Protein AF-0000000070117076 (afdb_homodimer)

Solvent-accessible surface area (backbone atoms only — not comparable to full-atom values): 43623 Å² total; per-residue (Å²): 134,60,76,40,79,41,34,32,26,39,34,61,44,88,74,64,56,49,60,49,50,44,49,51,52,45,62,68,59,45,61,33,55,34,97,83,72,42,33,31,28,66,44,76,39,79,48,69,46,60,62,46,47,73,81,63,79,77,82,47,52,32,34,44,53,55,36,49,89,82,40,62,63,62,30,54,48,50,45,38,38,39,57,57,63,64,34,26,53,49,32,37,66,46,39,60,63,41,44,34,44,48,46,42,50,30,46,44,42,46,57,65,47,54,50,58,58,40,28,42,39,63,47,73,33,74,66,99,45,92,62,43,60,59,27,41,72,72,29,44,50,89,76,55,65,65,58,54,48,56,71,59,30,76,48,21,30,37,30,46,37,49,80,66,92,66,58,72,53,41,77,23,78,45,69,64,44,41,51,51,53,47,64,68,41,36,66,45,45,34,27,43,29,32,54,81,72,85,50,76,38,38,36,34,31,44,29,33,55,75,44,69,47,74,34,39,41,37,85,89,43,60,65,73,59,16,57,46,93,53,90,74,78,55,46,71,65,24,46,49,50,54,48,37,51,44,44,29,52,21,45,66,52,42,35,37,40,34,28,25,33,29,41,24,43,74,64,45,60,29,50,78,46,60,65,34,61,67,56,89,61,40,51,70,42,38,36,54,50,28,64,54,54,46,50,39,47,49,51,44,54,50,50,33,64,64,71,61,60,74,66,66,85,53,48,63,58,66,64,53,48,55,52,47,66,36,80,86,54,49,70,69,55,38,49,52,51,44,33,50,53,21,38,58,71,53,36,40,68,62,46,52,51,43,38,60,70,50,42,60,56,48,64,57,52,50,50,52,42,64,73,28,67,69,37,51,47,50,50,52,49,48,40,57,71,74,43,59,73,92,46,34,66,56,49,47,50,49,46,47,49,35,41,48,52,40,55,54,58,66,81,103,132,61,76,36,79,42,34,33,26,38,34,61,42,86,73,65,56,46,61,50,51,44,49,51,49,43,60,69,58,44,60,32,57,32,93,82,70,41,34,32,28,65,42,74,42,77,48,66,44,60,64,42,47,72,81,61,78,76,80,46,51,32,34,44,52,51,35,49,88,81,39,60,63,61,29,52,48,51,46,37,38,40,56,56,64,62,35,25,54,47,31,39,66,46,38,60,63,41,45,34,45,50,48,44,50,31,46,44,41,48,59,64,48,56,50,56,56,42,31,42,40,63,47,72,36,74,67,98,43,90,62,42,61,61,27,41,73,71,30,46,48,90,79,57,66,65,58,52,52,54,72,61,31,75,48,21,29,38,29,46,37,52,80,65,91,69,58,73,53,41,81,24,78,46,67,65,47,42,51,53,52,46,64,68,41,36,64,43,45,35,27,42,31,33,55,84,72,86,50,73,40,38,36,34,30,42,30,32,56,77,44,67,49,72,34,39,42,37,83,91,42,61,63,72,58,15,58,46,93,51,89,72,79,56,43,70,66,23,45,52,48,52,49,36,52,45,44,29,50,23,45,65,53,41,36,35,40,33,27,24,33,29,39,24,40,74,63,45,61,29,52,79,45,60,64,33,62,68,56,88,62,39,50,71,40,38,35,53,51,28,62,54,53,46,47,38,46,49,50,43,53,50,50,33,65,62,68,61,58,74,66,67,86,54,49,62,61,65,64,54,48,56,54,46,68,35,82,86,54,50,68,72,55,40,48,52,52,45,36,51,53,22,37,56,70,53,35,40,66,60,47,50,53,43,39,59,72,50,42,61,57,48,63,59,49,50,50,52,43,62,72,28,66,68,37,52,47,48,50,49,50,48,40,54,73,71,42,61,76,93,42,33,65,56,50,47,51,49,45,46,51,35,41,49,49,41,54,54,61,65,84,101

pLDDT: mean 95.0, std 5.31, range [59.88, 98.81]

InterPro domains:
  IPR013815 ATP-grasp fold, subdomain 1 [G3DSA:3.30.1490.20] (101-201)

Nearest PDB structures (foldseek):
  3i12-assembly2_C  TM=5.665E-01  e=2.463E-10  Salmonella enterica subsp. enterica serovar Typhimurium
  1kj8-assembly1_A  TM=6.350E-01  e=1.209E-08  Escherichia coli
  5ig9-assembly2_C  TM=6.108E-01  e=4.449E-09  Microcystis aeruginosa MRC
  1kj8-assembly1_B  TM=6.548E-01  e=1.593E-07  Escherichia coli
  5ig9-assembly1_A  TM=5.819E-01  e=1.033E-08  Microcystis aeruginosa MRC

Radius of gyration: 28.37 Å; Cα contacts (8 Å, |Δi|>4): 1484; chains: 2; bounding box: 60×91×65 Å

Foldseek 3Di:
DFPEEAEEEEAEDPDDQLVVVLQVLLVLLAWWQFPVRTTYHYDYDYDDFDDDDLQDADPHQEYEHQDCLPDPRVLVVVVSCCVNPQRHYQFFSVLSVVCFQQNLLVLCVLLVAAAFDKDWDAAPAADPDPCCVVCCVVPPDDDDQVVVLVVSNPFKWKAFSGDDDCPLIDTRHDVVSSVVSRVVQHHTIIMIGRDDPDFQFKWKWWAAQLDIDIFGADPVDPQLPGTDPDDPSADPQQVVLLSLVQLLSCQQRVHRTWMWIWTHHHNGTHTHGTSGSNDDQDCSRCLLCNLVVSLSNNLLVCVCVSVVPTRDNDGDSVQSSVLSPPPVDDSVRSSVSSSVSSCVSSVVVVSVVCCVPTVVCSVVSSLDCLPDPNVLVSLLVSLPVPDPDVCSVVSSVVSVVSSVVSNVVVVD/DFPEEAEEEEEDDPDDQLVVVLQVLLVLLAWWQFPVRGTYGYDYDYDDQDDDDLQDADPHQEYEDQDCLPDPRVLVVVVSCCVNPLRHYQFFSVLLVVCFQQNLLVLVVLLVAAAFDKDWDAAPAADPDPCCVVCCVVPPDDDDQVVVLVVSNPFKWKAFSHDDDCPLIDTRRDDVSSVVSRVVCHHTIIMIGRDDPDFQFKWKWWFAQLDIDIFTADPVDDQLPGTDPDRPSADPQQVVLLSLVQLLSCQQRVHRTWMWIWTHHHNGTYTHGTSGSNDDLDCSRCLLCNLVVSLSNSLLVCVCVSVVPTRDNDGDSVQSSVLSPDPVDDSVRSSVVSSVSSCVSSVVVVSVVCCVVTVVCSVVSSLPCCPDVVVLVSLLVSLPVPDPPVCSVVSSVVSVVSSVVSNVVVVD

Structure (mmCIF, N/CA/C/O backbone):
data_AF-0000000070117076-model_v1
#
loop_
_entity.id
_entity.type
_entity.pdbx_description
1 polymer 'ATP-grasp domain-containing protein'
#
loop_
_atom_site.group_PDB
_atom_site.id
_atom_site.type_symbol
_atom_site.label_atom_id
_atom_site.label_alt_id
_atom_site.label_comp_id
_atom_site.label_asym_id
_atom_site.label_entity_id
_atom_site.label_seq_id
_atom_site.pdbx_PDB_ins_code
_atom_site.Cartn_x
_atom_site.Cartn_y
_atom_site.Cartn_z
_atom_site.occupancy
_atom_site.B_iso_or_equiv
_atom_site.auth_seq_id
_atom_site.auth_comp_id
_atom_site.auth_asym_id
_atom_site.auth_atom_id
_atom_site.pdbx_PDB_model_num
ATOM 1 N N . MET A 1 1 ? -31.547 29.859 -1.665 1 80.5 1 MET A N 1
ATOM 2 C CA . MET A 1 1 ? -31.5 28.406 -1.849 1 80.5 1 MET A CA 1
ATOM 3 C C . MET A 1 1 ? -30.516 28.031 -2.959 1 80.5 1 MET A C 1
ATOM 5 O O . MET A 1 1 ? -30.484 28.688 -4 1 80.5 1 MET A O 1
ATOM 9 N N . ALA A 1 2 ? -29.609 27.203 -2.65 1 89.62 2 ALA A N 1
ATOM 10 C CA . ALA A 1 2 ? -28.625 26.797 -3.652 1 89.62 2 ALA A CA 1
ATOM 11 C C . ALA A 1 2 ? -29.234 25.797 -4.637 1 89.62 2 ALA A C 1
ATOM 13 O O . ALA A 1 2 ? -30.125 25.031 -4.281 1 89.62 2 ALA A O 1
ATOM 14 N N . ASP A 1 3 ? -28.844 25.828 -5.906 1 93.38 3 ASP A N 1
ATOM 15 C CA . ASP A 1 3 ? -29.281 24.875 -6.922 1 93.38 3 ASP A CA 1
ATOM 16 C C . ASP A 1 3 ? -28.734 23.469 -6.629 1 93.38 3 ASP A C 1
ATOM 18 O O . ASP A 1 3 ? -29.406 22.469 -6.891 1 93.38 3 ASP A O 1
ATOM 22 N N . VAL A 1 4 ? -27.656 23.312 -6.156 1 96.38 4 VAL A N 1
ATOM 23 C CA . VAL A 1 4 ? -27 22.031 -5.871 1 96.38 4 VAL A CA 1
ATOM 24 C C . VAL A 1 4 ? -26.375 22.078 -4.48 1 96.38 4 VAL A C 1
ATOM 26 O O . VAL A 1 4 ? -25.703 23.047 -4.125 1 96.38 4 VAL A O 1
ATOM 29 N N . GLU A 1 5 ? -26.562 21 -3.684 1 96.75 5 GLU A N 1
ATOM 30 C CA . GLU A 1 5 ? -25.953 20.859 -2.363 1 96.75 5 GLU A CA 1
ATOM 31 C C . GLU A 1 5 ? -24.938 19.703 -2.34 1 96.75 5 GLU A C 1
ATOM 33 O O . GLU A 1 5 ? -25.219 18.609 -2.83 1 96.75 5 GLU A O 1
ATOM 38 N N . HIS A 1 6 ? -23.844 20 -1.851 1 98.19 6 HIS A N 1
ATOM 39 C CA . HIS A 1 6 ? -22.766 19.031 -1.745 1 98.19 6 HIS A CA 1
ATOM 40 C C . HIS A 1 6 ? -22.453 18.703 -0.287 1 98.19 6 HIS A C 1
ATOM 42 O O . HIS A 1 6 ? -22.109 19.594 0.492 1 98.19 6 HIS A O 1
ATOM 48 N N . THR A 1 7 ? -22.562 17.375 -0.027 1 98.44 7 THR A N 1
ATOM 49 C CA . THR A 1 7 ? -22.266 16.953 1.336 1 98.44 7 THR A CA 1
ATOM 50 C C . THR A 1 7 ? -20.797 16.578 1.466 1 98.44 7 THR A C 1
ATOM 52 O O . THR A 1 7 ? -20.312 15.695 0.75 1 98.44 7 THR A O 1
ATOM 55 N N . ILE A 1 8 ? -20.109 17.25 2.445 1 98.75 8 ILE A N 1
ATOM 56 C CA . ILE A 1 8 ? -18.688 17.047 2.719 1 98.75 8 ILE A CA 1
ATOM 57 C C . ILE A 1 8 ? -18.516 16.312 4.047 1 98.75 8 ILE A C 1
ATOM 59 O O . ILE A 1 8 ? -18.844 16.859 5.109 1 98.75 8 ILE A O 1
ATOM 63 N N . GLY A 1 9 ? -17.984 15.094 3.861 1 98.56 9 GLY A N 1
ATOM 64 C CA . GLY A 1 9 ? -17.734 14.344 5.082 1 98.56 9 GLY A CA 1
ATOM 65 C C . GLY A 1 9 ? -16.391 14.664 5.711 1 98.56 9 GLY A C 1
ATOM 66 O O . GLY A 1 9 ? -15.375 14.703 5.016 1 98.56 9 GLY A O 1
ATOM 67 N N . LEU A 1 10 ? -16.406 14.938 7.055 1 98.25 10 LEU A N 1
ATOM 68 C CA . LEU A 1 10 ? -15.203 15.117 7.848 1 98.25 10 LEU A CA 1
ATOM 69 C C . LEU A 1 10 ? -14.945 13.898 8.734 1 98.25 10 LEU A C 1
ATOM 71 O O . LEU A 1 10 ? -15.633 13.695 9.734 1 98.25 10 LEU A O 1
ATOM 75 N N . LEU A 1 11 ? -14.078 13.062 8.25 1 97.25 11 LEU A N 1
ATOM 76 C CA . LEU A 1 11 ? -13.656 11.898 9.016 1 97.25 11 LEU A CA 1
ATOM 77 C C . LEU A 1 11 ? -12.5 12.25 9.938 1 97.25 11 LEU A C 1
ATOM 79 O O . LEU A 1 11 ? -11.352 12.336 9.5 1 97.25 11 LEU A O 1
ATOM 83 N N . LEU A 1 12 ? -12.859 12.461 11.258 1 96.12 12 LEU A N 1
ATOM 84 C CA . LEU A 1 12 ? -11.969 13.195 12.148 1 96.12 12 LEU A CA 1
ATOM 85 C C . LEU A 1 12 ? -11.5 12.312 13.297 1 96.12 12 LEU A C 1
ATOM 87 O O . LEU A 1 12 ? -12.203 11.383 13.703 1 96.12 12 LEU A O 1
ATOM 91 N N . GLY A 1 13 ? -10.336 12.477 13.703 1 92.44 13 GLY A N 1
ATOM 92 C CA . GLY A 1 13 ? -9.805 11.922 14.938 1 92.44 13 GLY A CA 1
ATOM 93 C C . GLY A 1 13 ? -10.023 12.82 16.141 1 92.44 13 GLY A C 1
ATOM 94 O O . GLY A 1 13 ? -11.164 13.109 16.5 1 92.44 13 GLY A O 1
ATOM 95 N N . THR A 1 14 ? -8.945 13.398 16.703 1 90.06 14 THR A N 1
ATOM 96 C CA . THR A 1 14 ? -9.031 14.188 17.922 1 90.06 14 THR A CA 1
ATOM 97 C C . THR A 1 14 ? -9.039 15.68 17.609 1 90.06 14 THR A C 1
ATOM 99 O O . THR A 1 14 ? -9.125 16.516 18.5 1 90.06 14 THR A O 1
ATOM 102 N N . GLU A 1 15 ? -9.023 16.047 16.359 1 90.69 15 GLU A N 1
ATOM 103 C CA . GLU A 1 15 ? -8.961 17.438 15.969 1 90.69 15 GLU A CA 1
ATOM 104 C C . GLU A 1 15 ? -10.305 18.141 16.188 1 90.69 15 GLU A C 1
ATOM 106 O O . GLU A 1 15 ? -11.352 17.609 15.789 1 90.69 15 GLU A O 1
ATOM 111 N N . ASP A 1 16 ? -10.211 19.453 16.734 1 92.5 16 ASP A N 1
ATOM 112 C CA . ASP A 1 16 ? -11.445 20.172 17 1 92.5 16 ASP A CA 1
ATOM 113 C C . ASP A 1 16 ? -11.367 21.609 16.484 1 92.5 16 ASP A C 1
ATOM 115 O O . ASP A 1 16 ? -12.398 22.25 16.266 1 92.5 16 ASP A O 1
ATOM 119 N N . ASP A 1 17 ? -10.273 22.062 16.266 1 96.31 17 ASP A N 1
ATOM 120 C CA . ASP A 1 17 ? -10.133 23.484 15.922 1 96.31 17 ASP A CA 1
ATOM 121 C C . ASP A 1 17 ? -10.281 23.703 14.414 1 96.31 17 ASP A C 1
ATOM 123 O O . ASP A 1 17 ? -11.188 24.406 13.969 1 96.31 17 ASP A O 1
ATOM 127 N N . TRP A 1 18 ? -9.422 23.016 13.68 1 96.38 18 TRP A N 1
ATOM 128 C CA . TRP A 1 18 ? -9.461 23.328 12.258 1 96.38 18 TRP A CA 1
ATOM 129 C C . TRP A 1 18 ? -10.781 22.891 11.633 1 96.38 18 TRP A C 1
ATOM 131 O O . TRP A 1 18 ? -11.281 23.516 10.703 1 96.38 18 TRP A O 1
ATOM 141 N N . PRO A 1 19 ? -11.484 21.766 12.102 1 97.62 19 PRO A N 1
ATOM 142 C CA . PRO A 1 19 ? -12.773 21.453 11.492 1 97.62 19 PRO A CA 1
ATOM 143 C C . PRO A 1 19 ? -13.812 22.547 11.711 1 97.62 19 PRO A C 1
ATOM 145 O O . PRO A 1 19 ? -14.586 22.859 10.812 1 97.62 19 PRO A O 1
ATOM 148 N N . ARG A 1 20 ? -13.781 23.109 12.844 1 98.06 20 ARG A N 1
ATOM 149 C CA . ARG A 1 20 ? -14.695 24.219 13.133 1 98.06 20 ARG A CA 1
ATOM 150 C C . ARG A 1 20 ? -14.383 25.422 12.266 1 98.06 20 ARG A C 1
ATOM 152 O O . ARG A 1 20 ? -15.297 26.125 11.812 1 98.06 20 ARG A O 1
ATOM 159 N N . ALA A 1 21 ? -13.133 25.688 12.164 1 98.62 21 ALA A N 1
ATOM 160 C CA . ALA A 1 21 ? -12.719 26.781 11.289 1 98.62 21 ALA A CA 1
ATOM 161 C C . ALA A 1 21 ? -13.172 26.531 9.852 1 98.62 21 ALA A C 1
ATOM 163 O O . ALA A 1 21 ? -13.734 27.422 9.211 1 98.62 21 ALA A O 1
ATOM 164 N N . PHE A 1 22 ? -12.984 25.422 9.367 1 98.1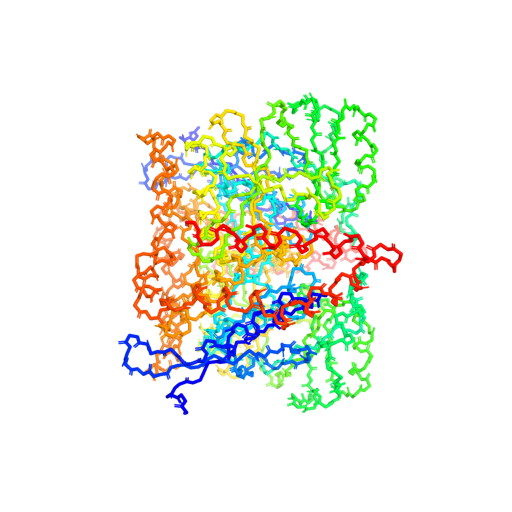9 22 PHE A N 1
ATOM 165 C CA . PHE A 1 22 ? -13.359 25.031 8.016 1 98.19 22 PHE A CA 1
ATOM 166 C C . PHE A 1 22 ? -14.867 25.125 7.816 1 98.19 22 PHE A C 1
ATOM 168 O O . PHE A 1 22 ? -15.328 25.703 6.824 1 98.19 22 PHE A O 1
ATOM 175 N N . GLU A 1 23 ? -15.633 24.656 8.758 1 98.5 23 GLU A N 1
ATOM 176 C CA . GLU A 1 23 ? -17.094 24.75 8.719 1 98.5 23 GLU A CA 1
ATOM 177 C C . GLU A 1 23 ? -17.547 26.203 8.703 1 98.5 23 GLU A C 1
ATOM 179 O O . GLU A 1 23 ? -18.469 26.562 7.969 1 98.5 23 GLU A O 1
ATOM 184 N N . ALA A 1 24 ? -16.891 26.969 9.57 1 98.5 24 ALA A N 1
ATOM 185 C CA . ALA A 1 24 ? -17.25 28.391 9.633 1 98.5 24 ALA A CA 1
ATOM 186 C C . ALA A 1 24 ? -17 29.078 8.289 1 98.5 24 ALA A C 1
ATOM 188 O O . ALA A 1 24 ? -17.812 29.875 7.836 1 98.5 24 ALA A O 1
ATOM 189 N N . LEU A 1 25 ? -15.828 28.844 7.734 1 98.31 25 LEU A N 1
ATOM 190 C CA . LEU A 1 25 ? -15.492 29.453 6.457 1 98.31 25 LEU A CA 1
ATOM 191 C C . LEU A 1 25 ? -16.422 28.969 5.352 1 98.31 25 LEU A C 1
ATOM 193 O O . LEU A 1 25 ? -16.828 29.766 4.484 1 98.31 25 LEU A O 1
ATOM 197 N N . LEU A 1 26 ? -16.828 27.688 5.285 1 98.12 26 LEU A N 1
ATOM 198 C CA . LEU A 1 26 ? -17.781 27.203 4.305 1 98.12 26 LEU A CA 1
ATOM 199 C C . LEU A 1 26 ? -19.125 27.906 4.461 1 98.12 26 LEU A C 1
ATOM 201 O O . LEU A 1 26 ? -19.766 28.25 3.467 1 98.12 26 LEU A O 1
ATOM 205 N N . ARG A 1 27 ? -19.547 28.031 5.801 1 98.06 27 ARG A N 1
ATOM 206 C CA . ARG A 1 27 ? -20.797 28.766 6.062 1 98.06 27 ARG A CA 1
ATOM 207 C C . ARG A 1 27 ? -20.719 30.188 5.512 1 98.06 27 ARG A C 1
ATOM 209 O O . ARG A 1 27 ? -21.672 30.672 4.902 1 98.06 27 ARG A O 1
ATOM 216 N N . ARG A 1 28 ? -19.672 30.812 5.645 1 97.69 28 ARG A N 1
ATOM 217 C CA . ARG A 1 28 ? -19.516 32.188 5.219 1 97.69 28 ARG A CA 1
ATOM 218 C C . ARG A 1 28 ? -19.406 32.281 3.699 1 97.69 28 ARG A C 1
ATOM 220 O O . ARG A 1 28 ? -19.812 33.281 3.105 1 97.69 28 ARG A O 1
ATOM 227 N N . LEU A 1 29 ? -18.797 31.375 3.174 1 97.75 29 LEU A N 1
ATOM 228 C CA . LEU A 1 29 ? -18.719 31.359 1.718 1 97.75 29 LEU A CA 1
ATOM 229 C C . LEU A 1 29 ? -20.109 31.328 1.094 1 97.75 29 LEU A C 1
ATOM 231 O O . LEU A 1 29 ? -20.344 32 0.081 1 97.75 29 LEU A O 1
ATOM 235 N N . GLY A 1 30 ? -20.953 30.578 1.699 1 96.38 30 GLY A N 1
ATOM 236 C CA . GLY A 1 30 ? -22.312 30.484 1.187 1 96.38 30 GLY A CA 1
ATOM 237 C C . GLY A 1 30 ? -22.406 29.719 -0.113 1 96.38 30 GLY A C 1
ATOM 238 O O . GLY A 1 30 ? -21.953 28.578 -0.195 1 96.38 30 GLY A O 1
ATOM 239 N N . THR A 1 31 ? -22.969 30.328 -1.136 1 97.31 31 THR A N 1
ATOM 240 C CA . THR A 1 31 ? -23.109 29.656 -2.416 1 97.31 31 THR A CA 1
ATOM 241 C C . THR A 1 31 ? -22.062 30.141 -3.414 1 97.31 31 THR A C 1
ATOM 243 O O . THR A 1 31 ? -21.609 31.297 -3.338 1 97.31 31 THR A O 1
ATOM 246 N N . VAL A 1 32 ? -21.688 29.281 -4.234 1 97.06 32 VAL A N 1
ATOM 247 C CA . VAL A 1 32 ? -20.75 29.547 -5.316 1 97.06 32 VAL A CA 1
ATOM 248 C C . VAL A 1 32 ? -21.391 29.203 -6.656 1 97.06 32 VAL A C 1
ATOM 250 O O . VAL A 1 32 ? -21.969 28.141 -6.816 1 97.06 32 VAL A O 1
ATOM 253 N N . THR A 1 33 ? -21.344 30.172 -7.477 1 96.75 33 THR A N 1
ATOM 254 C CA . THR A 1 33 ? -21.812 29.875 -8.828 1 96.75 33 THR A CA 1
ATOM 255 C C . THR A 1 33 ? -20.75 29.078 -9.586 1 96.75 33 THR A C 1
ATOM 257 O O . THR A 1 33 ? -19.625 29.547 -9.781 1 96.75 33 THR A O 1
ATOM 260 N N . GLY A 1 34 ? -21.156 27.969 -9.945 1 96.19 34 GLY A N 1
ATOM 261 C CA . GLY A 1 34 ? -20.234 27.094 -10.633 1 96.19 34 GLY A CA 1
ATOM 262 C C . GLY A 1 34 ? -20.125 27.391 -12.117 1 96.19 34 GLY A C 1
ATOM 263 O O . GLY A 1 34 ? -20.875 28.203 -12.648 1 96.19 34 GLY A O 1
ATOM 264 N N . PRO A 1 35 ? -19.109 26.672 -12.812 1 95.75 35 PRO A N 1
ATOM 265 C CA . PRO A 1 35 ? -18.969 26.844 -14.266 1 95.75 35 PRO A CA 1
ATOM 266 C C . PRO A 1 35 ? -20.219 26.422 -15.031 1 95.75 35 PRO A C 1
ATOM 268 O O . PRO A 1 35 ? -20.406 26.812 -16.188 1 95.75 35 PRO A O 1
ATOM 271 N N . ASP A 1 36 ? -21.016 25.766 -14.406 1 96.5 36 ASP A N 1
ATOM 272 C CA . ASP A 1 36 ? -22.25 25.328 -15.039 1 96.5 36 ASP A CA 1
ATOM 273 C C . ASP A 1 36 ? -23.344 26.375 -14.898 1 96.5 36 ASP A C 1
ATOM 275 O O . ASP A 1 36 ? -24.469 26.172 -15.391 1 96.5 36 ASP A O 1
ATOM 279 N N . GLY A 1 37 ? -23.094 27.406 -14.172 1 96.06 37 GLY A N 1
ATOM 280 C CA . GLY A 1 37 ? -24.047 28.484 -14 1 96.06 37 GLY A CA 1
ATOM 281 C C . GLY A 1 37 ? -24.984 28.266 -12.82 1 96.06 37 GLY A C 1
ATOM 282 O O . GLY A 1 37 ? -25.812 29.125 -12.523 1 96.06 37 GLY A O 1
ATOM 283 N N . LEU A 1 38 ? -24.75 27.188 -12.133 1 97.25 38 LEU A N 1
ATOM 284 C CA . LEU A 1 38 ? -25.609 26.875 -10.992 1 97.25 38 LEU A CA 1
ATOM 285 C C . LEU A 1 38 ? -24.969 27.359 -9.695 1 97.25 38 LEU A C 1
ATOM 287 O O . LEU A 1 38 ? -23.75 27.5 -9.617 1 97.25 38 LEU A O 1
ATOM 291 N N . SER A 1 39 ? -25.828 27.594 -8.797 1 98.19 39 SER A N 1
ATOM 292 C CA . SER A 1 39 ? -25.344 27.922 -7.457 1 98.19 39 SER A CA 1
ATOM 293 C C . SER A 1 39 ? -25.109 26.656 -6.637 1 98.19 39 SER A C 1
ATOM 295 O O . SER A 1 39 ? -26 25.797 -6.539 1 98.19 39 SER A O 1
ATOM 297 N N . HIS A 1 40 ? -24.016 26.562 -6.09 1 98.12 40 HIS A N 1
ATOM 298 C CA . HIS A 1 40 ? -23.594 25.406 -5.312 1 98.12 40 HIS A CA 1
ATOM 299 C C . HIS A 1 40 ? -23.344 25.781 -3.855 1 98.12 40 HIS A C 1
ATOM 301 O O . HIS A 1 40 ? -22.766 26.828 -3.57 1 98.12 40 HIS A O 1
ATOM 307 N N . ARG A 1 41 ? -23.797 24.906 -2.941 1 97.19 41 ARG A N 1
ATOM 308 C CA . ARG A 1 41 ? -23.516 25.062 -1.518 1 97.19 41 ARG A CA 1
ATOM 309 C C . ARG A 1 41 ? -22.906 23.781 -0.946 1 97.19 41 ARG A C 1
ATOM 311 O O . ARG A 1 41 ? -23.344 22.688 -1.283 1 97.19 41 ARG A O 1
ATOM 318 N N . THR A 1 42 ? -21.984 23.891 -0.185 1 97.31 42 THR A N 1
ATOM 319 C CA . THR A 1 42 ? -21.344 22.766 0.502 1 97.31 42 THR A CA 1
ATOM 320 C C . THR A 1 42 ? -21.844 22.656 1.939 1 97.31 42 THR A C 1
ATOM 322 O O . THR A 1 42 ? -22.016 23.672 2.617 1 97.31 42 THR A O 1
ATOM 325 N N . ARG A 1 43 ? -22.062 21.5 2.334 1 96.5 43 ARG A N 1
ATOM 326 C CA . ARG A 1 43 ? -22.531 21.219 3.686 1 96.5 43 ARG A CA 1
ATOM 327 C C . ARG A 1 43 ? -21.641 20.188 4.375 1 96.5 43 ARG A C 1
ATOM 329 O O . ARG A 1 43 ? -21.703 19 4.07 1 96.5 43 ARG A O 1
ATOM 336 N N . PRO A 1 44 ? -20.828 20.641 5.301 1 97.88 44 PRO A N 1
ATOM 337 C CA . PRO A 1 44 ? -19.969 19.703 6.039 1 97.88 44 PRO A CA 1
ATOM 338 C C . PRO A 1 44 ? -20.734 18.891 7.074 1 97.88 44 PRO A C 1
ATOM 340 O O . PRO A 1 44 ? -21.641 19.406 7.727 1 97.88 44 PRO A O 1
ATOM 343 N N . VAL A 1 45 ? -20.344 17.688 7.133 1 97.44 45 VAL A N 1
ATOM 344 C CA . VAL A 1 45 ? -20.906 16.812 8.156 1 97.44 45 VAL A CA 1
ATOM 345 C C . VAL A 1 45 ? -19.812 15.93 8.75 1 97.44 45 VAL A C 1
ATOM 347 O O . VAL A 1 45 ? -18.906 15.484 8.039 1 97.44 45 VAL A O 1
ATOM 350 N N . ARG A 1 46 ? -19.953 15.719 10.141 1 96.38 46 ARG A N 1
ATOM 351 C CA . ARG A 1 46 ? -19.047 14.797 10.805 1 96.38 46 ARG A CA 1
ATOM 352 C C . ARG A 1 46 ? -19.391 13.352 10.484 1 96.38 46 ARG A C 1
ATOM 354 O O . ARG A 1 46 ? -20.562 12.961 10.547 1 96.38 46 ARG A O 1
ATOM 361 N N . VAL A 1 47 ? -18.422 12.602 10.031 1 97.12 47 VAL A N 1
ATOM 362 C CA . VAL A 1 47 ? -18.641 11.188 9.719 1 97.12 47 VAL A CA 1
ATOM 363 C C . VAL A 1 47 ? -18.625 10.367 11.008 1 97.12 47 VAL A C 1
ATOM 365 O O . VAL A 1 47 ? -17.75 10.555 11.859 1 97.12 47 VAL A O 1
ATOM 368 N N . THR A 1 48 ? -19.641 9.531 11.094 1 96.31 48 THR A N 1
ATOM 369 C CA . THR A 1 48 ? -19.734 8.656 12.266 1 96.31 48 THR A CA 1
ATOM 370 C C . THR A 1 48 ? -19.266 7.246 11.922 1 96.31 48 THR A C 1
ATOM 372 O O . THR A 1 48 ? -19.188 6.879 10.75 1 96.31 48 THR A O 1
ATOM 375 N N . ILE A 1 49 ? -19 6.445 12.938 1 94.62 49 ILE A N 1
ATOM 376 C CA . ILE A 1 49 ? -18.453 5.105 12.789 1 94.62 49 ILE A CA 1
ATOM 377 C C . ILE A 1 49 ? -19.453 4.07 13.312 1 94.62 49 ILE A C 1
ATOM 379 O O . ILE A 1 49 ? -19.781 4.059 14.5 1 94.62 49 ILE A O 1
ATOM 383 N N . GLU A 1 50 ? -19.922 3.271 12.5 1 95.75 50 GLU A N 1
ATOM 384 C CA . GLU A 1 50 ? -20.922 2.244 12.773 1 95.75 50 GLU A CA 1
ATOM 385 C C . GLU A 1 50 ? -20.906 1.158 11.695 1 95.75 50 GLU A C 1
ATOM 387 O O . GLU A 1 50 ? -20.281 1.327 10.648 1 95.75 50 GLU A O 1
ATOM 392 N N . PRO A 1 51 ? -21.438 -0.005 11.953 1 96.31 51 PRO A N 1
ATOM 393 C CA . PRO A 1 51 ? -21.469 -1.032 10.906 1 96.31 51 PRO A CA 1
ATOM 394 C C . PRO A 1 51 ? -22.047 -0.52 9.594 1 96.31 51 PRO A C 1
ATOM 396 O O . PRO A 1 51 ? -22.938 0.333 9.594 1 96.31 51 PRO A O 1
ATOM 399 N N . PHE A 1 52 ? -21.594 -1.065 8.539 1 96.75 52 PHE A N 1
ATOM 400 C CA . PHE A 1 52 ? -22.156 -0.682 7.254 1 96.75 52 PHE A CA 1
ATOM 401 C C . PHE A 1 52 ? -22.188 -1.872 6.305 1 96.75 52 PHE A C 1
ATOM 403 O O . PHE A 1 52 ? -21.297 -2.719 6.324 1 96.75 52 PHE A O 1
ATOM 410 N N . ASN A 1 53 ? -23.203 -1.913 5.566 1 97.94 53 ASN A N 1
ATOM 411 C CA . ASN A 1 53 ? -23.312 -2.887 4.484 1 97.94 53 ASN A CA 1
ATOM 412 C C . ASN A 1 53 ? -22.516 -2.459 3.26 1 97.94 53 ASN A C 1
ATOM 414 O O . ASN A 1 53 ? -22.516 -1.286 2.883 1 97.94 53 ASN A O 1
ATOM 418 N N . LEU A 1 54 ? -21.891 -3.422 2.684 1 98 54 LEU A N 1
ATOM 419 C CA . LEU A 1 54 ? -21.016 -3.105 1.56 1 98 54 LEU A CA 1
ATOM 420 C C . LEU A 1 54 ? -21.812 -2.566 0.382 1 98 54 LEU A C 1
ATOM 422 O O . LEU A 1 54 ? -21.266 -1.935 -0.519 1 98 54 LEU A O 1
ATOM 426 N N . ARG A 1 55 ? -23.109 -2.668 0.392 1 97.75 55 ARG A N 1
ATOM 427 C CA . ARG A 1 55 ? -23.953 -2.18 -0.691 1 97.75 55 ARG A CA 1
ATOM 428 C C . ARG A 1 55 ? -24.672 -0.888 -0.294 1 97.75 55 ARG A C 1
ATOM 430 O O . ARG A 1 55 ? -25.453 -0.338 -1.071 1 97.75 55 ARG A O 1
ATOM 437 N N . ASP A 1 56 ? -24.406 -0.408 0.923 1 97.5 56 ASP A N 1
ATOM 438 C CA . ASP A 1 56 ? -24.984 0.865 1.334 1 97.5 56 ASP A CA 1
ATOM 439 C C . ASP A 1 56 ? -24.5 2.006 0.441 1 97.5 56 ASP A C 1
ATOM 441 O O . ASP A 1 56 ? -23.344 2.018 0.011 1 97.5 56 ASP A O 1
ATOM 445 N N . LYS A 1 57 ? -25.391 2.945 0.165 1 97.62 57 LYS A N 1
ATOM 446 C CA . LYS A 1 57 ? -25.047 4.145 -0.588 1 97.62 57 LYS A CA 1
ATOM 447 C C . LYS A 1 57 ? -24.703 5.305 0.347 1 97.62 57 LYS A C 1
ATOM 449 O O . LYS A 1 57 ? -25.5 5.664 1.212 1 97.62 57 LYS A O 1
ATOM 454 N N . PRO A 1 58 ? -23.562 5.84 0.236 1 96.94 58 PRO A N 1
ATOM 455 C CA . PRO A 1 58 ? -23.203 6.973 1.088 1 96.94 58 PRO A CA 1
ATOM 456 C C . PRO A 1 58 ? -23.922 8.266 0.69 1 96.94 58 PRO A C 1
ATOM 458 O O . PRO A 1 58 ? -24.359 8.398 -0.453 1 96.94 58 PRO A O 1
ATOM 461 N N . LYS A 1 59 ? -24.016 9.234 1.691 1 97.06 59 LYS A N 1
ATOM 462 C CA . LYS A 1 59 ? -24.594 10.547 1.42 1 97.06 59 LYS A CA 1
ATOM 463 C C . LYS A 1 59 ? -23.516 11.562 1.036 1 97.06 59 LYS A C 1
ATOM 465 O O . LYS A 1 59 ? -23.828 12.633 0.519 1 97.06 59 LYS A O 1
ATOM 470 N N . HIS A 1 60 ? -22.375 11.211 1.208 1 97.88 60 HIS A N 1
ATOM 471 C CA . HIS A 1 60 ? -21.25 12.125 1.015 1 97.88 60 HIS A CA 1
ATOM 472 C C . HIS A 1 60 ? -20.781 12.117 -0.435 1 97.88 60 HIS A C 1
ATOM 474 O O . HIS A 1 60 ? -20.734 11.062 -1.069 1 97.88 60 HIS A O 1
ATOM 480 N N . GLU A 1 61 ? -20.406 13.281 -0.832 1 97.88 61 GLU A N 1
ATOM 481 C CA . GLU A 1 61 ? -19.797 13.398 -2.156 1 97.88 61 GLU A CA 1
ATOM 482 C C . GLU A 1 61 ? -18.281 13.492 -2.066 1 97.88 61 GLU A C 1
ATOM 484 O O . GLU A 1 61 ? -17.578 13.133 -3.01 1 97.88 61 GLU A O 1
ATOM 489 N N . LEU A 1 62 ? -17.828 14.008 -0.998 1 98.62 62 LEU A N 1
ATOM 490 C CA . LEU A 1 62 ? -16.406 14.133 -0.69 1 98.62 62 LEU A CA 1
ATOM 491 C C . LEU A 1 62 ? -16.156 13.922 0.797 1 98.62 62 LEU A C 1
ATOM 493 O O . LEU A 1 62 ? -16.922 14.375 1.638 1 98.62 62 LEU A O 1
ATOM 497 N N . VAL A 1 63 ? -15.094 13.156 1.01 1 98.38 63 VAL A N 1
ATOM 498 C CA . VAL A 1 63 ? -14.727 12.938 2.406 1 98.38 63 VAL A CA 1
ATOM 499 C C . VAL A 1 63 ? -13.273 13.344 2.629 1 98.38 63 VAL A C 1
ATOM 501 O O . VAL A 1 63 ? -12.383 12.945 1.87 1 98.38 63 VAL A O 1
ATOM 504 N N . ILE A 1 64 ? -13.062 14.164 3.672 1 98 64 ILE A N 1
ATOM 505 C CA . ILE A 1 64 ? -11.734 14.539 4.152 1 98 64 ILE A CA 1
ATOM 506 C C . ILE A 1 64 ? -11.297 13.586 5.258 1 98 64 ILE A C 1
ATOM 508 O O . ILE A 1 64 ? -11.875 13.57 6.344 1 98 64 ILE A O 1
ATOM 512 N N . ASP A 1 65 ? -10.32 12.844 4.918 1 95.81 65 ASP A N 1
ATOM 513 C CA . ASP A 1 65 ? -9.875 11.789 5.824 1 95.81 65 ASP A CA 1
ATOM 514 C C . ASP A 1 65 ? -8.742 12.281 6.723 1 95.81 65 ASP A C 1
ATOM 516 O O . ASP A 1 65 ? -7.672 12.648 6.238 1 95.81 65 ASP A O 1
ATOM 520 N N . ARG A 1 66 ? -8.977 12.156 8.094 1 94.38 66 ARG A N 1
ATOM 521 C CA . ARG A 1 66 ? -7.996 12.492 9.125 1 94.38 66 ARG A CA 1
ATOM 522 C C . ARG A 1 66 ? -7.887 11.375 10.164 1 94.38 66 ARG A C 1
ATOM 524 O O . ARG A 1 66 ? -7.305 11.57 11.234 1 94.38 66 ARG A O 1
ATOM 531 N N . LEU A 1 67 ? -8.422 10.227 9.773 1 90.56 67 LEU A N 1
ATOM 532 C CA . LEU A 1 67 ? -8.57 9.211 10.805 1 90.56 67 LEU A CA 1
ATOM 533 C C . LEU A 1 67 ? -8.031 7.871 10.336 1 90.56 67 LEU A C 1
ATOM 535 O O . LEU A 1 67 ? -7.531 7.078 11.141 1 90.56 67 LEU A O 1
ATOM 539 N N . ALA A 1 68 ? -8.031 7.488 9.141 1 84 68 ALA A N 1
ATOM 540 C CA . ALA A 1 68 ? -7.898 6.16 8.547 1 84 68 ALA A CA 1
ATOM 541 C C . ALA A 1 68 ? -6.488 5.609 8.742 1 84 68 ALA A C 1
ATOM 543 O O . ALA A 1 68 ? -6.254 4.41 8.578 1 84 68 ALA A O 1
ATOM 544 N N . TYR A 1 69 ? -5.586 6.453 9.172 1 79.56 69 TYR A N 1
ATOM 545 C CA . TYR A 1 69 ? -4.199 6.012 9.281 1 79.56 69 TYR A CA 1
ATOM 546 C C . TYR A 1 69 ? -4.031 5.031 10.445 1 79.56 69 TYR A C 1
ATOM 548 O O . TYR A 1 69 ? -3.135 4.188 10.422 1 79.56 69 TYR A O 1
ATOM 556 N N . TRP A 1 70 ? -4.93 5.016 11.492 1 80.75 70 TRP A N 1
ATOM 557 C CA . TRP A 1 70 ? -4.711 4.09 12.602 1 80.75 70 TRP A CA 1
ATOM 558 C C . TRP A 1 70 ? -6.012 3.395 12.992 1 80.75 70 TRP A C 1
ATOM 560 O O . TRP A 1 70 ? -6.004 2.469 13.805 1 80.75 70 TRP A O 1
ATOM 570 N N . TYR A 1 71 ? -7.133 3.926 12.484 1 87.25 71 TYR A N 1
ATOM 571 C CA . TYR A 1 71 ? -8.43 3.33 12.781 1 87.25 71 TYR A CA 1
ATOM 572 C C . TYR A 1 71 ? -8.969 2.57 11.57 1 87.25 71 TYR A C 1
ATOM 574 O O . TYR A 1 71 ? -9.461 3.178 10.617 1 87.25 71 TYR A O 1
ATOM 582 N N . TYR A 1 72 ? -9.055 1.204 11.641 1 89.12 72 TYR A N 1
ATOM 583 C CA . TYR A 1 72 ? -9.188 0.373 10.445 1 89.12 72 TYR A CA 1
ATOM 584 C C . TYR A 1 72 ? -10.633 0.332 9.961 1 89.12 72 TYR A C 1
ATOM 586 O O . TYR A 1 72 ? -10.883 0.319 8.758 1 89.12 72 TYR A O 1
ATOM 594 N N . HIS A 1 73 ? -11.602 0.364 10.859 1 92.94 73 HIS A N 1
ATOM 595 C CA . HIS A 1 73 ? -12.984 0.282 10.406 1 92.94 73 HIS A CA 1
ATOM 596 C C . HIS A 1 73 ? -13.336 1.454 9.5 1 92.94 73 HIS A C 1
ATOM 598 O O . HIS A 1 73 ? -13.836 1.255 8.391 1 92.94 73 HIS A O 1
ATOM 604 N N . PRO A 1 74 ? -13.031 2.627 9.852 1 94.12 74 PRO A N 1
ATOM 605 C CA . PRO A 1 74 ? -13.336 3.729 8.93 1 94.12 74 PRO A CA 1
ATOM 606 C C . PRO A 1 74 ? -12.484 3.689 7.66 1 94.12 74 PRO A C 1
ATOM 608 O O . PRO A 1 74 ? -12.93 4.145 6.605 1 94.12 74 PRO A O 1
ATOM 611 N N . ARG A 1 75 ? -11.281 3.227 7.832 1 94.38 75 ARG A N 1
ATOM 612 C CA . ARG A 1 75 ? -10.484 3.074 6.617 1 94.38 75 ARG A CA 1
ATOM 613 C C . ARG A 1 75 ? -11.172 2.15 5.621 1 94.38 75 ARG A C 1
ATOM 615 O O . ARG A 1 75 ? -11.227 2.447 4.426 1 94.38 75 ARG A O 1
ATOM 622 N N . GLU A 1 76 ? -11.68 1.002 6.094 1 96.25 76 GLU A N 1
ATOM 623 C CA . GLU A 1 76 ? -12.367 0.054 5.215 1 96.25 76 GLU A CA 1
ATOM 624 C C . GLU A 1 76 ? -13.664 0.641 4.676 1 96.25 76 GLU A C 1
ATOM 626 O O . GLU A 1 76 ? -14.07 0.334 3.555 1 96.25 76 GLU A O 1
ATOM 631 N N . TRP A 1 77 ? -14.242 1.52 5.434 1 97.62 77 TRP A N 1
ATOM 632 C CA . TRP A 1 77 ? -15.406 2.223 4.906 1 97.62 77 TRP A CA 1
ATOM 633 C C . TRP A 1 77 ? -15.008 3.146 3.758 1 97.62 77 TRP A C 1
ATOM 635 O O . TRP A 1 77 ? -15.703 3.225 2.746 1 97.62 77 TRP A O 1
ATOM 645 N N . LEU A 1 78 ? -13.93 3.814 3.953 1 97.75 78 LEU A N 1
ATOM 646 C CA . LEU A 1 78 ? -13.43 4.668 2.879 1 97.75 78 LEU A CA 1
ATOM 647 C C . LEU A 1 78 ? -13.172 3.854 1.616 1 97.75 78 LEU A C 1
ATOM 649 O O . LEU A 1 78 ? -13.516 4.285 0.513 1 97.75 78 LEU A O 1
ATOM 653 N N . LYS A 1 79 ? -12.562 2.703 1.763 1 97 79 LYS A N 1
ATOM 654 C CA . LYS A 1 79 ? -12.297 1.858 0.601 1 97 79 LYS A CA 1
ATOM 655 C C . LYS A 1 79 ? -13.602 1.409 -0.057 1 97 79 LYS A C 1
ATOM 657 O O . LYS A 1 79 ? -13.711 1.406 -1.284 1 97 79 LYS A O 1
ATOM 662 N N . LYS A 1 80 ? -14.562 1.107 0.759 1 98.19 80 LYS A N 1
ATOM 663 C CA . LYS A 1 80 ? -15.859 0.695 0.238 1 98.19 80 LYS A CA 1
ATOM 664 C C . LYS A 1 80 ? -16.516 1.816 -0.568 1 98.19 80 LYS A C 1
ATOM 666 O O . LYS A 1 80 ? -16.953 1.602 -1.7 1 98.19 80 LYS A O 1
ATOM 671 N N . ILE A 1 81 ? -16.531 2.975 -0.08 1 98.25 81 ILE A N 1
ATOM 672 C CA . ILE A 1 81 ? -17.297 4.008 -0.767 1 98.25 81 ILE A CA 1
ATOM 673 C C . ILE A 1 81 ? -16.516 4.504 -1.983 1 98.25 81 ILE A C 1
ATOM 675 O O . ILE A 1 81 ? -17.109 5.023 -2.934 1 98.25 81 ILE A O 1
ATOM 679 N N . ALA A 1 82 ? -15.211 4.418 -1.892 1 97.38 82 ALA A N 1
ATOM 680 C CA . ALA A 1 82 ? -14.43 4.727 -3.086 1 97.38 82 ALA A CA 1
ATOM 681 C C . ALA A 1 82 ? -14.703 3.721 -4.199 1 97.38 82 ALA A C 1
ATOM 683 O O . ALA A 1 82 ? -14.953 4.105 -5.344 1 97.38 82 ALA A O 1
ATOM 684 N N . LEU A 1 83 ? -14.711 2.4 -3.922 1 97.44 83 LEU A N 1
ATOM 685 C CA . LEU A 1 83 ? -14.82 1.34 -4.918 1 97.44 83 LEU A CA 1
ATOM 686 C C . LEU A 1 83 ? -16.25 1.191 -5.398 1 97.44 83 LEU A C 1
ATOM 688 O O . LEU A 1 83 ? -16.5 1.048 -6.598 1 97.44 83 LEU A O 1
ATOM 692 N N . MET A 1 84 ? -17.188 1.289 -4.496 1 97.38 84 MET A N 1
ATOM 693 C CA . MET A 1 84 ? -18.578 0.96 -4.816 1 97.38 84 MET A CA 1
ATOM 694 C C . MET A 1 84 ? -19.328 2.195 -5.297 1 97.38 84 MET A C 1
ATOM 696 O O . MET A 1 84 ? -20.281 2.086 -6.074 1 97.38 84 MET A O 1
ATOM 700 N N . ASP A 1 85 ? -18.859 3.408 -4.793 1 97.31 85 ASP A N 1
ATOM 701 C CA . ASP A 1 85 ? -19.781 4.531 -4.922 1 97.31 85 ASP A CA 1
ATOM 702 C C . ASP A 1 85 ? -19.078 5.75 -5.52 1 97.31 85 ASP A C 1
ATOM 704 O O . ASP A 1 85 ? -19.703 6.797 -5.711 1 97.31 85 ASP A O 1
ATOM 708 N N . ASP A 1 86 ? -17.781 5.703 -5.801 1 96.88 86 ASP A N 1
ATOM 709 C CA . ASP A 1 86 ? -17 6.746 -6.465 1 96.88 86 ASP A CA 1
ATOM 710 C C . ASP A 1 86 ? -16.984 8.023 -5.633 1 96.88 86 ASP A C 1
ATOM 712 O O . ASP A 1 86 ? -16.938 9.125 -6.18 1 96.88 86 ASP A O 1
ATOM 716 N N . VAL A 1 87 ? -17.078 7.945 -4.359 1 98.12 87 VAL A N 1
ATOM 717 C CA . VAL A 1 87 ? -16.938 9.109 -3.482 1 98.12 87 VAL A CA 1
ATOM 718 C C . VAL A 1 87 ? -15.516 9.641 -3.557 1 98.12 87 VAL A C 1
ATOM 720 O O . VAL A 1 87 ? -14.555 8.859 -3.557 1 98.12 87 VAL A O 1
ATOM 723 N N . TYR A 1 88 ? -15.453 10.961 -3.633 1 98.12 88 TYR A N 1
ATOM 724 C CA . TYR A 1 88 ? -14.156 11.633 -3.686 1 98.12 88 TYR A CA 1
ATOM 725 C C . TYR A 1 88 ? -13.5 11.664 -2.311 1 98.12 88 TYR A C 1
ATOM 727 O O . TYR A 1 88 ? -14.078 12.188 -1.354 1 98.12 88 TYR A O 1
ATOM 735 N N . LEU A 1 89 ? -12.359 11.141 -2.225 1 97.25 89 LEU A N 1
ATOM 736 C CA . LEU A 1 89 ? -11.648 11.094 -0.949 1 97.25 89 LEU A CA 1
ATOM 737 C C . LEU A 1 89 ? -10.391 11.945 -0.996 1 97.25 89 LEU A C 1
ATOM 739 O O . LEU A 1 89 ? -9.641 11.898 -1.974 1 97.25 89 LEU A O 1
ATOM 743 N N . LEU A 1 90 ? -10.211 12.867 0.048 1 96.69 90 LEU A N 1
ATOM 744 C CA . LEU A 1 90 ? -8.922 13.531 0.2 1 96.69 90 LEU A CA 1
ATOM 745 C C . LEU A 1 90 ? -7.887 12.578 0.795 1 96.69 90 LEU A C 1
ATOM 747 O O . LEU A 1 90 ? -7.734 12.508 2.018 1 96.69 90 LEU A O 1
ATOM 751 N N . ASN A 1 91 ? -7.246 12.078 -0.159 1 94 91 ASN A N 1
ATOM 752 C CA . ASN A 1 91 ? -6.176 11.086 -0.063 1 94 91 ASN A CA 1
ATOM 753 C C . ASN A 1 91 ? -6.699 9.672 -0.297 1 94 91 ASN A C 1
ATOM 755 O O . ASN A 1 91 ? -7.711 9.273 0.282 1 94 91 ASN A O 1
ATOM 759 N N . SER A 1 92 ? -6.031 8.953 -1.064 1 94.88 92 SER A N 1
ATOM 760 C CA . SER A 1 92 ? -6.336 7.562 -1.383 1 94.88 92 SER A CA 1
ATOM 761 C C . SER A 1 92 ? -6.055 6.648 -0.194 1 94.88 92 SER A C 1
ATOM 763 O O . SER A 1 92 ? -4.922 6.574 0.284 1 94.88 92 SER A O 1
ATOM 765 N N . PRO A 1 93 ? -7.16 5.906 0.255 1 94.31 93 PRO A N 1
ATOM 766 C CA . PRO A 1 93 ? -6.902 4.996 1.374 1 94.31 93 PRO A CA 1
ATOM 767 C C . PRO A 1 93 ? -6.066 3.783 0.969 1 94.31 93 PRO A C 1
ATOM 769 O O . PRO A 1 93 ? -5.484 3.117 1.827 1 94.31 93 PRO A O 1
ATOM 772 N N . PHE A 1 94 ? -5.961 3.5 -0.295 1 94.88 94 PHE A N 1
ATOM 773 C CA . PHE A 1 94 ? -5.219 2.352 -0.803 1 94.88 94 PHE A CA 1
ATOM 774 C C . PHE A 1 94 ? -3.719 2.611 -0.748 1 94.88 94 PHE A C 1
ATOM 776 O O . PHE A 1 94 ? -2.963 1.803 -0.203 1 94.88 94 PHE A O 1
ATOM 783 N N . THR A 1 95 ? -3.305 3.756 -1.317 1 93.75 95 THR A N 1
ATOM 784 C CA . THR A 1 95 ? -1.882 4.07 -1.281 1 93.75 95 THR A CA 1
ATOM 785 C C . THR A 1 95 ? -1.459 4.504 0.119 1 93.75 95 THR A C 1
ATOM 787 O O . THR A 1 95 ? -0.313 4.293 0.521 1 93.75 95 THR A O 1
ATOM 790 N N . PHE A 1 96 ? -2.441 5.117 0.876 1 90.88 96 PHE A N 1
ATOM 791 C CA . PHE A 1 96 ? -2.17 5.414 2.277 1 90.88 96 PHE A CA 1
ATOM 792 C C . PHE A 1 96 ? -1.739 4.156 3.023 1 90.88 96 PHE A C 1
ATOM 794 O O . PHE A 1 96 ? -0.829 4.203 3.854 1 90.88 96 PHE A O 1
ATOM 801 N N . GLN A 1 97 ? -2.336 3.084 2.668 1 89.19 97 GLN A N 1
ATOM 802 C CA . GLN A 1 97 ? -2.064 1.826 3.355 1 89.19 97 GLN A CA 1
ATOM 803 C C . GLN A 1 97 ? -0.829 1.141 2.781 1 89.19 97 GLN A C 1
ATOM 805 O O . GLN A 1 97 ? -0.028 0.57 3.523 1 89.19 97 GLN A O 1
ATOM 810 N N . SER A 1 98 ? -0.636 1.216 1.513 1 90.31 98 SER A N 1
ATOM 811 C CA . SER A 1 98 ? 0.376 0.366 0.893 1 90.31 98 SER A CA 1
ATOM 812 C C . SER A 1 98 ? 1.648 1.151 0.593 1 90.31 98 SER A C 1
ATOM 814 O O . SER A 1 98 ? 2.699 0.563 0.327 1 90.31 98 SER A O 1
ATOM 816 N N . MET A 1 99 ? 1.575 2.441 0.514 1 86.44 99 MET A N 1
ATOM 817 C CA . MET A 1 99 ? 2.738 3.27 0.205 1 86.44 99 MET A CA 1
ATOM 818 C C . MET A 1 99 ? 3.15 4.102 1.416 1 86.44 99 MET A C 1
ATOM 820 O O . MET A 1 99 ? 3.215 5.328 1.339 1 86.44 99 MET A O 1
ATOM 824 N N . GLU A 1 100 ? 3.541 3.359 2.523 1 87.38 100 GLU A N 1
ATOM 825 C CA . GLU A 1 100 ? 4.004 4 3.75 1 87.38 100 GLU A CA 1
ATOM 826 C C . GLU A 1 100 ? 5.387 4.621 3.562 1 87.38 100 GLU A C 1
ATOM 828 O O . GLU A 1 100 ? 5.883 4.715 2.438 1 87.38 100 GLU A O 1
ATOM 833 N N . LYS A 1 101 ? 6.027 5.066 4.566 1 90.81 101 LYS A N 1
ATOM 834 C CA . LYS A 1 101 ? 7.289 5.801 4.523 1 90.81 101 LYS A CA 1
ATOM 835 C C . LYS A 1 101 ? 8.336 5.047 3.715 1 90.81 101 LYS A C 1
ATOM 837 O O . LYS A 1 101 ? 9.047 5.641 2.896 1 90.81 101 LYS A O 1
ATOM 842 N N . HIS A 1 102 ? 8.438 3.768 3.906 1 94.62 102 HIS A N 1
ATOM 843 C CA . HIS A 1 102 ? 9.422 2.955 3.207 1 94.62 102 HIS A CA 1
ATOM 844 C C . HIS A 1 102 ? 9.195 2.99 1.699 1 94.62 102 HIS A C 1
ATOM 846 O O . HIS A 1 102 ? 10.117 3.297 0.936 1 94.62 102 HIS A O 1
ATOM 852 N N . ALA A 1 103 ? 8.047 2.678 1.303 1 94.44 103 ALA A N 1
ATOM 853 C CA . ALA A 1 103 ? 7.742 2.662 -0.126 1 94.44 103 ALA A CA 1
ATOM 854 C C . ALA A 1 103 ? 7.871 4.059 -0.729 1 94.44 103 ALA A C 1
ATOM 856 O O . ALA A 1 103 ? 8.297 4.207 -1.877 1 94.44 103 ALA A O 1
ATOM 857 N N . ALA A 1 104 ? 7.477 5.043 0.015 1 94.31 104 ALA A N 1
ATOM 858 C CA . ALA A 1 104 ? 7.633 6.422 -0.434 1 94.31 104 ALA A CA 1
ATOM 859 C C . ALA A 1 104 ? 9.102 6.758 -0.671 1 94.31 104 ALA A C 1
ATOM 861 O O . ALA A 1 104 ? 9.445 7.422 -1.653 1 94.31 104 ALA A O 1
ATOM 862 N N . TYR A 1 105 ? 9.984 6.324 0.256 1 96.25 105 TYR A N 1
ATOM 863 C CA . TYR A 1 105 ? 11.414 6.5 0.047 1 96.25 105 TYR A CA 1
ATOM 864 C C . TYR A 1 105 ? 11.859 5.879 -1.273 1 96.25 105 TYR A C 1
ATOM 866 O O . TYR A 1 105 ? 12.555 6.516 -2.064 1 96.25 105 TYR A O 1
ATOM 874 N N . CYS A 1 106 ? 11.414 4.707 -1.475 1 97.19 106 CYS A N 1
ATOM 875 C CA . CYS A 1 106 ? 11.82 3.994 -2.682 1 97.19 106 CYS A CA 1
ATOM 876 C C . CYS A 1 106 ? 11.336 4.719 -3.932 1 97.19 106 CYS A C 1
ATOM 878 O O . CYS A 1 106 ? 12.102 4.922 -4.875 1 97.19 106 CYS A O 1
ATOM 880 N N . ALA A 1 107 ? 10.094 5.098 -3.879 1 96.31 107 ALA A N 1
ATOM 881 C CA . ALA A 1 107 ? 9.531 5.785 -5.039 1 96.31 107 ALA A CA 1
ATOM 882 C C . ALA A 1 107 ? 10.289 7.082 -5.324 1 96.31 107 ALA A C 1
ATOM 884 O O . ALA A 1 107 ? 10.641 7.363 -6.473 1 96.31 107 ALA A O 1
ATOM 885 N N . MET A 1 108 ? 10.516 7.91 -4.305 1 96.12 108 MET A N 1
ATOM 886 C CA . MET A 1 108 ? 11.188 9.195 -4.492 1 96.12 108 MET A CA 1
ATOM 887 C C . MET A 1 108 ? 12.641 9 -4.902 1 96.12 108 MET A C 1
ATOM 889 O O . MET A 1 108 ? 13.18 9.773 -5.695 1 96.12 108 MET A O 1
ATOM 893 N N . MET A 1 109 ? 13.258 7.875 -4.344 1 97.06 109 MET A N 1
ATOM 894 C CA . MET A 1 109 ? 14.609 7.543 -4.789 1 97.06 109 MET A CA 1
ATOM 895 C C . MET A 1 109 ? 14.609 7.152 -6.266 1 97.06 109 MET A C 1
ATOM 897 O O . MET A 1 109 ? 15.492 7.57 -7.023 1 97.06 109 MET A O 1
ATOM 901 N N . ARG A 1 110 ? 13.656 6.398 -6.629 1 97.56 110 ARG A N 1
ATOM 902 C CA . ARG A 1 110 ? 13.508 5.992 -8.023 1 97.56 110 ARG A CA 1
ATOM 903 C C . ARG A 1 110 ? 13.398 7.207 -8.938 1 97.56 110 ARG A C 1
ATOM 905 O O . ARG A 1 110 ? 13.906 7.195 -10.062 1 97.56 110 ARG A O 1
ATOM 912 N N . LEU A 1 111 ? 12.789 8.25 -8.422 1 97.88 111 LEU A N 1
ATOM 913 C CA . LEU A 1 111 ? 12.594 9.469 -9.203 1 97.88 111 LEU A CA 1
ATOM 914 C C . LEU A 1 111 ? 13.852 10.336 -9.18 1 97.88 111 LEU A C 1
ATOM 916 O O . LEU A 1 111 ? 13.898 11.375 -9.836 1 97.88 111 LEU A O 1
ATOM 920 N N . GLY A 1 112 ? 14.789 9.969 -8.531 1 97.62 112 GLY A N 1
ATOM 921 C CA . GLY A 1 112 ? 16.062 10.664 -8.547 1 97.62 112 GLY A CA 1
ATOM 922 C C . GLY A 1 112 ? 16.188 11.727 -7.473 1 97.62 112 GLY A C 1
ATOM 923 O O . GLY A 1 112 ? 17.141 12.508 -7.461 1 97.62 112 GLY A O 1
ATOM 924 N N . LEU A 1 113 ? 15.289 11.766 -6.605 1 97.5 113 LEU A N 1
ATOM 925 C CA . LEU A 1 113 ? 15.375 12.727 -5.512 1 97.5 113 LEU A CA 1
ATOM 926 C C . LEU A 1 113 ? 16.5 12.352 -4.555 1 97.5 113 LEU A C 1
ATOM 928 O O . LEU A 1 113 ? 16.938 11.203 -4.516 1 97.5 113 LEU A O 1
ATOM 932 N N . LYS A 1 114 ? 16.906 13.312 -3.865 1 97.38 114 LYS A N 1
ATOM 933 C CA . LYS A 1 114 ? 18.125 13.164 -3.059 1 97.38 114 LYS A CA 1
ATOM 934 C C . LYS A 1 114 ? 17.797 12.664 -1.657 1 97.38 114 LYS A C 1
ATOM 936 O O . LYS A 1 114 ? 18.125 13.305 -0.663 1 97.38 114 LYS A O 1
ATOM 941 N N . VAL A 1 115 ? 17.25 11.578 -1.59 1 96.88 115 VAL A N 1
ATOM 942 C CA . VAL A 1 115 ? 16.922 10.906 -0.335 1 96.88 115 VAL A CA 1
ATOM 943 C C 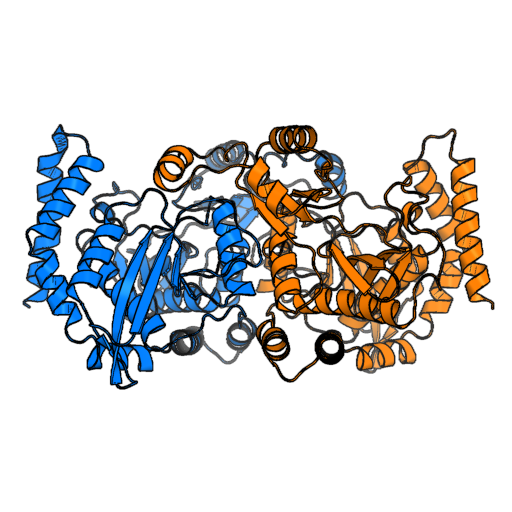. VAL A 1 115 ? 18.203 10.328 0.285 1 96.88 115 VAL A C 1
ATOM 945 O O . VAL A 1 115 ? 18.984 9.664 -0.396 1 96.88 115 VAL A O 1
ATOM 948 N N . PRO A 1 116 ? 18.375 10.547 1.53 1 96.81 116 PRO A N 1
ATOM 949 C CA . PRO A 1 116 ? 19.609 10.039 2.146 1 96.81 116 PRO A CA 1
ATOM 950 C C . PRO A 1 116 ? 19.688 8.516 2.105 1 96.81 116 PRO A C 1
ATOM 952 O O . PRO A 1 116 ? 18.672 7.836 2.008 1 96.81 116 PRO A O 1
ATOM 955 N N . ASP A 1 117 ? 20.891 8.117 2.15 1 97.44 117 ASP A N 1
ATOM 956 C CA . ASP A 1 117 ? 21.156 6.68 2.152 1 97.44 117 ASP A CA 1
ATOM 957 C C . ASP A 1 117 ? 20.391 5.984 3.283 1 97.44 117 ASP A C 1
ATOM 959 O O . ASP A 1 117 ? 20.406 6.449 4.426 1 97.44 117 ASP A O 1
ATOM 963 N N . THR A 1 118 ? 19.641 4.918 2.893 1 97.94 118 THR A N 1
ATOM 964 C CA . THR A 1 118 ? 18.688 4.316 3.826 1 97.94 118 THR A CA 1
ATOM 965 C C . THR A 1 118 ? 18.719 2.797 3.719 1 97.94 118 THR A C 1
ATOM 967 O O . THR A 1 118 ? 18.672 2.246 2.617 1 97.94 118 THR A O 1
ATOM 970 N N . VAL A 1 119 ? 18.859 2.158 4.902 1 98.12 119 VAL A N 1
ATOM 971 C CA . VAL A 1 119 ? 18.844 0.704 5.008 1 98.12 119 VAL A CA 1
ATOM 972 C C . VAL A 1 119 ? 17.672 0.26 5.891 1 98.12 119 VAL A C 1
ATOM 974 O O . VAL A 1 119 ? 17.422 0.853 6.941 1 98.12 119 VAL A O 1
ATOM 977 N N . LEU A 1 120 ? 16.953 -0.678 5.434 1 97.38 120 LEU A N 1
ATOM 978 C CA . LEU A 1 120 ? 15.93 -1.314 6.254 1 97.38 120 LEU A CA 1
ATOM 979 C C . LEU A 1 120 ? 16.484 -2.547 6.957 1 97.38 120 LEU A C 1
ATOM 981 O O . LEU A 1 120 ? 17.094 -3.408 6.32 1 97.38 120 LEU A O 1
ATOM 985 N N . VAL A 1 121 ? 16.234 -2.617 8.227 1 94.94 121 VAL A N 1
ATOM 986 C CA . VAL A 1 121 ? 16.766 -3.732 9.008 1 94.94 121 VAL A CA 1
ATOM 987 C C . VAL A 1 121 ? 15.609 -4.574 9.555 1 94.94 121 VAL A C 1
ATOM 989 O O . VAL A 1 121 ? 14.523 -4.051 9.828 1 94.94 121 VAL A O 1
ATOM 992 N N . PRO A 1 122 ? 15.836 -5.879 9.656 1 91.19 122 PRO A N 1
ATOM 993 C CA . PRO A 1 122 ? 14.797 -6.75 10.203 1 91.19 122 PRO A CA 1
ATOM 994 C C . PRO A 1 122 ? 14.406 -6.375 11.633 1 91.19 122 PRO A C 1
ATOM 996 O O . PRO A 1 122 ? 15.156 -5.668 12.312 1 91.19 122 PRO A O 1
ATOM 999 N N . PHE A 1 123 ? 13.281 -6.926 12.062 1 87.5 123 PHE A N 1
ATOM 1000 C CA . PHE A 1 123 ? 12.75 -6.691 13.398 1 87.5 123 PHE A CA 1
ATOM 1001 C C . PHE A 1 123 ? 13.742 -7.156 14.469 1 87.5 123 PHE A C 1
ATOM 1003 O O . PHE A 1 123 ? 14.43 -8.164 14.281 1 87.5 123 PHE A O 1
ATOM 1010 N N . LYS A 1 124 ? 13.766 -6.324 15.531 1 83.94 124 LYS A N 1
ATOM 1011 C CA . LYS A 1 124 ? 14.477 -6.844 16.703 1 83.94 124 LYS A CA 1
ATOM 1012 C C . LYS A 1 124 ? 13.789 -8.086 17.25 1 83.94 124 LYS A C 1
ATOM 1014 O O . LYS A 1 124 ? 14.438 -9.117 17.469 1 83.94 124 LYS A O 1
ATOM 1019 N N . ASN A 1 125 ? 12.43 -7.809 17.422 1 82.75 125 ASN A N 1
ATOM 1020 C CA . ASN A 1 125 ? 11.602 -8.922 17.859 1 82.75 125 ASN A CA 1
ATOM 1021 C C . ASN A 1 125 ? 10.57 -9.305 16.812 1 82.75 125 ASN A C 1
ATOM 1023 O O . ASN A 1 125 ? 9.867 -8.445 16.281 1 82.75 125 ASN A O 1
ATOM 1027 N N . PRO A 1 126 ? 10.609 -10.625 16.453 1 75.75 126 PRO A N 1
ATOM 1028 C CA . PRO A 1 126 ? 9.688 -11.047 15.398 1 75.75 126 PRO A CA 1
ATOM 1029 C C . PRO A 1 126 ? 8.219 -10.898 15.797 1 75.75 126 PRO A C 1
ATOM 1031 O O . PRO A 1 126 ? 7.895 -10.93 16.984 1 75.75 126 PRO A O 1
ATOM 1034 N N . LEU A 1 127 ? 7.449 -10.703 14.781 1 73.75 127 LEU A N 1
ATOM 1035 C CA . LEU A 1 127 ? 6.004 -10.672 14.977 1 73.75 127 LEU A CA 1
ATOM 1036 C C . LEU A 1 127 ? 5.512 -11.977 15.594 1 73.75 127 LEU A C 1
ATOM 1038 O O . LEU A 1 127 ? 6.07 -13.039 15.32 1 73.75 127 LEU A O 1
ATOM 1042 N N . ASP A 1 128 ? 4.594 -11.844 16.516 1 74.69 128 ASP A N 1
ATOM 1043 C CA . ASP A 1 128 ? 4.031 -13.039 17.125 1 74.69 128 ASP A CA 1
ATOM 1044 C C . ASP A 1 128 ? 3.334 -13.914 16.094 1 74.69 128 ASP A C 1
ATOM 1046 O O . ASP A 1 128 ? 2.146 -13.734 15.82 1 74.69 128 ASP A O 1
ATOM 1050 N N . ASN A 1 129 ? 4.164 -14.664 15.477 1 76.31 129 ASN A N 1
ATOM 1051 C CA . ASN A 1 129 ? 3.723 -15.648 14.492 1 76.31 129 ASN A CA 1
ATOM 1052 C C . ASN A 1 129 ? 4.453 -16.969 14.648 1 76.31 129 ASN A C 1
ATOM 1054 O O . ASN A 1 129 ? 5.684 -17.016 14.656 1 76.31 129 ASN A O 1
ATOM 1058 N N . SER A 1 130 ? 3.549 -18.016 14.828 1 77.94 130 SER A N 1
ATOM 1059 C CA . SER A 1 130 ? 4.098 -19.344 15.109 1 77.94 130 SER A CA 1
ATOM 1060 C C . SER A 1 130 ? 4.992 -19.828 13.977 1 77.94 130 SER A C 1
ATOM 1062 O O . SER A 1 130 ? 5.848 -20.688 14.18 1 77.94 130 SER A O 1
ATOM 1064 N N . ARG A 1 131 ? 4.871 -19.234 12.859 1 82.25 131 ARG A N 1
ATOM 1065 C CA . ARG A 1 131 ? 5.613 -19.672 11.68 1 82.25 131 ARG A CA 1
ATOM 1066 C C . ARG A 1 131 ? 6.965 -18.969 11.586 1 82.25 131 ARG A C 1
ATOM 1068 O O . ARG A 1 131 ? 7.824 -19.375 10.797 1 82.25 131 ARG A O 1
ATOM 1075 N N . TRP A 1 132 ? 7.141 -18.031 12.438 1 84.38 132 TRP A N 1
ATOM 1076 C CA . TRP A 1 132 ? 8.297 -17.156 12.312 1 84.38 132 TRP A CA 1
ATOM 1077 C C . TRP A 1 132 ? 9.594 -17.906 12.562 1 84.38 132 TRP A C 1
ATOM 1079 O O . TRP A 1 132 ? 10.562 -17.75 11.82 1 84.38 132 TRP A O 1
ATOM 1089 N N . ALA A 1 133 ? 9.461 -18.766 13.508 1 87.81 133 ALA A N 1
ATOM 1090 C CA . ALA A 1 133 ? 10.688 -19.469 13.883 1 87.81 133 ALA A CA 1
ATOM 1091 C C . ALA A 1 133 ? 11.211 -20.328 12.734 1 87.81 133 ALA A C 1
ATOM 1093 O O . ALA A 1 133 ? 12.406 -20.328 12.445 1 87.81 133 ALA A O 1
ATOM 1094 N N . TYR A 1 134 ? 10.414 -20.953 12.172 1 90.06 134 TYR A N 1
ATOM 1095 C CA . TYR A 1 134 ? 10.844 -21.797 11.062 1 90.06 134 TYR A CA 1
ATOM 1096 C C . TYR A 1 134 ? 11.406 -20.969 9.922 1 90.06 134 TYR A C 1
ATOM 1098 O O . TYR A 1 134 ? 12.508 -21.234 9.438 1 90.06 134 TYR A O 1
ATOM 1106 N N . THR A 1 135 ? 10.703 -20.078 9.5 1 90.44 135 THR A N 1
ATOM 1107 C CA . THR A 1 135 ? 11.125 -19.234 8.383 1 90.44 135 THR A CA 1
ATOM 1108 C C . THR A 1 135 ? 12.422 -18.5 8.719 1 90.44 135 THR A C 1
ATOM 1110 O O . THR A 1 135 ? 13.328 -18.422 7.883 1 90.44 135 THR A O 1
ATOM 1113 N N . ALA A 1 136 ? 12.438 -17.953 9.891 1 89.88 136 ALA A N 1
ATOM 1114 C CA . ALA A 1 136 ? 13.633 -17.234 10.289 1 89.88 136 ALA A CA 1
ATOM 1115 C C . ALA A 1 136 ? 14.859 -18.141 10.273 1 89.88 136 ALA A C 1
ATOM 1117 O O . ALA A 1 136 ? 15.922 -17.75 9.781 1 89.88 136 ALA A O 1
ATOM 1118 N N . ALA A 1 137 ? 14.719 -19.312 10.836 1 92.69 137 ALA A N 1
ATOM 1119 C CA . ALA A 1 137 ? 15.844 -20.25 10.883 1 92.69 137 ALA A CA 1
ATOM 1120 C C . ALA A 1 137 ? 16.328 -20.578 9.477 1 92.69 137 ALA A C 1
ATOM 1122 O O . ALA A 1 137 ? 17.531 -20.812 9.266 1 92.69 137 ALA A O 1
ATOM 1123 N N . ARG A 1 138 ? 15.484 -20.578 8.641 1 93.38 138 ARG A N 1
ATOM 1124 C CA . ARG A 1 138 ? 15.828 -21.078 7.316 1 93.38 138 ARG A CA 1
ATOM 1125 C C . ARG A 1 138 ? 16.297 -19.938 6.406 1 93.38 138 ARG A C 1
ATOM 1127 O O . ARG A 1 138 ? 17.156 -20.141 5.555 1 93.38 138 ARG A O 1
ATOM 1134 N N . TYR A 1 139 ? 15.664 -18.797 6.594 1 94.5 139 TYR A N 1
ATOM 1135 C CA . TYR A 1 139 ? 15.859 -17.812 5.531 1 94.5 139 TYR A CA 1
ATOM 1136 C C . TYR A 1 139 ? 16.438 -16.516 6.086 1 94.5 139 TYR A C 1
ATOM 1138 O O . TYR A 1 139 ? 16.953 -15.688 5.336 1 94.5 139 TYR A O 1
ATOM 1146 N N . ASN A 1 140 ? 16.375 -16.266 7.363 1 92.88 140 ASN A N 1
ATOM 1147 C CA . ASN A 1 140 ? 17.016 -15.086 7.926 1 92.88 140 ASN A CA 1
ATOM 1148 C C . ASN A 1 140 ? 18.531 -15.25 8.008 1 92.88 140 ASN A C 1
ATOM 1150 O O . ASN A 1 140 ? 19.016 -16.281 8.469 1 92.88 140 ASN A O 1
ATOM 1154 N N . ARG A 1 141 ? 19.141 -14.375 7.551 1 94.75 141 ARG A N 1
ATOM 1155 C CA . ARG A 1 141 ? 20.594 -14.352 7.684 1 94.75 141 ARG A CA 1
ATOM 1156 C C . ARG A 1 141 ? 21.031 -13.484 8.859 1 94.75 141 ARG A C 1
ATOM 1158 O O . ARG A 1 141 ? 20.453 -12.422 9.094 1 94.75 141 ARG A O 1
ATOM 1165 N N . PRO A 1 142 ? 21.938 -14.023 9.656 1 92.62 142 PRO A N 1
ATOM 1166 C CA . PRO A 1 142 ? 22.5 -13.133 10.672 1 92.62 142 PRO A CA 1
ATOM 1167 C C . PRO A 1 142 ? 23.125 -11.867 10.07 1 92.62 142 PRO A C 1
ATOM 1169 O O . PRO A 1 142 ? 23.625 -11.898 8.945 1 92.62 142 PRO A O 1
ATOM 1172 N N . PHE A 1 143 ? 23 -10.812 10.773 1 93.56 143 PHE A N 1
ATOM 1173 C CA . PHE A 1 143 ? 23.609 -9.57 10.297 1 93.56 143 PHE A CA 1
ATOM 1174 C C . PHE A 1 143 ? 24.188 -8.773 11.453 1 93.56 143 PHE A C 1
ATOM 1176 O O . PHE A 1 143 ? 23.844 -9.008 12.609 1 93.56 143 PHE A O 1
ATOM 1183 N N . ASP A 1 144 ? 25.078 -7.969 11.078 1 96.06 144 ASP A N 1
ATOM 1184 C CA . ASP A 1 144 ? 25.75 -7.074 12.016 1 96.06 144 ASP A CA 1
ATOM 1185 C C . ASP A 1 144 ? 25.156 -5.668 11.945 1 96.06 144 ASP A C 1
ATOM 1187 O O . ASP A 1 144 ? 25.438 -4.914 11.008 1 96.06 144 ASP A O 1
ATOM 1191 N N . LEU A 1 145 ? 24.406 -5.414 12.867 1 96.56 145 LEU A N 1
ATOM 1192 C CA . LEU A 1 145 ? 23.719 -4.129 12.938 1 96.56 145 LEU A CA 1
ATOM 1193 C C . LEU A 1 145 ? 24.719 -2.979 12.938 1 96.56 145 LEU A C 1
ATOM 1195 O O . LEU A 1 145 ? 24.484 -1.946 12.305 1 96.56 145 LEU A O 1
ATOM 1199 N N . GLU A 1 146 ? 25.75 -3.16 13.711 1 97.62 146 GLU A N 1
ATOM 1200 C CA . GLU A 1 146 ? 26.781 -2.117 13.773 1 97.62 146 GLU A CA 1
ATOM 1201 C C . GLU A 1 146 ? 27.422 -1.889 12.406 1 97.62 146 GLU A C 1
ATOM 1203 O O . GLU A 1 146 ? 27.641 -0.746 12 1 97.62 146 GLU A O 1
ATOM 1208 N N . ALA A 1 147 ? 27.688 -2.938 11.852 1 97.88 147 ALA A N 1
ATOM 1209 C CA . ALA A 1 147 ? 28.297 -2.82 10.531 1 97.88 147 ALA A CA 1
ATOM 1210 C C . ALA A 1 147 ? 27.344 -2.168 9.539 1 97.88 147 ALA A C 1
ATOM 1212 O O . ALA A 1 147 ? 27.75 -1.39 8.68 1 97.88 147 ALA A O 1
ATOM 1213 N N . THR A 1 148 ? 26.156 -2.551 9.688 1 97.25 148 THR A N 1
ATOM 1214 C CA . THR A 1 148 ? 25.125 -1.95 8.836 1 97.25 148 THR A CA 1
ATOM 1215 C C . THR A 1 148 ? 25.047 -0.444 9.07 1 97.25 148 THR A C 1
ATOM 1217 O O . THR A 1 148 ? 25.047 0.336 8.109 1 97.25 148 THR A O 1
ATOM 1220 N N . ALA A 1 149 ? 24.969 -0.046 10.203 1 98.06 149 ALA A N 1
ATOM 1221 C CA . ALA A 1 149 ? 24.938 1.373 10.547 1 98.06 149 ALA A CA 1
ATOM 1222 C C . ALA A 1 149 ? 26.203 2.084 10.078 1 98.06 149 ALA A C 1
ATOM 1224 O O . ALA A 1 149 ? 26.141 3.203 9.57 1 98.06 149 ALA A O 1
ATOM 1225 N N . ALA A 1 150 ? 27.234 1.461 10.375 1 97.62 150 ALA A N 1
ATOM 1226 C CA . ALA A 1 150 ? 28.516 2.043 9.984 1 97.62 150 ALA A CA 1
ATOM 1227 C C . ALA A 1 150 ? 28.578 2.283 8.477 1 97.62 150 ALA A C 1
ATOM 1229 O O . ALA A 1 150 ? 29.203 3.24 8.023 1 97.62 150 ALA A O 1
ATOM 1230 N N . SER A 1 151 ? 28 1.352 7.785 1 97 151 SER A N 1
ATOM 1231 C CA . SER A 1 151 ? 28.016 1.495 6.336 1 97 151 SER A CA 1
ATOM 1232 C C . SER A 1 151 ? 27.25 2.738 5.898 1 97 151 SER A C 1
ATOM 1234 O O . SER A 1 151 ? 27.531 3.307 4.84 1 97 151 SER A O 1
ATOM 1236 N N . ILE A 1 152 ? 26.328 3.195 6.59 1 97.25 152 ILE A N 1
ATOM 1237 C CA . ILE A 1 152 ? 25.578 4.426 6.348 1 97.25 152 ILE A CA 1
ATOM 1238 C C . ILE A 1 152 ? 26.391 5.625 6.824 1 97.25 152 ILE A C 1
ATOM 1240 O O . ILE A 1 152 ? 26.453 6.648 6.141 1 97.25 152 ILE A O 1
ATOM 1244 N N . GLY A 1 153 ? 26.953 5.391 7.938 1 96.94 153 GLY A N 1
ATOM 1245 C CA . GLY A 1 153 ? 27.734 6.457 8.539 1 96.94 153 GLY A CA 1
ATOM 1246 C C . GLY A 1 153 ? 26.984 7.23 9.602 1 96.94 153 GLY A C 1
ATOM 1247 O O . GLY A 1 153 ? 25.797 7.504 9.445 1 96.94 153 GLY A O 1
ATOM 1248 N N . TYR A 1 154 ? 27.781 7.543 10.633 1 96.75 154 TYR A N 1
ATOM 1249 C CA . TYR A 1 154 ? 27.234 8.328 11.734 1 96.75 154 TYR A CA 1
ATOM 1250 C C . TYR A 1 154 ? 27.422 9.82 11.484 1 96.75 154 TYR A C 1
ATOM 1252 O O . TYR A 1 154 ? 28.406 10.234 10.883 1 96.75 154 TYR A O 1
ATOM 1260 N N . PRO A 1 155 ? 26.641 10.711 11.898 1 97.94 155 PRO A N 1
ATOM 1261 C CA . PRO A 1 155 ? 25.375 10.328 12.555 1 97.94 155 PRO A CA 1
ATOM 1262 C C . PRO A 1 155 ? 24.328 9.844 11.562 1 97.94 155 PRO A C 1
ATOM 1264 O O . PRO A 1 155 ? 24.391 10.148 10.375 1 97.94 155 PRO A O 1
ATOM 1267 N N . LEU A 1 156 ? 23.406 9.023 12.117 1 98.25 156 LEU A N 1
ATOM 1268 C CA . LEU A 1 156 ? 22.281 8.531 11.336 1 98.25 156 LEU A CA 1
ATOM 1269 C C . LEU A 1 156 ? 21.016 8.508 12.18 1 98.25 156 LEU A C 1
ATOM 1271 O O . LEU A 1 156 ? 21.047 8.789 13.383 1 98.25 156 LEU A O 1
ATOM 1275 N N . TYR A 1 157 ? 19.969 8.305 11.43 1 96.81 157 TYR A N 1
ATOM 1276 C CA . TYR A 1 157 ? 18.688 8.203 12.133 1 96.81 157 TYR A CA 1
ATOM 1277 C C . TYR A 1 157 ? 18.125 6.793 12.039 1 96.81 157 TYR A C 1
ATOM 1279 O O . TYR A 1 157 ? 18.234 6.145 10.992 1 96.81 157 TYR A O 1
ATOM 1287 N N . MET A 1 158 ? 17.578 6.348 13.164 1 96.44 158 MET A N 1
ATOM 1288 C CA . MET A 1 158 ? 16.734 5.164 13.141 1 96.44 158 MET A CA 1
ATOM 1289 C C . MET A 1 158 ? 15.258 5.555 13.195 1 96.44 158 MET A C 1
ATOM 1291 O O . MET A 1 158 ? 14.836 6.297 14.086 1 96.44 158 MET A O 1
ATOM 1295 N N . LYS A 1 159 ? 14.555 5.156 12.164 1 93.88 159 LYS A N 1
ATOM 1296 C CA . LYS A 1 159 ? 13.164 5.555 11.992 1 93.88 159 LYS A CA 1
ATOM 1297 C C . LYS A 1 159 ? 12.289 4.359 11.625 1 93.88 159 LYS A C 1
ATOM 1299 O O . LYS A 1 159 ? 12.703 3.502 10.844 1 93.88 159 LYS A O 1
ATOM 1304 N N . PRO A 1 160 ? 11.094 4.309 12.273 1 92 160 PRO A N 1
ATOM 1305 C CA . PRO A 1 160 ? 10.188 3.254 11.82 1 92 160 PRO A CA 1
ATOM 1306 C C . PRO A 1 160 ? 9.859 3.357 10.328 1 92 160 PRO A C 1
ATOM 1308 O O . PRO A 1 160 ? 9.844 4.457 9.773 1 92 160 PRO A O 1
ATOM 1311 N N . TYR A 1 161 ? 9.648 2.184 9.68 1 88.94 161 TYR A N 1
ATOM 1312 C CA . TYR A 1 161 ? 9.422 2.146 8.242 1 88.94 161 TYR A CA 1
ATOM 1313 C C . TYR A 1 161 ? 8.039 2.68 7.895 1 88.94 161 TYR A C 1
ATOM 1315 O O . TYR A 1 161 ? 7.758 3 6.738 1 88.94 161 TYR A O 1
ATOM 1323 N N . ASP A 1 162 ? 7.207 2.678 9.008 1 81.12 162 ASP A N 1
ATOM 1324 C CA . ASP A 1 162 ? 5.855 3.211 8.859 1 81.12 162 ASP A CA 1
ATOM 1325 C C . ASP A 1 162 ? 5.547 4.238 9.938 1 81.12 162 ASP A C 1
ATOM 1327 O O . ASP A 1 162 ? 6.422 4.594 10.734 1 81.12 162 ASP A O 1
ATOM 1331 N N . GLY A 1 163 ? 4.426 4.824 9.992 1 72.81 163 GLY A N 1
ATOM 1332 C CA . GLY A 1 163 ? 3.977 5.699 11.062 1 72.81 163 GLY A CA 1
ATOM 1333 C C . GLY A 1 163 ? 4.301 7.16 10.812 1 72.81 163 GLY A C 1
ATOM 1334 O O . GLY A 1 163 ? 4.809 7.516 9.75 1 72.81 163 GLY A O 1
ATOM 1335 N N . GLY A 1 164 ? 3.939 7.934 11.812 1 67.19 164 GLY A N 1
ATOM 1336 C CA . GLY A 1 164 ? 4.012 9.383 11.711 1 67.19 164 GLY A CA 1
ATOM 1337 C C . GLY A 1 164 ? 4.262 10.07 13.039 1 67.19 164 GLY A C 1
ATOM 1338 O O . GLY A 1 164 ? 4.406 9.406 14.062 1 67.19 164 GLY A O 1
ATOM 1339 N N . ALA A 1 165 ? 4.504 11.297 12.867 1 65.25 165 ALA A N 1
ATOM 1340 C CA . ALA A 1 165 ? 4.625 12.219 14 1 65.25 165 ALA A CA 1
ATOM 1341 C C . ALA A 1 165 ? 5.941 12 14.742 1 65.25 165 ALA A C 1
ATOM 1343 O O . ALA A 1 165 ? 6.004 12.172 15.961 1 65.25 165 ALA A O 1
ATOM 1344 N N . TRP A 1 166 ? 6.941 11.422 14.094 1 71 166 TRP A N 1
ATOM 1345 C CA . TRP A 1 166 ? 8.312 11.273 14.57 1 71 166 TRP A CA 1
ATOM 1346 C C . TRP A 1 166 ? 8.383 10.258 15.711 1 71 166 TRP A C 1
ATOM 1348 O O . TRP A 1 166 ? 9.359 10.234 16.469 1 71 166 TRP A O 1
ATOM 1358 N N . VAL A 1 167 ? 7.348 9.508 15.828 1 74.75 167 VAL A N 1
ATOM 1359 C CA . VAL A 1 167 ? 7.363 8.453 16.844 1 74.75 167 VAL A CA 1
ATOM 1360 C C . VAL A 1 167 ? 8.391 7.387 16.453 1 74.75 167 VAL A C 1
ATOM 1362 O O . VAL A 1 167 ? 8.398 6.898 15.328 1 74.75 167 VAL A O 1
ATOM 1365 N N . GLY A 1 168 ? 9.195 7.168 17.375 1 81.88 168 GLY A N 1
ATOM 1366 C CA . GLY A 1 168 ? 10.164 6.102 17.203 1 81.88 168 GLY A CA 1
ATOM 1367 C C . GLY A 1 168 ? 11.391 6.531 16.406 1 81.88 168 GLY A C 1
ATOM 1368 O O . GLY A 1 168 ? 12.188 5.691 15.992 1 81.88 168 GLY A O 1
ATOM 1369 N N . VAL A 1 169 ? 11.539 7.809 16.188 1 90.06 169 VAL A N 1
ATOM 1370 C CA . VAL A 1 169 ? 12.688 8.328 15.461 1 90.06 169 VAL A CA 1
ATOM 1371 C C . VAL A 1 169 ? 13.805 8.703 16.438 1 90.06 169 VAL A C 1
ATOM 1373 O O . VAL A 1 169 ? 13.555 9.398 17.422 1 90.06 169 VAL A O 1
ATOM 1376 N N . SER A 1 170 ? 14.984 8.25 16.234 1 93.94 170 SER A N 1
ATOM 1377 C CA . SER A 1 170 ? 16.141 8.523 17.094 1 93.94 170 SER A CA 1
ATOM 1378 C C . SER A 1 170 ? 17.359 8.891 16.266 1 93.94 170 SER A C 1
ATOM 1380 O O . SER A 1 170 ? 17.641 8.258 15.234 1 93.94 170 SER A O 1
ATOM 1382 N N . LYS A 1 171 ? 17.953 9.852 16.703 1 95.25 171 LYS A N 1
ATOM 1383 C CA . LYS A 1 171 ? 19.266 10.133 16.109 1 95.25 171 LYS A CA 1
ATOM 1384 C C . LYS A 1 171 ? 20.344 9.25 16.734 1 95.25 171 LYS A C 1
ATOM 1386 O O . LYS A 1 171 ? 20.438 9.148 17.969 1 95.25 171 LYS A O 1
ATOM 1391 N N . ILE A 1 172 ? 21.094 8.633 16 1 97.75 172 ILE A N 1
ATOM 1392 C CA . ILE A 1 172 ? 22.109 7.672 16.391 1 97.75 172 ILE A CA 1
ATOM 1393 C C . ILE A 1 172 ? 23.5 8.266 16.156 1 97.75 172 ILE A C 1
ATOM 1395 O O . ILE A 1 172 ? 23.875 8.523 15.008 1 97.75 172 ILE A O 1
ATOM 1399 N N . ARG A 1 173 ? 24.234 8.5 17.188 1 97.44 173 ARG A N 1
ATOM 1400 C CA . ARG A 1 173 ? 25.547 9.117 17.094 1 97.44 173 ARG A CA 1
ATOM 1401 C C . ARG A 1 173 ? 26.641 8.117 17.438 1 97.44 173 ARG A C 1
ATOM 1403 O O . ARG A 1 173 ? 27.828 8.383 17.219 1 97.44 173 ARG A O 1
ATOM 1410 N N . SER A 1 174 ? 26.109 7.004 18 1 97.56 174 SER A N 1
ATOM 1411 C CA . SER A 1 174 ? 27.062 5.988 18.453 1 97.56 174 SER A CA 1
ATOM 1412 C C . SER A 1 174 ? 26.453 4.594 18.375 1 97.56 174 SER A C 1
ATOM 1414 O O . SER A 1 174 ? 25.25 4.449 18.141 1 97.56 174 SER A O 1
ATOM 1416 N N . GLN A 1 175 ? 27.25 3.639 18.625 1 97.44 175 GLN A N 1
ATOM 1417 C CA . GLN A 1 175 ? 26.797 2.254 18.656 1 97.44 175 GLN A CA 1
ATOM 1418 C C . GLN A 1 175 ? 25.844 2.014 19.828 1 97.44 175 GLN A C 1
ATOM 1420 O O . GLN A 1 175 ? 24.906 1.229 19.719 1 97.44 175 GLN A O 1
ATOM 1425 N N . GLU A 1 176 ? 26.141 2.557 20.812 1 97.75 176 GLU A N 1
ATOM 1426 C CA . GLU A 1 176 ? 25.281 2.438 21.984 1 97.75 176 GLU A CA 1
ATOM 1427 C C . GLU A 1 176 ? 23.875 2.955 21.688 1 97.75 176 GLU A C 1
ATOM 1429 O O . GLU A 1 176 ? 22.891 2.312 22.031 1 97.75 176 GLU A O 1
ATOM 1434 N N . ASP A 1 177 ? 23.969 4.152 21 1 98 177 ASP A N 1
ATOM 1435 C CA . ASP A 1 177 ? 22.688 4.695 20.594 1 98 177 ASP A CA 1
ATOM 1436 C C . ASP A 1 177 ? 21.938 3.729 19.672 1 98 177 ASP A C 1
ATOM 1438 O O . ASP A 1 177 ? 20.734 3.568 19.781 1 98 177 ASP A O 1
ATOM 1442 N N . LEU A 1 178 ? 22.672 3.232 18.938 1 97.5 178 LEU A N 1
ATOM 1443 C CA . LEU A 1 178 ? 22.141 2.322 17.922 1 97.5 178 LEU A CA 1
ATOM 1444 C C . LEU A 1 178 ? 21.438 1.14 18.578 1 97.5 178 LEU A C 1
ATOM 1446 O O . LEU A 1 178 ? 20.281 0.85 18.266 1 97.5 178 LEU A O 1
ATOM 1450 N N . HIS A 1 179 ? 22.094 0.485 19.438 1 97.12 179 HIS A N 1
ATOM 1451 C CA . HIS A 1 179 ? 21.547 -0.694 20.094 1 97.12 179 HIS A CA 1
ATOM 1452 C C . HIS A 1 179 ? 20.359 -0.327 20.984 1 97.12 179 HIS A C 1
ATOM 1454 O O . HIS A 1 179 ? 19.375 -1.067 21.062 1 97.12 179 HIS A O 1
ATOM 1460 N N . ALA A 1 180 ? 20.578 0.82 21.578 1 97.06 180 ALA A N 1
ATOM 1461 C CA . ALA A 1 180 ? 19.484 1.263 22.438 1 97.06 180 ALA A CA 1
ATOM 1462 C C . ALA A 1 180 ? 18.219 1.485 21.625 1 97.06 180 ALA A C 1
ATOM 1464 O O . ALA A 1 180 ? 17.141 1.043 22.031 1 97.06 180 ALA A O 1
ATOM 1465 N N . ALA A 1 181 ? 18.328 2.154 20.609 1 95.94 181 ALA A N 1
ATOM 1466 C CA . ALA A 1 181 ? 17.188 2.451 19.75 1 95.94 181 ALA A CA 1
ATOM 1467 C C . ALA A 1 181 ? 16.609 1.175 19.156 1 95.94 181 ALA A C 1
ATOM 1469 O O . ALA A 1 181 ? 15.383 1.004 19.094 1 95.94 181 ALA A O 1
ATOM 1470 N N . TYR A 1 182 ? 17.516 0.314 18.672 1 95.25 182 TYR A N 1
ATOM 1471 C CA . TYR A 1 182 ? 17.078 -0.938 18.078 1 95.25 182 TYR A CA 1
ATOM 1472 C C . TYR A 1 182 ? 16.375 -1.816 19.109 1 95.25 182 TYR A C 1
ATOM 1474 O O . TYR A 1 182 ? 15.328 -2.412 18.812 1 95.25 182 TYR A O 1
ATOM 1482 N N . ASP A 1 183 ? 16.812 -1.87 20.281 1 94.56 183 ASP A N 1
ATOM 1483 C CA . ASP A 1 183 ? 16.203 -2.646 21.344 1 94.56 183 ASP A CA 1
ATOM 1484 C C . ASP A 1 183 ? 14.82 -2.104 21.688 1 94.56 183 ASP A C 1
ATOM 1486 O O . ASP A 1 183 ? 13.891 -2.873 21.953 1 94.56 183 ASP A O 1
ATOM 1490 N N . ALA A 1 184 ? 14.82 -0.771 21.609 1 93.81 184 ALA A N 1
ATOM 1491 C CA . ALA A 1 184 ? 13.57 -0.114 21.984 1 93.81 184 ALA A CA 1
ATOM 1492 C C . ALA A 1 184 ? 12.516 -0.267 20.891 1 93.81 184 ALA A C 1
ATOM 1494 O O . ALA A 1 184 ? 11.328 -0.006 21.109 1 93.81 184 ALA A O 1
ATOM 1495 N N . SER A 1 185 ? 12.898 -0.742 19.734 1 91.5 185 SER A N 1
ATOM 1496 C CA . SER A 1 185 ? 12.008 -0.758 18.578 1 91.5 185 SER A CA 1
ATOM 1497 C C . SER A 1 185 ? 11.016 -1.909 18.656 1 91.5 185 SER A C 1
ATOM 1499 O O . SER A 1 185 ? 9.977 -1.888 18 1 91.5 185 SER A O 1
ATOM 1501 N N . GLY A 1 186 ? 11.312 -2.891 19.422 1 89.75 186 GLY A N 1
ATOM 1502 C CA . GLY A 1 186 ? 10.414 -4.016 19.625 1 89.75 186 GLY A CA 1
ATOM 1503 C C . GLY A 1 186 ? 10.078 -4.746 18.328 1 89.75 186 GLY A C 1
ATOM 1504 O O . GLY A 1 186 ? 10.977 -5.266 17.656 1 89.75 186 GLY A O 1
ATOM 1505 N N . GLU A 1 187 ? 8.836 -4.648 18.062 1 87.12 187 GLU A N 1
ATOM 1506 C CA . GLU A 1 187 ? 8.383 -5.402 16.891 1 87.12 187 GLU A CA 1
ATOM 1507 C C . GLU A 1 187 ? 8.273 -4.508 15.664 1 87.12 187 GLU A C 1
ATOM 1509 O O . GLU A 1 187 ? 7.812 -4.949 14.609 1 87.12 187 GLU A O 1
ATOM 1514 N N . ARG A 1 188 ? 8.82 -3.348 15.766 1 89.81 188 ARG A N 1
ATOM 1515 C CA . ARG A 1 188 ? 8.742 -2.416 14.648 1 89.81 188 ARG A CA 1
ATOM 1516 C C . ARG A 1 188 ? 9.867 -2.668 13.648 1 89.81 188 ARG A C 1
ATOM 1518 O O . ARG A 1 188 ? 10.992 -2.998 14.031 1 89.81 188 ARG A O 1
ATOM 1525 N N . LEU A 1 189 ? 9.5 -2.508 12.461 1 92 189 LEU A N 1
ATOM 1526 C CA . LEU A 1 189 ? 10.484 -2.529 11.391 1 92 189 LEU A CA 1
ATOM 1527 C C . LEU A 1 189 ? 11.109 -1.151 11.195 1 92 189 LEU A C 1
ATOM 1529 O O . LEU A 1 189 ? 10.391 -0.156 11.062 1 92 189 LEU A O 1
ATOM 1533 N N . MET A 1 190 ? 12.484 -1.095 11.211 1 94.25 190 MET A N 1
ATOM 1534 C CA . MET A 1 190 ? 13.172 0.188 11.328 1 94.25 190 MET A CA 1
ATOM 1535 C C . MET A 1 190 ? 14.062 0.442 10.117 1 94.25 190 MET A C 1
ATOM 1537 O O . MET A 1 190 ? 14.664 -0.489 9.578 1 94.25 190 MET A O 1
ATOM 1541 N N . HIS A 1 191 ? 14.18 1.691 9.789 1 96.38 191 HIS A N 1
ATOM 1542 C CA . HIS A 1 191 ? 15.203 2.176 8.867 1 96.38 191 HIS A CA 1
ATOM 1543 C C . HIS A 1 191 ? 16.391 2.752 9.625 1 96.38 191 HIS A C 1
ATOM 1545 O O . HIS A 1 191 ? 16.219 3.369 10.68 1 96.38 191 HIS A O 1
ATOM 1551 N N . LEU A 1 192 ? 17.5 2.527 9.102 1 97.44 192 LEU A N 1
ATOM 1552 C CA . LEU A 1 192 ? 18.656 3.377 9.352 1 97.44 192 LEU A CA 1
ATOM 1553 C C . LEU A 1 192 ? 18.891 4.328 8.188 1 97.44 192 LEU A C 1
ATOM 1555 O O . LEU A 1 192 ? 19.062 3.889 7.051 1 97.44 192 LEU A O 1
ATOM 1559 N N . GLN A 1 193 ? 18.891 5.617 8.461 1 97.25 193 GLN A N 1
ATOM 1560 C CA . GLN A 1 193 ? 19.047 6.621 7.414 1 97.25 193 GLN A CA 1
ATOM 1561 C C . GLN A 1 193 ? 20.141 7.625 7.766 1 97.25 193 GLN A C 1
ATOM 1563 O O . GLN A 1 193 ? 20.188 8.133 8.883 1 97.25 193 GLN A O 1
ATOM 1568 N N . ALA A 1 194 ? 20.938 7.875 6.727 1 97.94 194 ALA A N 1
ATOM 1569 C CA . ALA A 1 194 ? 22 8.844 6.914 1 97.94 194 ALA A CA 1
ATOM 1570 C C . ALA A 1 194 ? 21.453 10.211 7.309 1 97.94 194 ALA A C 1
ATOM 1572 O O . ALA A 1 194 ? 20.422 10.648 6.773 1 97.94 194 ALA A O 1
ATOM 1573 N N . SER A 1 195 ? 22.078 10.758 8.234 1 96.75 195 SER A N 1
ATOM 1574 C CA . SER A 1 195 ? 21.703 12.109 8.625 1 96.75 195 SER A CA 1
ATOM 1575 C C . SER A 1 195 ? 22.203 13.141 7.613 1 96.75 195 SER A C 1
ATOM 1577 O O . SER A 1 195 ? 23.297 13.008 7.074 1 96.75 195 SER A O 1
ATOM 1579 N N . VAL A 1 196 ? 21.453 14.148 7.363 1 96.5 196 VAL A N 1
ATOM 1580 C CA . VAL A 1 196 ? 21.891 15.32 6.625 1 96.5 196 VAL A CA 1
ATOM 1581 C C . VAL A 1 196 ? 22.328 16.422 7.602 1 96.5 196 VAL A C 1
ATOM 1583 O O . VAL A 1 196 ? 21.484 17.016 8.281 1 96.5 196 VAL A O 1
ATOM 1586 N N . GLU A 1 197 ? 23.625 16.531 7.664 1 93.88 197 GLU A N 1
ATOM 1587 C CA . GLU A 1 197 ? 24.188 17.469 8.625 1 93.88 197 GLU A CA 1
ATOM 1588 C C . GLU A 1 197 ? 24.406 18.844 7.988 1 93.88 197 GLU A C 1
ATOM 1590 O O . GLU A 1 197 ? 24.375 18.984 6.766 1 93.88 197 GLU A O 1
ATOM 1595 N N . ASP A 1 198 ? 24.5 19.797 8.836 1 95.75 198 ASP A N 1
ATOM 1596 C CA . ASP A 1 198 ? 24.891 21.156 8.477 1 95.75 198 ASP A CA 1
ATOM 1597 C C . ASP A 1 198 ? 23.891 21.766 7.484 1 95.75 198 ASP A C 1
ATOM 1599 O O . ASP A 1 198 ? 24.297 22.422 6.516 1 95.75 198 ASP A O 1
ATOM 1603 N N . TYR A 1 199 ? 22.781 21.391 7.656 1 96.88 199 TYR A N 1
ATOM 1604 C CA . TYR A 1 199 ? 21.766 22.047 6.844 1 96.88 199 TYR A CA 1
ATOM 1605 C C . TYR A 1 199 ? 21.453 23.438 7.363 1 96.88 199 TYR A C 1
ATOM 1607 O O . TYR A 1 199 ? 21.641 23.719 8.555 1 96.88 199 TYR A O 1
ATOM 1615 N N . ASP A 1 200 ? 21.031 24.328 6.281 1 97.12 200 ASP A N 1
ATOM 1616 C CA . ASP A 1 200 ? 20.703 25.734 6.586 1 97.12 200 ASP A CA 1
ATOM 1617 C C . ASP A 1 200 ? 19.266 25.859 7.082 1 97.12 200 ASP A C 1
ATOM 1619 O O . ASP A 1 200 ? 18.953 26.781 7.84 1 97.12 200 ASP A O 1
ATOM 1623 N N . ALA A 1 201 ? 18.547 24.906 6.613 1 97.62 201 ALA A N 1
ATOM 1624 C CA . ALA A 1 201 ? 17.125 25.062 6.949 1 97.62 201 ALA A CA 1
ATOM 1625 C C . ALA A 1 201 ? 16.406 23.719 6.91 1 97.62 201 ALA A C 1
ATOM 1627 O O . ALA A 1 201 ? 16.75 22.844 6.113 1 97.62 201 ALA A O 1
ATOM 1628 N N . PHE A 1 202 ? 15.461 23.625 7.809 1 97.44 202 PHE A N 1
ATOM 1629 C CA . PHE A 1 202 ? 14.453 22.562 7.812 1 97.44 202 PHE A CA 1
ATOM 1630 C C . PHE A 1 202 ? 13.125 23.078 7.27 1 97.44 202 PHE A C 1
ATOM 1632 O O . PHE A 1 202 ? 12.469 23.922 7.902 1 97.44 202 PHE A O 1
ATOM 1639 N N . ALA A 1 203 ? 12.789 22.547 6.18 1 98.12 203 ALA A N 1
ATOM 1640 C CA . ALA A 1 203 ? 11.586 23.031 5.504 1 98.12 203 ALA A CA 1
ATOM 1641 C C . ALA A 1 203 ? 10.469 21.984 5.555 1 98.12 203 ALA A C 1
ATOM 1643 O O . ALA A 1 203 ? 10.672 20.844 5.164 1 98.12 203 ALA A O 1
ATOM 1644 N N . ARG A 1 204 ? 9.383 22.391 5.977 1 97.12 204 ARG A N 1
ATOM 1645 C CA . ARG A 1 204 ? 8.148 21.609 5.871 1 97.12 204 ARG A CA 1
ATOM 1646 C C . ARG A 1 204 ? 7.172 22.25 4.898 1 97.12 204 ARG A C 1
ATOM 1648 O O . ARG A 1 204 ? 6.895 23.453 4.992 1 97.12 204 ARG A O 1
ATOM 1655 N N . SER A 1 205 ? 6.793 21.484 4.023 1 97.62 205 SER A N 1
ATOM 1656 C CA . SER A 1 205 ? 5.812 21.969 3.061 1 97.62 205 SER A CA 1
ATOM 1657 C C . SER A 1 205 ? 4.469 21.266 3.229 1 97.62 205 SER A C 1
ATOM 1659 O O . SER A 1 205 ? 4.414 20.047 3.357 1 97.62 205 SER A O 1
ATOM 1661 N N . LEU A 1 206 ? 3.439 22.016 3.338 1 98.19 206 LEU A N 1
ATOM 1662 C CA . LEU A 1 206 ? 2.055 21.562 3.383 1 98.19 206 LEU A CA 1
ATOM 1663 C C . LEU A 1 206 ? 1.363 21.781 2.043 1 98.19 206 LEU A C 1
ATOM 1665 O O . LEU A 1 206 ? 1.335 22.906 1.534 1 98.19 206 LEU A O 1
ATOM 1669 N N . THR A 1 207 ? 0.922 20.688 1.478 1 98.06 207 THR A N 1
ATOM 1670 C CA . THR A 1 207 ? 0.266 20.781 0.178 1 98.06 207 THR A CA 1
ATOM 1671 C C . THR A 1 207 ? -1.182 20.297 0.268 1 98.06 207 THR A C 1
ATOM 1673 O O . THR A 1 207 ? -1.449 19.203 0.744 1 98.06 207 THR A O 1
ATOM 1676 N N . ILE A 1 208 ? -2.088 21.109 -0.111 1 98.31 208 ILE A N 1
ATOM 1677 C CA . ILE A 1 208 ? -3.516 20.828 -0.234 1 98.31 208 ILE A CA 1
ATOM 1678 C C . ILE A 1 208 ? -3.971 21.094 -1.666 1 98.31 208 ILE A C 1
ATOM 1680 O O . ILE A 1 208 ? -3.963 22.25 -2.121 1 98.31 208 ILE A O 1
ATOM 1684 N N . GLY A 1 209 ? -4.422 20.031 -2.342 1 97.44 209 GLY A N 1
ATOM 1685 C CA . GLY A 1 209 ? -4.625 20.203 -3.773 1 97.44 209 GLY A CA 1
ATOM 1686 C C . GLY A 1 209 ? -3.404 20.734 -4.492 1 97.44 209 GLY A C 1
ATOM 1687 O O . GLY A 1 209 ? -2.303 20.203 -4.336 1 97.44 209 GLY A O 1
ATOM 1688 N N . PRO A 1 210 ? -3.578 21.781 -5.309 1 97.69 210 PRO A N 1
ATOM 1689 C CA . PRO A 1 210 ? -2.439 22.312 -6.059 1 97.69 210 PRO A CA 1
ATOM 1690 C C . PRO A 1 210 ? -1.661 23.359 -5.277 1 97.69 210 PRO A C 1
ATOM 1692 O O . PRO A 1 210 ? -0.677 23.906 -5.781 1 97.69 210 PRO A O 1
ATOM 1695 N N . GLU A 1 211 ? -2.014 23.656 -4.094 1 98.19 211 GLU A N 1
ATOM 1696 C CA . GLU A 1 211 ? -1.354 24.734 -3.355 1 98.19 211 GLU A CA 1
ATOM 1697 C C . GLU A 1 211 ? -0.376 24.172 -2.326 1 98.19 211 GLU A C 1
ATOM 1699 O O . GLU A 1 211 ? -0.665 23.172 -1.671 1 98.19 211 GLU A O 1
ATOM 1704 N N . THR A 1 212 ? 0.782 24.875 -2.219 1 98.25 212 THR A N 1
ATOM 1705 C CA . THR A 1 212 ? 1.835 24.438 -1.309 1 98.25 212 THR A CA 1
ATOM 1706 C C . THR A 1 212 ? 2.359 25.609 -0.485 1 98.25 212 THR A C 1
ATOM 1708 O O . THR A 1 212 ? 2.596 26.688 -1.021 1 98.25 212 THR A O 1
ATOM 1711 N N . MET A 1 213 ? 2.443 25.438 0.747 1 98.19 213 MET A N 1
ATOM 1712 C CA . MET A 1 213 ? 3.092 26.375 1.663 1 98.19 213 MET A CA 1
ATOM 1713 C C . MET A 1 213 ? 4.367 25.766 2.242 1 98.19 213 MET A C 1
ATOM 1715 O O . MET A 1 213 ? 4.324 24.719 2.877 1 98.19 213 MET A O 1
ATOM 1719 N N . VAL A 1 214 ? 5.434 26.438 1.939 1 98.38 214 VAL A N 1
ATOM 1720 C CA . VAL A 1 214 ? 6.727 26.016 2.471 1 98.38 214 VAL A CA 1
ATOM 1721 C C . VAL A 1 214 ? 7.043 26.797 3.742 1 98.38 214 VAL A C 1
ATOM 1723 O O . VAL A 1 214 ? 7.082 28.031 3.725 1 98.38 214 VAL A O 1
ATOM 1726 N N . MET A 1 215 ? 7.32 26.125 4.762 1 98.38 215 MET A N 1
ATOM 1727 C CA . MET A 1 215 ? 7.504 26.766 6.062 1 98.38 215 MET A CA 1
ATOM 1728 C C . MET A 1 215 ? 8.844 26.359 6.68 1 98.38 215 MET A C 1
ATOM 1730 O O . MET A 1 215 ? 9.273 25.219 6.547 1 98.38 215 MET A O 1
ATOM 1734 N N . ARG A 1 216 ? 9.492 27.312 7.281 1 98.25 216 ARG A N 1
ATOM 1735 C CA . ARG A 1 216 ? 10.672 27 8.086 1 98.25 216 ARG A CA 1
ATOM 1736 C C . ARG A 1 216 ? 10.281 26.266 9.359 1 98.25 216 ARG A C 1
ATOM 1738 O O . ARG A 1 216 ? 9.617 26.828 10.234 1 98.25 216 ARG A O 1
ATOM 1745 N N . PHE A 1 217 ? 10.656 25.094 9.422 1 96.56 217 PHE A N 1
ATOM 1746 C CA . PHE A 1 217 ? 10.234 24.172 10.477 1 96.56 217 PHE A CA 1
ATOM 1747 C C . PHE A 1 217 ? 11.391 23.875 11.43 1 96.56 217 PHE A C 1
ATOM 1749 O O . PHE A 1 217 ? 12.523 23.672 10.992 1 96.56 217 PHE A O 1
ATOM 1756 N N . GLN A 1 218 ? 11.078 23.906 12.742 1 95 218 GLN A N 1
ATOM 1757 C CA . GLN A 1 218 ? 12.047 23.641 13.797 1 95 218 GLN A CA 1
ATOM 1758 C C . GLN A 1 218 ? 11.555 22.531 14.719 1 95 218 GLN A C 1
ATOM 1760 O O . GLN A 1 218 ? 10.953 22.797 15.758 1 95 218 GLN A O 1
ATOM 1765 N N . PRO A 1 219 ? 11.922 21.391 14.375 1 90.31 219 PRO A N 1
ATOM 1766 C CA . PRO A 1 219 ? 11.344 20.25 15.078 1 90.31 219 PRO A CA 1
ATOM 1767 C C . PRO A 1 219 ? 11.828 20.141 16.531 1 90.31 219 PRO A C 1
ATOM 1769 O O . PRO A 1 219 ? 11.188 19.484 17.344 1 90.31 219 PRO A O 1
ATOM 1772 N N . ASP A 1 220 ? 12.875 20.75 16.859 1 89.38 220 ASP A N 1
ATOM 1773 C CA . ASP A 1 220 ? 13.43 20.641 18.203 1 89.38 220 ASP A CA 1
ATOM 1774 C C . ASP A 1 220 ? 12.758 21.641 19.141 1 89.38 220 ASP A C 1
ATOM 1776 O O . ASP A 1 220 ? 12.977 21.609 20.359 1 89.38 220 ASP A O 1
ATOM 1780 N N . GLN A 1 221 ? 11.977 22.484 18.531 1 93.75 221 GLN A N 1
ATOM 1781 C CA . GLN A 1 221 ? 11.258 23.438 19.359 1 93.75 221 GLN A CA 1
ATOM 1782 C C . GLN A 1 221 ? 9.93 22.875 19.828 1 93.75 221 GLN A C 1
ATOM 1784 O O . GLN A 1 221 ? 9.43 21.891 19.266 1 93.75 221 GLN A O 1
ATOM 1789 N N . PRO A 1 222 ? 9.438 23.484 21 1 91.69 222 PRO A N 1
ATOM 1790 C CA . PRO A 1 222 ? 8.062 23.125 21.375 1 91.69 222 PRO A CA 1
ATOM 1791 C C . PRO A 1 222 ? 7.059 23.375 20.25 1 91.69 222 PRO A C 1
ATOM 1793 O O . PRO A 1 222 ? 7.293 24.234 19.391 1 91.69 222 PRO A O 1
ATOM 1796 N N . MET A 1 223 ? 6.07 22.672 20.281 1 90 223 MET A N 1
ATOM 1797 C CA . MET A 1 223 ? 5.078 22.641 19.203 1 90 223 MET A CA 1
ATOM 1798 C C . MET A 1 223 ? 4.691 24.062 18.781 1 90 223 MET A C 1
ATOM 1800 O O . MET A 1 223 ? 4.598 24.344 17.594 1 90 223 MET A O 1
ATOM 1804 N N . HIS A 1 224 ? 4.387 25.016 19.766 1 92.31 224 HIS A N 1
ATOM 1805 C CA . HIS A 1 224 ? 3.881 26.344 19.469 1 92.31 224 HIS A CA 1
ATOM 1806 C C . HIS A 1 224 ? 4.938 27.188 18.766 1 92.31 224 HIS A C 1
ATOM 1808 O O . HIS A 1 224 ? 4.625 28.25 18.219 1 92.31 224 HIS A O 1
ATOM 1814 N N . ALA A 1 225 ? 6.172 26.719 18.641 1 94.25 225 ALA A N 1
ATOM 1815 C CA . ALA A 1 225 ? 7.266 27.531 18.125 1 94.25 225 ALA A CA 1
ATOM 1816 C C . ALA A 1 225 ? 7.934 26.844 16.922 1 94.25 225 ALA A C 1
ATOM 1818 O O . ALA A 1 225 ? 8.914 27.359 16.391 1 94.25 225 ALA A O 1
ATOM 1819 N N . ARG A 1 226 ? 7.34 25.797 16.469 1 95.94 226 ARG A N 1
ATOM 1820 C CA . ARG A 1 226 ? 8.008 24.984 15.461 1 95.94 226 ARG A CA 1
ATOM 1821 C C . ARG A 1 226 ? 7.879 25.625 14.07 1 95.94 226 ARG A C 1
ATOM 1823 O O . ARG A 1 226 ? 8.734 25.406 13.211 1 95.94 226 ARG A O 1
ATOM 1830 N N . TYR A 1 227 ? 6.863 26.25 13.891 1 97.31 227 TYR A N 1
ATOM 1831 C CA . TYR A 1 227 ? 6.664 26.906 12.609 1 97.31 227 TYR A CA 1
ATOM 1832 C C . TYR A 1 227 ? 7.062 28.375 12.688 1 97.31 227 TYR A C 1
ATOM 1834 O O . TYR A 1 227 ? 6.27 29.219 13.109 1 97.31 227 TYR A O 1
ATOM 1842 N N . GLN A 1 228 ? 8.242 28.703 12.234 1 97.25 228 GLN A N 1
ATOM 1843 C CA . GLN A 1 228 ? 8.742 30.078 12.242 1 97.25 228 GLN A CA 1
ATOM 1844 C C . GLN A 1 228 ? 8.172 30.875 11.07 1 97.25 228 GLN A C 1
ATOM 1846 O O . GLN A 1 228 ? 8.109 30.375 9.945 1 97.25 228 GLN A O 1
ATOM 1851 N N . VAL A 1 229 ? 7.797 32 11.375 1 97.12 229 VAL A N 1
ATOM 1852 C CA . VAL A 1 229 ? 7.32 32.906 10.32 1 97.12 229 VAL A CA 1
ATOM 1853 C C . VAL A 1 229 ? 8.516 33.562 9.617 1 97.12 229 VAL A C 1
ATOM 1855 O O . VAL A 1 229 ? 9.102 34.5 10.133 1 97.12 229 VAL A O 1
ATOM 1858 N N . ASP A 1 230 ? 8.844 33 8.539 1 94.88 230 ASP A N 1
ATOM 1859 C CA . ASP A 1 230 ? 9.953 33.406 7.691 1 94.88 230 ASP A CA 1
ATOM 1860 C C . ASP A 1 230 ? 9.734 32.969 6.242 1 94.88 230 ASP A C 1
ATOM 1862 O O . ASP A 1 230 ? 9.797 31.781 5.926 1 94.88 230 ASP A O 1
ATOM 1866 N N . HIS A 1 231 ? 9.586 33.875 5.395 1 91.12 231 HIS A N 1
ATOM 1867 C CA . HIS A 1 231 ? 9.125 33.594 4.039 1 91.12 231 HIS A CA 1
ATOM 1868 C C . HIS A 1 231 ? 10.281 33.562 3.053 1 91.12 231 HIS A C 1
ATOM 1870 O O . HIS A 1 231 ? 10.117 33.188 1.892 1 91.12 231 HIS A O 1
ATOM 1876 N N . ASN A 1 232 ? 11.367 33.938 3.457 1 94.44 232 ASN A N 1
ATOM 1877 C CA . ASN A 1 232 ? 12.5 34.062 2.545 1 94.44 232 ASN A CA 1
ATOM 1878 C C . ASN A 1 232 ? 13.711 33.281 3.066 1 94.44 232 ASN A C 1
ATOM 1880 O O . ASN A 1 232 ? 14.844 33.75 2.941 1 94.44 232 ASN A O 1
ATOM 1884 N N . PHE A 1 233 ? 13.359 32.219 3.572 1 97.19 233 PHE A N 1
ATOM 1885 C CA . PHE A 1 233 ? 14.445 31.484 4.23 1 97.19 233 PHE A CA 1
ATOM 1886 C C . PHE A 1 233 ? 15.094 30.5 3.273 1 97.19 233 PHE A C 1
ATOM 1888 O O . PHE A 1 233 ? 16.109 29.875 3.605 1 97.19 233 PHE A O 1
ATOM 1895 N N . LEU A 1 234 ? 14.609 30.375 2.141 1 97.81 234 LEU A N 1
ATOM 1896 C CA . LEU A 1 234 ? 15.195 29.516 1.114 1 97.81 234 LEU A CA 1
ATOM 1897 C C . LEU A 1 234 ? 15.555 30.328 -0.128 1 97.81 234 LEU A C 1
ATOM 1899 O O . LEU A 1 234 ? 14.93 31.344 -0.409 1 97.81 234 LEU A O 1
ATOM 1903 N N . SER A 1 235 ? 16.547 29.844 -0.807 1 97.44 235 SER A N 1
ATOM 1904 C CA . SER A 1 235 ? 16.75 30.375 -2.146 1 97.44 235 SER A CA 1
ATOM 1905 C C . SER A 1 235 ? 15.594 30.047 -3.07 1 97.44 235 SER A C 1
ATOM 1907 O O . SER A 1 235 ? 14.812 29.125 -2.789 1 97.44 235 SER A O 1
ATOM 1909 N N . ASP A 1 236 ? 15.477 30.766 -4.121 1 96.44 236 ASP A N 1
ATOM 1910 C CA . ASP A 1 236 ? 14.406 30.531 -5.09 1 96.44 236 ASP A CA 1
ATOM 1911 C C . ASP A 1 236 ? 14.453 29.109 -5.637 1 96.44 236 ASP A C 1
ATOM 1913 O O . ASP A 1 236 ? 13.422 28.453 -5.777 1 96.44 236 ASP A O 1
ATOM 1917 N N . CYS A 1 237 ? 15.641 28.719 -5.832 1 96.31 237 CYS A N 1
ATOM 1918 C CA . CYS A 1 237 ? 15.828 27.391 -6.426 1 96.31 237 CYS A CA 1
ATOM 1919 C C . CYS A 1 237 ? 15.422 26.297 -5.449 1 96.31 237 CYS A C 1
ATOM 1921 O O . CYS A 1 237 ? 14.672 25.391 -5.812 1 96.31 237 CYS A O 1
ATOM 1923 N N . ALA A 1 238 ? 15.883 26.391 -4.285 1 97.88 238 ALA A N 1
ATOM 1924 C CA . ALA A 1 238 ? 15.555 25.391 -3.262 1 97.88 238 ALA A CA 1
ATOM 1925 C C . ALA A 1 238 ? 14.055 25.406 -2.957 1 97.88 238 ALA A C 1
ATOM 1927 O O . ALA A 1 238 ? 13.453 24.344 -2.791 1 97.88 238 ALA A O 1
ATOM 1928 N N . GLY A 1 239 ? 13.523 26.656 -2.902 1 98 239 GLY A N 1
ATOM 1929 C CA . GLY A 1 239 ? 12.094 26.766 -2.645 1 98 239 GLY A CA 1
ATOM 1930 C C . GLY A 1 239 ? 11.242 26.094 -3.707 1 98 239 GLY A C 1
ATOM 1931 O O . GLY A 1 239 ? 10.281 25.406 -3.389 1 98 239 GLY A O 1
ATOM 1932 N N . GLU A 1 240 ? 11.625 26.281 -4.887 1 97.25 240 GLU A N 1
ATOM 1933 C CA . GLU A 1 240 ? 10.891 25.688 -6 1 97.25 240 GLU A CA 1
ATOM 1934 C C . GLU A 1 240 ? 10.984 24.172 -5.977 1 97.25 240 GLU A C 1
ATOM 1936 O O . GLU A 1 240 ? 10.008 23.484 -6.285 1 97.25 240 GLU A O 1
ATOM 1941 N N . GLU A 1 241 ? 12.148 23.734 -5.676 1 98.06 241 GLU A N 1
ATOM 1942 C CA . GLU A 1 241 ? 12.328 22.281 -5.621 1 98.06 241 GLU A CA 1
ATOM 1943 C C . GLU A 1 241 ? 11.5 21.672 -4.492 1 98.06 241 GLU A C 1
ATOM 1945 O O . GLU A 1 241 ? 10.898 20.609 -4.664 1 98.06 241 GLU A O 1
ATOM 1950 N N . VAL A 1 242 ? 11.406 22.359 -3.293 1 98.38 242 VAL A N 1
ATOM 1951 C CA . VAL A 1 242 ? 10.602 21.906 -2.162 1 98.38 242 VAL A CA 1
ATOM 1952 C C . VAL A 1 242 ? 9.133 21.812 -2.566 1 98.38 242 VAL A C 1
ATOM 1954 O O . VAL A 1 242 ? 8.461 20.828 -2.273 1 98.38 242 VAL A O 1
ATOM 1957 N N . VAL A 1 243 ? 8.695 22.812 -3.236 1 98.19 243 VAL A N 1
ATOM 1958 C CA . VAL A 1 243 ? 7.312 22.859 -3.689 1 98.19 243 VAL A CA 1
ATOM 1959 C C . VAL A 1 243 ? 7.062 21.719 -4.68 1 98.19 243 VAL A C 1
ATOM 1961 O O . VAL A 1 243 ? 6.059 21.016 -4.578 1 98.19 243 VAL A O 1
ATOM 1964 N N . THR A 1 244 ? 7.922 21.594 -5.617 1 98.12 244 THR A N 1
ATOM 1965 C CA . THR A 1 244 ? 7.801 20.562 -6.648 1 98.12 244 THR A CA 1
ATOM 1966 C C . THR A 1 244 ? 7.738 19.172 -6.023 1 98.12 244 THR A C 1
ATOM 1968 O O . THR A 1 244 ? 6.863 18.375 -6.367 1 98.12 244 THR A O 1
ATOM 1971 N N . ILE A 1 245 ? 8.648 18.953 -5.113 1 97.69 245 ILE A N 1
ATOM 1972 C CA . ILE A 1 245 ? 8.695 17.641 -4.461 1 97.69 245 ILE A CA 1
ATOM 1973 C C . ILE A 1 245 ? 7.371 17.375 -3.754 1 97.69 245 ILE A C 1
ATOM 1975 O O . ILE A 1 245 ? 6.801 16.281 -3.889 1 97.69 245 ILE A O 1
ATOM 1979 N N . SER A 1 246 ? 6.848 18.281 -3.146 1 97.44 246 SER A N 1
ATOM 1980 C CA . SER A 1 246 ? 5.609 18.125 -2.393 1 97.44 246 SER A CA 1
ATOM 1981 C C . SER A 1 246 ? 4.434 17.812 -3.316 1 97.44 246 SER A C 1
ATOM 1983 O O . SER A 1 246 ? 3.641 16.922 -3.043 1 97.44 246 SER A O 1
ATOM 1985 N N . ARG A 1 247 ? 4.402 18.531 -4.355 1 97.75 247 ARG A N 1
ATOM 1986 C CA . ARG A 1 247 ? 3.301 18.344 -5.293 1 97.75 247 ARG A CA 1
ATOM 1987 C C . ARG A 1 247 ? 3.424 17.016 -6.023 1 97.75 247 ARG A C 1
ATOM 1989 O O . ARG A 1 247 ? 2.422 16.344 -6.277 1 97.75 247 ARG A O 1
ATOM 1996 N N . VAL A 1 248 ? 4.59 16.656 -6.359 1 97.5 248 VAL A N 1
ATOM 1997 C CA . VAL A 1 248 ? 4.844 15.414 -7.074 1 97.5 248 VAL A CA 1
ATOM 1998 C C . VAL A 1 248 ? 4.504 14.227 -6.176 1 97.5 248 VAL A C 1
ATOM 2000 O O . VAL A 1 248 ? 3.844 13.281 -6.617 1 97.5 248 VAL A O 1
ATOM 2003 N N . VAL A 1 249 ? 4.938 14.32 -4.898 1 96.69 249 VAL A N 1
ATOM 2004 C CA . VAL A 1 249 ? 4.625 13.25 -3.951 1 96.69 249 VAL A CA 1
ATOM 2005 C C . VAL A 1 249 ? 3.113 13.086 -3.84 1 96.69 249 VAL A C 1
ATOM 2007 O O . VAL A 1 249 ? 2.602 11.961 -3.906 1 96.69 249 VAL A O 1
ATOM 2010 N N . ASN A 1 250 ? 2.412 14.109 -3.783 1 97 250 ASN A N 1
ATOM 2011 C CA . ASN A 1 250 ? 0.959 14.062 -3.652 1 97 250 ASN A CA 1
ATOM 2012 C C . ASN A 1 250 ? 0.304 13.461 -4.891 1 97 250 ASN A C 1
ATOM 2014 O O . ASN A 1 250 ? -0.546 12.57 -4.777 1 97 250 ASN A O 1
ATOM 2018 N N . ALA A 1 251 ? 0.736 13.953 -5.988 1 97.5 251 ALA A N 1
ATOM 2019 C CA . ALA A 1 251 ? 0.14 13.461 -7.227 1 97.5 251 ALA A CA 1
ATOM 2020 C C . ALA A 1 251 ? 0.483 11.992 -7.453 1 97.5 251 ALA A C 1
ATOM 2022 O O . ALA A 1 251 ? -0.375 11.203 -7.855 1 97.5 251 ALA A O 1
ATOM 2023 N N . PHE A 1 252 ? 1.704 11.656 -7.199 1 96.88 252 PHE A N 1
ATOM 2024 C CA . PHE A 1 252 ? 2.197 10.297 -7.391 1 96.88 252 PHE A CA 1
ATOM 2025 C C . PHE A 1 252 ? 1.4 9.305 -6.547 1 96.88 252 PHE A C 1
ATOM 2027 O O . PHE A 1 252 ? 1.058 8.219 -7.016 1 96.88 252 PHE A O 1
ATOM 2034 N N . PHE A 1 253 ? 1.018 9.703 -5.32 1 95.31 253 PHE A N 1
ATOM 2035 C CA . PHE A 1 253 ? 0.396 8.789 -4.371 1 95.31 253 PHE A CA 1
ATOM 2036 C C . PHE A 1 253 ? -1.112 9 -4.32 1 95.31 253 PHE A C 1
ATOM 2038 O O . PHE A 1 253 ? -1.826 8.266 -3.633 1 95.31 253 PHE A O 1
ATOM 2045 N N . ARG A 1 254 ? -1.647 9.953 -5.062 1 96.25 254 ARG A N 1
ATOM 2046 C CA . ARG A 1 254 ? -3.057 10.328 -5.047 1 96.25 254 ARG A CA 1
ATOM 2047 C C . ARG A 1 254 ? -3.475 10.836 -3.672 1 96.25 254 ARG A C 1
ATOM 2049 O O . ARG A 1 254 ? -4.5 10.414 -3.135 1 96.25 254 ARG A O 1
ATOM 2056 N N . TRP A 1 255 ? -2.496 11.719 -3.227 1 93.81 255 TRP A N 1
ATOM 2057 C CA . TRP A 1 255 ? -2.779 12.43 -1.985 1 93.81 255 TRP A CA 1
ATOM 2058 C C . TRP A 1 255 ? -3.002 13.922 -2.246 1 93.81 255 TRP A C 1
ATOM 2060 O O . TRP A 1 255 ? -2.283 14.531 -3.041 1 93.81 255 TRP A O 1
ATOM 2070 N N . GLU A 1 256 ? -4.125 14.484 -1.676 1 94.25 256 GLU A N 1
ATOM 2071 C CA . GLU A 1 256 ? -4.453 15.891 -1.888 1 94.25 256 GLU A CA 1
ATOM 2072 C C . GLU A 1 256 ? -4.254 16.703 -0.612 1 94.25 256 GLU A C 1
ATOM 2074 O O . GLU A 1 256 ? -4.453 17.922 -0.607 1 94.25 256 GLU A O 1
ATOM 2079 N N . PHE A 1 257 ? -3.875 16.062 0.37 1 96.56 257 PHE A N 1
ATOM 2080 C CA . PHE A 1 257 ? -3.646 16.672 1.677 1 96.56 257 PHE A CA 1
ATOM 2081 C C . PHE A 1 257 ? -2.492 15.984 2.396 1 96.56 257 PHE A C 1
ATOM 2083 O O . PHE A 1 257 ? -2.678 14.93 3.02 1 96.56 257 PHE A O 1
ATOM 2090 N N . ASN A 1 258 ? -1.271 16.641 2.316 1 96 258 ASN A N 1
ATOM 2091 C CA . ASN A 1 258 ? -0.056 15.984 2.777 1 96 258 ASN A CA 1
ATOM 2092 C C . ASN A 1 258 ? 1.046 16.984 3.096 1 96 258 ASN A C 1
ATOM 2094 O O . ASN A 1 258 ? 1.047 18.109 2.568 1 96 258 ASN A O 1
ATOM 2098 N N . SER A 1 259 ? 1.94 16.672 3.986 1 96.31 259 SER A N 1
ATOM 2099 C CA . SER A 1 259 ? 3.139 17.469 4.215 1 96.31 259 SER A CA 1
ATOM 2100 C C . SER A 1 259 ? 4.402 16.672 3.91 1 96.31 259 SER A C 1
ATOM 2102 O O . SER A 1 259 ? 4.402 15.445 3.98 1 96.31 259 SER A O 1
ATOM 2104 N N . CYS A 1 260 ? 5.363 17.406 3.58 1 96.06 260 CYS A N 1
ATOM 2105 C CA . CYS A 1 260 ? 6.695 16.891 3.295 1 96.06 260 CYS A CA 1
ATOM 2106 C C . CYS A 1 260 ? 7.758 17.656 4.078 1 96.06 260 CYS A C 1
ATOM 2108 O O . CYS A 1 260 ? 7.621 18.859 4.309 1 96.06 260 CYS A O 1
ATOM 2110 N N . GLU A 1 261 ? 8.773 16.969 4.438 1 95.81 261 GLU A N 1
ATOM 2111 C CA . GLU A 1 261 ? 9.898 17.562 5.156 1 95.81 261 GLU A CA 1
ATOM 2112 C C . GLU A 1 261 ? 11.203 17.359 4.398 1 95.81 261 GLU A C 1
ATOM 2114 O O . GLU A 1 261 ? 11.508 16.266 3.943 1 95.81 261 GLU A O 1
ATOM 2119 N N . SER A 1 262 ? 11.922 18.5 4.32 1 97.69 262 SER A N 1
ATOM 2120 C CA . SER A 1 262 ? 13.211 18.516 3.646 1 97.69 262 SER A CA 1
ATOM 2121 C C . SER A 1 262 ? 14.242 19.328 4.441 1 97.69 262 SER A C 1
ATOM 2123 O O . SER A 1 262 ? 13.898 20.328 5.055 1 97.69 262 SER A O 1
ATOM 2125 N N . LEU A 1 263 ? 15.406 18.812 4.348 1 97.69 263 LEU A N 1
ATOM 2126 C CA . LEU A 1 263 ? 16.547 19.594 4.793 1 97.69 263 LEU A CA 1
ATOM 2127 C C . LEU A 1 263 ? 17.234 20.281 3.609 1 97.69 263 LEU A C 1
ATOM 2129 O O . LEU A 1 263 ? 17.422 19.656 2.559 1 97.69 263 LEU A O 1
ATOM 2133 N N . VAL A 1 264 ? 17.516 21.609 3.881 1 98.38 264 VAL A N 1
ATOM 2134 C CA . VAL A 1 264 ? 18.047 22.406 2.783 1 98.38 264 VAL A CA 1
ATOM 2135 C C . VAL A 1 264 ? 19.438 22.938 3.15 1 98.38 264 VAL A C 1
ATOM 2137 O O . VAL A 1 264 ? 19.609 23.547 4.211 1 98.38 264 VAL A O 1
ATOM 2140 N N . ARG A 1 265 ? 20.359 22.641 2.305 1 96.81 265 ARG A N 1
ATOM 2141 C CA . ARG A 1 265 ? 21.734 23.156 2.375 1 96.81 265 ARG A CA 1
ATOM 2142 C C . ARG A 1 265 ? 22.062 24 1.148 1 96.81 265 ARG A C 1
ATOM 2144 O O . ARG A 1 265 ? 22.328 23.453 0.073 1 96.81 265 ARG A O 1
ATOM 2151 N N . GLY A 1 266 ? 22.016 25.297 1.386 1 94.81 266 GLY A N 1
ATOM 2152 C CA . GLY A 1 266 ? 22.094 26.141 0.211 1 94.81 266 GLY A CA 1
ATOM 2153 C C . GLY A 1 266 ? 20.953 25.922 -0.767 1 94.81 266 GLY A C 1
ATOM 2154 O O . GLY A 1 266 ? 19.781 26.094 -0.412 1 94.81 266 GLY A O 1
ATOM 2155 N N . ASP A 1 267 ? 21.391 25.344 -1.845 1 96.31 267 ASP A N 1
ATOM 2156 C CA . ASP A 1 267 ? 20.391 25.125 -2.883 1 96.31 267 ASP A CA 1
ATOM 2157 C C . ASP A 1 267 ? 20 23.641 -2.963 1 96.31 267 ASP A C 1
ATOM 2159 O O . ASP A 1 267 ? 19.109 23.266 -3.727 1 96.31 267 ASP A O 1
ATOM 2163 N N . GLU A 1 268 ? 20.625 22.922 -2.217 1 95.75 268 GLU A N 1
ATOM 2164 C CA . GLU A 1 268 ? 20.391 21.484 -2.266 1 95.75 268 GLU A CA 1
ATOM 2165 C C . GLU A 1 268 ? 19.266 21.062 -1.312 1 95.75 268 GLU A C 1
ATOM 2167 O O . GLU A 1 268 ? 19.312 21.391 -0.123 1 95.75 268 GLU A O 1
ATOM 2172 N N . VAL A 1 269 ? 18.312 20.391 -1.921 1 98.12 269 VAL A N 1
ATOM 2173 C CA . VAL A 1 269 ? 17.141 19.953 -1.161 1 98.12 269 VAL A CA 1
ATOM 2174 C C . VAL A 1 269 ? 17.219 18.438 -0.925 1 98.12 269 VAL A C 1
ATOM 2176 O O . VAL A 1 269 ? 17.375 17.672 -1.871 1 98.12 269 VAL A O 1
ATOM 2179 N N . TYR A 1 270 ? 17.141 18.047 0.347 1 97.88 270 TYR A N 1
ATOM 2180 C CA . TYR A 1 270 ? 17.188 16.656 0.75 1 97.88 270 TYR A CA 1
ATOM 2181 C C . TYR A 1 270 ? 15.883 16.25 1.438 1 97.88 270 TYR A C 1
ATOM 2183 O O . TYR A 1 270 ? 15.711 16.484 2.635 1 97.88 270 TYR A O 1
ATOM 2191 N N . PRO A 1 271 ? 14.977 15.625 0.65 1 96.38 271 PRO A N 1
ATOM 2192 C CA . PRO A 1 271 ? 13.742 15.172 1.296 1 96.38 271 PRO A CA 1
ATOM 2193 C C . PRO A 1 271 ? 13.984 14.023 2.281 1 96.38 271 PRO A C 1
ATOM 2195 O O . PRO A 1 271 ? 14.672 13.055 1.952 1 96.38 271 PRO A O 1
ATOM 2198 N N . ILE A 1 272 ? 13.359 14.172 3.551 1 94.5 272 ILE A N 1
ATOM 2199 C CA . ILE A 1 272 ? 13.664 13.195 4.59 1 94.5 272 ILE A CA 1
ATOM 2200 C C . ILE A 1 272 ? 12.375 12.539 5.07 1 94.5 272 ILE A C 1
ATOM 2202 O O . ILE A 1 272 ? 12.406 11.484 5.707 1 94.5 272 ILE A O 1
ATOM 2206 N N . ASP A 1 273 ? 11.273 13.109 4.781 1 92.06 273 ASP A N 1
ATOM 2207 C CA . ASP A 1 273 ? 9.961 12.57 5.125 1 92.06 273 ASP A CA 1
ATOM 2208 C C . ASP A 1 273 ? 8.867 13.203 4.266 1 92.06 273 ASP A C 1
ATOM 2210 O O . ASP A 1 273 ? 8.734 14.422 4.219 1 92.06 273 ASP A O 1
ATOM 2214 N N . TYR A 1 274 ? 8.133 12.469 3.725 1 90.25 274 TYR A N 1
ATOM 2215 C CA . TYR A 1 274 ? 7.227 13.117 2.777 1 90.25 274 TYR A CA 1
ATOM 2216 C C . TYR A 1 274 ? 5.902 12.359 2.688 1 90.25 274 TYR A C 1
ATOM 2218 O O . TYR A 1 274 ? 5.031 12.719 1.895 1 90.25 274 TYR A O 1
ATOM 2226 N N . ALA A 1 275 ? 5.727 11.289 3.445 1 86.62 275 ALA A N 1
ATOM 2227 C CA . ALA A 1 275 ? 4.465 10.555 3.494 1 86.62 275 ALA A CA 1
ATOM 2228 C C . ALA A 1 275 ? 3.74 10.805 4.816 1 86.62 275 ALA A C 1
ATOM 2230 O O . ALA A 1 275 ? 3.672 9.914 5.668 1 86.62 275 ALA A O 1
ATOM 2231 N N . ASN A 1 276 ? 3.264 11.984 4.91 1 88.94 276 ASN A N 1
ATOM 2232 C CA . ASN A 1 276 ? 2.496 12.43 6.066 1 88.94 276 ASN A CA 1
ATOM 2233 C C . ASN A 1 276 ? 1.086 12.859 5.672 1 88.94 276 ASN A C 1
ATOM 2235 O O . ASN A 1 276 ? 0.753 14.047 5.727 1 88.94 276 ASN A O 1
ATOM 2239 N N . ALA A 1 277 ? 0.246 11.883 5.375 1 87.19 277 ALA A N 1
ATOM 2240 C CA . ALA A 1 277 ? -1.054 12.133 4.758 1 87.19 277 ALA A CA 1
ATOM 2241 C C . ALA A 1 277 ? -2.08 12.57 5.801 1 87.19 277 ALA A C 1
ATOM 2243 O O . ALA A 1 277 ? -3.248 12.797 5.473 1 87.19 277 ALA A O 1
ATOM 2244 N N . CYS A 1 278 ? -1.713 12.766 7.047 1 88.19 278 CYS A N 1
ATOM 2245 C CA . CYS A 1 278 ? -2.496 13.422 8.086 1 88.19 278 CYS A CA 1
ATOM 2246 C C . CYS A 1 278 ? -1.662 14.469 8.812 1 88.19 278 CYS A C 1
ATOM 2248 O O . CYS A 1 278 ? -1.411 14.344 10.016 1 88.19 278 CYS A O 1
ATOM 2250 N N . PRO A 1 279 ? -1.324 15.461 8.047 1 91.81 279 PRO A N 1
ATOM 2251 C CA . PRO A 1 279 ? -0.429 16.469 8.633 1 91.81 279 PRO A CA 1
ATOM 2252 C C . PRO A 1 279 ? -1.097 17.281 9.734 1 91.81 279 PRO A C 1
ATOM 2254 O O . PRO A 1 279 ? -2.322 17.422 9.75 1 91.81 279 PRO A O 1
ATOM 2257 N N . ASP A 1 280 ? -0.317 17.828 10.562 1 89 280 ASP A N 1
ATOM 2258 C CA . ASP A 1 280 ? -0.785 18.734 11.602 1 89 280 ASP A CA 1
ATOM 2259 C C . ASP A 1 280 ? -1.189 20.078 11.008 1 89 280 ASP A C 1
ATOM 2261 O O . ASP A 1 280 ? -0.39 20.734 10.336 1 89 280 ASP A O 1
ATOM 2265 N N . VAL A 1 281 ? -2.41 20.469 11.25 1 95.12 281 VAL A N 1
ATOM 2266 C CA . VAL A 1 281 ? -2.875 21.766 10.789 1 95.12 281 VAL A CA 1
ATOM 2267 C C . VAL A 1 281 ? -3.643 22.469 11.914 1 95.12 281 VAL A C 1
ATOM 2269 O O . VAL A 1 281 ? -4.57 23.234 11.648 1 95.12 281 VAL A O 1
ATOM 2272 N N . ALA A 1 282 ? -3.244 22.203 13.102 1 96.06 282 ALA A N 1
ATOM 2273 C CA . ALA A 1 282 ? -3.871 22.844 14.258 1 96.06 282 ALA A CA 1
ATOM 2274 C C . ALA A 1 282 ? -3.555 24.328 14.297 1 96.06 282 ALA A C 1
ATOM 2276 O O . ALA A 1 282 ? -2.482 24.766 13.859 1 96.06 282 ALA A O 1
ATOM 2277 N N . LEU A 1 283 ? -4.457 25.016 14.875 1 96.94 283 LEU A N 1
ATOM 2278 C CA . LEU A 1 283 ? -4.301 26.453 15.062 1 96.94 283 LEU A CA 1
ATOM 2279 C C . LEU A 1 283 ? -3.105 26.766 15.961 1 96.94 283 LEU A C 1
ATOM 2281 O O . LEU A 1 283 ? -2.369 27.719 15.711 1 96.94 283 LEU A O 1
ATOM 2285 N N . THR A 1 284 ? -2.922 26.031 16.891 1 95.88 284 THR A N 1
ATOM 2286 C CA . THR A 1 284 ? -1.846 26.281 17.844 1 95.88 284 THR A CA 1
ATOM 2287 C C . THR A 1 284 ? -0.527 25.719 17.328 1 95.88 284 THR A C 1
ATOM 2289 O O . THR A 1 284 ? 0.49 25.766 18.031 1 95.88 284 THR A O 1
ATOM 2292 N N . SER A 1 285 ? -0.617 25.141 16.219 1 95.12 285 SER A N 1
ATOM 2293 C CA . SER A 1 285 ? 0.604 24.703 15.539 1 95.12 285 SER A CA 1
ATOM 2294 C C . SER A 1 285 ? 0.956 25.641 14.391 1 95.12 285 SER A C 1
ATOM 2296 O O . SER A 1 285 ? 2 26.297 14.406 1 95.12 285 SER A O 1
ATOM 2298 N N . LEU A 1 286 ? 0.03 25.828 13.523 1 97.19 286 LEU A N 1
ATOM 2299 C CA . LEU A 1 286 ? 0.294 26.594 12.305 1 97.19 286 LEU A CA 1
ATOM 2300 C C . LEU A 1 286 ? 0.184 28.094 12.57 1 97.19 286 LEU A C 1
ATOM 2302 O O . LEU A 1 286 ? 0.831 28.891 11.891 1 97.19 286 LEU A O 1
ATOM 2306 N N . HIS A 1 287 ? -0.688 28.531 13.516 1 97.5 287 HIS A N 1
ATOM 2307 C CA . HIS A 1 287 ? -0.959 29.906 13.914 1 97.5 287 HIS A CA 1
ATOM 2308 C C . HIS A 1 287 ? -0.96 30.844 12.711 1 97.5 287 HIS A C 1
ATOM 2310 O O . HIS A 1 287 ? -1.901 30.844 11.914 1 97.5 287 HIS A O 1
ATOM 2316 N N . TYR A 1 288 ? 0.281 31.453 12.445 1 98.06 288 TYR A N 1
ATOM 2317 C CA . TYR A 1 288 ? 0.385 32.406 11.336 1 98.06 288 TYR A CA 1
ATOM 2318 C C . TYR A 1 288 ? -0.06 31.75 10.023 1 98.06 288 TYR A C 1
ATOM 2320 O O . TYR A 1 288 ? -0.683 32.406 9.188 1 98.06 288 TYR A O 1
ATOM 2328 N N . TYR A 1 289 ? 0.165 30.531 9.891 1 98.19 289 TYR A N 1
ATOM 2329 C CA . TYR A 1 289 ? -0.043 29.875 8.609 1 98.19 289 TYR A CA 1
ATOM 2330 C C . TYR A 1 289 ? -1.401 29.172 8.562 1 98.19 289 TYR A C 1
ATOM 2332 O O . TYR A 1 289 ? -1.811 28.656 7.523 1 98.19 289 TYR A O 1
ATOM 2340 N N . PHE A 1 290 ? -2.129 29.203 9.633 1 98.5 290 PHE A N 1
ATOM 2341 C CA . PHE A 1 290 ? -3.404 28.516 9.805 1 98.5 290 PHE A CA 1
ATOM 2342 C C . PHE A 1 290 ? -4.434 29.031 8.805 1 98.5 290 PHE A C 1
ATOM 2344 O O . PHE A 1 290 ? -5.102 28.25 8.125 1 98.5 290 PHE A O 1
ATOM 2351 N N . PRO A 1 291 ? -4.551 30.344 8.602 1 98.5 291 PRO A N 1
ATOM 2352 C CA . PRO A 1 291 ? -5.559 30.828 7.652 1 98.5 291 PRO A CA 1
ATOM 2353 C C . PRO A 1 291 ? -5.297 30.344 6.223 1 98.5 291 PRO A C 1
ATOM 2355 O O . PRO A 1 291 ? -6.242 30.062 5.48 1 98.5 291 PRO A O 1
ATOM 2358 N N . TRP A 1 292 ? -4.062 30.281 5.973 1 98.19 292 TRP A N 1
ATOM 2359 C CA . TRP A 1 292 ? -3.748 29.797 4.629 1 98.19 292 TRP A CA 1
ATOM 2360 C C . TRP A 1 292 ? -4.211 28.359 4.438 1 98.19 292 TRP A C 1
ATOM 2362 O O . TRP A 1 292 ? -4.801 28.016 3.41 1 98.19 292 TRP A O 1
ATOM 2372 N N . ALA A 1 293 ? -3.91 27.516 5.383 1 98.56 293 ALA A N 1
ATOM 2373 C CA . ALA A 1 293 ? -4.277 26.109 5.289 1 98.56 293 ALA A CA 1
ATOM 2374 C C . ALA A 1 293 ? -5.785 25.938 5.145 1 98.56 293 ALA A C 1
ATOM 2376 O O . ALA A 1 293 ? -6.254 25.141 4.332 1 98.56 293 ALA A O 1
ATOM 2377 N N . MET A 1 294 ? -6.555 26.688 5.863 1 98.38 294 MET A N 1
ATOM 2378 C CA . MET A 1 294 ? -8.008 26.625 5.785 1 98.38 294 MET A CA 1
ATOM 2379 C C . MET A 1 294 ? -8.508 27.125 4.434 1 98.38 294 MET A C 1
ATOM 2381 O O . MET A 1 294 ? -9.461 26.578 3.873 1 98.38 294 MET A O 1
ATOM 2385 N N . THR A 1 295 ? -7.852 28.141 3.979 1 98.62 295 THR A N 1
ATOM 2386 C CA . THR A 1 295 ? -8.227 28.703 2.688 1 98.62 295 THR A CA 1
ATOM 2387 C C . THR A 1 295 ? -8.008 27.688 1.568 1 98.62 295 THR A C 1
ATOM 2389 O O . THR A 1 295 ? -8.891 27.469 0.737 1 98.62 295 THR A O 1
ATOM 2392 N N . ALA A 1 296 ? -6.848 27.109 1.644 1 98.56 296 ALA A N 1
ATOM 2393 C CA . ALA A 1 296 ? -6.5 26.125 0.617 1 98.56 296 ALA A CA 1
ATOM 2394 C C . ALA A 1 296 ? -7.438 24.922 0.668 1 98.56 296 ALA A C 1
ATOM 2396 O O . ALA A 1 296 ? -7.879 24.422 -0.371 1 98.56 296 ALA A O 1
ATOM 2397 N N . LEU A 1 297 ? -7.715 24.453 1.854 1 98.5 297 LEU A N 1
ATOM 2398 C CA . LEU A 1 297 ? -8.617 23.312 2.018 1 98.5 297 LEU A CA 1
ATOM 2399 C C . LEU A 1 297 ? -10.016 23.656 1.511 1 98.5 297 LEU A C 1
ATOM 2401 O O . LEU A 1 297 ? -10.641 22.844 0.829 1 98.5 297 LEU A O 1
ATOM 2405 N N . LEU A 1 298 ? -10.453 24.844 1.782 1 98.62 298 LEU A N 1
ATOM 2406 C CA . LEU A 1 298 ? -11.766 25.297 1.326 1 98.62 298 LEU A CA 1
ATOM 2407 C C . LEU A 1 298 ? -11.82 25.359 -0.197 1 98.62 298 LEU A C 1
ATOM 2409 O O . LEU A 1 298 ? -12.742 24.812 -0.809 1 98.62 298 LEU A O 1
ATOM 2413 N N . ARG A 1 299 ? -10.844 25.984 -0.728 1 98.81 299 ARG A N 1
ATOM 2414 C CA . ARG A 1 299 ? -10.828 26.156 -2.176 1 98.81 299 ARG A CA 1
ATOM 2415 C C . ARG A 1 299 ? -10.812 24.812 -2.893 1 98.81 299 ARG A C 1
ATOM 2417 O O . ARG A 1 299 ? -11.562 24.609 -3.844 1 98.81 299 ARG A O 1
ATOM 2424 N N . TRP A 1 300 ? -9.992 23.969 -2.439 1 98.62 300 TRP A N 1
ATOM 2425 C CA . TRP A 1 300 ? -9.836 22.688 -3.119 1 98.62 300 TRP A CA 1
ATOM 2426 C C . TRP A 1 300 ? -11.102 21.844 -2.984 1 98.62 300 TRP A C 1
ATOM 2428 O O . TRP A 1 300 ? -11.555 21.234 -3.957 1 98.62 300 TRP A O 1
ATOM 2438 N N . THR A 1 301 ? -11.672 21.828 -1.774 1 98.69 301 THR A N 1
ATOM 2439 C CA . THR A 1 301 ? -12.898 21.078 -1.535 1 98.69 301 THR A CA 1
ATOM 2440 C C . THR A 1 301 ? -14.023 21.578 -2.447 1 98.69 301 THR A C 1
ATOM 2442 O O . THR A 1 301 ? -14.68 20.766 -3.117 1 98.69 301 THR A O 1
ATOM 2445 N N . VAL A 1 302 ? -14.172 22.828 -2.496 1 98.69 302 VAL A N 1
ATOM 2446 C CA . VAL A 1 302 ? -15.25 23.406 -3.279 1 98.69 302 VAL A CA 1
ATOM 2447 C C . VAL A 1 302 ? -14.984 23.203 -4.77 1 98.69 302 VAL A C 1
ATOM 2449 O O . VAL A 1 302 ? -15.898 22.844 -5.523 1 98.69 302 VAL A O 1
ATOM 2452 N N . PHE A 1 303 ? -13.766 23.391 -5.133 1 98.69 303 PHE A N 1
ATOM 2453 C CA . PHE A 1 303 ? -13.398 23.125 -6.52 1 98.69 303 PHE A CA 1
ATOM 2454 C C . PHE A 1 303 ? -13.789 21.703 -6.926 1 98.69 303 PHE A C 1
ATOM 2456 O O . PHE A 1 303 ? -14.406 21.5 -7.973 1 98.69 303 PHE A O 1
ATOM 2463 N N . CYS A 1 304 ? -13.5 20.75 -6.148 1 98.38 304 CYS A N 1
ATOM 2464 C CA . CYS A 1 304 ? -13.711 19.344 -6.492 1 98.38 304 CYS A CA 1
ATOM 2465 C C . CYS A 1 304 ? -15.195 19.047 -6.633 1 98.38 304 CYS A C 1
ATOM 2467 O O . CYS A 1 304 ? -15.625 18.469 -7.633 1 98.38 304 CYS A O 1
ATOM 2469 N N . VAL A 1 305 ? -15.953 19.531 -5.723 1 98.31 305 VAL A N 1
ATOM 2470 C CA . VAL A 1 305 ? -17.344 19.094 -5.754 1 98.31 305 VAL A CA 1
ATOM 2471 C C . VAL A 1 305 ? -18.125 19.938 -6.758 1 98.31 305 VAL A C 1
ATOM 2473 O O . VAL A 1 305 ? -19.047 19.438 -7.414 1 98.31 305 VAL A O 1
ATOM 2476 N N . VAL A 1 306 ? -17.781 21.188 -6.891 1 98.38 306 VAL A N 1
ATOM 2477 C CA . VAL A 1 306 ? -18.562 22.047 -7.77 1 98.38 306 VAL A CA 1
ATOM 2478 C C . VAL A 1 306 ? -18.25 21.719 -9.227 1 98.38 306 VAL A C 1
ATOM 2480 O O . VAL A 1 306 ? -19.125 21.797 -10.094 1 98.38 306 VAL A O 1
ATOM 2483 N N . THR A 1 307 ? -17.062 21.344 -9.508 1 97.94 307 THR A N 1
ATOM 2484 C CA . THR A 1 307 ? -16.703 21.031 -10.891 1 97.94 307 THR A CA 1
ATOM 2485 C C . THR A 1 307 ? -16.969 19.562 -11.211 1 97.94 307 THR A C 1
ATOM 2487 O O . THR A 1 307 ? -16.906 19.156 -12.367 1 97.94 307 THR A O 1
ATOM 2490 N N . GLY A 1 308 ? -17.234 18.75 -10.188 1 96.5 308 GLY A N 1
ATOM 2491 C CA . GLY A 1 308 ? -17.469 17.328 -10.391 1 96.5 308 GLY A CA 1
ATOM 2492 C C . GLY A 1 308 ? -16.203 16.547 -10.695 1 96.5 308 GLY A C 1
ATOM 2493 O O . GLY A 1 308 ? -16.25 15.531 -11.398 1 96.5 308 GLY A O 1
ATOM 2494 N N . ARG A 1 309 ? -15.094 17.031 -10.156 1 97 309 ARG A N 1
ATOM 2495 C CA . ARG A 1 309 ? -13.836 16.297 -10.312 1 97 309 ARG A CA 1
ATOM 2496 C C . ARG A 1 309 ? -13.938 14.898 -9.727 1 97 309 ARG A C 1
ATOM 2498 O O . ARG A 1 309 ? -14.453 14.719 -8.617 1 97 309 ARG A O 1
ATOM 2505 N N . ARG A 1 310 ? -13.445 13.938 -10.508 1 93.56 310 ARG A N 1
ATOM 2506 C CA . ARG A 1 310 ? -13.531 12.547 -10.062 1 93.56 310 ARG A CA 1
ATOM 2507 C C . ARG A 1 310 ? -12.203 12.086 -9.469 1 93.56 310 ARG A C 1
ATOM 2509 O O . ARG A 1 310 ? -11.141 12.414 -9.992 1 93.56 310 ARG A O 1
ATOM 2516 N N . MET A 1 311 ? -12.398 11.352 -8.406 1 92.5 311 MET A N 1
ATOM 2517 C CA . MET A 1 311 ? -11.195 10.766 -7.812 1 92.5 311 MET A CA 1
ATOM 2518 C C . MET A 1 311 ? -10.633 9.664 -8.695 1 92.5 311 MET A C 1
ATOM 2520 O O . MET A 1 311 ? -11.391 8.859 -9.258 1 92.5 311 MET A O 1
ATOM 2524 N N . ARG A 1 312 ? -9.398 9.68 -8.805 1 93.12 312 ARG A N 1
ATOM 2525 C CA . ARG A 1 312 ? -8.734 8.641 -9.586 1 93.12 312 ARG A CA 1
ATOM 2526 C C . ARG A 1 312 ? -8.039 7.633 -8.68 1 93.12 312 ARG A C 1
ATOM 2528 O O . ARG A 1 312 ? -7.07 7.969 -7.992 1 93.12 312 ARG A O 1
ATOM 2535 N N . LEU A 1 313 ? -8.523 6.371 -8.742 1 92.31 313 LEU A N 1
ATOM 2536 C CA . LEU A 1 313 ? -7.945 5.316 -7.914 1 92.31 313 LEU A CA 1
ATOM 2537 C C . LEU A 1 313 ? -6.648 4.797 -8.523 1 92.31 313 LEU A C 1
ATOM 2539 O O . LEU A 1 313 ? -5.695 4.504 -7.797 1 92.31 313 LEU A O 1
ATOM 2543 N N . ASP A 1 314 ? -6.629 4.727 -9.805 1 96.38 314 ASP A N 1
ATOM 2544 C CA . ASP A 1 314 ? -5.469 4.207 -10.523 1 96.38 314 ASP A CA 1
ATOM 2545 C C . ASP A 1 314 ? -4.305 5.195 -10.469 1 96.38 314 ASP A C 1
ATOM 2547 O O . ASP A 1 314 ? -4.5 6.402 -10.594 1 96.38 314 ASP A O 1
ATOM 2551 N N . THR A 1 315 ? -3.129 4.637 -10.172 1 96.38 315 THR A N 1
ATOM 2552 C CA . THR A 1 315 ? -1.926 5.457 -10.227 1 96.38 315 THR A CA 1
ATOM 2553 C C . THR A 1 315 ? -1.306 5.414 -11.617 1 96.38 315 THR A C 1
ATOM 2555 O O . THR A 1 315 ? -1.752 4.652 -12.477 1 96.38 315 THR A O 1
ATOM 2558 N N . ASP A 1 316 ? -0.471 6.289 -11.906 1 96.81 316 ASP A N 1
ATOM 2559 C CA . ASP A 1 316 ? 0.229 6.352 -13.188 1 96.81 316 ASP A CA 1
ATOM 2560 C C . ASP A 1 316 ? 1.74 6.43 -12.984 1 96.81 316 ASP A C 1
ATOM 2562 O O . ASP A 1 316 ? 2.41 7.277 -13.578 1 96.81 316 ASP A O 1
ATOM 2566 N N . THR A 1 317 ? 2.219 5.527 -12.141 1 96.88 317 THR A N 1
ATOM 2567 C CA . THR A 1 317 ? 3.633 5.531 -11.773 1 96.88 317 THR A CA 1
ATOM 2568 C C . THR A 1 317 ? 4.508 5.359 -13.016 1 96.88 317 THR A C 1
ATOM 2570 O O . THR A 1 317 ? 5.629 5.875 -13.062 1 96.88 317 THR A O 1
ATOM 2573 N N . ALA A 1 318 ? 4.008 4.59 -13.992 1 96.75 318 ALA A N 1
ATOM 2574 C CA . ALA A 1 318 ? 4.777 4.328 -15.211 1 96.75 318 ALA A CA 1
ATOM 2575 C C . ALA A 1 318 ? 5.184 5.633 -15.891 1 96.75 318 ALA A C 1
ATOM 2577 O O . ALA A 1 318 ? 6.27 5.723 -16.469 1 96.75 318 ALA A O 1
ATOM 2578 N N . ASP A 1 319 ? 4.305 6.676 -15.852 1 98.19 319 ASP A N 1
ATOM 2579 C CA . ASP A 1 319 ? 4.617 7.969 -16.453 1 98.19 319 ASP A CA 1
ATOM 2580 C C . ASP A 1 319 ? 5.793 8.633 -15.742 1 98.19 319 ASP A C 1
ATOM 2582 O O . ASP A 1 319 ? 6.652 9.242 -16.391 1 98.19 319 ASP A O 1
ATOM 2586 N N . TYR A 1 320 ? 5.84 8.555 -14.492 1 98.38 320 TYR A N 1
ATOM 2587 C CA . TYR A 1 320 ? 6.938 9.133 -13.727 1 98.38 320 TYR A CA 1
ATOM 2588 C C . TYR A 1 320 ? 8.227 8.352 -13.953 1 98.38 320 TYR A C 1
ATOM 2590 O O . TYR A 1 320 ? 9.297 8.945 -14.109 1 98.38 320 TYR A O 1
ATOM 2598 N N . PHE A 1 321 ? 8.156 7.047 -13.992 1 97.94 321 PHE A N 1
ATOM 2599 C CA . PHE A 1 321 ? 9.344 6.219 -14.18 1 97.94 321 PHE A CA 1
ATOM 2600 C C . PHE A 1 321 ? 9.922 6.41 -15.578 1 97.94 321 PHE A C 1
ATOM 2602 O O . PHE A 1 321 ? 11.141 6.34 -15.766 1 97.94 321 PHE A O 1
ATOM 2609 N N . ALA A 1 322 ? 8.984 6.609 -16.531 1 98.12 322 ALA A N 1
ATOM 2610 C CA . ALA A 1 322 ? 9.477 6.898 -17.875 1 98.12 322 ALA A CA 1
ATOM 2611 C C . ALA A 1 322 ? 10.359 8.141 -17.875 1 98.12 322 ALA A C 1
ATOM 2613 O O . ALA A 1 322 ? 11.375 8.188 -18.578 1 98.12 322 ALA A O 1
ATOM 2614 N N . VAL A 1 323 ? 9.992 9.141 -17.125 1 98.62 323 VAL A N 1
ATOM 2615 C CA . VAL A 1 323 ? 10.797 10.352 -16.984 1 98.62 323 VAL A CA 1
ATOM 2616 C C . VAL A 1 323 ? 12.078 10.031 -16.219 1 98.62 323 VAL A C 1
ATOM 2618 O O . VAL A 1 323 ? 13.172 10.43 -16.625 1 98.62 323 VAL A O 1
ATOM 2621 N N . ALA A 1 324 ? 11.945 9.359 -15.141 1 98.38 324 ALA A N 1
ATOM 2622 C CA . ALA A 1 324 ? 13.07 9.031 -14.273 1 98.38 324 ALA A CA 1
ATOM 2623 C C . ALA A 1 324 ? 14.148 8.281 -15.039 1 98.38 324 ALA A C 1
ATOM 2625 O O . ALA A 1 324 ? 15.344 8.484 -14.812 1 98.38 324 ALA A O 1
ATOM 2626 N N . ASP A 1 325 ? 13.75 7.41 -15.945 1 97.25 325 ASP A N 1
ATOM 2627 C CA . ASP A 1 325 ? 14.672 6.5 -16.609 1 97.25 325 ASP A CA 1
ATOM 2628 C C . ASP A 1 325 ? 15.234 7.121 -17.891 1 97.25 325 ASP A C 1
ATOM 2630 O O . ASP A 1 325 ? 16.078 6.523 -18.562 1 97.25 325 ASP A O 1
ATOM 2634 N N . ASP A 1 326 ? 14.703 8.312 -18.234 1 97.62 326 ASP A N 1
ATOM 2635 C CA . ASP A 1 326 ? 15.227 8.969 -19.422 1 97.62 326 ASP A CA 1
ATOM 2636 C C . ASP A 1 326 ? 16.609 9.562 -19.156 1 97.62 326 ASP A C 1
ATOM 2638 O O . ASP A 1 326 ? 16.734 10.57 -18.469 1 97.62 326 ASP A O 1
ATOM 2642 N N . PRO A 1 327 ? 17.641 8.961 -19.625 1 96.44 327 PRO A N 1
ATOM 2643 C CA . PRO A 1 327 ? 19 9.414 -19.344 1 96.44 327 PRO A CA 1
ATOM 2644 C C . PRO A 1 327 ? 19.312 10.773 -19.953 1 96.44 327 PRO A C 1
ATOM 2646 O O . PRO A 1 327 ? 20.312 11.398 -19.594 1 96.44 327 PRO A O 1
ATOM 2649 N N . ALA A 1 328 ? 18.5 11.156 -20.844 1 98.25 328 ALA A N 1
ATOM 2650 C CA . ALA A 1 328 ? 18.75 12.422 -21.516 1 98.25 328 ALA A CA 1
ATOM 2651 C C . ALA A 1 328 ? 18.359 13.602 -20.641 1 98.25 328 ALA A C 1
ATOM 2653 O O . ALA A 1 328 ? 18.734 14.742 -20.922 1 98.25 328 ALA A O 1
ATOM 2654 N N . LEU A 1 329 ? 17.688 13.383 -19.609 1 98.38 329 LEU A N 1
ATOM 2655 C CA . LEU A 1 329 ? 17.172 14.461 -18.781 1 98.38 329 LEU A CA 1
ATOM 2656 C C . LEU A 1 329 ? 18.047 14.672 -17.547 1 98.38 329 LEU A C 1
ATOM 2658 O O . LEU A 1 329 ? 18.422 13.711 -16.891 1 98.38 329 LEU A O 1
ATOM 2662 N N . SER A 1 330 ? 18.281 15.977 -17.391 1 98 330 SER A N 1
ATOM 2663 C CA . SER A 1 330 ? 18.953 16.359 -16.156 1 98 330 SER A CA 1
ATOM 2664 C C . SER A 1 330 ? 17.984 16.375 -14.984 1 98 330 SER A C 1
ATOM 2666 O O . SER A 1 330 ? 16.766 16.281 -15.172 1 98 330 SER A O 1
ATOM 2668 N N . TYR A 1 331 ? 18.531 16.562 -13.859 1 97.31 331 TYR A N 1
ATOM 2669 C CA . TYR A 1 331 ? 17.719 16.547 -12.648 1 97.31 331 TYR A CA 1
ATOM 2670 C C . TYR A 1 331 ? 16.703 17.688 -12.664 1 97.31 331 TYR A C 1
ATOM 2672 O O . TYR A 1 331 ? 15.508 17.453 -12.461 1 97.31 331 TYR A O 1
ATOM 2680 N N . PRO A 1 332 ? 17.031 18.922 -12.953 1 97.06 332 PRO A N 1
ATOM 2681 C CA . PRO A 1 332 ? 16.031 19.984 -12.992 1 97.06 332 PRO A CA 1
ATOM 2682 C C . PRO A 1 332 ? 14.969 19.766 -14.078 1 97.06 332 PRO A C 1
ATOM 2684 O O . PRO A 1 332 ? 13.805 20.109 -13.891 1 97.06 332 PRO A O 1
ATOM 2687 N N . GLU A 1 333 ? 15.469 19.203 -15.109 1 98.25 333 GLU A N 1
ATOM 2688 C CA . GLU A 1 333 ? 14.523 18.922 -16.188 1 98.25 333 GLU A CA 1
ATOM 2689 C C . GLU A 1 333 ? 13.516 17.844 -15.766 1 98.25 333 GLU A C 1
ATOM 2691 O O . GLU A 1 333 ? 12.336 17.938 -16.109 1 98.25 333 GLU A O 1
ATOM 2696 N N . LYS A 1 334 ? 14.039 16.859 -15.117 1 98.62 334 LYS A N 1
ATOM 2697 C CA . LYS A 1 334 ? 13.148 15.828 -14.602 1 98.62 334 LYS A CA 1
ATOM 2698 C C . LYS A 1 334 ? 12.148 16.406 -13.602 1 98.62 334 LYS A C 1
ATOM 2700 O O . LYS A 1 334 ? 10.953 16.109 -13.672 1 98.62 334 LYS A O 1
ATOM 2705 N N . LEU A 1 335 ? 12.586 17.219 -12.758 1 98.31 335 LEU A N 1
ATOM 2706 C CA . LEU A 1 335 ? 11.695 17.859 -11.789 1 98.31 335 LEU A CA 1
ATOM 2707 C C . LEU A 1 335 ? 10.586 18.625 -12.492 1 98.31 335 LEU A C 1
ATOM 2709 O O . LEU A 1 335 ? 9.43 18.594 -12.062 1 98.31 335 LEU A O 1
ATOM 2713 N N . ALA A 1 336 ? 11.031 19.312 -13.492 1 98.44 336 ALA A N 1
ATOM 2714 C CA . ALA A 1 336 ? 10.055 20.109 -14.234 1 98.44 336 ALA A CA 1
ATOM 2715 C C . ALA A 1 336 ? 8.992 19.203 -14.875 1 98.44 336 ALA A C 1
ATOM 2717 O O . ALA A 1 336 ? 7.809 19.547 -14.891 1 98.44 336 ALA A O 1
ATOM 2718 N N . ARG A 1 337 ? 9.453 18.078 -15.367 1 98.69 337 ARG A N 1
ATOM 2719 C CA . ARG A 1 337 ? 8.523 17.141 -15.984 1 98.69 337 ARG A CA 1
ATOM 2720 C C . ARG A 1 337 ? 7.617 16.516 -14.938 1 98.69 337 ARG A C 1
ATOM 2722 O O . ARG A 1 337 ? 6.426 16.312 -15.188 1 98.69 337 ARG A O 1
ATOM 2729 N N . TYR A 1 338 ? 8.25 16.141 -13.805 1 98.69 338 TYR A N 1
ATOM 2730 C CA . TYR A 1 338 ? 7.43 15.625 -12.711 1 98.69 338 TYR A CA 1
ATOM 2731 C C . TYR A 1 338 ? 6.367 16.641 -12.297 1 98.69 338 TYR A C 1
ATOM 2733 O O . TYR A 1 338 ? 5.211 16.281 -12.07 1 98.69 338 TYR A O 1
ATOM 2741 N N . ARG A 1 339 ? 6.762 17.875 -12.242 1 98.44 339 ARG A N 1
ATOM 2742 C CA . ARG A 1 339 ? 5.848 18.938 -11.852 1 98.44 339 ARG A CA 1
ATOM 2743 C C . ARG A 1 339 ? 4.703 19.062 -12.852 1 98.44 339 ARG A C 1
ATOM 2745 O O . ARG A 1 339 ? 3.549 19.25 -12.461 1 98.44 339 ARG A O 1
ATOM 2752 N N . ALA A 1 340 ? 5.059 18.953 -14.062 1 98.56 340 ALA A N 1
ATOM 2753 C CA . ALA A 1 340 ? 4.027 19.031 -15.094 1 98.56 340 ALA A CA 1
ATOM 2754 C C . ALA A 1 340 ? 3.012 17.906 -14.945 1 98.56 340 ALA A C 1
ATOM 2756 O O . ALA A 1 340 ? 1.809 18.125 -15.117 1 98.56 340 ALA A O 1
ATOM 2757 N N . LEU A 1 341 ? 3.535 16.719 -14.664 1 98.62 341 LEU A N 1
ATOM 2758 C CA . LEU A 1 341 ? 2.643 15.594 -14.43 1 98.62 341 LEU A CA 1
ATOM 2759 C C . LEU A 1 341 ? 1.742 15.859 -13.227 1 98.62 341 LEU A C 1
ATOM 2761 O O . LEU A 1 341 ? 0.538 15.602 -13.281 1 98.62 341 LEU A O 1
ATOM 2765 N N . ALA A 1 342 ? 2.348 16.359 -12.156 1 98 342 ALA A N 1
ATOM 2766 C CA . ALA A 1 342 ? 1.59 16.656 -10.945 1 98 342 ALA A CA 1
ATOM 2767 C C . ALA A 1 342 ? 0.553 17.75 -11.211 1 98 342 ALA A C 1
ATOM 2769 O O . ALA A 1 342 ? -0.593 17.641 -10.766 1 98 342 ALA A O 1
ATOM 2770 N N . ASP A 1 343 ? 0.898 18.781 -11.914 1 98.38 343 ASP A N 1
ATOM 2771 C CA . ASP A 1 343 ? -0.004 19.906 -12.203 1 98.38 343 ASP A CA 1
ATOM 2772 C C . ASP A 1 343 ? -1.184 19.438 -13.055 1 98.38 343 ASP A C 1
ATOM 2774 O O . ASP A 1 343 ? -2.303 19.938 -12.891 1 98.38 343 ASP A O 1
ATOM 2778 N N . ARG A 1 344 ? -0.836 18.484 -14 1 97.62 344 ARG A N 1
ATOM 2779 C CA . ARG A 1 344 ? -1.919 17.922 -14.805 1 97.62 344 ARG A CA 1
ATOM 2780 C C . ARG A 1 344 ? -2.891 17.141 -13.938 1 97.62 344 ARG A C 1
ATOM 2782 O O . ARG A 1 344 ? -4.109 17.25 -14.094 1 97.62 344 ARG A O 1
ATOM 2789 N N . TYR A 1 345 ? -2.32 16.422 -13.055 1 97.62 345 TYR A N 1
ATOM 2790 C CA . TYR A 1 345 ? -3.174 15.641 -12.164 1 97.62 345 TYR A CA 1
ATOM 2791 C C . TYR A 1 345 ? -4.074 16.547 -11.336 1 97.62 345 TYR A C 1
ATOM 2793 O O . TYR A 1 345 ? -5.27 16.281 -11.195 1 97.62 345 TYR A O 1
ATOM 2801 N N . PHE A 1 346 ? -3.545 17.672 -10.82 1 98 346 PHE A N 1
ATOM 2802 C CA . PHE A 1 346 ? -4.309 18.547 -9.945 1 98 346 PHE A CA 1
ATOM 2803 C C . PHE A 1 346 ? -5.074 19.594 -10.75 1 98 346 PHE A C 1
ATOM 2805 O O . PHE A 1 346 ? -5.75 20.453 -10.18 1 98 346 PHE A O 1
ATOM 2812 N N . GLU A 1 347 ? -4.891 19.5 -12.125 1 98.06 347 GLU A N 1
ATOM 2813 C CA . GLU A 1 347 ? -5.586 20.438 -12.992 1 98.06 347 GLU A CA 1
ATOM 2814 C C . GLU A 1 347 ? -5.371 21.875 -12.531 1 98.06 347 GLU A C 1
ATOM 2816 O O . GLU A 1 347 ? -6.332 22.641 -12.375 1 98.06 347 GLU A O 1
ATOM 2821 N N . VAL A 1 348 ? -4.062 22.297 -12.32 1 98.31 348 VAL A N 1
ATOM 2822 C CA . VAL A 1 348 ? -3.664 23.531 -11.641 1 98.31 348 VAL A CA 1
ATOM 2823 C C . VAL A 1 348 ? -4.238 24.734 -12.383 1 98.31 348 VAL A C 1
ATOM 2825 O O . VAL A 1 348 ? -4.746 25.672 -11.758 1 98.31 348 VAL A O 1
ATOM 2828 N N . GLU A 1 349 ? -4.152 24.703 -13.75 1 97.62 349 GLU A N 1
ATOM 2829 C CA . GLU A 1 349 ? -4.664 25.828 -14.523 1 97.62 349 GLU A CA 1
ATOM 2830 C C . GLU A 1 349 ? -6.172 25.984 -14.344 1 97.62 349 GLU A C 1
ATOM 2832 O O . GLU A 1 349 ? -6.664 27.094 -14.117 1 97.62 349 GLU A O 1
ATOM 2837 N N . ARG A 1 350 ? -6.855 24.891 -14.453 1 98.19 350 ARG A N 1
ATOM 2838 C CA . ARG A 1 350 ? -8.305 24.922 -14.273 1 98.19 350 ARG A CA 1
ATOM 2839 C C . ARG A 1 350 ? -8.672 25.344 -12.852 1 98.19 350 ARG A C 1
ATOM 2841 O O . ARG A 1 350 ? -9.633 26.078 -12.656 1 98.19 350 ARG A O 1
ATOM 2848 N N . TYR A 1 351 ? -7.887 24.938 -11.922 1 98.31 351 TYR A N 1
ATOM 2849 C CA . TYR A 1 351 ? -8.094 25.297 -10.516 1 98.31 351 TYR A CA 1
ATOM 2850 C C . TYR A 1 351 ? -7.906 26.781 -10.297 1 98.31 351 TYR A C 1
ATOM 2852 O O . TYR A 1 351 ? -8.742 27.438 -9.664 1 98.31 351 TYR A O 1
ATOM 2860 N N . GLN A 1 352 ? -6.902 27.328 -10.812 1 98.38 352 GLN A N 1
ATOM 2861 C CA . GLN A 1 352 ? -6.629 28.75 -10.648 1 98.38 352 GLN A CA 1
ATOM 2862 C C . GLN A 1 352 ? -7.723 29.594 -11.297 1 98.38 352 GLN A C 1
ATOM 2864 O O . GLN A 1 352 ? -8.172 30.594 -10.711 1 98.38 352 GLN A O 1
ATOM 2869 N N . GLU A 1 353 ? -8.086 29.141 -12.492 1 98.19 353 GLU A N 1
ATOM 2870 C CA . GLU A 1 353 ? -9.164 29.859 -13.164 1 98.19 353 GLU A CA 1
ATOM 2871 C C . GLU A 1 353 ? -10.453 29.797 -12.344 1 98.19 353 GLU A C 1
ATOM 2873 O O . GLU A 1 353 ? -11.156 30.812 -12.227 1 98.19 353 GLU A O 1
ATOM 2878 N N . PHE A 1 354 ? -10.656 28.734 -11.773 1 98.44 354 PHE A N 1
ATOM 2879 C CA . PHE A 1 354 ? -11.844 28.562 -10.953 1 98.44 354 PHE A CA 1
ATOM 2880 C C . PHE A 1 354 ? -11.789 29.469 -9.727 1 98.44 354 PHE A C 1
ATOM 2882 O O . PHE A 1 354 ? -12.766 30.156 -9.406 1 98.44 354 PHE A O 1
ATOM 2889 N N . CYS A 1 355 ? -10.68 29.5 -9.062 1 98.44 355 CYS A N 1
ATOM 2890 C CA . CYS A 1 355 ? -10.531 30.328 -7.867 1 98.44 355 CYS A CA 1
ATOM 2891 C C . CYS A 1 355 ? -10.695 31.812 -8.203 1 98.44 355 CYS A C 1
ATOM 2893 O O . CYS A 1 355 ? -11.352 32.562 -7.477 1 98.44 355 CYS A O 1
ATOM 2895 N N . ASP A 1 356 ? -10.156 32.188 -9.367 1 97.94 356 ASP A N 1
ATOM 2896 C CA . ASP A 1 356 ? -10.234 33.594 -9.773 1 97.94 356 ASP A CA 1
ATOM 2897 C C . ASP A 1 356 ? -11.672 34 -10.117 1 97.94 356 ASP A C 1
ATOM 2899 O O . ASP A 1 356 ? -12.125 35.094 -9.75 1 97.94 356 ASP A O 1
ATOM 2903 N N . LYS A 1 357 ? -12.312 33.062 -10.672 1 97.44 357 LYS A N 1
ATOM 2904 C CA . LYS A 1 357 ? -13.617 33.438 -11.211 1 97.44 357 LYS A CA 1
ATOM 2905 C C . LYS A 1 357 ? -14.719 33.188 -10.18 1 97.44 357 LYS A C 1
ATOM 2907 O O . LYS A 1 357 ? -15.68 33.938 -10.102 1 97.44 357 LYS A O 1
ATOM 2912 N N . HIS A 1 358 ? -14.562 32.125 -9.523 1 97.69 358 HIS A N 1
ATOM 2913 C CA . HIS A 1 358 ? -15.711 31.672 -8.734 1 97.69 358 HIS A CA 1
ATOM 2914 C C . HIS A 1 358 ? -15.438 31.797 -7.242 1 97.69 358 HIS A C 1
ATOM 2916 O O . HIS A 1 358 ? -16.359 31.734 -6.43 1 97.69 358 HIS A O 1
ATOM 2922 N N . LEU A 1 359 ? -14.102 31.953 -6.879 1 98.44 359 LEU A N 1
ATOM 2923 C CA . LEU A 1 359 ? -13.758 32 -5.461 1 98.44 359 LEU A CA 1
ATOM 2924 C C . LEU A 1 359 ? -12.93 33.25 -5.148 1 98.44 359 LEU A C 1
ATOM 2926 O O . LEU A 1 359 ? -12.094 33.219 -4.246 1 98.44 359 LEU A O 1
ATOM 2930 N N . SER A 1 360 ? -13.188 34.281 -5.855 1 97.06 360 SER A N 1
ATOM 2931 C CA . SER A 1 360 ? -12.391 35.5 -5.738 1 97.06 360 SER A CA 1
ATOM 2932 C C . SER A 1 360 ? -12.602 36.156 -4.387 1 97.06 360 SER A C 1
ATOM 2934 O O . SER A 1 360 ? -11.766 36.969 -3.951 1 97.06 360 SER A O 1
ATOM 2936 N N . THR A 1 361 ? -13.656 35.812 -3.781 1 96.62 361 THR A N 1
ATOM 2937 C CA . THR A 1 361 ? -13.984 36.5 -2.525 1 96.62 361 THR A CA 1
ATOM 2938 C C . THR A 1 361 ? -13.391 35.719 -1.342 1 96.62 361 THR A C 1
ATOM 2940 O O . THR A 1 361 ? -13.453 36.188 -0.204 1 96.62 361 THR A O 1
ATOM 2943 N N . VAL A 1 362 ? -12.828 34.656 -1.555 1 98.12 362 VAL A N 1
ATOM 2944 C CA . VAL A 1 362 ? -12.43 33.75 -0.483 1 98.12 362 VAL A CA 1
ATOM 2945 C C . VAL A 1 362 ? -11.398 34.438 0.412 1 98.12 362 VAL A C 1
ATOM 2947 O O . VAL A 1 362 ? -11.469 34.344 1.639 1 98.12 362 VAL A O 1
ATOM 2950 N N . ASP A 1 363 ? -10.477 35.094 -0.106 1 97.19 363 ASP A N 1
ATOM 2951 C CA . ASP A 1 363 ? -9.461 35.781 0.71 1 97.19 363 ASP A CA 1
ATOM 2952 C C . ASP A 1 363 ? -10.109 36.75 1.677 1 97.19 363 ASP A C 1
ATOM 2954 O O . ASP A 1 363 ? -9.703 36.875 2.838 1 97.19 363 ASP A O 1
ATOM 2958 N N . GLY A 1 364 ? -11 37.531 1.11 1 97.38 364 GLY A N 1
ATOM 2959 C CA . GLY A 1 364 ? -11.727 38.438 1.966 1 97.38 364 GLY A CA 1
ATOM 2960 C C . GLY A 1 364 ? -12.516 37.75 3.061 1 97.38 364 GLY A C 1
ATOM 2961 O O . GLY A 1 364 ? -12.539 38.219 4.203 1 97.38 364 GLY A O 1
ATOM 2962 N N . ILE A 1 365 ? -13.133 36.75 2.701 1 98.06 365 ILE A N 1
ATOM 2963 C CA . ILE A 1 365 ? -13.93 35.969 3.652 1 98.06 365 ILE A CA 1
ATOM 2964 C C . ILE A 1 365 ? -13.039 35.469 4.777 1 98.06 365 ILE A C 1
ATOM 2966 O O . ILE A 1 365 ? -13.406 35.531 5.953 1 98.06 365 ILE A O 1
ATOM 2970 N N . VAL A 1 366 ? -11.922 34.938 4.402 1 98.5 366 VAL A N 1
ATOM 2971 C CA . VAL A 1 366 ? -10.992 34.406 5.391 1 98.5 366 VAL A CA 1
ATOM 2972 C C . VAL A 1 366 ? -10.477 35.531 6.277 1 98.5 366 VAL A C 1
ATOM 2974 O O . VAL A 1 366 ? -10.414 35.406 7.5 1 98.5 366 VAL A O 1
ATOM 2977 N N . TYR A 1 367 ? -10.062 36.625 5.672 1 97.88 367 TYR A N 1
ATOM 2978 C CA . TYR A 1 367 ? -9.602 37.75 6.438 1 97.88 367 TYR A CA 1
ATOM 2979 C C . TYR A 1 367 ? -10.648 38.188 7.457 1 97.88 367 TYR A C 1
ATOM 2981 O O . TYR A 1 367 ? -10.336 38.406 8.633 1 97.88 367 TYR A O 1
ATOM 2989 N N . ASP A 1 368 ? -11.859 38.344 6.941 1 97.44 368 ASP A N 1
ATOM 2990 C CA . ASP A 1 368 ? -12.953 38.781 7.809 1 97.44 368 ASP A CA 1
ATOM 2991 C C . ASP A 1 368 ? -13.164 37.781 8.961 1 97.44 368 ASP A C 1
ATOM 2993 O O . ASP A 1 368 ? -13.438 38.188 10.094 1 97.44 368 ASP A O 1
ATOM 2997 N N . TRP A 1 369 ? -13.078 36.625 8.617 1 98.44 369 TRP A N 1
ATOM 2998 C CA . TRP A 1 369 ? -13.297 35.625 9.656 1 98.44 369 TRP A CA 1
ATOM 2999 C C . TRP A 1 369 ? -12.172 35.656 10.68 1 98.44 369 TRP A C 1
ATOM 3001 O O . TRP A 1 369 ? -12.422 35.594 11.891 1 98.44 369 TRP A O 1
ATOM 3011 N N . VAL A 1 370 ? -10.969 35.688 10.234 1 98.31 370 VAL A N 1
ATOM 3012 C CA . VAL A 1 370 ? -9.805 35.688 11.117 1 98.31 370 VAL A CA 1
ATOM 3013 C C . VAL A 1 370 ? -9.852 36.906 12.039 1 98.31 370 VAL A C 1
ATOM 3015 O O . VAL A 1 370 ? -9.383 36.844 13.18 1 98.31 370 VAL A O 1
ATOM 3018 N N . THR A 1 371 ? -10.344 38 11.547 1 97.62 371 THR A N 1
ATOM 3019 C CA . THR A 1 371 ? -10.406 39.219 12.344 1 97.62 371 THR A CA 1
ATOM 3020 C C . THR A 1 371 ? -11.711 39.281 13.141 1 97.62 371 THR A C 1
ATOM 3022 O O . THR A 1 371 ? -12.008 40.281 13.781 1 97.62 371 THR A O 1
ATOM 3025 N N . SER A 1 372 ? -12.43 38.312 13.148 1 98.12 372 SER A N 1
ATOM 3026 C CA . SER A 1 372 ? -13.734 38.312 13.805 1 98.12 372 SER A CA 1
ATOM 3027 C C . SER A 1 372 ? -13.625 37.781 15.242 1 98.12 372 SER A C 1
ATOM 3029 O O . SER A 1 372 ? -12.594 37.219 15.625 1 98.12 372 SER A O 1
ATOM 3031 N N . GLU A 1 373 ? -14.766 37.969 15.852 1 97.56 373 GLU A N 1
ATOM 3032 C CA . GLU A 1 373 ? -14.898 37.438 17.203 1 97.56 373 GLU A CA 1
ATOM 3033 C C . GLU A 1 373 ? -15 35.906 17.188 1 97.56 373 GLU A C 1
ATOM 3035 O O . GLU A 1 373 ? -14.562 35.25 18.141 1 97.56 373 GLU A O 1
ATOM 3040 N N . GLU A 1 374 ? -15.508 35.375 16.141 1 97.81 374 GLU A N 1
ATOM 3041 C CA . GLU A 1 374 ? -15.617 33.938 16.047 1 97.81 374 GLU A CA 1
ATOM 3042 C C . GLU A 1 374 ? -14.234 33.281 16.031 1 97.81 374 GLU A C 1
ATOM 3044 O O . GLU A 1 374 ? -14.023 32.25 16.688 1 97.81 374 GLU A O 1
ATOM 3049 N N . PHE A 1 375 ? -13.414 33.812 15.359 1 98.44 375 PHE A N 1
ATOM 3050 C CA . PHE A 1 375 ? -12.047 33.312 15.328 1 98.44 375 PHE A CA 1
ATOM 3051 C C . PHE A 1 375 ? -11.375 33.5 16.688 1 98.44 375 PHE A C 1
ATOM 3053 O O . PHE A 1 375 ? -10.711 32.594 17.172 1 98.44 375 PHE A O 1
ATOM 3060 N N . ALA A 1 376 ? -11.562 34.688 17.234 1 97.81 376 ALA A N 1
ATOM 3061 C CA . ALA A 1 376 ? -10.969 34.969 18.531 1 97.81 376 ALA A CA 1
ATOM 3062 C C . ALA A 1 376 ? -11.422 33.969 19.578 1 97.81 376 ALA A C 1
ATOM 3064 O O . ALA A 1 376 ? -10.633 33.5 20.406 1 97.81 376 ALA A O 1
ATOM 3065 N N . SER A 1 377 ? -12.586 33.75 19.438 1 98.06 377 SER A N 1
ATOM 3066 C CA . SER A 1 377 ? -13.156 32.781 20.359 1 98.06 377 SER A CA 1
ATOM 3067 C C . SER A 1 377 ? -12.578 31.406 20.125 1 98.06 377 SER A C 1
ATOM 3069 O O . SER A 1 377 ? -12.258 30.688 21.078 1 98.06 377 SER A O 1
ATOM 3071 N N . LEU A 1 378 ? -12.5 31 18.938 1 98.31 378 LEU A N 1
ATOM 3072 C CA . LEU A 1 378 ? -11.891 29.719 18.594 1 98.31 378 LEU A CA 1
ATOM 3073 C C . LEU A 1 378 ? -10.469 29.625 19.125 1 98.31 378 LEU A C 1
ATOM 3075 O O . LEU A 1 378 ? -10.078 28.594 19.672 1 98.31 378 LEU A O 1
ATOM 3079 N N . LEU A 1 379 ? -9.75 30.562 18.938 1 98.06 379 LEU A N 1
ATOM 3080 C CA . LEU A 1 379 ? -8.375 30.625 19.422 1 98.06 379 LEU A CA 1
ATOM 3081 C C . LEU A 1 379 ? -8.328 30.422 20.938 1 98.06 379 LEU A C 1
ATOM 3083 O O . LEU A 1 379 ? -7.531 29.625 21.438 1 98.06 379 LEU A O 1
ATOM 3087 N N . ARG A 1 380 ? -9.188 31.297 21.594 1 97.44 380 ARG A N 1
ATOM 3088 C CA . ARG A 1 380 ? -9.234 31.188 23.047 1 97.44 380 ARG A CA 1
ATOM 3089 C C . ARG A 1 380 ? -9.57 29.766 23.484 1 97.44 380 ARG A C 1
ATOM 3091 O O . ARG A 1 380 ? -8.93 29.234 24.391 1 97.44 380 ARG A O 1
ATOM 3098 N N . GLU A 1 381 ? -10.453 29.266 22.828 1 97.31 381 GLU A N 1
ATOM 3099 C CA . GLU A 1 381 ? -10.898 27.922 23.203 1 97.31 381 GLU A CA 1
ATOM 3100 C C . GLU A 1 381 ? -9.812 26.875 22.922 1 97.31 381 GLU A C 1
ATOM 3102 O O . GLU A 1 381 ? -9.617 25.953 23.703 1 97.31 381 GLU A O 1
ATOM 3107 N N . THR A 1 382 ? -9.227 26.969 21.844 1 96.88 382 THR A N 1
ATOM 3108 C CA . THR A 1 382 ? -8.156 26.062 21.484 1 96.88 382 THR A CA 1
ATOM 3109 C C . THR A 1 382 ? -7 26.156 22.484 1 96.88 382 THR A C 1
ATOM 3111 O O . THR A 1 382 ? -6.461 25.125 22.906 1 96.88 382 THR A O 1
ATOM 3114 N N . VAL A 1 383 ? -6.605 27.328 22.797 1 97.62 383 VAL A N 1
ATOM 3115 C CA . VAL A 1 383 ? -5.531 27.531 23.75 1 97.62 383 VAL A CA 1
ATOM 3116 C C . VAL A 1 383 ? -5.91 26.891 25.094 1 97.62 383 VAL A C 1
ATOM 3118 O O . VAL A 1 383 ? -5.094 26.203 25.703 1 97.62 383 VAL A O 1
ATOM 3121 N N . ARG A 1 384 ? -7.141 27.219 25.484 1 95.75 384 ARG A N 1
ATOM 3122 C CA . ARG A 1 384 ? -7.609 26.688 26.766 1 95.75 384 ARG A CA 1
ATOM 3123 C C . ARG A 1 384 ? -7.617 25.156 26.75 1 95.75 384 ARG A C 1
ATOM 3125 O O . ARG A 1 384 ? -7.383 24.531 27.797 1 95.75 384 ARG A O 1
ATOM 3132 N N . ALA A 1 385 ? -7.891 24.609 25.625 1 93.31 385 ALA A N 1
ATOM 3133 C CA . ALA A 1 385 ? -7.973 23.156 25.516 1 93.31 385 ALA A CA 1
ATOM 3134 C C . ALA A 1 385 ? -6.586 22.531 25.406 1 93.31 385 ALA A C 1
ATOM 3136 O O . ALA A 1 385 ? -6.402 21.344 25.703 1 93.31 385 ALA A O 1
ATOM 3137 N N . THR A 1 386 ? -5.656 23.188 24.953 1 94.12 386 THR A N 1
ATOM 3138 C CA . THR A 1 386 ? -4.352 22.641 24.594 1 94.12 386 THR A CA 1
ATOM 3139 C C . THR A 1 386 ? -3.346 22.859 25.719 1 94.12 386 THR A C 1
ATOM 3141 O O . THR A 1 386 ? -2.455 22.031 25.922 1 94.12 386 THR A O 1
ATOM 3144 N N . TYR A 1 387 ? -3.484 23.984 26.422 1 95.81 387 TYR A N 1
ATOM 3145 C CA . TYR A 1 387 ? -2.455 24.375 27.391 1 95.81 387 TYR A CA 1
ATOM 3146 C C . TYR A 1 387 ? -3.027 24.438 28.797 1 95.81 387 TYR A C 1
ATOM 3148 O O . TYR A 1 387 ? -4.227 24.672 28.984 1 95.81 387 TYR A O 1
ATOM 3156 N N . PRO A 1 388 ? -2.191 24.344 29.719 1 96.62 388 PRO A N 1
ATOM 3157 C CA . PRO A 1 388 ? -2.666 24.516 31.094 1 96.62 388 PRO A CA 1
ATOM 3158 C C . PRO A 1 388 ? -3.074 25.953 31.406 1 96.62 388 PRO A C 1
ATOM 3160 O O . PRO A 1 388 ? -2.615 26.875 30.734 1 96.62 388 PRO A O 1
ATOM 3163 N N . VAL A 1 389 ? -3.82 26.094 32.375 1 95.62 389 VAL A N 1
ATOM 3164 C CA . VAL A 1 389 ? -4.488 27.344 32.719 1 95.62 389 VAL A CA 1
ATOM 3165 C C . VAL A 1 389 ? -3.449 28.453 32.906 1 95.62 389 VAL A C 1
ATOM 3167 O O . VAL A 1 389 ? -3.629 29.578 32.438 1 95.62 389 VAL A O 1
ATOM 3170 N N . HIS A 1 390 ? -2.578 28.156 33.594 1 97.69 390 HIS A N 1
ATOM 3171 C CA . HIS A 1 390 ? -1.617 29.188 34 1 97.69 390 HIS A CA 1
ATOM 3172 C C . HIS A 1 390 ? -0.845 29.703 32.781 1 97.69 390 HIS A C 1
ATOM 3174 O O . HIS A 1 390 ? -0.148 30.719 32.844 1 97.69 390 HIS A O 1
ATOM 3180 N N . GLU A 1 391 ? -0.978 29.062 31.656 1 96.62 391 GLU A N 1
ATOM 3181 C CA . GLU A 1 391 ? -0.26 29.484 30.453 1 96.62 391 GLU A CA 1
ATOM 3182 C C . GLU A 1 391 ? -1.21 30.078 29.438 1 96.62 391 GLU A C 1
ATOM 3184 O O . GLU A 1 391 ? -0.78 30.516 28.359 1 96.62 391 GLU A O 1
ATOM 3189 N N . HIS A 1 392 ? -2.344 30.219 29.734 1 97.25 392 HIS A N 1
ATOM 3190 C CA . HIS A 1 392 ? -3.352 30.656 28.781 1 97.25 392 HIS A CA 1
ATOM 3191 C C . HIS A 1 392 ? -3.051 32.062 28.266 1 97.25 392 HIS A C 1
ATOM 3193 O O . HIS A 1 392 ? -3.088 32.312 27.062 1 97.25 392 HIS A O 1
ATOM 3199 N N . GLU A 1 393 ? -2.854 32.906 29.172 1 97.75 393 GLU A N 1
ATOM 3200 C CA . GLU A 1 393 ? -2.607 34.281 28.797 1 97.75 393 GLU A CA 1
ATOM 3201 C C . GLU A 1 393 ? -1.393 34.406 27.875 1 97.75 393 GLU A C 1
ATOM 3203 O O . GLU A 1 393 ? -1.426 35.125 26.875 1 97.75 393 GLU A O 1
ATOM 3208 N N . LYS A 1 394 ? -0.541 33.719 28.25 1 97 394 LYS A N 1
ATOM 3209 C CA . LYS A 1 394 ? 0.704 33.75 27.484 1 97 394 LYS A CA 1
ATOM 3210 C C . LYS A 1 394 ? 0.483 33.25 26.062 1 97 394 LYS A C 1
ATOM 3212 O O . LYS A 1 394 ? 0.871 33.906 25.094 1 97 394 LYS A O 1
ATOM 3217 N N . PHE A 1 395 ? -0.085 32.156 26.047 1 97.5 395 PHE A N 1
ATOM 3218 C CA . PHE A 1 395 ? -0.224 31.547 24.719 1 97.5 395 PHE A CA 1
ATOM 3219 C C . PHE A 1 395 ? -1.306 32.25 23.906 1 97.5 395 PHE A C 1
ATOM 3221 O O . PHE A 1 395 ? -1.225 32.312 22.688 1 97.5 395 PHE A O 1
ATOM 3228 N N . LEU A 1 396 ? -2.246 32.75 24.547 1 97.75 396 LEU A N 1
ATOM 3229 C CA . LEU A 1 396 ? -3.199 33.594 23.828 1 97.75 396 LEU A CA 1
ATOM 3230 C C . LEU A 1 396 ? -2.5 34.781 23.203 1 97.75 396 LEU A C 1
ATOM 3232 O O . LEU A 1 396 ? -2.76 35.125 22.047 1 97.75 396 LEU A O 1
ATOM 3236 N N . ALA A 1 397 ? -1.754 35.406 23.984 1 98 397 ALA A N 1
ATOM 3237 C CA . ALA A 1 397 ? -1.001 36.531 23.469 1 98 397 ALA A CA 1
ATOM 3238 C C . ALA A 1 397 ? -0.082 36.125 22.328 1 98 397 ALA A C 1
ATOM 3240 O O . ALA A 1 397 ? 0.021 36.844 21.328 1 98 397 ALA A O 1
ATOM 3241 N N . HIS A 1 398 ? 0.487 35.062 22.562 1 97.06 398 HIS A N 1
ATOM 3242 C CA . HIS A 1 398 ? 1.43 34.562 21.562 1 97.06 398 HIS A CA 1
ATOM 3243 C C . HIS A 1 398 ? 0.741 34.312 20.219 1 97.06 398 HIS A C 1
ATOM 3245 O O . HIS A 1 398 ? 1.169 34.844 19.203 1 97.06 398 HIS A O 1
ATOM 3251 N N . PHE A 1 399 ? -0.201 33.562 20.297 1 98 399 PHE A N 1
ATOM 3252 C CA . PHE A 1 399 ? -0.878 33.188 19.062 1 98 399 PHE A CA 1
ATOM 3253 C C . PHE A 1 399 ? -1.624 34.406 18.469 1 98 399 PHE A C 1
ATOM 3255 O O . PHE A 1 399 ? -1.716 34.531 17.25 1 98 399 PHE A O 1
ATOM 3262 N N . THR A 1 400 ? -2.199 35.188 19.281 1 97.88 400 THR A N 1
ATOM 3263 C CA . THR A 1 400 ? -2.816 36.438 18.781 1 97.88 400 THR A CA 1
ATOM 3264 C C . THR A 1 400 ? -1.797 37.281 18.047 1 97.88 400 THR A C 1
ATOM 3266 O O . THR A 1 400 ? -2.105 37.844 16.984 1 97.88 400 THR A O 1
ATOM 3269 N N . GLY A 1 401 ? -0.723 37.406 18.688 1 97.88 401 GLY A N 1
ATOM 3270 C CA . GLY A 1 401 ? 0.334 38.156 18.031 1 97.88 401 GLY A CA 1
ATOM 3271 C C . GLY A 1 401 ? 0.67 37.625 16.641 1 97.88 401 GLY A C 1
ATOM 3272 O O . GLY A 1 401 ? 0.87 38.406 15.719 1 97.88 401 GLY A O 1
ATOM 3273 N N . LEU A 1 402 ? 0.731 36.406 16.594 1 97.81 402 LEU A N 1
ATOM 3274 C CA . LEU A 1 402 ? 1.073 35.781 15.305 1 97.81 402 LEU A CA 1
ATOM 3275 C C . LEU A 1 402 ? -0.068 35.938 14.305 1 97.81 402 LEU A C 1
ATOM 3277 O O . LEU A 1 402 ? 0.169 36.156 13.117 1 97.81 402 LEU A O 1
ATOM 3281 N N . ILE A 1 403 ? -1.211 35.812 14.766 1 98.12 403 ILE A N 1
ATOM 3282 C CA . ILE A 1 403 ? -2.371 36.062 13.914 1 98.12 403 ILE A CA 1
ATOM 3283 C C . ILE A 1 403 ? -2.41 37.531 13.484 1 98.12 403 ILE A C 1
ATOM 3285 O O . ILE A 1 403 ? -2.713 37.812 12.336 1 98.12 403 ILE A O 1
ATOM 3289 N N . ASP A 1 404 ? -2.148 38.375 14.406 1 97.56 404 ASP A N 1
ATOM 3290 C CA . ASP A 1 404 ? -2.088 39.812 14.07 1 97.56 404 ASP A CA 1
ATOM 3291 C C . ASP A 1 404 ? -1.038 40.062 12.992 1 97.56 404 ASP A C 1
ATOM 3293 O O . ASP A 1 404 ? -1.234 40.906 12.125 1 97.56 404 ASP A O 1
ATOM 3297 N N . ALA A 1 405 ? 0.07 39.406 13.172 1 96.75 405 ALA A N 1
ATOM 3298 C CA . ALA A 1 405 ? 1.106 39.531 12.148 1 96.75 405 ALA A CA 1
ATOM 3299 C C . ALA A 1 405 ? 0.588 39.125 10.773 1 96.75 405 ALA A C 1
ATOM 3301 O O . ALA A 1 405 ? 0.858 39.781 9.773 1 96.75 405 ALA A O 1
ATOM 3302 N N . TRP A 1 406 ? -0.174 38.062 10.773 1 98.06 406 TRP A N 1
ATOM 3303 C CA . TRP A 1 406 ? -0.801 37.625 9.523 1 98.06 406 TRP A CA 1
ATOM 3304 C C . TRP A 1 406 ? -1.747 38.719 9.008 1 98.06 406 TRP A C 1
ATOM 3306 O O . TRP A 1 406 ? -1.738 39.031 7.812 1 98.06 406 TRP A O 1
ATOM 3316 N N . ILE A 1 407 ? -2.586 39.25 9.852 1 97.5 407 ILE A N 1
ATOM 3317 C CA . ILE A 1 407 ? -3.539 40.281 9.469 1 97.5 407 ILE A CA 1
ATOM 3318 C C . ILE A 1 407 ? -2.795 41.469 8.852 1 97.5 407 ILE A C 1
ATOM 3320 O O . ILE A 1 407 ? -3.203 41.969 7.805 1 97.5 407 ILE A O 1
ATOM 3324 N N . ARG A 1 408 ? -1.763 41.812 9.453 1 96.44 408 ARG A N 1
ATOM 3325 C CA . ARG A 1 408 ? -0.987 42.938 8.953 1 96.44 408 ARG A CA 1
ATOM 3326 C C . ARG A 1 408 ? -0.409 42.656 7.574 1 96.44 408 ARG A C 1
ATOM 3328 O O . ARG A 1 408 ? -0.344 43.531 6.719 1 96.44 408 ARG A O 1
ATOM 3335 N N . ASP A 1 409 ? -0.097 41.469 7.477 1 94.94 409 ASP A N 1
ATOM 3336 C CA . ASP A 1 409 ? 0.554 41.094 6.223 1 94.94 409 ASP A CA 1
ATOM 3337 C C . ASP A 1 409 ? -0.457 41.031 5.082 1 94.94 409 ASP A C 1
ATOM 3339 O O . ASP A 1 409 ? -0.079 41 3.91 1 94.94 409 ASP A O 1
ATOM 3343 N N . GLN A 1 410 ? -1.691 40.906 5.398 1 91.81 410 GLN A N 1
ATOM 3344 C CA . GLN A 1 410 ? -2.719 40.938 4.363 1 91.81 410 GLN A CA 1
ATOM 3345 C C . GLN A 1 410 ? -2.879 42.312 3.766 1 91.81 410 GLN A C 1
ATOM 3347 O O . GLN A 1 410 ? -3.307 42.469 2.617 1 91.81 410 GLN A O 1
ATOM 3352 N N . ASN A 1 411 ? -2.893 43.531 4.535 1 78.94 411 ASN A N 1
ATOM 3353 C CA . ASN A 1 411 ? -3.09 44.906 4.137 1 78.94 411 ASN A CA 1
ATOM 3354 C C . ASN A 1 411 ? -1.869 45.469 3.406 1 78.94 411 ASN A C 1
ATOM 3356 O O . ASN A 1 411 ? -1.815 46.656 3.088 1 78.94 411 ASN A O 1
ATOM 3360 N N . ARG A 1 412 ? -0.767 44.844 3.281 1 61.09 412 ARG A N 1
ATOM 3361 C CA . ARG A 1 412 ? 0.408 45.312 2.559 1 61.09 412 ARG A CA 1
ATOM 3362 C C . ARG A 1 412 ? 0.412 44.812 1.122 1 61.09 412 ARG A C 1
ATOM 3364 O O . ARG A 1 412 ? -0.079 43.719 0.846 1 61.09 412 ARG A O 1
ATOM 3371 N N . MET B 1 1 ? 26.047 -23.828 -22.516 1 79.69 1 MET B N 1
ATOM 3372 C CA . MET B 1 1 ? 25.984 -22.516 -21.875 1 79.69 1 MET B CA 1
ATOM 3373 C C . MET B 1 1 ? 24.844 -21.688 -22.438 1 79.69 1 MET B C 1
ATOM 3375 O O . MET B 1 1 ? 24.562 -21.734 -23.625 1 79.69 1 MET B O 1
ATOM 3379 N N . ALA B 1 2 ? 23.984 -21.375 -21.625 1 91.06 2 ALA B N 1
ATOM 3380 C CA . ALA B 1 2 ? 22.875 -20.562 -22.094 1 91.06 2 ALA B CA 1
ATOM 3381 C C . ALA B 1 2 ? 23.344 -19.156 -22.469 1 91.06 2 ALA B C 1
ATOM 3383 O O . ALA B 1 2 ? 24.312 -18.641 -21.891 1 91.06 2 ALA B O 1
ATOM 3384 N N . ASP B 1 3 ? 22.641 -18.5 -23.516 1 94.94 3 ASP B N 1
ATOM 3385 C CA . ASP B 1 3 ? 22.938 -17.125 -23.906 1 94.94 3 ASP B CA 1
ATOM 3386 C C . ASP B 1 3 ? 22.516 -16.141 -22.828 1 94.94 3 ASP B C 1
ATOM 3388 O O . ASP B 1 3 ? 23.172 -15.117 -22.594 1 94.94 3 ASP B O 1
ATOM 3392 N N . VAL B 1 4 ? 21.578 -16.484 -22.141 1 97.56 4 VAL B N 1
ATOM 3393 C CA . VAL B 1 4 ? 21.031 -15.609 -21.109 1 97.56 4 VAL B CA 1
ATOM 3394 C C . VAL B 1 4 ? 20.625 -16.438 -19.891 1 97.56 4 VAL B C 1
ATOM 3396 O O . VAL B 1 4 ? 19.969 -17.469 -20.031 1 97.56 4 VAL B O 1
ATOM 3399 N N . GLU B 1 5 ? 20.953 -15.922 -18.688 1 97.69 5 GLU B N 1
ATOM 3400 C CA . GLU B 1 5 ? 20.562 -16.562 -17.453 1 97.69 5 GLU B CA 1
ATOM 3401 C C . GLU B 1 5 ? 19.609 -15.672 -16.641 1 97.69 5 GLU B C 1
ATOM 3403 O O . GLU B 1 5 ? 19.875 -14.477 -16.469 1 97.69 5 GLU B O 1
ATOM 3408 N N . HIS B 1 6 ? 18.562 -16.219 -16.266 1 98.31 6 HIS B N 1
ATOM 3409 C CA . HIS B 1 6 ? 17.547 -15.508 -15.484 1 98.31 6 HIS B CA 1
ATOM 3410 C C . HIS B 1 6 ? 17.5 -16.047 -14.055 1 98.31 6 HIS B C 1
ATOM 3412 O O . HIS B 1 6 ? 17.234 -17.234 -13.844 1 98.31 6 HIS B O 1
ATOM 3418 N N . THR B 1 7 ? 17.688 -15.156 -13.094 1 98.69 7 THR B N 1
ATOM 3419 C CA . THR B 1 7 ? 17.625 -15.562 -11.695 1 98.69 7 THR B CA 1
ATOM 3420 C C . THR B 1 7 ? 16.203 -15.383 -11.141 1 98.69 7 THR B C 1
ATOM 3422 O O . THR B 1 7 ? 15.664 -14.281 -11.164 1 98.69 7 THR B O 1
ATOM 3425 N N . ILE B 1 8 ? 15.633 -16.453 -10.695 1 98.75 8 ILE B N 1
ATOM 3426 C CA . ILE B 1 8 ? 14.289 -16.516 -10.133 1 98.75 8 ILE B CA 1
ATOM 3427 C C . ILE B 1 8 ? 14.367 -16.641 -8.617 1 98.75 8 ILE B C 1
ATOM 3429 O O . ILE B 1 8 ? 14.828 -17.656 -8.094 1 98.75 8 ILE B O 1
ATOM 3433 N N . GLY B 1 9 ? 13.867 -15.633 -7.938 1 98.56 9 GLY B N 1
ATOM 3434 C CA . GLY B 1 9 ? 13.852 -15.68 -6.484 1 98.56 9 GLY B CA 1
ATOM 3435 C C . GLY B 1 9 ? 12.609 -16.359 -5.922 1 98.56 9 GLY B C 1
ATOM 3436 O O . GLY B 1 9 ? 11.492 -16.062 -6.348 1 98.56 9 GLY B O 1
ATOM 3437 N N . LEU B 1 10 ? 12.812 -17.172 -5.055 1 98.12 10 LEU B N 1
ATOM 3438 C CA . LEU B 1 10 ? 11.734 -17.812 -4.309 1 98.12 10 LEU B CA 1
ATOM 3439 C C . LEU B 1 10 ? 11.695 -17.312 -2.871 1 98.12 10 LEU B C 1
ATOM 3441 O O . LEU B 1 10 ? 12.547 -17.672 -2.055 1 98.12 10 LEU B O 1
ATOM 3445 N N . LEU B 1 11 ? 10.766 -16.516 -2.602 1 97.19 11 LEU B N 1
ATOM 3446 C CA . LEU B 1 11 ? 10.547 -15.984 -1.264 1 97.19 11 LEU B CA 1
ATOM 3447 C C . LEU B 1 11 ? 9.531 -16.828 -0.5 1 97.19 11 LEU B C 1
ATOM 3449 O O . LEU B 1 11 ? 8.32 -16.703 -0.719 1 97.19 11 LEU B O 1
ATOM 3453 N N . LEU B 1 12 ? 10.172 -17.625 0.353 1 96.19 12 LEU B N 1
ATOM 3454 C CA . LEU B 1 12 ? 9.398 -18.766 0.834 1 96.19 12 LEU B CA 1
ATOM 3455 C C . LEU B 1 12 ? 9.172 -18.672 2.34 1 96.19 12 LEU B C 1
ATOM 3457 O O . LEU B 1 12 ? 9.984 -18.078 3.059 1 96.19 12 LEU B O 1
ATOM 3461 N N . GLY B 1 13 ? 8 -19.141 2.775 1 91.81 13 GLY B N 1
ATOM 3462 C CA . GLY B 1 13 ? 7.695 -19.359 4.18 1 91.81 13 GLY B CA 1
ATOM 3463 C C . GLY B 1 13 ? 8.078 -20.75 4.656 1 91.81 13 GLY B C 1
ATOM 3464 O O . GLY B 1 13 ? 9.25 -21.125 4.637 1 91.81 13 GLY B O 1
ATOM 3465 N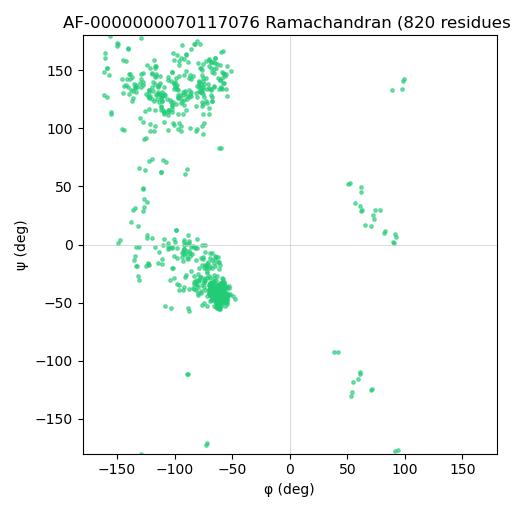 N . THR B 1 14 ? 7.141 -21.531 4.941 1 89.69 14 THR B N 1
ATOM 3466 C CA . THR B 1 14 ? 7.402 -22.844 5.516 1 89.69 14 THR B CA 1
ATOM 3467 C C . THR B 1 14 ? 7.316 -23.922 4.441 1 89.69 14 THR B C 1
ATOM 3469 O O . THR B 1 14 ? 7.5 -25.109 4.73 1 89.69 14 THR B O 1
ATOM 3472 N N . GLU B 1 15 ? 7.129 -23.578 3.219 1 89.94 15 GLU B N 1
ATOM 3473 C CA . GLU B 1 15 ? 6.953 -24.547 2.141 1 89.94 15 GLU B CA 1
ATOM 3474 C C . GLU B 1 15 ? 8.289 -25.172 1.735 1 89.94 15 GLU B C 1
ATOM 3476 O O . GLU B 1 15 ? 9.266 -24.453 1.518 1 89.94 15 GLU B O 1
ATOM 3481 N N . ASP B 1 16 ? 8.25 -26.547 1.508 1 92.19 16 ASP B N 1
ATOM 3482 C CA . ASP B 1 16 ? 9.492 -27.219 1.157 1 92.19 16 ASP B CA 1
ATOM 3483 C C . ASP B 1 16 ? 9.297 -28.141 -0.043 1 92.19 16 ASP B C 1
ATOM 3485 O O . ASP B 1 16 ? 10.258 -28.516 -0.719 1 92.19 16 ASP B O 1
ATOM 3489 N N . ASP B 1 17 ? 8.164 -28.453 -0.293 1 95 17 ASP B N 1
ATOM 3490 C CA . ASP B 1 17 ? 7.922 -29.469 -1.319 1 95 17 ASP B CA 1
ATOM 3491 C C . ASP B 1 17 ? 7.816 -28.828 -2.703 1 95 17 ASP B C 1
ATOM 3493 O O . ASP B 1 17 ? 8.617 -29.125 -3.59 1 95 17 ASP B O 1
ATOM 3497 N N . TRP B 1 18 ? 6.941 -27.906 -2.764 1 93.44 18 TRP B N 1
ATOM 3498 C CA . TRP B 1 18 ? 6.723 -27.406 -4.121 1 93.44 18 TRP B CA 1
ATOM 3499 C C . TRP B 1 18 ? 7.93 -26.609 -4.605 1 93.44 18 TRP B C 1
ATOM 3501 O O . TRP B 1 18 ? 8.25 -26.625 -5.797 1 93.44 18 TRP B O 1
ATOM 3511 N N . PRO B 1 19 ? 8.617 -25.875 -3.725 1 97.5 19 PRO B N 1
ATOM 3512 C CA . PRO B 1 19 ? 9.797 -25.203 -4.27 1 97.5 19 PRO B CA 1
ATOM 3513 C C . PRO B 1 19 ? 10.82 -26.172 -4.848 1 97.5 19 PRO B C 1
ATOM 3515 O O . PRO B 1 19 ? 11.43 -25.891 -5.883 1 97.5 19 PRO B O 1
ATOM 3518 N N . ARG B 1 20 ? 11.016 -27.266 -4.203 1 97.62 20 ARG B N 1
ATOM 3519 C CA . ARG B 1 20 ? 11.938 -28.281 -4.711 1 97.62 20 ARG B CA 1
ATOM 3520 C C . ARG B 1 20 ? 11.445 -28.844 -6.035 1 97.62 20 ARG B C 1
ATOM 3522 O O . ARG B 1 20 ? 12.25 -29.125 -6.934 1 97.62 20 ARG B O 1
ATOM 3529 N N . ALA B 1 21 ? 10.195 -29.078 -6.035 1 98.06 21 ALA B N 1
ATOM 3530 C CA . ALA B 1 21 ? 9.625 -29.562 -7.289 1 98.06 21 ALA B CA 1
ATOM 3531 C C . ALA B 1 21 ? 9.836 -28.547 -8.414 1 98.06 21 ALA B C 1
ATOM 3533 O O . ALA B 1 21 ? 10.273 -28.922 -9.508 1 98.06 21 ALA B O 1
ATOM 3534 N N . PHE B 1 22 ? 9.562 -27.406 -8.18 1 98.19 22 PHE B N 1
ATOM 3535 C CA . PHE B 1 22 ? 9.719 -26.328 -9.141 1 98.19 22 PHE B CA 1
ATOM 3536 C C . PHE B 1 22 ? 11.164 -26.203 -9.602 1 98.19 22 PHE B C 1
ATOM 3538 O O . PHE B 1 22 ? 11.438 -26.109 -10.797 1 98.19 22 PHE B O 1
ATOM 3545 N N . GLU B 1 23 ? 12.086 -26.234 -8.695 1 98.44 23 GLU B N 1
ATOM 3546 C CA . GLU B 1 23 ? 13.516 -26.188 -9 1 98.44 23 GLU B CA 1
ATOM 3547 C C . GLU B 1 23 ? 13.93 -27.359 -9.875 1 98.44 23 GLU B C 1
ATOM 3549 O O . GLU B 1 23 ? 14.703 -27.203 -10.82 1 98.44 23 GLU B O 1
ATOM 3554 N N . ALA B 1 24 ? 13.398 -28.531 -9.492 1 98.06 24 ALA B N 1
ATOM 3555 C CA . ALA B 1 24 ? 13.711 -29.734 -10.273 1 98.06 24 ALA B CA 1
ATOM 3556 C C . ALA B 1 24 ? 13.234 -29.578 -11.719 1 98.06 24 ALA B C 1
ATOM 3558 O O . ALA B 1 24 ? 13.938 -29.953 -12.656 1 98.06 24 ALA B O 1
ATOM 3559 N N . LEU B 1 25 ? 12.102 -29.094 -11.805 1 98 25 LEU B N 1
ATOM 3560 C CA . LEU B 1 25 ? 11.531 -28.953 -13.141 1 98 25 LEU B CA 1
ATOM 3561 C C . LEU B 1 25 ? 12.273 -27.891 -13.945 1 98 25 LEU B C 1
ATOM 3563 O O . LEU B 1 25 ? 12.508 -28.062 -15.141 1 98 25 LEU B O 1
ATOM 3567 N N . LEU B 1 26 ? 12.602 -26.828 -13.375 1 98.31 26 LEU B N 1
ATOM 3568 C CA . LEU B 1 26 ? 13.398 -25.844 -14.078 1 98.31 26 LEU B CA 1
ATOM 3569 C C . LEU B 1 26 ? 14.727 -26.438 -14.539 1 98.31 26 LEU B C 1
ATOM 3571 O O . LEU B 1 26 ? 15.188 -26.156 -15.648 1 98.31 26 LEU B O 1
ATOM 3575 N N . ARG B 1 27 ? 15.352 -27.188 -13.594 1 97.75 27 ARG B N 1
ATOM 3576 C CA . ARG B 1 27 ? 16.594 -27.859 -13.969 1 97.75 27 ARG B CA 1
ATOM 3577 C C . ARG B 1 27 ? 16.391 -28.75 -15.188 1 97.75 27 ARG B C 1
ATOM 3579 O O . ARG B 1 27 ? 17.219 -28.75 -16.109 1 97.75 27 ARG B O 1
ATOM 3586 N N . ARG B 1 28 ? 15.383 -29.453 -15.172 1 97.44 28 ARG B N 1
ATOM 3587 C CA . ARG B 1 28 ? 15.125 -30.391 -16.266 1 97.44 28 ARG B CA 1
ATOM 3588 C C . ARG B 1 28 ? 14.766 -29.656 -17.547 1 97.44 28 ARG B C 1
ATOM 3590 O O . ARG B 1 28 ? 15.039 -30.156 -18.641 1 97.44 28 ARG B O 1
ATOM 3597 N N . LEU B 1 29 ? 14.109 -28.609 -17.422 1 97.69 29 LEU B N 1
ATOM 3598 C CA . LEU B 1 29 ? 13.781 -27.812 -18.609 1 97.69 29 LEU B CA 1
ATOM 3599 C C . LEU B 1 29 ? 15.047 -27.359 -19.328 1 97.69 29 LEU B C 1
ATOM 3601 O O . LEU B 1 29 ? 15.102 -27.359 -20.562 1 97.69 29 LEU B O 1
ATOM 3605 N N . GLY B 1 30 ? 15.938 -27.047 -18.594 1 96.75 30 GLY B N 1
ATOM 3606 C CA . GLY B 1 30 ? 17.188 -26.609 -19.172 1 96.75 30 GLY B CA 1
ATOM 3607 C C . GLY B 1 30 ? 17.094 -25.25 -19.828 1 96.75 30 GLY B C 1
ATOM 3608 O O . GLY B 1 30 ? 16.688 -24.281 -19.188 1 96.75 30 GLY B O 1
ATOM 3609 N N . THR B 1 31 ? 17.484 -25.172 -21.094 1 97.19 31 THR B N 1
ATOM 3610 C CA . THR B 1 31 ? 17.438 -23.891 -21.781 1 97.19 31 THR B CA 1
ATOM 3611 C C . THR B 1 31 ? 16.219 -23.828 -22.703 1 97.19 31 THR B C 1
ATOM 3613 O O . THR B 1 31 ? 15.734 -24.859 -23.188 1 97.19 31 THR B O 1
ATOM 3616 N N . VAL B 1 32 ? 15.797 -22.812 -22.828 1 97.5 32 VAL B N 1
ATOM 3617 C CA . VAL B 1 32 ? 14.688 -22.516 -23.719 1 97.5 32 VAL B CA 1
ATOM 3618 C C . VAL B 1 32 ? 15.109 -21.453 -24.75 1 97.5 32 VAL B C 1
ATOM 3620 O O . VAL B 1 32 ? 15.68 -20.422 -24.391 1 97.5 32 VAL B O 1
ATOM 3623 N N . THR B 1 33 ? 14.773 -21.828 -26.016 1 97.62 33 THR B N 1
ATOM 3624 C CA . THR B 1 33 ? 15.023 -20.812 -27.031 1 97.62 33 THR B CA 1
ATOM 3625 C C . THR B 1 33 ? 13.891 -19.781 -27.062 1 97.62 33 THR B C 1
ATOM 3627 O O . THR B 1 33 ? 12.734 -20.125 -27.297 1 97.62 33 THR B O 1
ATOM 3630 N N . GLY B 1 34 ? 14.32 -18.641 -26.797 1 96.25 34 GLY B N 1
ATOM 3631 C CA . GLY B 1 34 ? 13.32 -17.578 -26.734 1 96.25 34 GLY B CA 1
ATOM 3632 C C . GLY B 1 34 ? 12.961 -17.031 -28.109 1 96.25 34 GLY B C 1
ATOM 3633 O O . GLY B 1 34 ? 13.594 -17.375 -29.109 1 96.25 34 GLY B O 1
ATOM 3634 N N . PRO B 1 35 ? 11.906 -16.141 -28.062 1 97.19 35 PRO B N 1
ATOM 3635 C CA . PRO B 1 35 ? 11.539 -15.516 -29.344 1 97.19 35 PRO B CA 1
ATOM 3636 C C . PRO B 1 35 ? 12.656 -14.664 -29.938 1 97.19 35 PRO B C 1
ATOM 3638 O O . PRO B 1 35 ? 12.633 -14.352 -31.125 1 97.19 35 PRO B O 1
ATOM 3641 N N . ASP B 1 36 ? 13.484 -14.398 -29.266 1 97.12 36 ASP B N 1
ATOM 3642 C CA . ASP B 1 36 ? 14.609 -13.602 -29.734 1 97.12 36 ASP B CA 1
ATOM 3643 C C . ASP B 1 36 ? 15.688 -14.492 -30.359 1 97.12 36 ASP B C 1
ATOM 3645 O O . ASP B 1 36 ? 16.719 -13.992 -30.828 1 97.12 36 ASP B O 1
ATOM 3649 N N . GLY B 1 37 ? 15.523 -15.703 -30.25 1 96.75 37 GLY B N 1
ATOM 3650 C CA . GLY B 1 37 ? 16.453 -16.656 -30.844 1 96.75 37 GLY B CA 1
ATOM 3651 C C . GLY B 1 37 ? 17.578 -17.047 -29.906 1 96.75 37 GLY B C 1
ATOM 3652 O O . GLY B 1 37 ? 18.422 -17.875 -30.266 1 96.75 37 GLY B O 1
ATOM 3653 N N . LEU B 1 38 ? 17.484 -16.5 -28.812 1 97.62 38 LEU B N 1
ATOM 3654 C CA . LEU B 1 38 ? 18.531 -16.812 -27.859 1 97.62 38 LEU B CA 1
ATOM 3655 C C . LEU B 1 38 ? 18.094 -17.938 -26.922 1 97.62 38 LEU B C 1
ATOM 3657 O O . LEU B 1 38 ? 16.891 -18.172 -26.734 1 97.62 38 LEU B O 1
ATOM 3661 N N . SER B 1 39 ? 19.109 -18.578 -26.359 1 98.19 39 SER B N 1
ATOM 3662 C CA . SER B 1 39 ? 18.844 -19.609 -25.359 1 98.19 39 SER B CA 1
ATOM 3663 C C . SER B 1 39 ? 18.812 -19.016 -23.953 1 98.19 39 SER B C 1
ATOM 3665 O O . SER B 1 39 ? 19.766 -18.344 -23.547 1 98.19 39 SER B O 1
ATOM 3667 N N . HIS B 1 40 ? 17.781 -19.375 -23.328 1 98.5 40 HIS B N 1
ATOM 3668 C CA . HIS B 1 40 ? 17.547 -18.844 -21.984 1 98.5 40 HIS B CA 1
ATOM 3669 C C . HIS B 1 40 ? 17.516 -19.969 -20.953 1 98.5 40 HIS B C 1
ATOM 3671 O O . HIS B 1 40 ? 16.938 -21.031 -21.203 1 98.5 40 HIS B O 1
ATOM 3677 N N . ARG B 1 41 ? 18.125 -19.641 -19.828 1 98.06 41 ARG B N 1
ATOM 3678 C CA . ARG B 1 41 ? 18.062 -20.562 -18.703 1 98.06 41 ARG B CA 1
ATOM 3679 C C . ARG B 1 41 ? 17.609 -19.844 -17.438 1 98.06 41 ARG B C 1
ATOM 3681 O O . ARG B 1 41 ? 18.047 -18.719 -17.172 1 98.06 41 ARG B O 1
ATOM 3688 N N . THR B 1 42 ? 16.859 -20.5 -16.688 1 97.44 42 THR B N 1
ATOM 3689 C CA . THR B 1 42 ? 16.391 -19.984 -15.414 1 97.44 42 THR B CA 1
ATOM 3690 C C . THR B 1 42 ? 17.109 -20.656 -14.25 1 97.44 42 THR B C 1
ATOM 3692 O O . THR B 1 42 ? 17.344 -21.859 -14.273 1 97.44 42 THR B O 1
ATOM 3695 N N . ARG B 1 43 ? 17.344 -19.891 -13.383 1 97.38 43 ARG B N 1
ATOM 3696 C CA . ARG B 1 43 ? 18.031 -20.359 -12.188 1 97.38 43 ARG B CA 1
ATOM 3697 C C . ARG B 1 43 ? 17.312 -19.922 -10.922 1 97.38 43 ARG B C 1
ATOM 3699 O O . ARG B 1 43 ? 17.391 -18.75 -10.531 1 97.38 43 ARG B O 1
ATOM 3706 N N . PRO B 1 44 ? 16.703 -20.828 -10.242 1 97.88 44 PRO B N 1
ATOM 3707 C CA . PRO B 1 44 ? 16 -20.5 -9 1 97.88 44 PRO B CA 1
ATOM 3708 C C . PRO B 1 44 ? 16.953 -20.344 -7.816 1 97.88 44 PRO B C 1
ATOM 3710 O O . PRO B 1 44 ? 17.938 -21.078 -7.703 1 97.88 44 PRO B O 1
ATOM 3713 N N . VAL B 1 45 ? 16.625 -19.406 -7.078 1 97.69 45 VAL B N 1
ATOM 3714 C CA . VAL B 1 45 ? 17.391 -19.203 -5.852 1 97.69 45 VAL B CA 1
ATOM 3715 C C . VAL B 1 45 ? 16.438 -18.844 -4.707 1 97.69 45 VAL B C 1
ATOM 3717 O O . VAL B 1 45 ? 15.469 -18.109 -4.906 1 97.69 45 VAL B O 1
ATOM 3720 N N . ARG B 1 46 ? 16.828 -19.312 -3.422 1 95.38 46 ARG B N 1
ATOM 3721 C CA . ARG B 1 46 ? 16.062 -18.953 -2.23 1 95.38 46 ARG B CA 1
ATOM 3722 C C . ARG B 1 46 ? 16.422 -17.562 -1.754 1 95.38 46 ARG B C 1
ATOM 3724 O O . ARG B 1 46 ? 17.594 -17.203 -1.667 1 95.38 46 ARG B O 1
ATOM 3731 N N . VAL B 1 47 ? 15.336 -16.875 -1.645 1 97.31 47 VAL B N 1
ATOM 3732 C CA . VAL B 1 47 ? 15.57 -15.508 -1.169 1 97.31 47 VAL B CA 1
ATOM 3733 C C . VAL B 1 47 ? 15.797 -15.523 0.34 1 97.31 47 VAL B C 1
ATOM 3735 O O . VAL B 1 47 ? 15.07 -16.188 1.082 1 97.31 47 VAL B O 1
ATOM 3738 N N . THR B 1 48 ? 16.922 -14.805 0.806 1 95.75 48 THR B N 1
ATOM 3739 C CA . THR B 1 48 ? 17.234 -14.695 2.227 1 95.75 48 THR B CA 1
ATOM 3740 C C . THR B 1 48 ? 16.781 -13.344 2.773 1 95.75 48 THR B C 1
ATOM 3742 O O . THR B 1 48 ? 16.547 -12.406 2.01 1 95.75 48 THR B O 1
ATOM 3745 N N . ILE B 1 49 ? 16.609 -13.289 3.979 1 94.81 49 ILE B N 1
ATOM 3746 C CA . ILE B 1 49 ? 16.078 -12.117 4.672 1 94.81 49 ILE B CA 1
ATOM 3747 C C . ILE B 1 49 ? 17.188 -11.477 5.504 1 94.81 49 ILE B C 1
ATOM 3749 O O . ILE B 1 49 ? 17.719 -12.094 6.438 1 94.81 49 ILE B O 1
ATOM 3753 N N . GLU B 1 50 ? 17.562 -10.375 5.242 1 95.62 50 GLU B N 1
ATOM 3754 C CA . 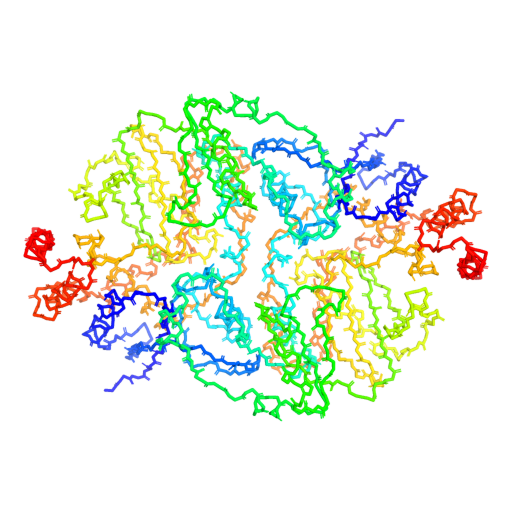GLU B 1 50 ? 18.625 -9.594 5.867 1 95.62 50 GLU B CA 1
ATOM 3755 C C . GLU B 1 50 ? 18.469 -8.102 5.562 1 95.62 50 GLU B C 1
ATOM 3757 O O . GLU B 1 50 ? 17.688 -7.723 4.695 1 95.62 50 GLU B O 1
ATOM 3762 N N . PRO B 1 51 ? 19.172 -7.25 6.305 1 96.19 51 PRO B N 1
ATOM 3763 C CA . PRO B 1 51 ? 19.078 -5.824 5.988 1 96.19 51 PRO B CA 1
ATOM 3764 C C . PRO B 1 51 ? 19.422 -5.52 4.531 1 96.19 51 PRO B C 1
ATOM 3766 O O . PRO B 1 51 ? 20.25 -6.203 3.934 1 96.19 51 PRO B O 1
ATOM 3769 N N . PHE B 1 52 ? 18.719 -4.527 4.102 1 97.56 52 PHE B N 1
ATOM 3770 C CA . PHE B 1 52 ? 19.047 -4.129 2.742 1 97.56 52 PHE B CA 1
ATOM 3771 C C . PHE B 1 52 ? 19 -2.615 2.59 1 97.56 52 PHE B C 1
ATOM 3773 O O . PHE B 1 52 ? 18.156 -1.958 3.201 1 97.56 52 PHE B O 1
ATOM 3780 N N . ASN B 1 53 ? 19.969 -2.16 1.789 1 98.19 53 ASN B N 1
ATOM 3781 C CA . ASN B 1 53 ? 19.938 -0.755 1.396 1 98.19 53 ASN B CA 1
ATOM 3782 C C . ASN B 1 53 ? 18.938 -0.5 0.281 1 98.19 53 ASN B C 1
ATOM 3784 O O . ASN B 1 53 ? 18.828 -1.288 -0.66 1 98.19 53 ASN B O 1
ATOM 3788 N N . LEU B 1 54 ? 18.203 0.578 0.394 1 98.12 54 LEU B N 1
ATOM 3789 C CA . LEU B 1 54 ? 17.141 0.871 -0.564 1 98.12 54 LEU B CA 1
ATOM 3790 C C . LEU B 1 54 ? 17.719 1.099 -1.958 1 98.12 54 LEU B C 1
ATOM 3792 O O . LEU B 1 54 ? 17 1.028 -2.953 1 98.12 54 LEU B O 1
ATOM 3796 N N . ARG B 1 55 ? 19 1.224 -2.111 1 97.94 55 ARG B N 1
ATOM 3797 C CA . ARG B 1 55 ? 19.641 1.447 -3.408 1 97.94 55 ARG B CA 1
ATOM 3798 C C . ARG B 1 55 ? 20.344 0.185 -3.9 1 97.94 55 ARG B C 1
ATOM 3800 O O . ARG B 1 55 ? 20.953 0.186 -4.969 1 97.94 55 ARG B O 1
ATOM 3807 N N . ASP B 1 56 ? 20.281 -0.941 -3.016 1 97.62 56 ASP B N 1
ATOM 3808 C CA . ASP B 1 56 ? 20.859 -2.209 -3.447 1 97.62 56 ASP B CA 1
ATOM 3809 C C . ASP B 1 56 ? 20.203 -2.707 -4.73 1 97.62 56 ASP B C 1
ATOM 3811 O O . ASP B 1 56 ? 19 -2.541 -4.922 1 97.62 56 ASP B O 1
ATOM 3815 N N . LYS B 1 57 ? 21 -3.273 -5.523 1 97.44 57 LYS B N 1
ATOM 3816 C CA . LYS B 1 57 ? 20.469 -3.879 -6.742 1 97.44 57 LYS B CA 1
ATOM 3817 C C . LYS B 1 57 ? 20.25 -5.375 -6.559 1 97.44 57 LYS B C 1
ATOM 3819 O O . LYS B 1 57 ? 21.172 -6.109 -6.199 1 97.44 57 LYS B O 1
ATOM 3824 N N . PRO B 1 58 ? 19.094 -5.793 -6.844 1 97.38 58 PRO B N 1
ATOM 3825 C CA . PRO B 1 58 ? 18.812 -7.223 -6.688 1 97.38 58 PRO B CA 1
ATOM 3826 C C . PRO B 1 58 ? 19.391 -8.07 -7.816 1 97.38 58 PRO B C 1
ATOM 3828 O O . PRO B 1 58 ? 19.641 -7.555 -8.914 1 97.38 58 PRO B O 1
ATOM 3831 N N . LYS B 1 59 ? 19.656 -9.234 -7.473 1 96.69 59 LYS B N 1
ATOM 3832 C CA . LYS B 1 59 ? 20.141 -10.156 -8.5 1 96.69 59 LYS B CA 1
ATOM 3833 C C . LYS B 1 59 ? 18.984 -10.859 -9.203 1 96.69 59 LYS B C 1
ATOM 3835 O O . LYS B 1 59 ? 19.188 -11.477 -10.25 1 96.69 59 LYS B O 1
ATOM 3840 N N . HIS B 1 60 ? 17.891 -10.781 -8.727 1 98.31 60 HIS B N 1
ATOM 3841 C CA . HIS B 1 60 ? 16.719 -11.508 -9.211 1 98.31 60 HIS B CA 1
ATOM 3842 C C . HIS B 1 60 ? 16.016 -10.742 -10.336 1 98.31 60 HIS B C 1
ATOM 3844 O O . HIS B 1 60 ? 15.906 -9.516 -10.273 1 98.31 60 HIS B O 1
ATOM 3850 N N . GLU B 1 61 ? 15.516 -11.508 -11.203 1 97.94 61 GLU B N 1
ATOM 3851 C CA . GLU B 1 61 ? 14.711 -10.914 -12.266 1 97.94 61 GLU B CA 1
ATOM 3852 C C . GLU B 1 61 ? 13.219 -11.141 -12.016 1 97.94 61 GLU B C 1
ATOM 3854 O O . GLU B 1 61 ? 12.383 -10.359 -12.484 1 97.94 61 GLU B O 1
ATOM 3859 N N . LEU B 1 62 ? 12.891 -12.109 -11.438 1 98.69 62 LEU B N 1
ATOM 3860 C CA . LEU B 1 62 ? 11.539 -12.445 -11.023 1 98.69 62 LEU B CA 1
ATOM 3861 C C . LEU B 1 62 ? 11.539 -13.086 -9.633 1 98.69 62 LEU B C 1
ATOM 3863 O O . LEU B 1 62 ? 12.422 -13.883 -9.32 1 98.69 62 LEU B O 1
ATOM 3867 N N . VAL B 1 63 ? 10.609 -12.633 -8.797 1 98.5 63 VAL B N 1
ATOM 3868 C CA . VAL B 1 63 ? 10.492 -13.234 -7.469 1 98.5 63 VAL B CA 1
ATOM 3869 C C . VAL B 1 63 ? 9.078 -13.773 -7.266 1 98.5 63 VAL B C 1
ATOM 3871 O O . VAL B 1 63 ? 8.094 -13.078 -7.523 1 98.5 63 VAL B O 1
ATOM 3874 N N . ILE B 1 64 ? 8.992 -14.938 -6.91 1 98.06 64 ILE B N 1
ATOM 3875 C CA . ILE B 1 64 ? 7.746 -15.586 -6.512 1 98.06 64 ILE B CA 1
ATOM 3876 C C . ILE B 1 64 ? 7.543 -15.422 -5.008 1 98.06 64 ILE B C 1
ATOM 3878 O O . ILE B 1 64 ? 8.289 -15.992 -4.207 1 98.06 64 ILE B O 1
ATOM 3882 N N . ASP B 1 65 ? 6.555 -14.758 -4.648 1 96.31 65 ASP B N 1
ATOM 3883 C CA . ASP B 1 65 ? 6.309 -14.383 -3.264 1 96.31 65 ASP B CA 1
ATOM 3884 C C . ASP B 1 65 ? 5.336 -15.352 -2.592 1 96.31 65 ASP B C 1
ATOM 3886 O O . ASP B 1 65 ? 4.191 -15.484 -3.021 1 96.31 65 ASP B O 1
ATOM 3890 N N . ARG B 1 66 ? 5.781 -15.859 -1.504 1 94 66 ARG B N 1
ATOM 3891 C CA . ARG B 1 66 ? 4.941 -16.734 -0.69 1 94 66 ARG B CA 1
ATOM 3892 C C . ARG B 1 66 ? 5.09 -16.406 0.792 1 94 66 ARG B C 1
ATOM 3894 O O . ARG B 1 66 ? 4.664 -17.188 1.648 1 94 66 ARG B O 1
ATOM 3901 N N . LEU B 1 67 ? 5.562 -15.242 1.057 1 90.75 67 LEU B N 1
ATOM 3902 C CA . LEU B 1 67 ? 5.918 -14.938 2.439 1 90.75 67 LEU B CA 1
ATOM 3903 C C . LEU B 1 67 ? 5.348 -13.594 2.863 1 90.75 67 LEU B C 1
ATOM 3905 O O . LEU B 1 67 ? 5.02 -13.391 4.035 1 90.75 67 LEU B O 1
ATOM 3909 N N . ALA B 1 68 ? 5.133 -12.688 2.012 1 84.56 68 ALA B N 1
ATOM 3910 C CA . ALA B 1 68 ? 4.926 -11.258 2.254 1 84.56 68 ALA B CA 1
ATOM 3911 C C . ALA B 1 68 ? 3.605 -11.016 2.979 1 84.56 68 ALA B C 1
ATOM 3913 O O . ALA B 1 68 ? 3.385 -9.938 3.533 1 84.56 68 ALA B O 1
ATOM 3914 N N . TYR B 1 69 ? 2.814 -11.945 3.033 1 79.81 69 TYR B N 1
ATOM 3915 C CA . TYR B 1 69 ? 1.486 -11.727 3.592 1 79.81 69 TYR B CA 1
ATOM 3916 C C . TYR B 1 69 ? 1.553 -11.547 5.105 1 79.81 69 TYR B C 1
ATOM 3918 O O . TYR B 1 69 ? 0.698 -10.891 5.695 1 79.81 69 TYR B O 1
ATOM 3926 N N . TRP B 1 70 ? 2.623 -12.086 5.785 1 81.38 70 TRP B N 1
ATOM 3927 C CA . TRP B 1 70 ? 2.631 -11.922 7.234 1 81.38 70 TRP B CA 1
ATOM 3928 C C . TRP B 1 70 ? 4.008 -11.484 7.727 1 81.38 70 TRP B C 1
ATOM 3930 O O . TRP B 1 70 ? 4.18 -11.164 8.906 1 81.38 70 TRP B O 1
ATOM 3940 N N . TYR B 1 71 ? 4.961 -11.516 6.875 1 87.81 71 TYR B N 1
ATOM 3941 C CA . TYR B 1 71 ? 6.309 -11.094 7.23 1 87.81 71 TYR B CA 1
ATOM 3942 C C . TYR B 1 71 ? 6.672 -9.781 6.547 1 87.81 71 TYR B C 1
ATOM 3944 O O . TYR B 1 71 ? 6.977 -9.758 5.352 1 87.81 71 TYR B O 1
ATOM 3952 N N . TYR B 1 72 ? 6.82 -8.742 7.293 1 89.5 72 TYR B N 1
ATOM 3953 C CA . TYR B 1 72 ? 6.781 -7.391 6.75 1 89.5 72 TYR B CA 1
ATOM 3954 C C . TYR B 1 72 ? 8.125 -7.016 6.133 1 89.5 72 TYR B C 1
ATOM 3956 O O . TYR B 1 72 ? 8.172 -6.328 5.109 1 89.5 72 TYR B O 1
ATOM 3964 N N . HIS B 1 73 ? 9.258 -7.426 6.793 1 93 73 HIS B N 1
ATOM 3965 C CA . HIS B 1 73 ? 10.555 -7.043 6.242 1 93 73 HIS B CA 1
ATOM 3966 C C . HIS B 1 73 ? 10.711 -7.523 4.805 1 93 73 HIS B C 1
ATOM 3968 O O . HIS B 1 73 ? 11.023 -6.73 3.912 1 93 73 HIS B O 1
ATOM 3974 N N . PRO B 1 74 ? 10.398 -8.75 4.48 1 94.38 74 PRO B N 1
ATOM 3975 C CA . PRO B 1 74 ? 10.492 -9.164 3.078 1 94.38 74 PRO B CA 1
ATOM 3976 C C . PRO B 1 74 ? 9.453 -8.492 2.188 1 94.38 74 PRO B C 1
ATOM 3978 O O . PRO B 1 74 ? 9.695 -8.273 0.999 1 94.38 74 PRO B O 1
ATOM 3981 N N . ARG B 1 75 ? 8.312 -8.266 2.77 1 94.5 75 ARG B N 1
ATOM 3982 C CA . ARG B 1 75 ? 7.332 -7.527 1.972 1 94.5 75 ARG B CA 1
ATOM 3983 C C . ARG B 1 75 ? 7.887 -6.176 1.538 1 94.5 75 ARG B C 1
ATOM 3985 O O . ARG B 1 75 ? 7.73 -5.777 0.381 1 94.5 75 ARG B O 1
ATOM 3992 N N . GLU B 1 76 ? 8.492 -5.461 2.422 1 96.5 76 GLU B N 1
ATOM 3993 C CA . GLU B 1 76 ? 9.07 -4.156 2.104 1 96.5 76 GLU B CA 1
ATOM 3994 C C . GLU B 1 76 ? 10.234 -4.289 1.125 1 96.5 76 GLU B C 1
ATOM 3996 O O . GLU B 1 76 ? 10.461 -3.398 0.303 1 96.5 76 GLU B O 1
ATOM 4001 N N . TRP B 1 77 ? 10.891 -5.387 1.233 1 97.69 77 TRP B N 1
ATOM 4002 C CA . TRP B 1 77 ? 11.922 -5.625 0.234 1 97.69 77 TRP B CA 1
ATOM 4003 C C . TRP B 1 77 ? 11.312 -5.809 -1.151 1 97.69 77 TRP B C 1
ATOM 4005 O O . TRP B 1 77 ? 11.836 -5.285 -2.141 1 97.69 77 TRP B O 1
ATOM 4015 N N . LEU B 1 78 ? 10.234 -6.543 -1.19 1 97.88 78 LEU B N 1
ATOM 4016 C CA . LEU B 1 78 ? 9.547 -6.707 -2.465 1 97.88 78 LEU B CA 1
ATOM 4017 C C . LEU B 1 78 ? 9.117 -5.359 -3.031 1 97.88 78 LEU B C 1
ATOM 4019 O O . LEU B 1 78 ? 9.266 -5.109 -4.23 1 97.88 78 LEU B O 1
ATOM 4023 N N . LYS B 1 79 ? 8.586 -4.523 -2.193 1 97.31 79 LYS B N 1
ATOM 4024 C CA . LYS B 1 79 ? 8.172 -3.199 -2.648 1 97.31 79 LYS B CA 1
ATOM 4025 C C . LYS B 1 79 ? 9.367 -2.404 -3.166 1 97.31 79 LYS B C 1
ATOM 4027 O O . LYS B 1 79 ? 9.273 -1.731 -4.195 1 97.31 79 LYS B O 1
ATOM 4032 N N . LYS B 1 80 ? 10.469 -2.506 -2.463 1 98.25 80 LYS B N 1
ATOM 4033 C CA . LYS B 1 80 ? 11.688 -1.811 -2.879 1 98.25 80 LYS B CA 1
ATOM 40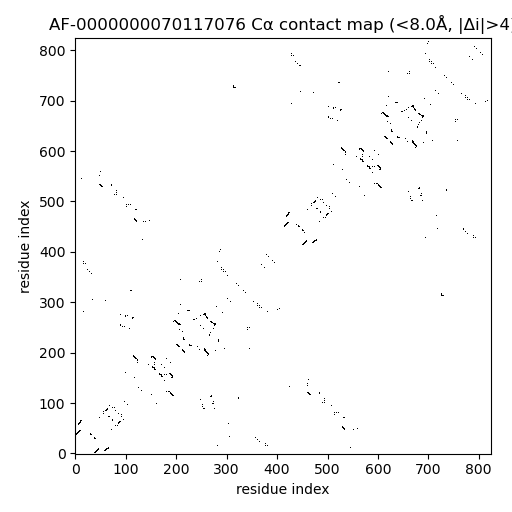34 C C . LYS B 1 80 ? 12.148 -2.281 -4.254 1 98.25 80 LYS B C 1
ATOM 4036 O O . LYS B 1 80 ? 12.398 -1.465 -5.145 1 98.25 80 LYS B O 1
ATOM 4041 N N . ILE B 1 81 ? 12.203 -3.523 -4.5 1 98.31 81 ILE B N 1
ATOM 4042 C CA . ILE B 1 81 ? 12.797 -3.984 -5.75 1 98.31 81 ILE B CA 1
ATOM 4043 C C . ILE B 1 81 ? 11.82 -3.77 -6.902 1 98.31 81 ILE B C 1
ATOM 4045 O O . ILE B 1 81 ? 12.227 -3.664 -8.062 1 98.31 81 ILE B O 1
ATOM 4049 N N . ALA B 1 82 ? 10.555 -3.801 -6.535 1 97.44 82 ALA B N 1
ATOM 4050 C CA . ALA B 1 82 ? 9.578 -3.465 -7.57 1 97.44 82 ALA B CA 1
ATOM 4051 C C . ALA B 1 82 ? 9.703 -2.002 -7.988 1 97.44 82 ALA B C 1
ATOM 4053 O O . ALA B 1 82 ? 9.766 -1.693 -9.18 1 97.44 82 ALA B O 1
ATOM 4054 N N . LEU B 1 83 ? 9.812 -1.121 -7.055 1 97.69 83 LEU B N 1
ATOM 4055 C CA . LEU B 1 83 ? 9.805 0.314 -7.312 1 97.69 83 LEU B CA 1
ATOM 4056 C C . LEU B 1 83 ? 11.156 0.773 -7.863 1 97.69 83 LEU B C 1
ATOM 4058 O O . LEU B 1 83 ? 11.203 1.557 -8.812 1 97.69 83 LEU B O 1
ATOM 4062 N N . MET B 1 84 ? 12.242 0.269 -7.309 1 97.44 84 MET B N 1
ATOM 4063 C CA . MET B 1 84 ? 13.57 0.791 -7.613 1 97.44 84 MET B CA 1
ATOM 4064 C C . MET B 1 84 ? 14.18 0.062 -8.805 1 97.44 84 MET B C 1
ATOM 4066 O O . MET B 1 84 ? 14.992 0.632 -9.539 1 97.44 84 MET B O 1
ATOM 4070 N N . ASP B 1 85 ? 13.711 -1.265 -9.016 1 97.44 85 ASP B N 1
ATOM 4071 C CA . ASP B 1 85 ? 14.555 -2.09 -9.875 1 97.44 85 ASP B CA 1
ATOM 4072 C C . ASP B 1 85 ? 13.719 -2.824 -10.922 1 97.44 85 ASP B C 1
ATOM 4074 O O . ASP B 1 85 ? 14.25 -3.57 -11.742 1 97.44 85 ASP B O 1
ATOM 4078 N N . ASP B 1 86 ? 12.406 -2.662 -10.883 1 96.88 86 ASP B N 1
ATOM 4079 C CA . ASP B 1 86 ? 11.484 -3.223 -11.867 1 96.88 86 ASP B CA 1
ATOM 4080 C C . ASP B 1 86 ? 11.539 -4.75 -11.867 1 96.88 86 ASP B C 1
ATOM 4082 O O . ASP B 1 86 ? 11.375 -5.383 -12.906 1 96.88 86 ASP B O 1
ATOM 4086 N N . VAL B 1 87 ? 11.852 -5.352 -10.781 1 98.12 87 VAL B N 1
ATOM 4087 C CA . VAL B 1 87 ? 11.812 -6.805 -10.672 1 98.12 87 VAL B CA 1
ATOM 4088 C C . VAL B 1 87 ? 10.375 -7.297 -10.797 1 98.12 87 VAL B C 1
ATOM 4090 O O . VAL B 1 87 ? 9.461 -6.699 -10.219 1 98.12 87 VAL B O 1
ATOM 4093 N N . TYR B 1 88 ? 10.219 -8.32 -11.562 1 98.19 88 TYR B N 1
ATOM 4094 C CA . TYR B 1 88 ? 8.914 -8.922 -11.773 1 98.19 88 TYR B CA 1
ATOM 4095 C C . TYR B 1 88 ? 8.492 -9.742 -10.555 1 98.19 88 TYR B C 1
ATOM 4097 O O . TYR B 1 88 ? 9.188 -10.672 -10.156 1 98.19 88 TYR B O 1
ATOM 4105 N N . LEU B 1 89 ? 7.383 -9.367 -10 1 97.44 89 LEU B N 1
ATOM 4106 C CA . LEU B 1 89 ? 6.895 -10.062 -8.812 1 97.44 89 LEU B CA 1
ATOM 4107 C C . LEU B 1 89 ? 5.609 -10.82 -9.117 1 97.44 89 LEU B C 1
ATOM 4109 O O . LEU B 1 89 ? 4.715 -10.297 -9.781 1 97.44 89 LEU B O 1
ATOM 4113 N N . LEU B 1 90 ? 5.652 -12.109 -8.711 1 96.56 90 LEU B N 1
ATOM 4114 C CA . LEU B 1 90 ? 4.379 -12.812 -8.742 1 96.56 90 LEU B CA 1
ATOM 4115 C C . LEU B 1 90 ? 3.498 -12.398 -7.57 1 96.56 90 LEU B C 1
ATOM 41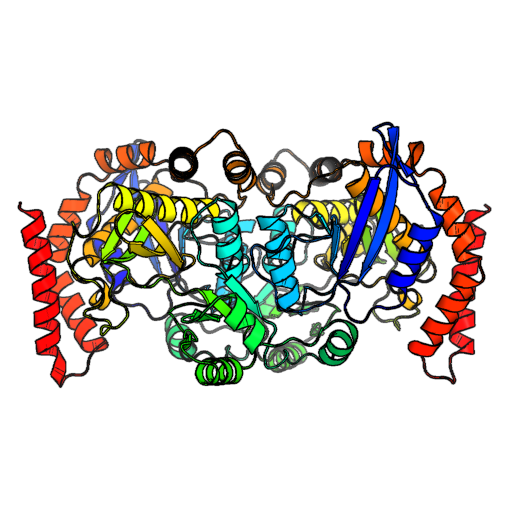17 O O . LEU B 1 90 ? 3.527 -13.039 -6.512 1 96.56 90 LEU B O 1
ATOM 4121 N N . ASN B 1 91 ? 2.637 -11.586 -8.023 1 92.5 91 ASN B N 1
ATOM 4122 C CA . ASN B 1 91 ? 1.643 -10.844 -7.25 1 92.5 91 ASN B CA 1
ATOM 4123 C C . ASN B 1 91 ? 2.191 -9.508 -6.758 1 92.5 91 ASN B C 1
ATOM 4125 O O . ASN B 1 91 ? 3.311 -9.445 -6.246 1 92.5 91 ASN B O 1
ATOM 4129 N N . SER B 1 92 ? 1.541 -8.539 -6.902 1 94.88 92 SER B N 1
ATOM 4130 C CA . SER B 1 92 ? 1.834 -7.18 -6.453 1 94.88 92 SER B CA 1
ATOM 4131 C C . SER B 1 92 ? 1.79 -7.078 -4.934 1 94.88 92 SER B C 1
ATOM 4133 O O . SER B 1 92 ? 0.755 -7.34 -4.316 1 94.88 92 SER B O 1
ATOM 4135 N N . PRO B 1 93 ? 2.846 -6.629 -4.332 1 94.88 93 PRO B N 1
ATOM 4136 C CA . PRO B 1 93 ? 2.816 -6.473 -2.875 1 94.88 93 PRO B CA 1
ATOM 4137 C C . PRO B 1 93 ? 1.958 -5.289 -2.428 1 94.88 93 PRO B C 1
ATOM 4139 O O . PRO B 1 93 ? 1.552 -5.223 -1.266 1 94.88 93 PRO B O 1
ATOM 4142 N N . PHE B 1 94 ? 1.719 -4.387 -3.316 1 94.75 94 PHE B N 1
ATOM 4143 C CA . PHE B 1 94 ? 0.96 -3.184 -2.99 1 94.75 94 PHE B CA 1
ATOM 4144 C C . PHE B 1 94 ? -0.524 -3.5 -2.857 1 94.75 94 PHE B C 1
ATOM 4146 O O . PHE B 1 94 ? -1.148 -3.162 -1.849 1 94.75 94 PHE B O 1
ATOM 4153 N N . THR B 1 95 ? -1.068 -4.168 -3.832 1 93.81 95 THR B N 1
ATOM 4154 C CA . THR B 1 95 ? -2.48 -4.523 -3.736 1 93.81 95 THR B CA 1
ATOM 4155 C C . THR B 1 95 ? -2.684 -5.668 -2.748 1 93.81 95 THR B C 1
ATOM 4157 O O . THR B 1 95 ? -3.736 -5.77 -2.113 1 93.81 95 THR B O 1
ATOM 4160 N N . PHE B 1 96 ? -1.628 -6.527 -2.703 1 91 96 PHE B N 1
ATOM 4161 C CA . PHE B 1 96 ? -1.683 -7.551 -1.667 1 91 96 PHE B CA 1
ATOM 4162 C C . PHE B 1 96 ? -1.924 -6.926 -0.299 1 91 96 PHE B C 1
ATOM 4164 O O . PHE B 1 96 ? -2.688 -7.461 0.508 1 91 96 PHE B O 1
ATOM 4171 N N . GLN B 1 97 ? -1.362 -5.809 -0.034 1 89.69 97 GLN B N 1
ATOM 4172 C CA . GLN B 1 97 ? -1.471 -5.137 1.256 1 89.69 97 GLN B CA 1
ATOM 4173 C C . GLN B 1 97 ? -2.756 -4.316 1.342 1 89.69 97 GLN B C 1
ATOM 4175 O O . GLN B 1 97 ? -3.408 -4.285 2.387 1 89.69 97 GLN B O 1
ATOM 4180 N N . SER B 1 98 ? -3.162 -3.67 0.251 1 90.38 98 SER B N 1
ATOM 4181 C CA . SER B 1 98 ? -4.227 -2.676 0.36 1 90.38 98 SER B CA 1
ATOM 4182 C C . SER B 1 98 ? -5.562 -3.24 -0.11 1 90.38 98 SER B C 1
ATOM 4184 O O . SER B 1 98 ? -6.617 -2.66 0.162 1 90.38 98 SER B O 1
ATOM 4186 N N . MET B 1 99 ? -5.543 -4.316 -0.896 1 87 99 MET B N 1
ATOM 4187 C CA . MET B 1 99 ? -6.777 -4.91 -1.405 1 87 99 MET B CA 1
ATOM 4188 C C . MET B 1 99 ? -7.02 -6.277 -0.778 1 87 99 MET B C 1
ATOM 4190 O O . MET B 1 99 ? -7.16 -7.273 -1.489 1 87 99 MET B O 1
ATOM 4194 N N . GLU B 1 100 ? -7.188 -6.258 0.567 1 87.44 100 GLU B N 1
ATOM 4195 C CA . GLU B 1 100 ? -7.48 -7.473 1.318 1 87.44 100 GLU B CA 1
ATOM 4196 C C . GLU B 1 100 ? -8.906 -7.945 1.07 1 87.44 100 GLU B C 1
ATOM 4198 O O . GLU B 1 100 ? -9.602 -7.414 0.201 1 87.44 100 GLU B O 1
ATOM 4203 N N . LYS B 1 101 ? -9.359 -8.906 1.762 1 90.88 101 LYS B N 1
ATOM 4204 C CA . LYS B 1 101 ? -10.641 -9.57 1.53 1 90.88 101 LYS B CA 1
ATOM 4205 C C . LYS B 1 101 ? -11.781 -8.555 1.441 1 90.88 101 LYS B C 1
ATOM 4207 O O . LYS B 1 101 ? -12.633 -8.641 0.557 1 90.88 101 LYS B O 1
ATOM 4212 N N . HIS B 1 102 ? -11.828 -7.582 2.256 1 94.19 102 HIS B N 1
ATOM 4213 C CA . HIS B 1 102 ? -12.875 -6.566 2.279 1 94.19 102 HIS B CA 1
ATOM 4214 C C . HIS B 1 102 ? -12.898 -5.77 0.979 1 94.19 102 HIS B C 1
ATOM 4216 O O . HIS B 1 102 ? -13.945 -5.656 0.335 1 94.19 102 HIS B O 1
ATOM 4222 N N . ALA B 1 103 ? -11.797 -5.238 0.661 1 94.06 103 ALA B N 1
ATOM 4223 C CA . ALA B 1 103 ? -11.727 -4.445 -0.564 1 94.06 103 ALA B CA 1
ATOM 4224 C C . ALA B 1 103 ? -12.016 -5.305 -1.791 1 94.06 103 ALA B C 1
ATOM 4226 O O . ALA B 1 103 ? -12.625 -4.836 -2.754 1 94.06 103 ALA B O 1
ATOM 4227 N N . ALA B 1 104 ? -11.562 -6.523 -1.747 1 93.94 104 ALA B N 1
ATOM 4228 C CA . ALA B 1 104 ? -11.852 -7.441 -2.848 1 93.94 104 ALA B CA 1
ATOM 4229 C C . ALA B 1 104 ? -13.352 -7.688 -2.977 1 93.94 104 ALA B C 1
ATOM 4231 O O . ALA B 1 104 ? -13.883 -7.727 -4.086 1 93.94 104 ALA B O 1
ATOM 4232 N N . TYR B 1 105 ? -14.047 -7.836 -1.85 1 96.31 105 TYR B N 1
ATOM 4233 C CA . TYR B 1 105 ? -15.5 -7.949 -1.902 1 96.31 105 TYR B CA 1
ATOM 4234 C C . TYR B 1 105 ? -16.125 -6.734 -2.58 1 96.31 105 TYR B C 1
ATOM 4236 O O . TYR B 1 105 ? -16.969 -6.875 -3.471 1 96.31 105 TYR B O 1
ATOM 4244 N N . CYS B 1 106 ? -15.68 -5.641 -2.18 1 97.12 106 CYS B N 1
ATOM 4245 C CA . CYS B 1 106 ? -16.25 -4.414 -2.729 1 97.12 106 CYS B CA 1
ATOM 4246 C C . CYS B 1 106 ? -15.992 -4.32 -4.23 1 97.12 106 CYS B C 1
ATOM 4248 O O . CYS B 1 106 ? -16.906 -4.02 -4.996 1 97.12 106 CYS B O 1
ATOM 4250 N N . ALA B 1 107 ? -14.805 -4.609 -4.605 1 96.06 107 ALA B N 1
ATOM 4251 C CA . ALA B 1 107 ? -14.469 -4.531 -6.023 1 96.06 107 ALA B CA 1
ATOM 4252 C C . ALA B 1 107 ? -15.305 -5.508 -6.844 1 96.06 107 ALA B C 1
ATOM 4254 O O . ALA B 1 107 ? -15.852 -5.145 -7.887 1 96.06 107 ALA B O 1
ATOM 4255 N N . MET B 1 108 ? -15.391 -6.758 -6.398 1 96.06 108 MET B N 1
ATOM 4256 C CA . MET B 1 108 ? -16.141 -7.766 -7.145 1 96.06 108 MET B CA 1
ATOM 4257 C C . MET B 1 108 ? -17.625 -7.453 -7.133 1 96.06 108 MET B C 1
ATOM 4259 O O . MET B 1 108 ? -18.328 -7.703 -8.117 1 96.06 108 MET B O 1
ATOM 4263 N N . MET B 1 109 ? -18.094 -6.852 -6.051 1 97.19 109 MET B N 1
ATOM 4264 C CA . MET B 1 109 ? -19.484 -6.391 -6.02 1 97.19 109 MET B CA 1
ATOM 4265 C C . MET B 1 109 ? -19.703 -5.266 -7.023 1 97.19 109 MET B C 1
ATOM 4267 O O . MET B 1 109 ? -20.703 -5.25 -7.734 1 97.19 109 MET B O 1
ATOM 4271 N N . ARG B 1 110 ? -18.828 -4.426 -7.016 1 97.62 110 ARG B N 1
ATOM 4272 C CA . ARG B 1 110 ? -18.891 -3.33 -7.973 1 97.62 110 ARG B CA 1
ATOM 4273 C C . ARG B 1 110 ? -18.984 -3.857 -9.406 1 97.62 110 ARG B C 1
ATOM 4275 O O . ARG B 1 110 ? -19.672 -3.273 -10.242 1 97.62 110 ARG B O 1
ATOM 4282 N N . LEU B 1 111 ? -18.297 -4.965 -9.648 1 97.88 111 LEU B N 1
ATOM 4283 C CA . LEU B 1 111 ? -18.281 -5.547 -10.984 1 97.88 111 LEU B CA 1
ATOM 4284 C C . LEU B 1 111 ? -19.547 -6.359 -11.242 1 97.88 111 LEU B C 1
ATOM 4286 O O . LEU B 1 111 ? -19.75 -6.883 -12.344 1 97.88 111 LEU B O 1
ATOM 4290 N N . GLY B 1 112 ? -20.406 -6.488 -10.281 1 97.5 112 GLY B N 1
ATOM 4291 C CA . GLY B 1 112 ? -21.688 -7.129 -10.461 1 97.5 112 GLY B CA 1
ATOM 4292 C C . GLY B 1 112 ? -21.672 -8.617 -10.148 1 97.5 112 GLY B C 1
ATOM 4293 O O . GLY B 1 112 ? -22.641 -9.32 -10.406 1 97.5 112 GLY B O 1
ATOM 4294 N N . LEU B 1 113 ? -20.594 -9.078 -9.648 1 97.56 113 LEU B N 1
ATOM 4295 C CA . LEU B 1 113 ? -20.547 -10.477 -9.25 1 97.56 113 LEU B CA 1
ATOM 4296 C C . LEU B 1 113 ? -21.484 -10.742 -8.078 1 97.56 113 LEU B C 1
ATOM 4298 O O . LEU B 1 113 ? -21.844 -9.812 -7.352 1 97.56 113 LEU B O 1
ATOM 4302 N N . LYS B 1 114 ? -21.797 -11.891 -8.008 1 97.19 114 LYS B N 1
ATOM 4303 C CA . LYS B 1 114 ? -22.844 -12.273 -7.059 1 97.19 114 LYS B CA 1
ATOM 4304 C C . LYS B 1 114 ? -22.25 -12.609 -5.691 1 97.19 114 LYS B C 1
ATOM 4306 O O . LYS B 1 114 ? -22.438 -13.711 -5.176 1 97.19 114 LYS B O 1
ATOM 4311 N N . VAL B 1 115 ? -21.719 -11.664 -5.129 1 97.06 115 VAL B N 1
ATOM 4312 C CA . VAL B 1 115 ? -21.156 -11.758 -3.781 1 97.06 115 VAL B CA 1
ATOM 4313 C C . VAL B 1 115 ? -22.297 -11.672 -2.754 1 97.06 115 VAL B C 1
ATOM 4315 O O . VAL B 1 115 ? -23.156 -10.797 -2.838 1 97.06 115 VAL B O 1
ATOM 4318 N N . PRO B 1 116 ? -22.25 -12.5 -1.813 1 97.06 116 PRO B N 1
ATOM 4319 C CA . PRO B 1 116 ? -23.328 -12.461 -0.826 1 97.06 116 PRO B CA 1
ATOM 4320 C C . PRO B 1 116 ? -23.359 -11.156 -0.025 1 97.06 116 PRO B C 1
ATOM 4322 O O . PRO B 1 116 ? -22.328 -10.484 0.095 1 97.06 116 PRO B O 1
ATOM 4325 N N . ASP B 1 117 ? -24.484 -10.961 0.406 1 97.75 117 ASP B N 1
ATOM 4326 C CA . ASP B 1 117 ? -24.688 -9.773 1.231 1 97.75 117 ASP B CA 1
ATOM 4327 C C . ASP B 1 117 ? -23.719 -9.766 2.414 1 97.75 117 ASP B C 1
ATOM 4329 O O . ASP B 1 117 ? -23.562 -10.773 3.104 1 97.75 117 ASP B O 1
ATOM 4333 N N . THR B 1 118 ? -23.078 -8.555 2.623 1 97.81 118 THR B N 1
ATOM 4334 C CA . THR B 1 118 ? -21.953 -8.508 3.559 1 97.81 118 THR B CA 1
ATOM 4335 C C . THR B 1 118 ? -21.938 -7.176 4.305 1 97.81 118 THR B C 1
ATOM 4337 O O . THR B 1 118 ? -22.062 -6.113 3.695 1 97.81 118 THR B O 1
ATOM 4340 N N . VAL B 1 119 ? -21.828 -7.273 5.602 1 98.06 119 VAL B N 1
ATOM 4341 C CA . VAL B 1 119 ? -21.734 -6.113 6.48 1 98.06 119 VAL B CA 1
ATOM 4342 C C . VAL B 1 119 ? -20.422 -6.148 7.258 1 98.06 119 VAL B C 1
ATOM 4344 O O . VAL B 1 119 ? -20.016 -7.199 7.754 1 98.06 119 VAL B O 1
ATOM 4347 N N . LEU B 1 120 ? -19.75 -5.016 7.336 1 97.25 120 LEU B N 1
ATOM 4348 C CA . LEU B 1 120 ? -18.594 -4.883 8.195 1 97.25 120 LEU B CA 1
ATOM 4349 C C . LEU B 1 120 ? -18.969 -4.246 9.531 1 97.25 120 LEU B C 1
ATOM 4351 O O . LEU B 1 120 ? -19.625 -3.203 9.562 1 97.25 120 LEU B O 1
ATOM 4355 N N . VAL B 1 121 ? -18.562 -4.902 10.586 1 95.12 121 VAL B N 1
ATOM 4356 C CA . VAL B 1 121 ? -18.906 -4.414 11.914 1 95.12 121 VAL B CA 1
ATOM 4357 C C . VAL B 1 121 ? -17.641 -3.938 12.625 1 95.12 121 VAL B C 1
ATOM 4359 O O . VAL B 1 121 ? -16.547 -4.461 12.391 1 95.12 121 VAL B O 1
ATOM 4362 N N . PRO B 1 122 ? -17.75 -2.859 13.461 1 91.19 122 PRO B N 1
ATOM 4363 C CA . PRO B 1 122 ? -16.594 -2.367 14.227 1 91.19 122 PRO B CA 1
ATOM 4364 C C . PRO B 1 122 ? -15.992 -3.438 15.133 1 91.19 122 PRO B C 1
ATOM 4366 O O . PRO B 1 122 ? -16.641 -4.445 15.422 1 91.19 122 PRO B O 1
ATOM 4369 N N . PHE B 1 123 ? -14.828 -3.225 15.648 1 86.88 123 PHE B N 1
ATOM 4370 C CA . PHE B 1 123 ? -14.086 -4.113 16.531 1 86.88 123 PHE B CA 1
ATOM 4371 C C . PHE B 1 123 ? -14.867 -4.367 17.812 1 86.88 123 PHE B C 1
ATOM 4373 O O . PHE B 1 123 ? -15.547 -3.471 18.328 1 86.88 123 PHE B O 1
ATOM 4380 N N . LYS B 1 124 ? -14.789 -5.582 18.266 1 84.19 124 LYS B N 1
ATOM 4381 C CA . LYS B 1 124 ? -15.281 -5.801 19.625 1 84.19 124 LYS B CA 1
ATOM 4382 C C . LYS B 1 124 ? -14.445 -5.035 20.641 1 84.19 124 LYS B C 1
ATOM 4384 O O . LYS B 1 124 ? -14.984 -4.316 21.484 1 84.19 124 LYS B O 1
ATOM 4389 N N . ASN B 1 125 ? -13.078 -5.328 20.438 1 83.75 125 ASN B N 1
ATOM 4390 C CA . ASN B 1 125 ? -12.156 -4.57 21.281 1 83.75 125 ASN B CA 1
ATOM 4391 C C . ASN B 1 125 ? -11.273 -3.643 20.438 1 83.75 125 ASN B C 1
ATOM 4393 O O . ASN B 1 125 ? -10.711 -4.059 19.438 1 83.75 125 ASN B O 1
ATOM 4397 N N . PRO B 1 126 ? -11.258 -2.34 20.906 1 76.5 126 PRO B N 1
ATOM 4398 C CA . PRO B 1 126 ? -10.492 -1.374 20.109 1 76.5 126 PRO B CA 1
ATOM 4399 C C . PRO B 1 126 ? -8.992 -1.663 20.109 1 76.5 126 PRO B C 1
ATOM 4401 O O . PRO B 1 126 ? -8.484 -2.287 21.047 1 76.5 126 PRO B O 1
ATOM 4404 N N . LEU B 1 127 ? -8.461 -1.263 19.031 1 73.5 127 LEU B N 1
ATOM 4405 C CA . LEU B 1 127 ? -7.004 -1.332 18.953 1 73.5 127 LEU B CA 1
ATOM 4406 C C . LEU B 1 127 ? -6.352 -0.537 20.078 1 73.5 127 LEU B C 1
ATOM 4408 O O . LEU B 1 127 ? -6.891 0.48 20.516 1 73.5 127 LEU B O 1
ATOM 4412 N N . ASP B 1 128 ? -5.289 -1.14 20.641 1 75.06 128 ASP B N 1
ATOM 4413 C CA . ASP B 1 128 ? -4.562 -0.437 21.688 1 75.06 128 ASP B CA 1
ATOM 4414 C C . ASP B 1 128 ? -4.004 0.891 21.188 1 75.06 128 ASP B C 1
ATOM 4416 O O . ASP B 1 128 ? -2.926 0.93 20.594 1 75.06 128 ASP B O 1
ATOM 4420 N N . ASN B 1 129 ? -4.84 1.893 21.203 1 75.25 129 ASN B N 1
ATOM 4421 C CA . ASN B 1 129 ? -4.508 3.266 20.844 1 75.25 129 ASN B CA 1
ATOM 4422 C C . ASN B 1 129 ? -5.105 4.266 21.828 1 75.25 129 ASN B C 1
ATOM 4424 O O . ASN B 1 129 ? -6.309 4.246 22.094 1 75.25 129 ASN B O 1
ATOM 4428 N N . SER B 1 130 ? -4.129 5.09 22.328 1 77.38 130 SER B N 1
ATOM 4429 C CA . SER B 1 130 ? -4.531 6.047 23.359 1 77.38 130 SER B CA 1
ATOM 4430 C C . SER B 1 130 ? -5.578 7.02 22.828 1 77.38 130 SER B C 1
ATOM 4432 O O . SER B 1 130 ? -6.332 7.609 23.609 1 77.38 130 SER B O 1
ATOM 4434 N N . ARG B 1 131 ? -5.676 7.191 21.578 1 80.81 131 ARG B N 1
ATOM 4435 C CA . ARG B 1 131 ? -6.574 8.164 20.969 1 80.81 131 ARG B CA 1
ATOM 4436 C C . ARG B 1 131 ? -7.965 7.574 20.766 1 80.81 131 ARG B C 1
ATOM 4438 O O . ARG B 1 131 ? -8.914 8.297 20.469 1 80.81 131 ARG B O 1
ATOM 4445 N N . TRP B 1 132 ? -8.055 6.262 20.984 1 85.12 132 TRP B N 1
ATOM 4446 C CA . TRP B 1 132 ? -9.266 5.535 20.625 1 85.12 132 TRP B CA 1
ATOM 4447 C C . TRP B 1 132 ? -10.453 6.008 21.453 1 85.12 132 TRP B C 1
ATOM 4449 O O . TRP B 1 132 ? -11.539 6.246 20.906 1 85.12 132 TRP B O 1
ATOM 4459 N N . ALA B 1 133 ? -10.172 6.219 22.672 1 87.81 133 ALA B N 1
ATOM 4460 C CA . ALA B 1 133 ? -11.266 6.582 23.562 1 87.81 133 ALA B CA 1
ATOM 4461 C C . ALA B 1 133 ? -11.914 7.898 23.141 1 87.81 133 ALA B C 1
ATOM 4463 O O . ALA B 1 133 ? -13.141 8.016 23.109 1 87.81 133 ALA B O 1
ATOM 4464 N N . TYR B 1 134 ? -11.109 8.82 22.859 1 89.62 134 TYR B N 1
ATOM 4465 C CA . TYR B 1 134 ? -11.656 10.109 22.453 1 89.62 134 TYR B CA 1
ATOM 4466 C C . TYR B 1 134 ? -12.438 9.992 21.156 1 89.62 134 TYR B C 1
ATOM 4468 O O . TYR B 1 134 ? -13.586 10.438 21.078 1 89.62 134 TYR B O 1
ATOM 4476 N N . THR B 1 135 ? -11.859 9.5 20.203 1 91.25 135 THR B N 1
ATOM 4477 C CA . THR B 1 135 ? -12.5 9.375 18.906 1 91.25 135 THR B CA 1
ATOM 4478 C C . THR B 1 135 ? -13.773 8.539 19.016 1 91.25 135 THR B C 1
ATOM 4480 O O . THR B 1 135 ? -14.797 8.891 18.422 1 91.25 135 THR B O 1
ATOM 4483 N N . ALA B 1 136 ? -13.664 7.398 19.703 1 90.38 136 ALA B N 1
ATOM 4484 C CA . ALA B 1 136 ? -14.828 6.523 19.844 1 90.38 136 ALA B CA 1
ATOM 4485 C C . ALA B 1 136 ? -15.984 7.262 20.516 1 90.38 136 ALA B C 1
ATOM 4487 O O . ALA B 1 136 ? -17.125 7.152 20.062 1 90.38 136 ALA B O 1
ATOM 4488 N N . ALA B 1 137 ? -15.695 8.008 21.641 1 92.62 137 ALA B N 1
ATOM 4489 C CA . ALA B 1 137 ? -16.734 8.75 22.344 1 92.62 137 ALA B CA 1
ATOM 4490 C C . ALA B 1 137 ? -17.422 9.758 21.438 1 92.62 137 ALA B C 1
ATOM 4492 O O . ALA B 1 137 ? -18.625 10.023 21.578 1 92.62 137 ALA B O 1
ATOM 4493 N N . ARG B 1 138 ? -16.703 10.188 20.562 1 93.38 138 ARG B N 1
ATOM 4494 C CA . ARG B 1 138 ? -17.234 11.305 19.797 1 93.38 138 ARG B CA 1
ATOM 4495 C C . ARG B 1 138 ? -17.875 10.82 18.5 1 93.38 138 ARG B C 1
ATOM 4497 O O . ARG B 1 138 ? -18.859 11.398 18.031 1 93.38 138 ARG B O 1
ATOM 4504 N N . TYR B 1 139 ? -17.328 9.797 17.922 1 94.69 139 TYR B N 1
ATOM 4505 C CA . TYR B 1 139 ? -17.734 9.523 16.547 1 94.69 139 TYR B CA 1
ATOM 4506 C C . TYR B 1 139 ? -18.281 8.109 16.406 1 94.69 139 TYR B C 1
ATOM 4508 O O . TYR B 1 139 ? -18.953 7.793 15.422 1 94.69 139 TYR B O 1
ATOM 4516 N N . ASN B 1 140 ? -18.047 7.234 17.312 1 93.75 140 ASN B N 1
ATOM 4517 C CA . ASN B 1 140 ? -18.656 5.91 17.25 1 93.75 140 ASN B CA 1
ATOM 4518 C C . ASN B 1 140 ? -20.125 5.945 17.656 1 93.75 140 ASN B C 1
ATOM 4520 O O . ASN B 1 140 ? -20.469 6.543 18.672 1 93.75 140 ASN B O 1
ATOM 4524 N N . ARG B 1 141 ? -20.906 5.355 16.859 1 94.31 141 ARG B N 1
ATOM 4525 C CA . ARG B 1 141 ? -22.312 5.199 17.203 1 94.31 141 ARG B CA 1
ATOM 4526 C C . ARG B 1 141 ? -22.594 3.812 17.766 1 94.31 141 ARG B C 1
ATOM 4528 O O . ARG B 1 141 ? -22.031 2.818 17.297 1 94.31 141 ARG B O 1
ATOM 4535 N N . PRO B 1 142 ? -23.328 3.83 18.797 1 93.69 142 PRO B N 1
ATOM 4536 C CA . PRO B 1 142 ? -23.766 2.51 19.25 1 93.69 142 PRO B CA 1
ATOM 4537 C C . PRO B 1 142 ? -24.516 1.73 18.172 1 93.69 142 PRO B C 1
ATOM 4539 O O . PRO B 1 142 ? -25.188 2.328 17.328 1 93.69 142 PRO B O 1
ATOM 4542 N N . PHE B 1 143 ? -24.312 0.384 18.234 1 93.31 143 PHE B N 1
ATOM 4543 C CA . PHE B 1 143 ? -25.047 -0.426 17.281 1 93.31 143 PHE B CA 1
ATOM 4544 C C . PHE B 1 143 ? -25.453 -1.758 17.891 1 93.31 143 PHE B C 1
ATOM 4546 O O . PHE B 1 143 ? -24.922 -2.17 18.922 1 93.31 143 PHE B O 1
ATOM 4553 N N . ASP B 1 144 ? -26.516 -2.285 17.172 1 96.25 144 ASP B N 1
ATOM 4554 C CA . ASP B 1 144 ? -27.062 -3.572 17.578 1 96.25 144 ASP B CA 1
ATOM 4555 C C . ASP B 1 144 ? -26.562 -4.695 16.672 1 96.25 144 ASP B C 1
ATOM 4557 O O . ASP B 1 144 ? -27 -4.836 15.531 1 96.25 144 ASP B O 1
ATOM 4561 N N . LEU B 1 145 ? -25.656 -5.426 17.25 1 96.12 145 LEU B N 1
ATOM 4562 C CA . LEU B 1 145 ? -25.031 -6.508 16.5 1 96.12 145 LEU B CA 1
ATOM 4563 C C . LEU B 1 145 ? -26.062 -7.527 16.047 1 96.12 145 LEU B C 1
ATOM 4565 O O . LEU B 1 145 ? -25.984 -8.039 14.922 1 96.12 145 LEU B O 1
ATOM 4569 N N . GLU B 1 146 ? -26.984 -7.852 16.859 1 97.56 146 GLU B N 1
ATOM 4570 C CA . GLU B 1 146 ? -28.031 -8.805 16.516 1 97.56 146 GLU B CA 1
ATOM 4571 C C . GLU B 1 146 ? -28.891 -8.289 15.352 1 97.56 146 GLU B C 1
ATOM 4573 O O . GLU B 1 146 ? -29.234 -9.039 14.445 1 97.56 146 GLU B O 1
ATOM 4578 N N . ALA B 1 147 ? -29.156 -7.082 15.555 1 97.25 147 ALA B N 1
ATOM 4579 C CA . ALA B 1 147 ? -29.969 -6.508 14.484 1 97.25 147 ALA B CA 1
ATOM 4580 C C . ALA B 1 147 ? -29.203 -6.477 13.164 1 97.25 147 ALA B C 1
ATOM 4582 O O . ALA B 1 147 ? -29.797 -6.688 12.102 1 97.25 147 ALA B O 1
ATOM 4583 N N . THR B 1 148 ? -28.078 -6.223 13.297 1 96.94 148 THR B N 1
ATOM 4584 C CA . THR B 1 148 ? -27.234 -6.223 12.109 1 96.94 148 THR B CA 1
ATOM 4585 C C . THR B 1 148 ? -27.172 -7.613 11.484 1 96.94 148 THR B C 1
ATOM 4587 O O . THR B 1 148 ? -27.359 -7.762 10.273 1 96.94 148 THR B O 1
ATOM 4590 N N . ALA B 1 149 ? -26.906 -8.594 12.141 1 97.81 149 ALA B N 1
ATOM 4591 C CA . ALA B 1 149 ? -26.875 -9.969 11.648 1 97.81 149 ALA B CA 1
ATOM 4592 C C . ALA B 1 149 ? -28.234 -10.383 11.078 1 97.81 149 ALA B C 1
ATOM 4594 O O . ALA B 1 149 ? -28.297 -11.047 10.039 1 97.81 149 ALA B O 1
ATOM 4595 N N . ALA B 1 150 ? -29.219 -9.93 11.758 1 97.31 150 ALA B N 1
ATOM 4596 C CA . ALA B 1 150 ? -30.562 -10.258 11.32 1 97.31 150 ALA B CA 1
ATOM 4597 C C . ALA B 1 150 ? -30.859 -9.656 9.953 1 97.31 150 ALA B C 1
ATOM 4599 O O . ALA B 1 150 ? -31.594 -10.234 9.148 1 97.31 150 ALA B O 1
ATOM 4600 N N . SER B 1 151 ? -30.359 -8.594 9.859 1 96.38 151 SER B N 1
ATOM 4601 C CA . SER B 1 151 ? -30.609 -7.941 8.586 1 96.38 151 SER B CA 1
ATOM 4602 C C . SER B 1 151 ? -29.953 -8.711 7.434 1 96.38 151 SER B C 1
ATOM 4604 O O . SER B 1 151 ? -30.422 -8.641 6.297 1 96.38 151 SER B O 1
ATOM 4606 N N . ILE B 1 152 ? -28.984 -9.391 7.625 1 96.88 152 ILE B N 1
ATOM 4607 C CA . ILE B 1 152 ? -28.328 -10.25 6.641 1 96.88 152 ILE B CA 1
ATOM 4608 C C . ILE B 1 152 ? -29.109 -11.555 6.508 1 96.88 152 ILE B C 1
ATOM 4610 O O . ILE B 1 152 ? -29.328 -12.047 5.398 1 96.88 152 ILE B O 1
ATOM 4614 N N . GLY B 1 153 ? -29.453 -12.008 7.609 1 96.44 153 GLY B N 1
ATOM 4615 C CA . GLY B 1 153 ? -30.188 -13.266 7.668 1 96.44 153 GLY B CA 1
ATOM 4616 C C . GLY B 1 153 ? -29.297 -14.453 8 1 96.44 153 GLY B C 1
ATOM 4617 O O . GLY B 1 153 ? -28.172 -14.547 7.516 1 96.44 153 GLY B O 1
ATOM 4618 N N . TYR B 1 154 ? -29.875 -15.367 8.797 1 97 154 TYR B N 1
ATOM 4619 C CA . TYR B 1 154 ? -29.188 -16.578 9.211 1 97 154 TYR B CA 1
ATOM 4620 C C . TYR B 1 154 ? -29.469 -17.734 8.242 1 97 154 TYR B C 1
ATOM 4622 O O . TYR B 1 154 ? -30.578 -17.812 7.688 1 97 154 TYR B O 1
ATOM 4630 N N . PRO B 1 155 ? -28.688 -18.578 7.965 1 97.38 155 PRO B N 1
ATOM 4631 C CA . PRO B 1 155 ? -27.344 -18.562 8.539 1 97.38 155 PRO B CA 1
ATOM 4632 C C . PRO B 1 155 ? -26.422 -17.578 7.82 1 97.38 155 PRO B C 1
ATOM 4634 O O . PRO B 1 155 ? -26.672 -17.219 6.668 1 97.38 155 PRO B O 1
ATOM 4637 N N . LEU B 1 156 ? -25.438 -17.172 8.555 1 98.12 156 LEU B N 1
ATOM 4638 C CA . LEU B 1 156 ? -24.422 -16.281 7.996 1 98.12 156 LEU B CA 1
ATOM 4639 C C . LEU B 1 156 ? -23.031 -16.656 8.508 1 98.12 156 LEU B C 1
ATOM 4641 O O . LEU B 1 156 ? -22.891 -17.531 9.352 1 98.12 156 LEU B O 1
ATOM 4645 N N . TYR B 1 157 ? -22.094 -16.062 7.898 1 96.5 157 TYR B N 1
ATOM 4646 C CA . TYR B 1 157 ? -20.719 -16.297 8.336 1 96.5 157 TYR B CA 1
ATOM 4647 C C . TYR B 1 157 ? -20.109 -15.031 8.93 1 96.5 157 TYR B C 1
ATOM 4649 O O . TYR B 1 157 ? -20.359 -13.922 8.438 1 96.5 157 TYR B O 1
ATOM 4657 N N . MET B 1 158 ? -19.438 -15.156 9.977 1 95.94 158 MET B N 1
ATOM 4658 C CA . MET B 1 158 ? -18.547 -14.109 10.469 1 95.94 158 MET B CA 1
ATOM 4659 C C . MET B 1 158 ? -17.094 -14.398 10.086 1 95.94 158 MET B C 1
ATOM 4661 O O . MET B 1 158 ? -16.578 -15.477 10.383 1 95.94 158 MET B O 1
ATOM 4665 N N . LYS B 1 159 ? -16.531 -13.531 9.398 1 93.69 159 LYS B N 1
ATOM 4666 C CA . LYS B 1 159 ? -15.203 -13.711 8.828 1 93.69 159 LYS B CA 1
ATOM 4667 C C . LYS B 1 159 ? -14.344 -12.461 9.023 1 93.69 159 LYS B C 1
ATOM 4669 O O . LYS B 1 159 ? -14.836 -11.336 8.906 1 93.69 159 LYS B O 1
ATOM 4674 N N . PRO B 1 160 ? -13.086 -12.656 9.375 1 91.38 160 PRO B N 1
ATOM 4675 C CA . PRO B 1 160 ? -12.227 -11.469 9.422 1 91.38 160 PRO B CA 1
ATOM 4676 C C . PRO B 1 160 ? -12.141 -10.75 8.078 1 91.38 160 PRO B C 1
ATOM 4678 O O . PRO B 1 160 ? -12.234 -11.383 7.023 1 91.38 160 PRO B O 1
ATOM 4681 N N . TYR B 1 161 ? -11.977 -9.453 8.172 1 88.75 161 TYR B N 1
ATOM 4682 C CA . TYR B 1 161 ? -11.984 -8.633 6.969 1 88.75 161 TYR B CA 1
ATOM 4683 C C . TYR B 1 161 ? -10.703 -8.828 6.172 1 88.75 161 TYR B C 1
ATOM 4685 O O . TYR B 1 161 ? -10.625 -8.438 5.004 1 88.75 161 TYR B O 1
ATOM 4693 N N . ASP B 1 162 ? -9.68 -9.391 6.965 1 79.75 162 ASP B N 1
ATOM 4694 C CA . ASP B 1 162 ? -8.398 -9.695 6.34 1 79.75 162 ASP B CA 1
ATOM 4695 C C . ASP B 1 162 ? -7.961 -11.125 6.648 1 79.75 162 ASP B C 1
ATOM 4697 O O . ASP B 1 162 ? -8.703 -11.883 7.285 1 79.75 162 ASP B O 1
ATOM 4701 N N . GLY B 1 163 ? -6.914 -11.602 6.18 1 71.69 163 GLY B N 1
ATOM 4702 C CA . GLY B 1 163 ? -6.312 -12.875 6.527 1 71.69 163 GLY B CA 1
ATOM 4703 C C . GLY B 1 163 ? -6.719 -14 5.594 1 71.69 163 GLY B C 1
ATOM 4704 O O . GLY B 1 163 ? -7.418 -13.773 4.605 1 71.69 163 GLY B O 1
ATOM 4705 N N . GLY B 1 164 ? -6.219 -15.141 5.953 1 67.06 164 GLY B N 1
ATOM 4706 C CA . GLY B 1 164 ? -6.375 -16.312 5.098 1 67.06 164 GLY B CA 1
ATOM 4707 C C . GLY B 1 164 ? -6.43 -17.609 5.867 1 67.06 164 GLY B C 1
ATOM 4708 O O . GLY B 1 164 ? -6.344 -17.609 7.098 1 67.06 164 GLY B O 1
ATOM 4709 N N . ALA B 1 165 ? -6.723 -18.594 5.105 1 64.06 165 ALA B N 1
ATOM 4710 C CA . ALA B 1 165 ? -6.691 -19.984 5.562 1 64.06 165 ALA B CA 1
ATOM 4711 C C . ALA B 1 165 ? -7.859 -20.281 6.5 1 64.06 165 ALA B C 1
ATOM 4713 O O . ALA B 1 165 ? -7.73 -21.094 7.422 1 64.06 165 ALA B O 1
ATOM 4714 N N . TRP B 1 166 ? -8.977 -19.484 6.352 1 70.44 166 TRP B N 1
ATOM 4715 C CA . TRP B 1 166 ? -10.242 -19.688 7.043 1 70.44 166 TRP B CA 1
ATOM 4716 C C . TRP B 1 166 ? -10.086 -19.484 8.547 1 70.44 166 TRP B C 1
ATOM 4718 O O . TRP B 1 166 ? -10.922 -19.922 9.328 1 70.44 166 TRP B O 1
ATOM 4728 N N . VAL B 1 167 ? -9.023 -18.859 8.945 1 76.19 167 VAL B N 1
ATOM 4729 C CA . VAL B 1 167 ? -8.836 -18.531 10.352 1 76.19 167 VAL B CA 1
ATOM 4730 C C . VAL B 1 167 ? -9.852 -17.469 10.781 1 76.19 167 VAL B C 1
ATOM 4732 O O . VAL B 1 167 ? -10 -16.438 10.117 1 76.19 167 VAL B O 1
ATOM 4735 N N . GLY B 1 168 ? -10.469 -17.797 11.789 1 81.75 168 GLY B N 1
ATOM 4736 C CA . GLY B 1 168 ? -11.406 -16.844 12.383 1 81.75 168 GLY B CA 1
ATOM 4737 C C . GLY B 1 168 ? -12.758 -16.844 11.688 1 81.75 168 GLY B C 1
ATOM 4738 O O . GLY B 1 168 ? -13.578 -15.953 11.914 1 81.75 168 GLY B O 1
ATOM 4739 N N . VAL B 1 169 ? -12.984 -17.797 10.805 1 88.94 169 VAL B N 1
ATOM 4740 C CA . VAL B 1 169 ? -14.258 -17.891 10.109 1 88.94 169 VAL B CA 1
ATOM 4741 C C . VAL B 1 169 ? -15.211 -18.797 10.898 1 88.94 169 VAL B C 1
ATOM 4743 O O . VAL B 1 169 ? -14.844 -19.906 11.289 1 88.94 169 VAL B O 1
ATOM 4746 N N . SER B 1 170 ? -16.406 -18.312 11.078 1 94.12 170 SER B N 1
ATOM 4747 C CA . SER B 1 170 ? -17.406 -19.078 11.805 1 94.12 170 SER B CA 1
ATOM 4748 C C . SER B 1 170 ? -18.766 -18.984 11.125 1 94.12 170 SER B C 1
ATOM 4750 O O . SER B 1 170 ? -19.188 -17.906 10.688 1 94.12 170 SER B O 1
ATOM 4752 N N . LYS B 1 171 ? -19.328 -20.109 11 1 95.31 171 LYS B N 1
ATOM 4753 C CA . LYS B 1 171 ? -20.734 -20.109 10.594 1 95.31 171 LYS B CA 1
ATOM 4754 C C . LYS B 1 171 ? -21.641 -19.75 11.766 1 95.31 171 LYS B C 1
ATOM 4756 O O . LYS B 1 171 ? -21.516 -20.312 12.852 1 95.31 171 LYS B O 1
ATOM 4761 N N . ILE B 1 172 ? -22.531 -18.875 11.625 1 97.5 172 ILE B N 1
ATOM 4762 C CA . ILE B 1 172 ? -23.438 -18.328 12.633 1 97.5 172 ILE B CA 1
ATOM 4763 C C . ILE B 1 172 ? -24.875 -18.766 12.328 1 97.5 172 ILE B C 1
ATOM 4765 O O . ILE B 1 172 ? -25.422 -18.406 11.297 1 97.5 172 ILE B O 1
ATOM 4769 N N . ARG B 1 173 ? -25.453 -19.484 13.125 1 97.62 173 ARG B N 1
ATOM 4770 C CA . ARG B 1 173 ? -26.797 -20 12.906 1 97.62 173 ARG B CA 1
ATOM 4771 C C . ARG B 1 173 ? -27.781 -19.406 13.914 1 97.62 173 ARG B C 1
ATOM 4773 O O . ARG B 1 173 ? -29 -19.562 13.781 1 97.62 173 ARG B O 1
ATOM 4780 N N . SER B 1 174 ? -27.141 -18.625 14.891 1 97.06 174 SER B N 1
ATOM 4781 C CA . SER B 1 174 ? -27.938 -18.047 15.969 1 97.06 174 SER B CA 1
ATOM 4782 C C . SER B 1 174 ? -27.281 -16.812 16.578 1 97.06 174 SER B C 1
ATOM 4784 O O . SER B 1 174 ? -26.125 -16.516 16.266 1 97.06 174 SER B O 1
ATOM 4786 N N . GLN B 1 175 ? -27.953 -16.266 17.516 1 96.75 175 GLN B N 1
ATOM 4787 C CA . GLN B 1 175 ? -27.453 -15.086 18.219 1 96.75 175 GLN B CA 1
ATOM 4788 C C . GLN B 1 175 ? -26.312 -15.469 19.172 1 96.75 175 GLN B C 1
ATOM 4790 O O . GLN B 1 175 ? -25.375 -14.695 19.359 1 96.75 175 GLN B O 1
ATOM 4795 N N . GLU B 1 176 ? -26.484 -16.484 19.719 1 97.19 176 GLU B N 1
ATOM 4796 C CA . GLU B 1 176 ? -25.469 -16.969 20.625 1 97.19 176 GLU B CA 1
ATOM 4797 C C . GLU B 1 176 ? -24.141 -17.188 19.906 1 97.19 176 GLU B C 1
ATOM 4799 O O . GLU B 1 176 ? -23.078 -16.797 20.406 1 97.19 176 GLU B O 1
ATOM 4804 N N . ASP B 1 177 ? -24.391 -17.875 18.75 1 96.62 177 ASP B N 1
ATOM 4805 C CA . ASP B 1 177 ? -23.219 -18.047 17.906 1 96.62 177 ASP B CA 1
ATOM 4806 C C . ASP B 1 177 ? -22.578 -16.703 17.547 1 96.62 177 ASP B C 1
ATOM 4808 O O . ASP B 1 177 ? -21.359 -16.578 17.531 1 96.62 177 ASP B O 1
ATOM 4812 N N . LEU B 1 178 ? -23.406 -15.836 17.281 1 96.88 178 LEU B N 1
ATOM 4813 C CA . LEU B 1 178 ? -23 -14.5 16.859 1 96.88 178 LEU B CA 1
ATOM 4814 C C . LEU B 1 178 ? -22.141 -13.836 17.938 1 96.88 178 LEU B C 1
ATOM 4816 O O . LEU B 1 178 ? -21.031 -13.367 17.656 1 96.88 178 LEU B O 1
ATOM 4820 N N . HIS B 1 179 ? -22.609 -13.789 19.109 1 96.12 179 HIS B N 1
ATOM 4821 C CA . HIS B 1 179 ? -21.906 -13.117 20.203 1 96.12 179 HIS B CA 1
ATOM 4822 C C . HIS B 1 179 ? -20.625 -13.844 20.578 1 96.12 179 HIS B C 1
ATOM 4824 O O . HIS B 1 179 ? -19.609 -13.203 20.875 1 96.12 179 HIS B O 1
ATOM 4830 N N . ALA B 1 180 ? -20.719 -15.156 20.5 1 96.19 180 ALA B N 1
ATOM 4831 C CA . ALA B 1 180 ? -19.516 -15.945 20.812 1 96.19 180 ALA B CA 1
ATOM 4832 C C . ALA B 1 180 ? -18.391 -15.641 19.828 1 96.19 180 ALA B C 1
ATOM 4834 O O . ALA B 1 180 ? -17.25 -15.445 20.219 1 96.19 180 ALA B O 1
ATOM 4835 N N . ALA B 1 181 ? -18.812 -15.656 18.641 1 93.44 181 ALA B N 1
ATOM 4836 C CA . ALA B 1 181 ? -17.828 -15.391 17.578 1 93.44 181 ALA B CA 1
ATOM 4837 C C . ALA B 1 181 ? -17.297 -13.969 17.672 1 93.44 181 ALA B C 1
ATOM 4839 O O . ALA B 1 181 ? -16.094 -13.742 17.531 1 93.44 181 ALA B O 1
ATOM 4840 N N . TYR B 1 182 ? -18.219 -13.039 17.875 1 94.38 182 TYR B N 1
ATOM 4841 C CA . TYR B 1 182 ? -17.812 -11.641 17.984 1 94.38 182 TYR B CA 1
ATOM 4842 C C . TYR B 1 182 ? -16.906 -11.43 19.203 1 94.38 182 TYR B C 1
ATOM 4844 O O . TYR B 1 182 ? -15.914 -10.711 19.109 1 94.38 182 TYR B O 1
ATOM 4852 N N . ASP B 1 183 ? -17.141 -11.977 20.281 1 93.88 183 ASP B N 1
ATOM 4853 C CA . ASP B 1 183 ? -16.344 -11.867 21.5 1 93.88 183 ASP B CA 1
ATOM 4854 C C . ASP B 1 183 ? -14.945 -12.453 21.281 1 93.88 183 ASP B C 1
ATOM 4856 O O . ASP B 1 183 ? -13.953 -11.906 21.766 1 93.88 183 ASP B O 1
ATOM 4860 N N . ALA B 1 184 ? -14.961 -13.508 20.5 1 92.5 184 ALA B N 1
ATOM 4861 C CA . ALA B 1 184 ? -13.703 -14.219 20.25 1 92.5 184 ALA B CA 1
ATOM 4862 C C . ALA B 1 184 ? -12.828 -13.461 19.266 1 92.5 184 ALA B C 1
ATOM 4864 O O . ALA B 1 184 ? -11.641 -13.758 19.125 1 92.5 184 ALA B O 1
ATOM 4865 N N . SER B 1 185 ? -13.445 -12.547 18.547 1 89.94 185 SER B N 1
ATOM 4866 C CA . SER B 1 185 ? -12.75 -11.859 17.453 1 89.94 185 SER B CA 1
ATOM 4867 C C . SER B 1 185 ? -11.703 -10.891 18 1 89.94 185 SER B C 1
ATOM 4869 O O . SER B 1 185 ? -10.781 -10.492 17.281 1 89.94 185 SER B O 1
ATOM 4871 N N . GLY B 1 186 ? -11.828 -10.617 19.281 1 89.31 186 GLY B N 1
ATOM 4872 C CA . GLY B 1 186 ? -10.844 -9.742 19.891 1 89.31 186 GLY B CA 1
ATOM 4873 C C . GLY B 1 186 ? -10.703 -8.414 19.188 1 89.31 186 GLY B C 1
ATOM 4874 O O . GLY B 1 186 ? -11.672 -7.652 19.078 1 89.31 186 GLY B O 1
ATOM 4875 N N . GLU B 1 187 ? -9.523 -8.164 18.672 1 85.81 187 GLU B N 1
ATOM 4876 C CA . GLU B 1 187 ? -9.25 -6.871 18.047 1 85.81 187 GLU B CA 1
ATOM 4877 C C . GLU B 1 187 ? -9.383 -6.949 16.531 1 85.81 187 GLU B C 1
ATOM 4879 O O . GLU B 1 187 ? -9.102 -5.977 15.828 1 85.81 187 GLU B O 1
ATOM 4884 N N . ARG B 1 188 ? -9.945 -8.023 16.047 1 89.81 188 ARG B N 1
ATOM 4885 C CA . ARG B 1 188 ? -10.086 -8.18 14.609 1 89.81 188 ARG B CA 1
ATOM 4886 C C . ARG B 1 188 ? -11.344 -7.48 14.102 1 89.81 188 ARG B C 1
ATOM 4888 O O . ARG B 1 188 ? -12.375 -7.469 14.781 1 89.81 188 ARG B O 1
ATOM 4895 N N . LEU B 1 189 ? -11.219 -6.984 12.977 1 90.94 189 LEU B N 1
ATOM 4896 C CA . LEU B 1 189 ? -12.367 -6.426 12.266 1 90.94 189 LEU B CA 1
ATOM 4897 C C . LEU B 1 189 ? -13.078 -7.5 11.453 1 90.94 189 LEU B C 1
ATOM 4899 O O . LEU B 1 189 ? -12.438 -8.219 10.68 1 90.94 189 LEU B O 1
ATOM 4903 N N . MET B 1 190 ? -14.367 -7.625 11.648 1 94.75 190 MET B N 1
ATOM 4904 C CA . MET B 1 190 ? -15.086 -8.797 11.164 1 94.75 190 MET B CA 1
ATOM 4905 C C . MET B 1 190 ? -16.172 -8.398 10.172 1 94.75 190 MET B C 1
ATOM 4907 O O . MET B 1 190 ? -16.812 -7.359 10.336 1 94.75 190 MET B O 1
ATOM 4911 N N . HIS B 1 191 ? -16.391 -9.328 9.164 1 96.5 191 HIS B N 1
ATOM 4912 C CA . HIS B 1 191 ? -17.562 -9.297 8.312 1 96.5 191 HIS B CA 1
ATOM 4913 C C . HIS B 1 191 ? -18.641 -10.242 8.82 1 96.5 191 HIS B C 1
ATOM 4915 O O . HIS B 1 191 ? -18.344 -11.312 9.352 1 96.5 191 HIS B O 1
ATOM 4921 N N . LEU B 1 192 ? -19.781 -9.812 8.625 1 97.56 192 LEU B N 1
ATOM 4922 C CA . LEU B 1 192 ? -20.922 -10.719 8.555 1 97.56 192 LEU B CA 1
ATOM 4923 C C . LEU B 1 192 ? -21.375 -10.906 7.109 1 97.56 192 LEU B C 1
ATOM 4925 O O . LEU B 1 192 ? -21.688 -9.93 6.422 1 97.56 192 LEU B O 1
ATOM 4929 N N . GLN B 1 193 ? -21.406 -12.188 6.73 1 97.44 193 GLN B N 1
ATOM 4930 C CA . GLN B 1 193 ? -21.75 -12.461 5.344 1 97.44 193 GLN B CA 1
ATOM 4931 C C . GLN B 1 193 ? -22.812 -13.562 5.25 1 97.44 193 GLN B C 1
ATOM 4933 O O . GLN B 1 193 ? -22.703 -14.594 5.914 1 97.44 193 GLN B O 1
ATOM 4938 N N . ALA B 1 194 ? -23.812 -13.203 4.305 1 97.69 194 ALA B N 1
ATOM 4939 C CA . ALA B 1 194 ? -24.875 -14.18 4.117 1 97.69 194 ALA B CA 1
ATOM 4940 C C . ALA B 1 194 ? -24.328 -15.5 3.596 1 97.69 194 ALA B C 1
ATOM 4942 O O . ALA B 1 194 ? -23.438 -15.516 2.742 1 97.69 194 ALA B O 1
ATOM 4943 N N . SER B 1 195 ? -24.75 -16.531 4.176 1 97.06 195 SER B N 1
ATOM 4944 C CA . SER B 1 195 ? -24.359 -17.859 3.723 1 97.06 195 SER B CA 1
ATOM 4945 C C . SER B 1 195 ? -25.047 -18.219 2.41 1 97.06 195 SER B C 1
ATOM 4947 O O . SER B 1 195 ? -26.219 -17.891 2.209 1 97.06 195 SER B O 1
ATOM 4949 N N . VAL B 1 196 ? -24.359 -18.891 1.56 1 96.19 196 VAL B N 1
ATOM 4950 C CA . VAL B 1 196 ? -24.969 -19.5 0.381 1 96.19 196 VAL B CA 1
ATOM 4951 C C . VAL B 1 196 ? -25.266 -20.969 0.658 1 96.19 196 VAL B C 1
ATOM 4953 O O . VAL B 1 196 ? -24.359 -21.797 0.747 1 96.19 196 VAL B O 1
ATOM 4956 N N . GLU B 1 197 ? -26.5 -21.219 0.711 1 95.25 197 GLU B N 1
ATOM 4957 C CA . GLU B 1 197 ? -26.938 -22.562 1.08 1 95.25 197 GLU B CA 1
ATOM 4958 C C . GLU B 1 197 ? -27.281 -23.391 -0.155 1 95.25 197 GLU B C 1
ATOM 4960 O O . GLU B 1 197 ? -27.469 -22.828 -1.243 1 95.25 197 GLU B O 1
ATOM 4965 N N . ASP B 1 198 ? -27.328 -24.594 0.128 1 94.69 198 ASP B N 1
ATOM 4966 C CA . ASP B 1 198 ? -27.812 -25.578 -0.831 1 94.69 198 ASP B CA 1
ATOM 4967 C C . ASP B 1 198 ? -27 -25.516 -2.131 1 94.69 198 ASP B C 1
ATOM 4969 O O . ASP B 1 198 ? -27.578 -25.578 -3.221 1 94.69 198 ASP B O 1
ATOM 4973 N N . TYR B 1 199 ? -25.859 -25.281 -2.029 1 96.62 199 TYR B N 1
ATOM 4974 C CA . TYR B 1 199 ? -25.016 -25.312 -3.213 1 96.62 199 TYR B CA 1
ATOM 4975 C C . TYR B 1 199 ? -24.672 -26.75 -3.598 1 96.62 199 TYR B C 1
ATOM 4977 O O . TYR B 1 199 ? -24.641 -27.641 -2.744 1 96.62 199 TYR B O 1
ATOM 4985 N N . ASP B 1 200 ? -24.438 -26.844 -4.977 1 96.44 200 ASP B N 1
ATOM 4986 C CA . ASP B 1 200 ? -24.141 -28.156 -5.523 1 96.44 200 ASP B CA 1
ATOM 4987 C C . ASP B 1 200 ? -22.641 -28.469 -5.418 1 96.44 200 ASP B C 1
ATOM 4989 O O . ASP B 1 200 ? -22.25 -29.641 -5.336 1 96.44 200 ASP B O 1
ATOM 4993 N N . ALA B 1 201 ? -21.891 -27.469 -5.324 1 97.44 201 ALA B N 1
ATOM 4994 C CA . ALA B 1 201 ? -20.453 -27.688 -5.344 1 97.44 201 ALA B CA 1
ATOM 4995 C C . ALA B 1 201 ? -19.703 -26.5 -4.773 1 97.44 201 ALA B C 1
ATOM 4997 O O . ALA B 1 201 ? -20.141 -25.344 -4.926 1 97.44 201 ALA B O 1
ATOM 4998 N N . PHE B 1 202 ? -18.656 -26.797 -4.215 1 96.5 202 PHE B N 1
ATOM 4999 C CA . PHE B 1 202 ? -17.625 -25.859 -3.787 1 96.5 202 PHE B CA 1
ATOM 5000 C C . PHE B 1 202 ? -16.422 -25.922 -4.711 1 96.5 202 PHE B C 1
ATOM 5002 O O . PHE B 1 202 ? -15.695 -26.906 -4.727 1 96.5 202 PHE B O 1
ATOM 5009 N N . ALA B 1 203 ? -16.25 -24.891 -5.34 1 97.75 203 ALA B N 1
ATOM 5010 C CA . ALA B 1 203 ? -15.195 -24.875 -6.352 1 97.75 203 ALA B CA 1
ATOM 5011 C C . ALA B 1 203 ? -14.055 -23.953 -5.934 1 97.75 203 ALA B C 1
ATOM 5013 O O . ALA B 1 203 ? -14.273 -22.781 -5.598 1 97.75 203 ALA B O 1
ATOM 5014 N N . ARG B 1 204 ? -12.922 -24.422 -5.938 1 96.94 204 ARG B N 1
ATOM 5015 C CA . ARG B 1 204 ? -11.711 -23.625 -5.789 1 96.94 204 ARG B CA 1
ATOM 5016 C C . ARG B 1 204 ? -10.914 -23.594 -7.09 1 96.94 204 ARG B C 1
ATOM 5018 O O . ARG B 1 204 ? -10.648 -24.625 -7.691 1 96.94 204 ARG B O 1
ATOM 5025 N N . SER B 1 205 ? -10.711 -22.469 -7.496 1 97.62 205 SER B N 1
ATOM 5026 C CA . SER B 1 205 ? -9.922 -22.297 -8.711 1 97.62 205 SER B CA 1
ATOM 5027 C C . SER B 1 205 ? -8.547 -21.719 -8.406 1 97.62 205 SER B C 1
ATOM 5029 O O . SER B 1 205 ? -8.43 -20.766 -7.641 1 97.62 205 SER B O 1
ATOM 5031 N N . LEU B 1 206 ? -7.598 -22.281 -8.844 1 98.06 206 LEU B N 1
ATOM 5032 C CA . LEU B 1 206 ? -6.211 -21.844 -8.773 1 98.06 206 LEU B CA 1
ATOM 5033 C C . LEU B 1 206 ? -5.75 -21.266 -10.109 1 98.06 206 LEU B C 1
ATOM 5035 O O . LEU B 1 206 ? -5.84 -21.938 -11.141 1 98.06 206 LEU B O 1
ATOM 5039 N N . THR B 1 207 ? -5.332 -20.094 -9.977 1 97.94 207 THR B N 1
ATOM 5040 C CA . THR B 1 207 ? -4.91 -19.438 -11.211 1 97.94 207 THR B CA 1
ATOM 5041 C C . THR B 1 207 ? -3.457 -18.984 -11.117 1 97.94 207 THR B C 1
ATOM 5043 O O . THR B 1 207 ? -3.082 -18.281 -10.172 1 97.94 207 THR B O 1
ATOM 5046 N N . ILE B 1 208 ? -2.674 -19.375 -12.062 1 98.25 208 ILE B N 1
ATOM 5047 C CA . ILE B 1 208 ? -1.278 -18.984 -12.234 1 98.25 208 ILE B CA 1
ATOM 5048 C C . ILE B 1 208 ? -1.072 -18.406 -13.641 1 98.25 208 ILE B C 1
ATOM 5050 O O . ILE B 1 208 ? -1.184 -19.125 -14.633 1 98.25 208 ILE B O 1
ATOM 5054 N N . GLY B 1 209 ? -0.745 -17.172 -13.672 1 97.5 209 GLY B N 1
ATOM 5055 C CA . GLY B 1 209 ? -0.785 -16.516 -14.969 1 97.5 209 GLY B CA 1
ATOM 5056 C C . GLY B 1 209 ? -2.125 -16.656 -15.664 1 97.5 209 GLY B C 1
ATOM 5057 O O . GLY B 1 209 ? -3.17 -16.359 -15.078 1 97.5 209 GLY B O 1
ATOM 5058 N N . PRO B 1 210 ? -2.076 -17.141 -16.891 1 97.69 210 PRO B N 1
ATOM 5059 C CA . PRO B 1 210 ? -3.344 -17.234 -17.625 1 97.69 210 PRO B CA 1
ATOM 5060 C C . PRO B 1 210 ? -4.027 -18.594 -17.438 1 97.69 210 PRO B C 1
ATOM 5062 O O . PRO B 1 210 ? -5.102 -18.828 -18 1 97.69 210 PRO B O 1
ATOM 5065 N N . GLU B 1 211 ? -3.525 -19.391 -16.688 1 98.31 211 GLU B N 1
ATOM 5066 C CA . GLU B 1 211 ? -4.098 -20.734 -16.562 1 98.31 211 GLU B CA 1
ATOM 5067 C C . GLU B 1 211 ? -4.859 -20.875 -15.242 1 98.31 211 GLU B C 1
A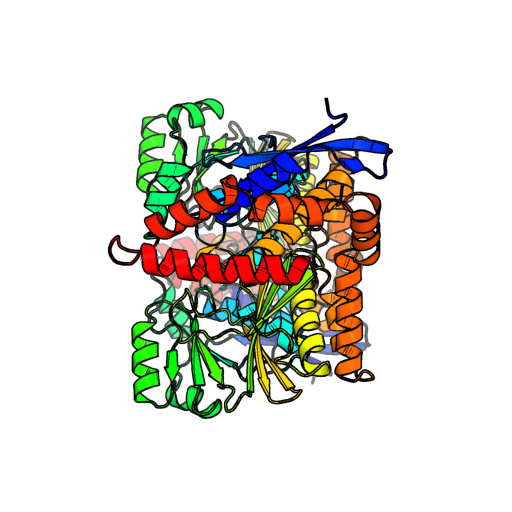TOM 5069 O O . GLU B 1 211 ? -4.418 -20.375 -14.203 1 98.31 211 GLU B O 1
ATOM 5074 N N . THR B 1 212 ? -5.898 -21.609 -15.375 1 98 212 THR B N 1
ATOM 5075 C CA . THR B 1 212 ? -6.754 -21.797 -14.211 1 98 212 THR B CA 1
ATOM 5076 C C . THR B 1 212 ? -7.172 -23.266 -14.086 1 98 212 THR B C 1
ATOM 5078 O O . THR B 1 212 ? -7.547 -23.891 -15.078 1 98 212 THR B O 1
ATOM 5081 N N . MET B 1 213 ? -7.059 -23.797 -12.977 1 98.19 213 MET B N 1
ATOM 5082 C CA . MET B 1 213 ? -7.582 -25.125 -12.625 1 98.19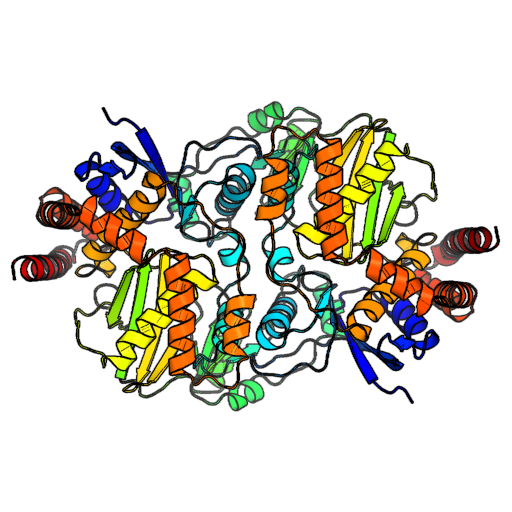 213 MET B CA 1
ATOM 5083 C C . MET B 1 213 ? -8.719 -25 -11.617 1 98.19 213 MET B C 1
ATOM 5085 O O . MET B 1 213 ? -8.531 -24.469 -10.531 1 98.19 213 MET B O 1
ATOM 5089 N N . VAL B 1 214 ? -9.773 -25.453 -12.07 1 98.38 214 VAL B N 1
ATOM 5090 C CA . VAL B 1 214 ? -10.938 -25.469 -11.188 1 98.38 214 VAL B CA 1
ATOM 5091 C C . VAL B 1 214 ? -11.062 -26.828 -10.523 1 98.38 214 VAL B C 1
ATOM 5093 O O . VAL B 1 214 ? -11.156 -27.859 -11.203 1 98.38 214 VAL B O 1
ATOM 5096 N N . MET B 1 215 ? -11.188 -26.828 -9.266 1 98 215 MET B N 1
ATOM 5097 C CA . MET B 1 215 ? -11.172 -28.078 -8.523 1 98 215 MET B CA 1
ATOM 5098 C C . MET B 1 215 ? -12.359 -28.156 -7.566 1 98 215 MET B C 1
ATOM 5100 O O . MET B 1 215 ? -12.742 -27.156 -6.973 1 98 215 MET B O 1
ATOM 5104 N N . ARG B 1 216 ? -12.875 -29.234 -7.523 1 97.94 216 ARG B N 1
ATOM 5105 C CA . ARG B 1 216 ? -13.891 -29.484 -6.504 1 97.94 216 ARG B CA 1
ATOM 5106 C C . ARG B 1 216 ? -13.266 -29.547 -5.113 1 97.94 216 ARG B C 1
ATOM 5108 O O . ARG B 1 216 ? -12.5 -30.469 -4.816 1 97.94 216 ARG B O 1
ATOM 5115 N N . PHE B 1 217 ? -13.688 -28.656 -4.352 1 95 217 PHE B N 1
ATOM 5116 C CA . PHE B 1 217 ? -13.055 -28.438 -3.055 1 95 217 PHE B CA 1
ATOM 5117 C C . PHE B 1 217 ? -14.023 -28.766 -1.922 1 95 217 PHE B C 1
ATOM 5119 O O . PHE B 1 217 ? -15.203 -28.422 -1.989 1 95 217 PHE B O 1
ATOM 5126 N N . GLN B 1 218 ? -13.484 -29.453 -0.938 1 94.19 218 GLN B N 1
ATOM 5127 C CA . GLN B 1 218 ? -14.258 -29.844 0.232 1 94.19 218 GLN B CA 1
ATOM 5128 C C . GLN B 1 218 ? -13.578 -29.406 1.522 1 94.19 218 GLN B C 1
ATOM 5130 O O . GLN B 1 218 ? -12.844 -30.172 2.141 1 94.19 218 GLN B O 1
ATOM 5135 N N . PRO B 1 219 ? -13.883 -28.312 1.958 1 89.88 219 PRO B N 1
ATOM 5136 C CA . PRO B 1 219 ? -13.141 -27.703 3.064 1 89.88 219 PRO B CA 1
ATOM 5137 C C . PRO B 1 219 ? -13.375 -28.406 4.395 1 89.88 219 PRO B C 1
ATOM 5139 O O . PRO B 1 219 ? -12.57 -28.266 5.324 1 89.88 219 PRO B O 1
ATOM 5142 N N . ASP B 1 220 ? -14.375 -29.109 4.531 1 88.88 220 ASP B N 1
ATOM 5143 C CA . ASP B 1 220 ? -14.695 -29.781 5.785 1 88.88 220 ASP B CA 1
ATOM 5144 C C . ASP B 1 220 ? -13.93 -31.094 5.922 1 88.88 220 ASP B C 1
ATOM 5146 O O . ASP B 1 220 ? -13.945 -31.734 6.98 1 88.88 220 ASP B O 1
ATOM 5150 N N . GLN B 1 221 ? -13.211 -31.359 4.887 1 93 221 GLN B N 1
ATOM 5151 C CA . GLN B 1 221 ? -12.406 -32.562 4.938 1 93 221 GLN B CA 1
ATOM 5152 C C . GLN B 1 221 ? -10.992 -32.281 5.414 1 93 221 GLN B C 1
ATOM 5154 O O . GLN B 1 221 ? -10.555 -31.125 5.395 1 93 221 GLN B O 1
ATOM 5159 N N . PRO B 1 222 ? -10.406 -33.438 5.867 1 91.25 222 PRO B N 1
ATOM 5160 C CA . PRO B 1 222 ? -8.984 -33.25 6.18 1 91.25 222 PRO B CA 1
ATOM 5161 C C . PRO B 1 222 ? -8.172 -32.812 4.969 1 91.25 222 PRO B C 1
ATOM 5163 O O . PRO B 1 222 ? -8.555 -33.094 3.828 1 91.25 222 PRO B O 1
ATOM 5166 N N . MET B 1 223 ? -7.188 -32.219 5.145 1 89.5 223 MET B N 1
ATOM 5167 C CA . MET B 1 223 ? -6.395 -31.531 4.129 1 89.5 223 MET B CA 1
ATOM 5168 C C . MET B 1 223 ? -6.129 -32.438 2.939 1 89.5 223 MET B C 1
ATOM 5170 O O . MET B 1 223 ? -6.254 -32.031 1.787 1 89.5 223 MET B O 1
ATOM 5174 N N . HIS B 1 224 ? -5.738 -33.781 3.191 1 91.69 224 HIS B N 1
ATOM 5175 C CA . HIS B 1 224 ? -5.336 -34.719 2.135 1 91.69 224 HIS B CA 1
ATOM 5176 C C . HIS B 1 224 ? -6.523 -35.094 1.264 1 91.69 224 HIS B C 1
ATOM 5178 O O . HIS B 1 224 ? -6.348 -35.688 0.183 1 91.69 224 HIS B O 1
ATOM 5184 N N . ALA B 1 225 ? -7.664 -34.656 1.67 1 92.56 225 ALA B N 1
ATOM 5185 C CA . ALA B 1 225 ? -8.859 -35.125 0.97 1 92.56 225 ALA B CA 1
ATOM 5186 C C . ALA B 1 225 ? -9.68 -33.938 0.453 1 92.56 225 ALA B C 1
ATOM 5188 O O . ALA B 1 225 ? -10.766 -34.125 -0.112 1 92.56 225 ALA B O 1
ATOM 5189 N N . ARG B 1 226 ? -9.227 -32.875 0.582 1 94.88 226 ARG B N 1
ATOM 5190 C CA . ARG B 1 226 ? -10.023 -31.672 0.293 1 94.88 226 ARG B CA 1
ATOM 5191 C C . ARG B 1 226 ? -10.148 -31.453 -1.21 1 94.88 226 ARG B C 1
ATOM 5193 O O . ARG B 1 226 ? -11.125 -30.859 -1.678 1 94.88 226 ARG B O 1
ATOM 5200 N N . TYR B 1 227 ? -9.109 -31.781 -1.934 1 96.94 227 TYR B N 1
ATOM 5201 C CA . TYR B 1 227 ? -9.164 -31.625 -3.383 1 96.94 227 TYR B CA 1
ATOM 5202 C C . TYR B 1 227 ? -9.586 -32.938 -4.062 1 96.94 227 TYR B C 1
ATOM 5204 O O . TYR B 1 227 ? -8.75 -33.781 -4.316 1 96.94 227 TYR B O 1
ATOM 5212 N N . GLN B 1 228 ? -10.883 -33.031 -4.383 1 95.56 228 GLN B N 1
ATOM 5213 C CA . GLN B 1 228 ? -11.414 -34.219 -5.039 1 95.56 228 GLN B CA 1
ATOM 5214 C C . GLN B 1 228 ? -11.078 -34.25 -6.527 1 95.56 228 GLN B C 1
ATOM 5216 O O . GLN B 1 228 ? -11.195 -33.219 -7.199 1 95.56 228 GLN B O 1
ATOM 5221 N N . VAL B 1 229 ? -10.664 -35.312 -6.961 1 96.12 229 VAL B N 1
ATOM 5222 C CA . VAL B 1 229 ? -10.398 -35.438 -8.391 1 96.12 229 VAL B CA 1
ATOM 5223 C C . VAL B 1 229 ? -11.711 -35.688 -9.133 1 96.12 229 VAL B C 1
ATOM 5225 O O . VAL B 1 229 ? -12.227 -36.812 -9.141 1 96.12 229 VAL B O 1
ATOM 5228 N N . ASP B 1 230 ? -12.172 -34.656 -9.656 1 92.75 230 ASP B N 1
ATOM 5229 C CA . ASP B 1 230 ? -13.422 -34.625 -10.406 1 92.75 230 ASP B CA 1
ATOM 5230 C C . ASP B 1 230 ? -13.43 -33.469 -11.398 1 92.75 230 ASP B C 1
ATOM 5232 O O . ASP B 1 230 ? -13.492 -32.312 -11 1 92.75 230 ASP B O 1
ATOM 5236 N N . HIS B 1 231 ? -13.406 -33.781 -12.648 1 89.25 231 HIS B N 1
ATOM 5237 C CA . HIS B 1 231 ? -13.172 -32.781 -13.688 1 89.25 231 HIS B CA 1
ATOM 5238 C C . HIS B 1 231 ? -14.484 -32.312 -14.305 1 89.25 231 HIS B C 1
ATOM 5240 O O . HIS B 1 231 ? -14.5 -31.344 -15.078 1 89.25 231 HIS B O 1
ATOM 5246 N N . ASN B 1 232 ? -15.492 -32.875 -14.094 1 92.44 232 ASN B N 1
ATOM 5247 C CA . ASN B 1 232 ? -16.781 -32.562 -14.711 1 92.44 232 ASN B CA 1
ATOM 5248 C C . ASN B 1 232 ? -17.859 -32.281 -13.672 1 92.44 232 ASN B C 1
ATOM 5250 O O . ASN B 1 232 ? -19 -32.688 -13.836 1 92.44 232 ASN B O 1
ATOM 5254 N N . PHE B 1 233 ? -17.484 -31.672 -12.648 1 95.94 233 PHE B N 1
ATOM 5255 C CA . PHE B 1 233 ? -18.422 -31.5 -11.547 1 95.94 233 PHE B CA 1
ATOM 5256 C C . PHE B 1 233 ? -19.188 -30.188 -11.688 1 95.94 233 PHE B C 1
ATOM 5258 O O . PHE B 1 233 ? -20.109 -29.922 -10.922 1 95.94 233 PHE B O 1
ATOM 5265 N N . LEU B 1 234 ? -18.953 -29.438 -12.641 1 97.81 234 LEU B N 1
ATOM 5266 C CA . LEU B 1 234 ? -19.688 -28.203 -12.922 1 97.81 234 LEU B CA 1
ATOM 5267 C C . LEU B 1 234 ? -20.266 -28.234 -14.328 1 97.81 234 LEU B C 1
ATOM 5269 O O . LEU B 1 234 ? -19.719 -28.891 -15.227 1 97.81 234 LEU B O 1
ATOM 5273 N N . SER B 1 235 ? -21.375 -27.438 -14.469 1 97 235 SER B N 1
ATOM 5274 C CA . SER B 1 235 ? -21.828 -27.188 -15.828 1 97 235 SER B CA 1
ATOM 5275 C C . SER B 1 235 ? -20.844 -26.328 -16.609 1 97 235 SER B C 1
ATOM 5277 O O . SER B 1 235 ? -20 -25.656 -16.016 1 97 235 SER B O 1
ATOM 5279 N N . ASP B 1 236 ? -20.891 -26.422 -17.812 1 94.88 236 ASP B N 1
ATOM 5280 C CA . ASP B 1 236 ? -19.984 -25.641 -18.656 1 94.88 236 ASP B CA 1
ATOM 5281 C C . ASP B 1 236 ? -20.078 -24.156 -18.328 1 94.88 236 ASP B C 1
ATOM 5283 O O . ASP B 1 236 ? -19.062 -23.469 -18.25 1 94.88 236 ASP B O 1
ATOM 5287 N N . CYS B 1 237 ? -21.25 -23.75 -18.141 1 95.88 237 CYS B N 1
ATOM 5288 C CA . CYS B 1 237 ? -21.5 -22.344 -17.875 1 95.88 237 CYS B CA 1
ATOM 5289 C C . CYS B 1 237 ? -20.906 -21.922 -16.547 1 95.88 237 CYS B C 1
ATOM 5291 O O . CYS B 1 237 ? -20.219 -20.906 -16.453 1 95.88 237 CYS B O 1
ATOM 5293 N N . ALA B 1 238 ? -21.141 -22.688 -15.578 1 97.56 238 ALA B N 1
ATOM 5294 C CA . ALA B 1 238 ? -20.609 -22.391 -14.25 1 97.56 238 ALA B CA 1
ATOM 5295 C C . ALA B 1 238 ? -19.094 -22.469 -14.227 1 97.56 238 ALA B C 1
ATOM 5297 O O . ALA B 1 238 ? -18.438 -21.625 -13.609 1 97.56 238 ALA B O 1
ATOM 5298 N N . GLY B 1 239 ? -18.703 -23.531 -14.828 1 98 239 GLY B N 1
ATOM 5299 C CA . GLY B 1 239 ? -17.266 -23.672 -14.891 1 98 239 GLY B CA 1
ATOM 5300 C C . GLY B 1 239 ? -16.578 -22.484 -15.555 1 98 239 GLY B C 1
ATOM 5301 O O . GLY B 1 239 ? -15.547 -22.016 -15.062 1 98 239 GLY B O 1
ATOM 5302 N N . GLU B 1 240 ? -17.094 -22 -16.641 1 96.94 240 GLU B N 1
ATOM 5303 C CA . GLU B 1 240 ? -16.531 -20.859 -17.359 1 96.94 240 GLU B CA 1
ATOM 5304 C C . GLU B 1 240 ? -16.594 -19.594 -16.516 1 96.94 240 GLU B C 1
ATOM 5306 O O . GLU B 1 240 ? -15.656 -18.781 -16.547 1 96.94 240 GLU B O 1
ATOM 5311 N N . GLU B 1 241 ? -17.672 -19.5 -15.836 1 98.12 241 GLU B N 1
ATOM 5312 C CA . GLU B 1 241 ? -17.781 -18.328 -14.977 1 98.12 241 GLU B CA 1
ATOM 5313 C C . GLU B 1 241 ? -16.766 -18.359 -13.844 1 98.12 241 GLU B C 1
ATOM 5315 O O . GLU B 1 241 ? -16.172 -17.344 -13.5 1 98.12 241 GLU B O 1
ATOM 5320 N N . VAL B 1 242 ? -16.531 -19.469 -13.273 1 98.31 242 VAL B N 1
ATOM 5321 C CA . VAL B 1 242 ? -15.547 -19.625 -12.211 1 98.31 242 VAL B CA 1
ATOM 5322 C C . VAL B 1 242 ? -14.156 -19.281 -12.727 1 98.31 242 VAL B C 1
ATOM 5324 O O . VAL B 1 242 ? -13.406 -18.562 -12.07 1 98.31 242 VAL B O 1
ATOM 5327 N N . VAL B 1 243 ? -13.867 -19.781 -13.891 1 98.19 243 VAL B N 1
ATOM 5328 C CA . VAL B 1 243 ? -12.57 -19.5 -14.492 1 98.19 243 VAL B CA 1
ATOM 5329 C C . VAL B 1 243 ? -12.453 -17.984 -14.742 1 98.19 243 VAL B C 1
ATOM 5331 O O . VAL B 1 243 ? -11.422 -17.391 -14.43 1 98.19 243 VAL B O 1
ATOM 5334 N N . THR B 1 244 ? -13.492 -17.484 -15.281 1 98.19 244 THR B N 1
ATOM 5335 C CA . THR B 1 244 ? -13.5 -16.062 -15.609 1 98.19 244 THR B CA 1
ATOM 5336 C C . THR B 1 244 ? -13.289 -15.211 -14.359 1 98.19 244 THR B C 1
ATOM 5338 O O . THR B 1 244 ? -12.453 -14.305 -14.352 1 98.19 244 THR B O 1
ATOM 5341 N N . ILE B 1 245 ? -14.016 -15.516 -13.328 1 97.69 245 ILE B N 1
ATOM 5342 C CA . ILE B 1 245 ? -13.914 -14.781 -12.07 1 97.69 245 ILE B CA 1
ATOM 5343 C C . ILE B 1 245 ? -12.477 -14.844 -11.555 1 97.69 245 ILE B C 1
ATOM 5345 O O . ILE B 1 245 ? -11.906 -13.82 -11.164 1 97.69 245 ILE B O 1
ATOM 5349 N N . SER B 1 246 ? -11.93 -15.969 -11.594 1 97.56 246 SER B N 1
ATOM 5350 C CA . SER B 1 246 ? -10.578 -16.172 -11.086 1 97.56 246 SER B CA 1
ATOM 5351 C C . SER B 1 246 ? -9.562 -15.344 -11.859 1 97.56 246 SER B C 1
ATOM 5353 O O . SER B 1 246 ? -8.711 -14.68 -11.258 1 97.56 246 SER B O 1
ATOM 5355 N N . ARG B 1 247 ? -9.703 -15.391 -13.141 1 97.81 247 ARG B N 1
ATOM 5356 C CA . ARG B 1 247 ? -8.766 -14.664 -14 1 97.81 247 ARG B CA 1
ATOM 5357 C C . ARG B 1 247 ? -8.953 -13.156 -13.852 1 97.81 247 ARG B C 1
ATOM 5359 O O . ARG B 1 247 ? -7.973 -12.406 -13.867 1 97.81 247 ARG B O 1
ATOM 5366 N N . VAL B 1 248 ? -10.188 -12.75 -13.758 1 97.75 248 VAL B N 1
ATOM 5367 C CA . VAL B 1 248 ? -10.523 -11.336 -13.625 1 97.75 248 VAL B CA 1
ATOM 5368 C C . VAL B 1 248 ? -9.977 -10.797 -12.305 1 97.75 248 VAL B C 1
ATOM 5370 O O . VAL B 1 248 ? -9.375 -9.719 -12.266 1 97.75 248 VAL B O 1
ATOM 5373 N N . VAL B 1 249 ? -10.195 -11.539 -11.25 1 96.62 249 VAL B N 1
ATOM 5374 C CA . VAL B 1 249 ? -9.695 -11.133 -9.938 1 96.62 249 VAL B CA 1
ATOM 5375 C C . VAL B 1 249 ? -8.18 -10.953 -9.992 1 96.62 249 VAL B C 1
ATOM 5377 O O . VAL B 1 249 ? -7.652 -9.945 -9.523 1 96.62 249 VAL B O 1
ATOM 5380 N N . ASN B 1 250 ? -7.543 -11.875 -10.57 1 97 250 ASN B N 1
ATOM 5381 C CA . ASN B 1 250 ? -6.09 -11.828 -10.672 1 97 250 ASN B CA 1
ATOM 5382 C C . ASN B 1 250 ? -5.621 -10.602 -11.445 1 97 250 ASN B C 1
ATOM 5384 O O . ASN B 1 250 ? -4.734 -9.875 -11 1 97 250 ASN B O 1
ATOM 5388 N N . ALA B 1 251 ? -6.223 -10.453 -12.602 1 97.5 251 ALA B N 1
ATOM 5389 C CA . ALA B 1 251 ? -5.824 -9.336 -13.453 1 97.5 251 ALA B CA 1
ATOM 5390 C C . ALA B 1 251 ? -6.145 -7.996 -12.789 1 97.5 251 ALA B C 1
ATOM 5392 O O . ALA B 1 251 ? -5.336 -7.066 -12.828 1 97.5 251 ALA B O 1
ATOM 5393 N N . PHE B 1 252 ? -7.312 -7.938 -12.195 1 97.12 252 PHE B N 1
ATOM 5394 C CA . PHE B 1 252 ? -7.781 -6.723 -11.539 1 97.12 252 PHE B CA 1
ATOM 5395 C C . PHE B 1 252 ? -6.816 -6.293 -10.438 1 97.12 252 PHE B C 1
ATOM 5397 O O . PHE B 1 252 ? -6.516 -5.105 -10.297 1 97.12 252 PHE B O 1
ATOM 5404 N N . PHE B 1 253 ? -6.246 -7.219 -9.719 1 95.25 253 PHE B N 1
ATOM 5405 C CA . PHE B 1 253 ? -5.441 -6.93 -8.539 1 95.25 253 PHE B CA 1
ATOM 5406 C C . PHE B 1 253 ? -3.955 -7.031 -8.852 1 95.25 253 PHE B C 1
ATOM 5408 O O . PHE B 1 253 ? -3.111 -6.746 -8 1 95.25 253 PHE B O 1
ATOM 5415 N N . ARG B 1 254 ? -3.59 -7.398 -10.039 1 96.12 254 ARG B N 1
ATOM 5416 C CA . ARG B 1 254 ? -2.215 -7.645 -10.461 1 96.12 254 ARG B CA 1
ATOM 5417 C C . ARG B 1 254 ? -1.595 -8.789 -9.664 1 96.12 254 ARG B C 1
ATOM 5419 O O . ARG B 1 254 ? -0.476 -8.664 -9.156 1 96.12 254 ARG B O 1
ATOM 5426 N N . TRP B 1 255 ? -2.447 -9.883 -9.656 1 94.69 255 TRP B N 1
ATOM 5427 C CA . TRP B 1 255 ? -1.986 -11.133 -9.055 1 94.69 255 TRP B CA 1
ATOM 5428 C C . TRP B 1 255 ? -1.848 -12.227 -10.109 1 94.69 255 TRP B C 1
ATOM 5430 O O . TRP B 1 255 ? -2.646 -12.297 -11.047 1 94.69 255 TRP B O 1
ATOM 5440 N N . GLU B 1 256 ? -0.845 -12.906 -10.055 1 94.5 256 GLU B N 1
ATOM 5441 C CA . GLU B 1 256 ? -0.619 -13.945 -11.055 1 94.5 256 GLU B CA 1
ATOM 5442 C C . GLU B 1 256 ? -0.584 -15.328 -10.414 1 94.5 256 GLU B C 1
ATOM 5444 O O . GLU B 1 256 ? -0.399 -16.328 -11.102 1 94.5 256 GLU B O 1
ATOM 5449 N N . PHE B 1 257 ? -0.711 -15.359 -9.188 1 96.75 257 PHE B N 1
ATOM 5450 C CA . PHE B 1 257 ? -0.738 -16.594 -8.406 1 96.75 257 PHE B CA 1
ATOM 5451 C C . PHE B 1 257 ? -1.722 -16.469 -7.242 1 96.75 257 PHE B C 1
ATOM 5453 O O . PHE B 1 257 ? -1.386 -15.914 -6.195 1 96.75 257 PHE B O 1
ATOM 5460 N N . ASN B 1 258 ? -2.951 -17.047 -7.496 1 95.94 258 ASN B N 1
ATOM 5461 C CA . ASN B 1 258 ? -4.039 -16.812 -6.555 1 95.94 258 ASN B CA 1
ATOM 5462 C C . ASN B 1 258 ? -5.113 -17.891 -6.664 1 95.94 258 ASN B C 1
ATOM 5464 O O . ASN B 1 258 ? -5.25 -18.531 -7.703 1 95.94 258 ASN B O 1
ATOM 5468 N N . SER B 1 259 ? -5.793 -18.141 -5.605 1 96.44 259 SER B N 1
ATOM 5469 C CA . SER B 1 259 ? -6.961 -19 -5.672 1 96.44 259 SER B CA 1
ATOM 5470 C C . SER B 1 259 ? -8.234 -18.25 -5.297 1 96.44 259 SER B C 1
ATOM 5472 O O . SER B 1 259 ? -8.18 -17.25 -4.574 1 96.44 259 SER B O 1
ATOM 5474 N N . CYS B 1 260 ? -9.289 -18.734 -5.863 1 96.06 260 CYS B N 1
ATOM 5475 C CA . CYS B 1 260 ? -10.625 -18.219 -5.602 1 96.06 260 CYS B CA 1
ATOM 5476 C C . CYS B 1 260 ? -11.57 -19.344 -5.203 1 96.06 260 CYS B C 1
ATOM 5478 O O . CYS B 1 260 ? -11.445 -20.469 -5.691 1 96.06 260 CYS B O 1
ATOM 5480 N N . GLU B 1 261 ? -12.461 -19.031 -4.402 1 96.31 261 GLU B N 1
ATOM 5481 C CA . GLU B 1 261 ? -13.469 -19.984 -3.943 1 96.31 261 GLU B CA 1
ATOM 5482 C C . GLU B 1 261 ? -14.875 -19.5 -4.262 1 96.31 261 GLU B C 1
ATOM 5484 O O . GLU B 1 261 ? -15.219 -18.344 -3.994 1 96.31 261 GLU B O 1
ATOM 5489 N N . SER B 1 262 ? -15.641 -20.438 -4.805 1 97.69 262 SER B N 1
ATOM 5490 C CA . SER B 1 262 ? -17.031 -20.156 -5.16 1 97.69 262 SER B CA 1
ATOM 5491 C C . SER B 1 262 ? -17.938 -21.328 -4.781 1 97.69 262 SER B C 1
ATOM 5493 O O . SER B 1 262 ? -17.547 -22.484 -4.891 1 97.69 262 SER B O 1
ATOM 5495 N N . LEU B 1 263 ? -19.016 -20.922 -4.449 1 97.75 263 LEU B N 1
ATOM 5496 C CA . LEU B 1 263 ? -20.094 -21.891 -4.324 1 97.75 263 LEU B CA 1
ATOM 5497 C C . LEU B 1 263 ? -20.984 -21.875 -5.559 1 97.75 263 LEU B C 1
ATOM 5499 O O . LEU B 1 263 ? -21.328 -20.812 -6.074 1 97.75 263 LEU B O 1
ATOM 5503 N N . VAL B 1 264 ? -21.297 -23.141 -6.004 1 98.31 264 VAL B N 1
ATOM 5504 C CA . VAL B 1 264 ? -22.031 -23.25 -7.258 1 98.31 264 VAL B CA 1
ATOM 5505 C C . VAL B 1 264 ? -23.359 -23.984 -7.023 1 98.31 264 VAL B C 1
ATOM 5507 O O . VAL B 1 264 ? -23.375 -25.078 -6.453 1 98.31 264 VAL B O 1
ATOM 5510 N N . ARG B 1 265 ? -24.359 -23.312 -7.48 1 96.69 265 ARG B N 1
ATOM 5511 C CA . ARG B 1 265 ? -25.719 -23.875 -7.492 1 96.69 265 ARG B CA 1
ATOM 5512 C C . ARG B 1 265 ? -26.281 -23.922 -8.914 1 96.69 265 ARG B C 1
ATOM 5514 O O . ARG B 1 265 ? -26.703 -22.906 -9.445 1 96.69 265 ARG B O 1
ATOM 5521 N N . GLY B 1 266 ? -26.219 -25.188 -9.367 1 95.19 266 GLY B N 1
ATOM 5522 C CA . GLY B 1 266 ? -26.531 -25.281 -10.781 1 95.19 266 GLY B CA 1
ATOM 5523 C C . GLY B 1 266 ? -25.562 -24.5 -11.656 1 95.19 266 GLY B C 1
ATOM 5524 O O . GLY B 1 266 ? -24.359 -24.75 -11.641 1 95.19 266 GLY B O 1
ATOM 5525 N N . ASP B 1 267 ? -26.125 -23.438 -12.234 1 95.81 267 ASP B N 1
ATOM 5526 C CA . ASP B 1 267 ? -25.297 -22.641 -13.125 1 95.81 267 ASP B CA 1
ATOM 5527 C C . ASP B 1 267 ? -24.891 -21.328 -12.453 1 95.81 267 ASP B C 1
ATOM 5529 O O . ASP B 1 267 ? -24.109 -20.562 -13.016 1 95.81 267 ASP B O 1
ATOM 5533 N N . GLU B 1 268 ? -25.391 -21.125 -11.266 1 95.94 268 GLU B N 1
ATOM 5534 C CA . GLU B 1 268 ? -25.109 -19.875 -10.555 1 95.94 268 GLU B CA 1
ATOM 5535 C C . GLU B 1 268 ? -23.844 -19.984 -9.727 1 95.94 268 GLU B C 1
ATOM 5537 O O . GLU B 1 268 ? -23.688 -20.891 -8.914 1 95.94 268 GLU B O 1
ATOM 5542 N N . VAL B 1 269 ? -23.062 -19.047 -9.969 1 98 269 VAL B N 1
ATOM 5543 C CA . VAL B 1 269 ? -21.766 -19.016 -9.281 1 98 269 VAL B CA 1
ATOM 5544 C C . VAL B 1 269 ? -21.75 -17.875 -8.258 1 98 269 VAL B C 1
ATOM 5546 O O . VAL B 1 269 ? -22.016 -16.734 -8.602 1 98 269 VAL B O 1
ATOM 5549 N N . TYR B 1 270 ? -21.375 -18.188 -7.043 1 97.81 270 TYR B N 1
ATOM 5550 C CA . TYR B 1 270 ? -21.281 -17.234 -5.938 1 97.81 270 TYR B CA 1
ATOM 5551 C C . TYR B 1 270 ? -19.875 -17.188 -5.355 1 97.81 270 TYR B C 1
ATOM 5553 O O . TYR B 1 270 ? -19.516 -18.031 -4.531 1 97.81 270 TYR B O 1
ATOM 5561 N N . PRO B 1 271 ? -19.172 -16.219 -5.809 1 96.44 271 PRO B N 1
ATOM 5562 C CA . PRO B 1 271 ? -17.828 -16.109 -5.227 1 96.44 271 PRO B CA 1
ATOM 5563 C C . PRO B 1 271 ? -17.859 -15.695 -3.76 1 96.44 271 PRO B C 1
ATOM 5565 O O . PRO B 1 271 ? -18.547 -14.734 -3.398 1 96.44 271 PRO B O 1
ATOM 5568 N N . ILE B 1 272 ? -17.047 -16.406 -2.9 1 94.38 272 ILE B N 1
ATOM 5569 C CA . ILE B 1 272 ? -17.141 -16.172 -1.465 1 94.38 272 ILE B CA 1
ATOM 5570 C C . ILE B 1 272 ? -15.758 -15.82 -0.913 1 94.38 272 ILE B C 1
ATOM 5572 O O . ILE B 1 272 ? -15.641 -15.281 0.192 1 94.38 272 ILE B O 1
ATOM 5576 N N . ASP B 1 273 ? -14.734 -16.125 -1.629 1 92.56 273 ASP B N 1
ATOM 5577 C CA . ASP B 1 273 ? -13.367 -15.781 -1.254 1 92.56 273 ASP B CA 1
ATOM 5578 C C . ASP B 1 273 ? -12.445 -15.781 -2.473 1 92.56 273 ASP B C 1
ATOM 5580 O O . ASP B 1 273 ? -12.375 -16.781 -3.201 1 92.56 273 ASP B O 1
ATOM 5584 N N . TYR B 1 274 ? -11.836 -14.805 -2.623 1 90 274 TYR B N 1
ATOM 5585 C CA . TYR B 1 274 ? -11.125 -14.797 -3.895 1 90 274 TYR B CA 1
ATOM 5586 C C . TYR B 1 274 ? -9.812 -14.023 -3.777 1 90 274 TYR B C 1
ATOM 5588 O O . TYR B 1 274 ? -9.086 -13.867 -4.762 1 90 274 TYR B O 1
ATOM 5596 N N . ALA B 1 275 ? -9.453 -13.555 -2.572 1 86.38 275 ALA B N 1
ATOM 5597 C CA . ALA B 1 275 ? -8.172 -12.883 -2.342 1 86.38 275 ALA B CA 1
ATOM 5598 C C . ALA B 1 275 ? -7.25 -13.75 -1.486 1 86.38 275 ALA B C 1
ATOM 5600 O O . ALA B 1 275 ? -7.004 -13.438 -0.318 1 86.38 275 ALA B O 1
ATOM 5601 N N . ASN B 1 276 ? -6.758 -14.75 -2.068 1 88.75 276 ASN B N 1
ATOM 5602 C CA . ASN B 1 276 ? -5.82 -15.703 -1.478 1 88.75 276 ASN B CA 1
ATOM 5603 C C . ASN B 1 276 ? -4.52 -15.781 -2.271 1 88.75 276 ASN B C 1
ATOM 5605 O O . ASN B 1 276 ? -4.223 -16.797 -2.889 1 88.75 276 ASN B O 1
ATOM 5609 N N . ALA B 1 277 ? -3.783 -14.742 -2.135 1 86.44 277 ALA B N 1
ATOM 5610 C CA . ALA B 1 277 ? -2.615 -14.547 -2.988 1 86.44 277 ALA B CA 1
ATOM 5611 C C . ALA B 1 277 ? -1.455 -15.438 -2.551 1 86.44 277 ALA B C 1
ATOM 5613 O O . ALA B 1 277 ? -0.365 -15.375 -3.125 1 86.44 277 ALA B O 1
ATOM 5614 N N . CYS B 1 278 ? -1.521 -16.297 -1.493 1 87.38 278 CYS B N 1
ATOM 5615 C CA . CYS B 1 278 ? -0.594 -17.359 -1.105 1 87.38 278 CYS B CA 1
ATOM 5616 C C . CYS B 1 278 ? -1.318 -18.688 -0.948 1 87.38 278 CYS B C 1
ATOM 5618 O O . CYS B 1 278 ? -1.367 -19.25 0.149 1 87.38 278 CYS B O 1
ATOM 5620 N N . PRO B 1 279 ? -1.835 -19.109 -2.121 1 91.31 279 PRO B N 1
ATOM 5621 C CA . PRO B 1 279 ? -2.666 -20.312 -2.023 1 91.31 279 PRO B CA 1
ATOM 5622 C C . PRO B 1 279 ? -1.855 -21.562 -1.708 1 91.31 279 PRO B C 1
ATOM 5624 O O . PRO B 1 279 ? -0.66 -21.625 -2.008 1 91.31 279 PRO B O 1
ATOM 5627 N N . ASP B 1 280 ? -2.412 -22.5 -1.126 1 88.56 280 ASP B N 1
ATOM 5628 C CA . ASP B 1 280 ? -1.809 -23.797 -0.833 1 88.56 280 ASP B CA 1
ATOM 5629 C C . ASP B 1 280 ? -1.558 -24.578 -2.115 1 88.56 280 ASP B C 1
ATOM 5631 O O . ASP B 1 280 ? -2.48 -24.812 -2.898 1 88.56 280 ASP B O 1
ATOM 5635 N N . VAL B 1 281 ? -0.372 -24.953 -2.316 1 94 281 VAL B N 1
ATOM 5636 C CA . VAL B 1 281 ? -0.05 -25.766 -3.48 1 94 281 VAL B CA 1
ATOM 5637 C C . VAL B 1 281 ? 0.887 -26.906 -3.072 1 94 281 VAL B C 1
ATOM 5639 O O . VAL B 1 281 ? 1.725 -27.344 -3.863 1 94 281 VAL B O 1
ATOM 5642 N N . ALA B 1 282 ? 0.753 -27.328 -1.867 1 95.31 282 ALA B N 1
ATOM 5643 C CA . ALA B 1 282 ? 1.549 -28.453 -1.369 1 95.31 282 ALA B CA 1
ATOM 5644 C C . ALA B 1 282 ? 1.188 -29.75 -2.092 1 95.31 282 ALA B C 1
ATOM 5646 O O . ALA B 1 282 ? 0.036 -29.938 -2.486 1 95.31 282 ALA B O 1
ATOM 5647 N N . LEU B 1 283 ? 2.164 -30.594 -2.238 1 96.25 283 LEU B N 1
ATOM 5648 C CA . LEU B 1 283 ? 2.008 -31.906 -2.85 1 96.25 283 LEU B CA 1
ATOM 5649 C C . LEU B 1 283 ? 0.974 -32.75 -2.096 1 96.25 283 LEU B C 1
ATOM 5651 O O . LEU B 1 283 ? 0.187 -33.469 -2.707 1 96.25 283 LEU B O 1
ATOM 5655 N N . THR B 1 284 ? 0.945 -32.594 -0.794 1 93.69 284 THR B N 1
ATOM 5656 C CA . THR B 1 284 ? 0.036 -33.406 0.026 1 93.69 284 THR B CA 1
ATOM 5657 C C . THR B 1 284 ? -1.332 -32.719 0.119 1 93.69 284 THR B C 1
ATOM 5659 O O . THR B 1 284 ? -2.219 -33.188 0.829 1 93.69 284 THR B O 1
ATOM 5662 N N . SER B 1 285 ? -1.435 -31.672 -0.542 1 94.69 285 SER B N 1
ATOM 5663 C CA . SER B 1 285 ? -2.748 -31.047 -0.66 1 94.69 285 SER B CA 1
ATOM 5664 C C . SER B 1 285 ? -3.318 -31.219 -2.064 1 94.69 285 SER B C 1
ATOM 5666 O O . SER B 1 285 ? -4.352 -31.875 -2.244 1 94.69 285 SER B O 1
ATOM 5668 N N . LEU B 1 286 ? -2.496 -30.812 -3.006 1 96.62 286 LEU B N 1
ATOM 5669 C CA . LEU B 1 286 ? -2.996 -30.812 -4.375 1 96.62 286 LEU B CA 1
ATOM 5670 C C . LEU B 1 286 ? -2.879 -32.188 -5 1 96.62 286 LEU B C 1
ATOM 5672 O O . LEU B 1 286 ? -3.662 -32.562 -5.887 1 96.62 286 LEU B O 1
ATOM 5676 N N . HIS B 1 287 ? -1.847 -33 -4.641 1 96.25 287 HIS B N 1
ATOM 5677 C CA . HIS B 1 287 ? -1.562 -34.375 -5.086 1 96.25 287 HIS B CA 1
ATOM 5678 C C . HIS B 1 287 ? -1.79 -34.531 -6.586 1 96.25 287 HIS B C 1
ATOM 5680 O O . HIS B 1 287 ? -0.995 -34.031 -7.391 1 96.25 287 HIS B O 1
ATOM 5686 N N . TYR B 1 288 ? -3.021 -34.938 -6.914 1 95.75 288 TYR B N 1
ATOM 5687 C CA . TYR B 1 288 ? -3.328 -35.125 -8.328 1 95.75 288 TYR B CA 1
ATOM 5688 C C . TYR B 1 288 ? -3.08 -33.875 -9.133 1 95.75 288 TYR B C 1
ATOM 5690 O O . TYR B 1 288 ? -2.623 -33.938 -10.273 1 95.75 288 TYR B O 1
ATOM 5698 N N . TYR B 1 289 ? -3.359 -32.812 -8.539 1 98 289 TYR B N 1
ATOM 5699 C CA . TYR B 1 289 ? -3.35 -31.547 -9.273 1 98 289 TYR B CA 1
ATOM 5700 C C . TYR B 1 289 ? -1.997 -30.859 -9.148 1 98 289 TYR B C 1
ATOM 5702 O O . TYR B 1 289 ? -1.756 -29.828 -9.797 1 98 289 TYR B O 1
ATOM 5710 N N . PHE B 1 290 ? -1.132 -31.359 -8.344 1 98.25 290 PHE B N 1
ATOM 5711 C CA . PHE B 1 290 ? 0.171 -30.797 -8.031 1 98.25 290 PHE B CA 1
ATOM 5712 C C . PHE B 1 290 ? 1.012 -30.625 -9.289 1 98.25 290 PHE B C 1
ATOM 5714 O O . PHE B 1 290 ? 1.575 -29.562 -9.539 1 98.25 290 PHE B O 1
ATOM 5721 N N . PRO B 1 291 ? 1.035 -31.609 -10.211 1 98.19 291 PRO B N 1
ATOM 5722 C CA . PRO B 1 291 ? 1.859 -31.438 -11.406 1 98.19 291 PRO B CA 1
ATOM 5723 C C . PRO B 1 291 ? 1.387 -30.281 -12.289 1 98.19 291 PRO B C 1
ATOM 5725 O O . PRO B 1 291 ? 2.205 -29.594 -12.898 1 98.19 291 PRO B O 1
ATOM 5728 N N . TRP B 1 292 ? 0.141 -30.141 -12.32 1 96.88 292 TRP B N 1
ATOM 5729 C CA . TRP B 1 292 ? -0.383 -29.047 -13.117 1 96.88 292 TRP B CA 1
ATOM 5730 C C . TRP B 1 292 ? 0.095 -27.703 -12.57 1 96.88 292 TRP B C 1
ATOM 5732 O O . TRP B 1 292 ? 0.508 -26.828 -13.336 1 96.88 292 TRP B O 1
ATOM 5742 N N . ALA B 1 293 ? -0.068 -27.594 -11.273 1 98.38 293 ALA B N 1
ATOM 5743 C CA . ALA B 1 293 ? 0.315 -26.328 -10.641 1 98.38 293 ALA B CA 1
ATOM 5744 C C . ALA B 1 293 ? 1.783 -26.016 -10.898 1 98.38 293 ALA B C 1
ATOM 5746 O O . ALA B 1 293 ? 2.131 -24.859 -11.195 1 98.38 293 ALA B O 1
ATOM 5747 N N . MET B 1 294 ? 2.633 -27 -10.773 1 98.31 294 MET B N 1
ATOM 5748 C CA . MET B 1 294 ? 4.055 -26.797 -11.031 1 98.31 294 MET B CA 1
ATOM 5749 C C . MET B 1 294 ? 4.305 -26.469 -12.5 1 98.31 294 MET B C 1
ATOM 5751 O O . MET B 1 294 ? 5.164 -25.641 -12.812 1 98.31 294 MET B O 1
ATOM 5755 N N . THR B 1 295 ? 3.547 -27.094 -13.328 1 98.5 295 THR B N 1
ATOM 5756 C CA . THR B 1 295 ? 3.691 -26.844 -14.758 1 98.5 295 THR B CA 1
ATOM 5757 C C . THR B 1 295 ? 3.312 -25.406 -15.102 1 98.5 295 THR B C 1
ATOM 5759 O O . THR B 1 295 ? 4.051 -24.719 -15.812 1 98.5 295 THR B O 1
ATOM 5762 N N . ALA B 1 296 ? 2.17 -25.125 -14.547 1 98.5 296 ALA B N 1
ATOM 5763 C CA . ALA B 1 296 ? 1.688 -23.766 -14.812 1 98.5 296 ALA B CA 1
ATOM 5764 C C . ALA B 1 296 ? 2.654 -22.719 -14.266 1 98.5 296 ALA B C 1
ATOM 5766 O O . ALA B 1 296 ? 2.93 -21.719 -14.922 1 98.5 296 ALA B O 1
ATOM 5767 N N . LEU B 1 297 ? 3.092 -22.859 -13.156 1 98.5 297 LEU B N 1
ATOM 5768 C CA . LEU B 1 297 ? 4.043 -21.938 -12.547 1 98.5 297 LEU B CA 1
ATOM 5769 C C . LEU B 1 297 ? 5.32 -21.844 -13.375 1 98.5 297 LEU B C 1
ATOM 5771 O O . LEU B 1 297 ? 5.848 -20.75 -13.586 1 98.5 297 LEU B O 1
ATOM 5775 N N . LEU B 1 298 ? 5.809 -23.016 -13.781 1 98.62 298 LEU B N 1
ATOM 5776 C CA . LEU B 1 298 ? 7.008 -23.078 -14.609 1 98.62 298 LEU B CA 1
ATOM 5777 C C . LEU B 1 298 ? 6.809 -22.297 -15.914 1 98.62 298 LEU B C 1
ATOM 5779 O O . LEU B 1 298 ? 7.633 -21.453 -16.266 1 98.62 298 LEU B O 1
ATOM 5783 N N . ARG B 1 299 ? 5.762 -22.609 -16.516 1 98.75 299 ARG B N 1
ATOM 5784 C CA . ARG B 1 299 ? 5.508 -21.969 -17.812 1 98.75 299 ARG B CA 1
ATOM 5785 C C . ARG B 1 299 ? 5.402 -20.453 -17.672 1 98.75 299 ARG B C 1
ATOM 5787 O O . ARG B 1 299 ? 5.996 -19.719 -18.453 1 98.75 299 ARG B O 1
ATOM 5794 N N . TRP B 1 300 ? 4.668 -20.094 -16.734 1 98.69 300 TRP B N 1
ATOM 5795 C CA . TRP B 1 300 ? 4.441 -18.672 -16.578 1 98.69 300 TRP B CA 1
ATOM 5796 C C . TRP B 1 300 ? 5.734 -17.953 -16.203 1 98.69 300 TRP B C 1
ATOM 5798 O O . TRP B 1 300 ? 6.031 -16.875 -16.75 1 98.69 300 TRP B O 1
ATOM 5808 N N . THR B 1 301 ? 6.48 -18.516 -15.273 1 98.69 301 THR B N 1
ATOM 5809 C CA . THR B 1 301 ? 7.758 -17.938 -14.859 1 98.69 301 THR B CA 1
ATOM 5810 C C . THR B 1 301 ? 8.695 -17.781 -16.062 1 98.69 301 THR B C 1
ATOM 5812 O O . THR B 1 301 ? 9.258 -16.703 -16.266 1 98.69 301 THR B O 1
ATOM 5815 N N . VAL B 1 302 ? 8.781 -18.828 -16.812 1 98.81 302 VAL B N 1
ATOM 5816 C CA . VAL B 1 302 ? 9.703 -18.828 -17.938 1 98.81 302 VAL B CA 1
ATOM 5817 C C . VAL B 1 302 ? 9.203 -17.859 -19.016 1 98.81 302 VAL B C 1
ATOM 5819 O O . VAL B 1 302 ? 9.992 -17.109 -19.578 1 98.81 302 VAL B O 1
ATOM 5822 N N . PHE B 1 303 ? 7.938 -17.953 -19.203 1 98.75 303 PHE B N 1
ATOM 5823 C CA . PHE B 1 303 ? 7.371 -17.016 -20.156 1 98.75 303 PHE B CA 1
ATOM 5824 C C . PHE B 1 303 ? 7.719 -15.578 -19.781 1 98.75 303 PHE B C 1
ATOM 5826 O O . PHE B 1 303 ? 8.172 -14.797 -20.625 1 98.75 303 PHE B O 1
ATOM 5833 N N . CYS B 1 304 ? 7.551 -15.234 -18.594 1 98.56 304 CYS B N 1
ATOM 5834 C CA . CYS B 1 304 ? 7.746 -13.859 -18.156 1 98.56 304 CYS B CA 1
ATOM 5835 C C . CYS B 1 304 ? 9.195 -13.43 -18.328 1 98.56 304 CYS B C 1
ATOM 5837 O O . CYS B 1 304 ? 9.469 -12.383 -18.906 1 98.56 304 CYS B O 1
ATOM 5839 N N . VAL B 1 305 ? 10.133 -14.234 -17.922 1 98.44 305 VAL B N 1
ATOM 5840 C CA . VAL B 1 305 ? 11.516 -13.781 -17.938 1 98.44 305 VAL B CA 1
ATOM 5841 C C . VAL B 1 305 ? 12.086 -13.898 -19.359 1 98.44 305 VAL B C 1
ATOM 5843 O O . VAL B 1 305 ? 12.906 -13.07 -19.766 1 98.44 305 VAL B O 1
ATOM 5846 N N . VAL B 1 306 ? 11.633 -14.859 -20.156 1 98.44 306 VAL B N 1
ATOM 5847 C CA . VAL B 1 306 ? 12.227 -15.062 -21.469 1 98.44 306 VAL B CA 1
ATOM 5848 C C . VAL B 1 306 ? 11.695 -14.023 -22.453 1 98.44 306 VAL B C 1
ATOM 5850 O O . VAL B 1 306 ? 12.422 -13.57 -23.344 1 98.44 306 VAL B O 1
ATOM 5853 N N . THR B 1 307 ? 10.609 -13.719 -22.156 1 98.19 307 THR B N 1
ATOM 5854 C CA . THR B 1 307 ? 10.055 -12.742 -23.094 1 98.19 307 THR B CA 1
ATOM 5855 C C . THR B 1 307 ? 10.297 -11.32 -22.609 1 98.19 307 THR B C 1
ATOM 5857 O O . THR B 1 307 ? 10.062 -10.359 -23.344 1 98.19 307 THR B O 1
ATOM 5860 N N . GLY B 1 308 ? 10.648 -11.148 -21.453 1 97.19 308 GLY B N 1
ATOM 5861 C CA . GLY B 1 308 ? 10.914 -9.836 -20.891 1 97.19 308 GLY B CA 1
ATOM 5862 C C . GLY B 1 308 ? 9.648 -9.078 -20.516 1 97.19 308 GLY B C 1
ATOM 5863 O O . GLY B 1 308 ? 9.617 -7.848 -20.562 1 97.19 308 GLY B O 1
ATOM 5864 N N . ARG B 1 309 ? 8.641 -9.867 -20.172 1 97.31 309 ARG B N 1
ATOM 5865 C CA . ARG B 1 309 ? 7.402 -9.25 -19.719 1 97.31 309 ARG B CA 1
ATOM 5866 C C . ARG B 1 309 ? 7.645 -8.383 -18.484 1 97.31 309 ARG B C 1
ATOM 5868 O O . ARG B 1 309 ? 8.359 -8.789 -17.562 1 97.31 309 ARG B O 1
ATOM 5875 N N . ARG B 1 310 ? 7.047 -7.211 -18.578 1 93.94 310 ARG B N 1
ATOM 5876 C CA . ARG B 1 310 ? 7.266 -6.281 -17.469 1 93.94 310 ARG B CA 1
ATOM 5877 C C . ARG B 1 310 ? 6.082 -6.277 -16.516 1 93.94 310 ARG B C 1
ATOM 5879 O O . ARG B 1 310 ? 4.926 -6.332 -16.953 1 93.94 310 ARG B O 1
ATOM 5886 N N . MET B 1 311 ? 6.445 -6.254 -15.242 1 93.44 311 MET B N 1
ATOM 5887 C CA . MET B 1 311 ? 5.387 -6.152 -14.242 1 93.44 311 MET B CA 1
ATOM 5888 C C . MET B 1 311 ? 4.738 -4.773 -14.273 1 93.44 311 MET B C 1
ATOM 5890 O O . MET B 1 311 ? 5.426 -3.762 -14.414 1 93.44 311 MET B O 1
ATOM 5894 N N . ARG B 1 312 ? 3.5 -4.801 -14.234 1 93.38 312 ARG B N 1
ATOM 5895 C CA . ARG B 1 312 ? 2.752 -3.549 -14.211 1 93.38 312 ARG B CA 1
ATOM 5896 C C . ARG B 1 312 ? 2.258 -3.229 -12.805 1 93.38 312 ARG B C 1
ATOM 5898 O O . ARG B 1 312 ? 1.414 -3.941 -12.258 1 93.38 312 ARG B O 1
ATOM 5905 N N . LEU B 1 313 ? 2.74 -2.131 -12.25 1 93.38 313 LEU B N 1
ATOM 5906 C CA . LEU B 1 313 ? 2.355 -1.723 -10.898 1 93.38 313 LEU B CA 1
ATOM 5907 C C . LEU B 1 313 ? 1.001 -1.021 -10.914 1 93.38 313 LEU B C 1
ATOM 5909 O O . LEU B 1 313 ? 0.196 -1.201 -9.992 1 93.38 313 LEU B O 1
ATOM 5913 N N . ASP B 1 314 ? 0.75 -0.314 -11.938 1 96 314 ASP B N 1
ATOM 5914 C CA . ASP B 1 314 ? -0.483 0.459 -12.047 1 96 314 ASP B CA 1
ATOM 5915 C C . ASP B 1 314 ? -1.675 -0.448 -12.352 1 96 314 ASP B C 1
ATOM 5917 O O . ASP B 1 314 ? -1.565 -1.382 -13.148 1 96 314 ASP B O 1
ATOM 5921 N N . THR B 1 315 ? -2.777 -0.174 -11.625 1 96.44 315 THR B N 1
ATOM 5922 C CA . THR B 1 315 ? -4.016 -0.891 -11.914 1 96.44 315 THR B CA 1
ATOM 5923 C C . THR B 1 315 ? -4.84 -0.144 -12.953 1 96.44 315 THR B C 1
ATOM 5925 O O . THR B 1 315 ? -4.504 0.979 -13.336 1 96.44 315 THR B O 1
ATOM 5928 N N . ASP B 1 316 ? -5.723 -0.764 -13.516 1 97.06 316 ASP B N 1
ATOM 5929 C CA . ASP B 1 316 ? -6.617 -0.16 -14.5 1 97.06 316 ASP B CA 1
ATOM 5930 C C . ASP B 1 316 ? -8.078 -0.412 -14.133 1 97.06 316 ASP B C 1
ATOM 5932 O O . ASP B 1 316 ? -8.867 -0.836 -14.984 1 97.06 316 ASP B O 1
ATOM 5936 N N . THR B 1 317 ? -8.43 -0.157 -12.859 1 97.12 317 THR B N 1
ATOM 5937 C CA . THR B 1 317 ? -9.766 -0.419 -12.328 1 97.12 317 THR B CA 1
ATOM 5938 C C . THR B 1 317 ? -10.82 0.353 -13.117 1 97.12 317 THR B C 1
ATOM 5940 O O . THR B 1 317 ? -11.961 -0.099 -13.242 1 97.12 317 THR B O 1
ATOM 5943 N N . ALA B 1 318 ? -10.414 1.534 -13.688 1 96.56 318 ALA B N 1
ATOM 5944 C CA . ALA B 1 318 ? -11.359 2.377 -14.414 1 96.56 318 ALA B CA 1
ATOM 5945 C C . ALA B 1 318 ? -11.93 1.639 -15.625 1 96.56 318 ALA B C 1
ATOM 5947 O O . ALA B 1 318 ? -13.102 1.819 -15.969 1 96.56 318 ALA B O 1
ATOM 5948 N N . ASP B 1 319 ? -11.109 0.787 -16.266 1 97.94 319 ASP B N 1
ATOM 5949 C CA . ASP B 1 319 ? -11.578 0.008 -17.406 1 97.94 319 ASP B CA 1
ATOM 5950 C C . ASP B 1 319 ? -12.656 -0.987 -17 1 97.94 319 ASP B C 1
ATOM 5952 O O . ASP B 1 319 ? -13.633 -1.189 -17.719 1 97.94 319 ASP B O 1
ATOM 5956 N N . TYR B 1 320 ? -12.484 -1.602 -15.906 1 98.44 320 TYR B N 1
ATOM 5957 C CA . TYR B 1 320 ? -13.469 -2.553 -15.406 1 98.44 320 TYR B CA 1
ATOM 5958 C C . TYR B 1 320 ? -14.734 -1.838 -14.961 1 98.44 320 TYR B C 1
ATOM 5960 O O . TYR B 1 320 ? -15.852 -2.301 -15.234 1 98.44 320 TYR B O 1
ATOM 5968 N N . PHE B 1 321 ? -14.633 -0.72 -14.312 1 98.06 321 PHE B N 1
ATOM 5969 C CA . PHE B 1 321 ? -15.805 0.005 -13.82 1 98.06 321 PHE B CA 1
ATOM 5970 C C . PHE B 1 321 ? -16.609 0.581 -14.977 1 98.06 321 PHE B C 1
ATOM 5972 O O . PHE B 1 321 ? -17.828 0.674 -14.898 1 98.06 321 PHE B O 1
ATOM 5979 N N . ALA B 1 322 ? -15.82 0.969 -16.078 1 98 322 ALA B N 1
ATOM 5980 C CA . ALA B 1 322 ? -16.531 1.433 -17.25 1 98 322 ALA B CA 1
ATOM 5981 C C . ALA B 1 322 ? -17.469 0.352 -17.797 1 98 322 ALA B C 1
ATOM 5983 O O . ALA B 1 322 ? -18.578 0.646 -18.219 1 98 322 ALA B O 1
ATOM 5984 N N . VAL B 1 323 ? -17.047 -0.902 -17.797 1 98.44 323 VAL B N 1
ATOM 5985 C CA . VAL B 1 323 ? -17.875 -2.031 -18.188 1 98.44 323 VAL B CA 1
ATOM 5986 C C . VAL B 1 323 ? -19 -2.232 -17.156 1 98.44 323 VAL B C 1
ATOM 5988 O O . VAL B 1 323 ? -20.156 -2.391 -17.531 1 98.44 323 VAL B O 1
ATOM 5991 N N . ALA B 1 324 ? -18.609 -2.168 -15.93 1 98.31 324 ALA B N 1
ATOM 5992 C CA . ALA B 1 324 ? -19.578 -2.418 -14.852 1 98.31 324 ALA B CA 1
ATOM 5993 C C . ALA B 1 324 ? -20.719 -1.416 -14.898 1 98.31 324 ALA B C 1
ATOM 5995 O O . ALA B 1 324 ? -21.875 -1.771 -14.633 1 98.31 324 ALA B O 1
ATOM 5996 N N . ASP B 1 325 ? -20.484 -0.26 -15.258 1 97.44 325 ASP B N 1
ATOM 5997 C CA . ASP B 1 325 ? -21.453 0.822 -15.164 1 97.44 325 ASP B CA 1
ATOM 5998 C C . ASP B 1 325 ? -22.25 0.956 -16.469 1 97.44 325 ASP B C 1
ATOM 6000 O O . ASP B 1 325 ? -23.156 1.783 -16.562 1 97.44 325 ASP B O 1
ATOM 6004 N N . ASP B 1 326 ? -21.844 0.158 -17.453 1 97.88 326 ASP B N 1
ATOM 6005 C CA . ASP B 1 326 ? -22.578 0.217 -18.703 1 97.88 326 ASP B CA 1
ATOM 6006 C C . ASP B 1 326 ? -23.922 -0.488 -18.594 1 97.88 326 ASP B C 1
ATOM 6008 O O . ASP B 1 326 ? -23.984 -1.718 -18.531 1 97.88 326 ASP B O 1
ATOM 6012 N N . PRO B 1 327 ? -24.938 0.229 -18.656 1 96.56 327 PRO B N 1
ATOM 6013 C CA . PRO B 1 327 ? -26.25 -0.369 -18.422 1 96.56 327 PRO B CA 1
ATOM 6014 C C . PRO B 1 327 ? -26.734 -1.203 -19.609 1 96.56 327 PRO B C 1
ATOM 6016 O O . PRO B 1 327 ? -27.688 -1.974 -19.5 1 96.56 327 PRO B O 1
ATOM 6019 N N . ALA B 1 328 ? -26.156 -1.094 -20.578 1 98.06 328 ALA B N 1
ATOM 6020 C CA . ALA B 1 328 ? -26.578 -1.808 -21.781 1 98.06 328 ALA B CA 1
ATOM 6021 C C . ALA B 1 328 ? -26.078 -3.25 -21.766 1 98.06 328 ALA B C 1
ATOM 6023 O O . ALA B 1 328 ? -26.547 -4.086 -22.547 1 98.06 328 ALA B O 1
ATOM 6024 N N . LEU B 1 329 ? -25.203 -3.533 -20.922 1 98.38 329 LEU B N 1
ATOM 6025 C CA . LEU B 1 329 ? -24.609 -4.863 -20.922 1 98.38 329 LEU B CA 1
ATOM 6026 C C . LEU B 1 329 ? -25.281 -5.758 -19.875 1 98.38 329 LEU B C 1
ATOM 6028 O O . LEU B 1 329 ? -25.5 -5.34 -18.734 1 98.38 329 LEU B O 1
ATOM 6032 N N . SER B 1 330 ? -25.484 -6.922 -20.375 1 97.81 330 SER B N 1
ATOM 6033 C CA . SER B 1 330 ? -25.969 -7.945 -19.453 1 97.81 330 SER B CA 1
ATOM 6034 C C . SER B 1 330 ? -24.828 -8.539 -18.641 1 97.81 330 SER B C 1
ATOM 6036 O O . SER B 1 330 ? -23.656 -8.305 -18.953 1 97.81 330 SER B O 1
ATOM 6038 N N . TYR B 1 331 ? -25.156 -9.336 -17.781 1 97.19 331 TYR B N 1
ATOM 6039 C CA . TYR B 1 331 ? -24.156 -9.93 -16.891 1 97.19 331 TYR B CA 1
ATOM 6040 C C . TYR B 1 331 ? -23.203 -10.812 -17.672 1 97.19 331 TYR B C 1
ATOM 6042 O O . TYR B 1 331 ? -21.984 -10.664 -17.562 1 97.19 331 TYR B O 1
ATOM 6050 N N . PRO B 1 332 ? -23.656 -11.773 -18.453 1 97 332 PRO B N 1
ATOM 6051 C CA . PRO B 1 332 ? -22.719 -12.594 -19.219 1 97 332 PRO B CA 1
ATOM 6052 C C . PRO B 1 332 ? -21.844 -11.766 -20.156 1 97 332 PRO B C 1
ATOM 6054 O O . PRO B 1 332 ? -20.672 -12.094 -20.375 1 97 332 PRO B O 1
ATOM 6057 N N . GLU B 1 333 ? -22.516 -10.695 -20.656 1 98.25 333 GLU B N 1
ATOM 6058 C CA . GLU B 1 333 ? -21.734 -9.836 -21.547 1 98.25 333 GLU B CA 1
ATOM 6059 C C . GLU B 1 333 ? -20.641 -9.094 -20.781 1 98.25 333 GLU B C 1
ATOM 6061 O O . GLU B 1 333 ? -19.531 -8.914 -21.297 1 98.25 333 GLU B O 1
ATOM 6066 N N . LYS B 1 334 ? -20.969 -8.719 -19.625 1 98.5 334 LYS B N 1
ATOM 6067 C CA . LYS B 1 334 ? -19.953 -8.078 -18.781 1 98.5 334 LYS B CA 1
ATOM 6068 C C . LYS B 1 334 ? -18.828 -9.047 -18.422 1 98.5 334 LYS B C 1
ATOM 6070 O O . LYS B 1 334 ? -17.656 -8.695 -18.5 1 98.5 334 LYS B O 1
ATOM 6075 N N . LEU B 1 335 ? -19.156 -10.141 -18.094 1 98.31 335 LEU B N 1
ATOM 6076 C CA . LEU B 1 335 ? -18.156 -11.148 -17.766 1 98.31 335 LEU B CA 1
ATOM 6077 C C . LEU B 1 335 ? -17.203 -11.359 -18.953 1 98.31 335 LEU B C 1
ATOM 6079 O O . LEU B 1 335 ? -15.992 -11.492 -18.766 1 98.31 335 LEU B O 1
ATOM 6083 N N . ALA B 1 336 ? -17.812 -11.492 -20.062 1 98.38 336 ALA B N 1
ATOM 6084 C CA . ALA B 1 336 ? -16.984 -11.703 -21.266 1 98.38 336 ALA B CA 1
ATOM 6085 C C . ALA B 1 336 ? -16.031 -10.539 -21.469 1 98.38 336 ALA B C 1
ATOM 6087 O O . ALA B 1 336 ? -14.867 -10.75 -21.859 1 98.38 336 ALA B O 1
ATOM 6088 N N . ARG B 1 337 ? -16.578 -9.359 -21.188 1 98.75 337 ARG B N 1
ATOM 6089 C CA . ARG B 1 337 ? -15.727 -8.188 -21.344 1 98.75 337 ARG B CA 1
ATOM 6090 C C . ARG B 1 337 ? -14.633 -8.156 -20.281 1 98.75 337 ARG B C 1
ATOM 6092 O O . ARG B 1 337 ? -13.492 -7.781 -20.562 1 98.75 337 ARG B O 1
ATOM 6099 N N . TYR B 1 338 ? -14.992 -8.461 -19.047 1 98.69 338 TYR B N 1
ATOM 6100 C CA . TYR B 1 338 ? -13.984 -8.562 -18 1 98.69 338 TYR B CA 1
ATOM 6101 C C . TYR B 1 338 ? -12.906 -9.57 -18.375 1 98.69 338 TYR B C 1
ATOM 6103 O O . TYR B 1 338 ? -11.719 -9.32 -18.172 1 98.69 338 TYR B O 1
ATOM 6111 N N . ARG B 1 339 ? -13.391 -10.703 -18.906 1 98.38 339 ARG B N 1
ATOM 6112 C CA . ARG B 1 339 ? -12.461 -11.758 -19.312 1 98.38 339 ARG B CA 1
ATOM 6113 C C . ARG B 1 339 ? -11.5 -11.266 -20.391 1 98.38 339 ARG B C 1
ATOM 6115 O O . ARG B 1 339 ? -10.312 -11.57 -20.359 1 98.38 339 ARG B O 1
ATOM 6122 N N . ALA B 1 340 ? -12.062 -10.539 -21.25 1 98.62 340 ALA B N 1
ATOM 6123 C CA . ALA B 1 340 ? -11.227 -9.992 -22.312 1 98.62 340 ALA B CA 1
ATOM 6124 C C . ALA B 1 340 ? -10.164 -9.055 -21.75 1 98.62 340 ALA B C 1
ATOM 6126 O O . ALA B 1 340 ? -9.016 -9.062 -22.203 1 98.62 340 ALA B O 1
ATOM 6127 N N . LEU B 1 341 ? -10.516 -8.273 -20.797 1 98.56 341 LEU B N 1
ATOM 6128 C CA . LEU B 1 341 ? -9.555 -7.398 -20.141 1 98.56 341 LEU B CA 1
ATOM 6129 C C . LEU B 1 341 ? -8.477 -8.211 -19.422 1 98.56 341 LEU B C 1
ATOM 6131 O O . LEU B 1 341 ? -7.289 -7.898 -19.516 1 98.56 341 LEU B O 1
ATOM 6135 N N . ALA B 1 342 ? -8.883 -9.172 -18.75 1 98.25 342 ALA B N 1
ATOM 6136 C CA . ALA B 1 342 ? -7.945 -10.031 -18.031 1 98.25 342 ALA B CA 1
ATOM 6137 C C . ALA B 1 342 ? -7.004 -10.742 -19 1 98.25 342 ALA B C 1
ATOM 6139 O O . ALA B 1 342 ? -5.797 -10.82 -18.75 1 98.25 342 ALA B O 1
ATOM 6140 N N . ASP B 1 343 ? -7.578 -11.25 -20.062 1 98.31 343 ASP B N 1
ATOM 6141 C CA . ASP B 1 343 ? -6.777 -11.977 -21.047 1 98.31 343 ASP B CA 1
ATOM 6142 C C . ASP B 1 343 ? -5.734 -11.062 -21.688 1 98.31 343 ASP B C 1
ATOM 6144 O O . ASP B 1 343 ? -4.625 -11.5 -22 1 98.31 343 ASP B O 1
ATOM 6148 N N . ARG B 1 344 ? -6.195 -9.922 -21.891 1 97.88 344 ARG B N 1
ATOM 6149 C CA . ARG B 1 344 ? -5.238 -8.961 -22.422 1 97.88 344 ARG B CA 1
ATOM 6150 C C . ARG B 1 344 ? -4.117 -8.688 -21.422 1 97.88 344 ARG B C 1
ATOM 6152 O O . ARG B 1 344 ? -2.945 -8.625 -21.797 1 97.88 344 ARG B O 1
ATOM 6159 N N . TYR B 1 345 ? -4.449 -8.57 -20.25 1 97.5 345 TYR B N 1
ATOM 6160 C CA . TYR B 1 345 ? -3.436 -8.336 -19.234 1 97.5 345 TYR B CA 1
ATOM 6161 C C . TYR B 1 345 ? -2.438 -9.492 -19.188 1 97.5 345 TYR B C 1
ATOM 6163 O O . TYR B 1 345 ? -1.227 -9.266 -19.109 1 97.5 345 TYR B O 1
ATOM 6171 N N . PHE B 1 346 ? -2.918 -10.68 -19.25 1 98.12 346 PHE B N 1
ATOM 6172 C CA . PHE B 1 346 ? -2.057 -11.852 -19.125 1 98.12 346 PHE B CA 1
ATOM 6173 C C . PHE B 1 346 ? -1.46 -12.234 -20.469 1 98.12 346 PHE B C 1
ATOM 6175 O O . PHE B 1 346 ? -0.731 -13.219 -20.578 1 98.12 346 PHE B O 1
ATOM 6182 N N . GLU B 1 347 ? -1.85 -11.469 -21.516 1 98.19 347 GLU B N 1
ATOM 6183 C CA . GLU B 1 347 ? -1.343 -11.75 -22.844 1 98.19 347 GLU B CA 1
ATOM 6184 C C . GLU B 1 347 ? -1.543 -13.219 -23.219 1 98.19 347 GLU B C 1
ATOM 6186 O O . GLU B 1 347 ? -0.605 -13.891 -23.656 1 98.19 347 GLU B O 1
ATOM 6191 N N . VAL B 1 348 ? -2.777 -13.688 -23.094 1 98.12 348 VAL B N 1
ATOM 6192 C CA . VAL B 1 348 ? -3.098 -15.109 -23.141 1 98.12 348 VAL B CA 1
ATOM 6193 C C . VAL B 1 348 ? -2.695 -15.68 -24.5 1 98.12 348 VAL B C 1
ATOM 6195 O O . VAL B 1 348 ? -2.119 -16.766 -24.578 1 98.12 348 VAL B O 1
ATOM 6198 N N . GLU B 1 349 ? -2.982 -14.961 -25.547 1 98.19 349 GLU B N 1
ATOM 6199 C CA . GLU B 1 349 ? -2.641 -15.469 -26.859 1 98.19 349 GLU B CA 1
ATOM 6200 C C . GLU B 1 349 ? -1.129 -15.594 -27.047 1 98.19 349 GLU B C 1
ATOM 6202 O O . GLU B 1 349 ? -0.633 -16.609 -27.516 1 98.19 349 GLU B O 1
ATOM 6207 N N . ARG B 1 350 ? -0.494 -14.602 -26.641 1 98.44 350 ARG B N 1
ATOM 6208 C CA . ARG B 1 350 ? 0.961 -14.625 -26.75 1 98.44 350 ARG B CA 1
ATOM 6209 C C . ARG B 1 350 ? 1.552 -15.719 -25.859 1 98.44 350 ARG B C 1
ATOM 6211 O O . ARG B 1 350 ? 2.516 -16.391 -26.234 1 98.44 350 ARG B O 1
ATOM 6218 N N . TYR B 1 351 ? 1.033 -15.891 -24.75 1 98.44 351 TYR B N 1
ATOM 6219 C CA . TYR B 1 351 ? 1.455 -16.922 -23.812 1 98.44 351 TYR B CA 1
ATOM 6220 C C . TYR B 1 351 ? 1.266 -18.312 -24.406 1 98.44 351 TYR B C 1
ATOM 6222 O O . TYR B 1 351 ? 2.178 -19.141 -24.359 1 98.44 351 TYR B O 1
ATOM 6230 N N . GLN B 1 352 ? 0.121 -18.5 -24.984 1 98.19 352 GLN B N 1
ATOM 6231 C CA . GLN B 1 352 ? -0.164 -19.797 -25.578 1 98.19 352 GLN B CA 1
ATOM 6232 C C . GLN B 1 352 ? 0.784 -20.078 -26.734 1 98.19 352 GLN B C 1
ATOM 6234 O O . GLN B 1 352 ? 1.301 -21.203 -26.859 1 98.19 352 GLN B O 1
ATOM 6239 N N . GLU B 1 353 ? 0.925 -19.047 -27.547 1 98.38 353 GLU B N 1
ATOM 6240 C CA . GLU B 1 353 ? 1.861 -19.203 -28.656 1 98.38 353 GLU B CA 1
ATOM 6241 C C . GLU B 1 353 ? 3.266 -19.531 -28.141 1 98.38 353 GLU B C 1
ATOM 6243 O O . GLU B 1 353 ? 3.951 -20.391 -28.703 1 98.38 353 GLU B O 1
ATOM 6248 N N . PHE B 1 354 ? 3.641 -18.906 -27.156 1 98.5 354 PHE B N 1
ATOM 6249 C CA . PHE B 1 354 ? 4.957 -19.125 -26.562 1 98.5 354 PHE B CA 1
ATOM 6250 C C . PHE B 1 354 ? 5.082 -20.547 -26.031 1 98.5 354 PHE B C 1
ATOM 6252 O O . PHE B 1 354 ? 6.074 -21.219 -26.281 1 98.5 354 PHE B O 1
ATOM 6259 N N . CYS B 1 355 ? 4.137 -21.016 -25.25 1 98.06 355 CYS B N 1
ATOM 6260 C CA . CYS B 1 355 ? 4.172 -22.359 -24.703 1 98.06 355 CYS B CA 1
ATOM 6261 C C . CYS B 1 355 ? 4.234 -23.406 -25.812 1 98.06 355 CYS B C 1
ATOM 6263 O O . CYS B 1 355 ? 4.992 -24.375 -25.719 1 98.06 355 CYS B O 1
ATOM 6265 N N . ASP B 1 356 ? 3.445 -23.125 -26.891 1 97.69 356 ASP B N 1
ATOM 6266 C CA . ASP B 1 356 ? 3.41 -24.078 -28 1 97.69 356 ASP B CA 1
ATOM 6267 C C . ASP B 1 356 ? 4.758 -24.141 -28.719 1 97.69 356 ASP B C 1
ATOM 6269 O O . ASP B 1 356 ? 5.23 -25.219 -29.062 1 97.69 356 ASP B O 1
ATOM 6273 N N . LYS B 1 357 ? 5.293 -23.016 -28.859 1 97.81 357 LYS B N 1
ATOM 6274 C CA . LYS B 1 357 ? 6.488 -22.938 -29.688 1 97.81 357 LYS B CA 1
ATOM 6275 C C . LYS B 1 357 ? 7.746 -23.219 -28.875 1 97.81 357 LYS B C 1
ATOM 6277 O O . LYS B 1 357 ? 8.68 -23.844 -29.375 1 97.81 357 LYS B O 1
ATOM 6282 N N . HIS B 1 358 ? 7.723 -22.734 -27.719 1 97.31 358 HIS B N 1
ATOM 6283 C CA . HIS B 1 358 ? 9 -22.703 -27.016 1 97.31 358 HIS B CA 1
ATOM 6284 C C . HIS B 1 358 ? 8.984 -23.625 -25.797 1 97.31 358 HIS B C 1
ATOM 6286 O O . HIS B 1 358 ? 10.039 -23.953 -25.25 1 97.31 358 HIS B O 1
ATOM 6292 N N . LEU B 1 359 ? 7.797 -24.062 -25.344 1 97.94 359 LEU B N 1
ATOM 6293 C CA . LEU B 1 359 ? 7.703 -24.891 -24.141 1 97.94 359 LEU B CA 1
ATOM 6294 C C . LEU B 1 359 ? 6.902 -26.156 -24.422 1 97.94 359 LEU B C 1
ATOM 6296 O O . LEU B 1 359 ? 6.23 -26.688 -23.516 1 97.94 359 LEU B O 1
ATOM 6300 N N . SER B 1 360 ? 6.953 -26.578 -25.625 1 97.06 360 SER B N 1
ATOM 6301 C CA . SER B 1 360 ? 6.145 -27.719 -26.062 1 97.06 360 SER B CA 1
ATOM 6302 C C . SER B 1 360 ? 6.551 -29 -25.359 1 97.06 360 SER B C 1
ATOM 6304 O O . SER B 1 360 ? 5.781 -29.953 -25.297 1 97.06 360 SER B O 1
ATOM 6306 N N . THR B 1 361 ? 7.738 -28.891 -24.844 1 96.31 361 THR B N 1
ATOM 6307 C CA . THR B 1 361 ? 8.258 -30.109 -24.25 1 96.31 361 THR B CA 1
ATOM 6308 C C . THR B 1 361 ? 7.918 -30.172 -22.766 1 96.31 361 THR B C 1
ATOM 6310 O O . THR B 1 361 ? 8.172 -31.172 -22.094 1 96.31 361 THR B O 1
ATOM 6313 N N . VAL B 1 362 ? 7.434 -29.219 -22.219 1 97.44 362 VAL B N 1
ATOM 6314 C CA . VAL B 1 362 ? 7.266 -29.078 -20.766 1 97.44 362 VAL B CA 1
ATOM 6315 C C . VAL B 1 362 ? 6.379 -30.188 -20.234 1 97.44 362 VAL B C 1
ATOM 6317 O O . VAL B 1 362 ? 6.668 -30.781 -19.188 1 97.44 362 VAL B O 1
ATOM 6320 N N . ASP B 1 363 ? 5.359 -30.531 -20.859 1 96.31 363 ASP B N 1
ATOM 6321 C CA . ASP B 1 363 ? 4.484 -31.594 -20.375 1 96.31 363 ASP B CA 1
ATOM 6322 C C . ASP B 1 363 ? 5.25 -32.906 -20.234 1 96.31 363 ASP B C 1
ATOM 6324 O O . ASP B 1 363 ? 5.055 -33.656 -19.266 1 96.31 363 ASP B O 1
ATOM 6328 N N . GLY B 1 364 ? 5.918 -33.188 -21.281 1 96.31 364 GLY B N 1
ATOM 6329 C CA . GLY B 1 364 ? 6.727 -34.406 -21.203 1 96.31 364 GLY B CA 1
ATOM 6330 C C . GLY B 1 364 ? 7.727 -34.375 -20.062 1 96.31 364 GLY B C 1
ATOM 6331 O O . GLY B 1 364 ? 7.918 -35.375 -19.375 1 96.31 364 GLY B O 1
ATOM 6332 N N . ILE B 1 365 ? 8.273 -33.219 -19.891 1 95 365 ILE B N 1
ATOM 6333 C CA . ILE B 1 365 ? 9.25 -33.031 -18.828 1 95 365 ILE B CA 1
ATOM 6334 C C . ILE B 1 365 ? 8.586 -33.25 -17.469 1 95 365 ILE B C 1
ATOM 6336 O O . ILE B 1 365 ? 9.141 -33.938 -16.609 1 95 365 ILE B O 1
ATOM 6340 N N . VAL B 1 366 ? 7.559 -32.781 -17.312 1 97.81 366 VAL B N 1
ATOM 6341 C CA . VAL B 1 366 ? 6.836 -32.938 -16.047 1 97.81 366 VAL B CA 1
ATOM 6342 C C . VAL B 1 366 ? 6.426 -34.375 -15.844 1 97.81 366 VAL B C 1
ATOM 6344 O O . VAL B 1 366 ? 6.586 -34.938 -14.75 1 97.81 366 VAL B O 1
ATOM 6347 N N . TYR B 1 367 ? 5.922 -34.938 -16.844 1 96.31 367 TYR B N 1
ATOM 6348 C CA . TYR B 1 367 ? 5.543 -36.344 -16.75 1 96.31 367 TYR B CA 1
ATOM 6349 C C . TYR B 1 367 ? 6.73 -37.188 -16.328 1 96.31 367 TYR B C 1
ATOM 6351 O O . TYR B 1 367 ? 6.609 -38.031 -15.414 1 96.31 367 TYR B O 1
ATOM 6359 N N . ASP B 1 368 ? 7.758 -36.906 -17.062 1 96.88 368 ASP B N 1
ATOM 6360 C CA . ASP B 1 368 ? 8.961 -37.688 -16.766 1 96.88 368 ASP B CA 1
ATOM 6361 C C . ASP B 1 368 ? 9.406 -37.469 -15.32 1 96.88 368 ASP B C 1
ATOM 6363 O O . ASP B 1 368 ? 9.852 -38.406 -14.664 1 96.88 368 ASP B O 1
ATOM 6367 N N . TRP B 1 369 ? 9.359 -36.312 -14.906 1 97.56 369 TRP B N 1
ATOM 6368 C CA . TRP B 1 369 ? 9.773 -36 -13.539 1 97.56 369 TRP B CA 1
ATOM 6369 C C . TRP B 1 369 ? 8.844 -36.688 -12.531 1 97.56 369 TRP B C 1
ATOM 6371 O O . TRP B 1 369 ? 9.305 -37.25 -11.547 1 97.56 369 TRP B O 1
ATOM 6381 N N . VAL B 1 370 ? 7.547 -36.594 -12.734 1 97.94 370 VAL B N 1
ATOM 6382 C CA . VAL B 1 370 ? 6.562 -37.125 -11.805 1 97.94 370 VAL B CA 1
ATOM 6383 C C . VAL B 1 370 ? 6.707 -38.656 -11.727 1 97.94 370 VAL B C 1
ATOM 6385 O O . VAL B 1 370 ? 6.441 -39.25 -10.68 1 97.94 370 VAL B O 1
ATOM 6388 N N . THR B 1 371 ? 7.105 -39.188 -12.734 1 94.56 371 THR B N 1
ATOM 6389 C CA . THR B 1 371 ? 7.238 -40.625 -12.742 1 94.56 371 THR B CA 1
ATOM 6390 C C . THR B 1 371 ? 8.648 -41.062 -12.328 1 94.56 371 THR B C 1
ATOM 6392 O O . THR B 1 371 ? 9 -42.219 -12.406 1 94.56 371 THR B O 1
ATOM 6395 N N . SER B 1 372 ? 9.375 -40.188 -12.039 1 95.88 372 SER B N 1
ATOM 6396 C CA . SER B 1 372 ? 10.773 -40.438 -11.688 1 95.88 372 SER B CA 1
ATOM 6397 C C . SER B 1 372 ? 10.914 -40.781 -10.211 1 95.88 372 SER B C 1
ATOM 6399 O O . SER B 1 372 ? 9.992 -40.594 -9.422 1 95.88 372 SER B O 1
ATOM 6401 N N . GLU B 1 373 ? 12.023 -41.219 -9.906 1 93.94 373 GLU B N 1
ATOM 6402 C CA . GLU B 1 373 ? 12.391 -41.5 -8.516 1 93.94 373 GLU B CA 1
ATOM 6403 C C . GLU B 1 373 ? 12.531 -40.219 -7.707 1 93.94 373 GLU B C 1
ATOM 6405 O O . GLU B 1 373 ? 12.273 -40.219 -6.504 1 93.94 373 GLU B O 1
ATOM 6410 N N . GLU B 1 374 ? 12.984 -39.188 -8.414 1 96 374 GLU B N 1
ATOM 6411 C CA . GLU B 1 374 ? 13.125 -37.906 -7.707 1 96 374 GLU B CA 1
ATOM 6412 C C . GLU B 1 374 ? 11.789 -37.438 -7.133 1 96 374 GLU B C 1
ATOM 6414 O O . GLU B 1 374 ? 11.727 -36.969 -5.996 1 96 374 GLU B O 1
ATOM 6419 N N . PHE B 1 375 ? 10.836 -37.531 -7.891 1 96.75 375 PHE B N 1
ATOM 6420 C CA . PHE B 1 375 ? 9.5 -37.188 -7.43 1 96.75 375 PHE B CA 1
ATOM 6421 C C . PHE B 1 375 ? 9.055 -38.094 -6.301 1 96.75 375 PHE B C 1
ATOM 6423 O O . PHE B 1 375 ? 8.5 -37.656 -5.301 1 96.75 375 PHE B O 1
ATOM 6430 N N . ALA B 1 376 ? 9.211 -39.5 -6.562 1 97 376 ALA B N 1
ATOM 6431 C CA . ALA B 1 376 ? 8.828 -40.5 -5.543 1 97 376 ALA B CA 1
ATOM 6432 C C . ALA B 1 376 ? 9.492 -40.188 -4.207 1 97 376 ALA B C 1
ATOM 6434 O O . ALA B 1 376 ? 8.867 -40.281 -3.152 1 97 376 ALA B O 1
ATOM 6435 N N . SER B 1 377 ? 10.664 -39.719 -4.32 1 94.75 377 SER B N 1
ATOM 6436 C CA . SER B 1 377 ? 11.414 -39.375 -3.111 1 94.75 377 SER B CA 1
ATOM 6437 C C . SER B 1 377 ? 10.859 -38.125 -2.443 1 94.75 377 SER B C 1
ATOM 6439 O O . SER B 1 377 ? 10.727 -38.062 -1.218 1 94.75 377 SER B O 1
ATOM 6441 N N . LEU B 1 378 ? 10.617 -37.25 -3.211 1 97.62 378 LEU B N 1
ATOM 6442 C CA . LEU B 1 378 ? 10.008 -36 -2.701 1 97.62 378 LEU B CA 1
ATOM 6443 C C . LEU B 1 378 ? 8.695 -36.312 -1.98 1 97.62 378 LEU B C 1
ATOM 6445 O O . LEU B 1 378 ? 8.438 -35.781 -0.901 1 97.62 378 LEU B O 1
ATOM 6449 N N . LEU B 1 379 ? 7.863 -37.062 -2.582 1 96.94 379 LEU B N 1
ATOM 6450 C CA . LEU B 1 379 ? 6.59 -37.469 -1.989 1 96.94 379 LEU B CA 1
ATOM 6451 C C . LEU B 1 379 ? 6.805 -38.125 -0.641 1 96.94 379 LEU B C 1
ATOM 6453 O O . LEU B 1 379 ? 6.137 -37.812 0.34 1 96.94 379 LEU B O 1
ATOM 6457 N N . ARG B 1 380 ? 7.676 -39.062 -0.676 1 96.62 380 ARG B N 1
ATOM 6458 C CA . ARG B 1 380 ? 7.949 -39.781 0.562 1 96.62 380 ARG B CA 1
ATOM 6459 C C . ARG B 1 380 ? 8.406 -38.844 1.663 1 96.62 380 ARG B C 1
ATOM 6461 O O . ARG B 1 380 ? 7.938 -38.938 2.801 1 96.62 380 ARG B O 1
ATOM 6468 N N . GLU B 1 381 ? 9.258 -37.938 1.311 1 94.06 381 GLU B N 1
ATOM 6469 C CA . GLU B 1 381 ? 9.805 -37 2.283 1 94.06 381 GLU B CA 1
ATOM 6470 C C . GLU B 1 381 ? 8.727 -36.062 2.797 1 94.06 381 GLU B C 1
ATOM 6472 O O . GLU B 1 381 ? 8.695 -35.719 3.982 1 94.06 381 GLU B O 1
ATOM 6477 N N . THR B 1 382 ? 7.965 -35.688 1.865 1 95.75 382 THR B N 1
ATOM 6478 C CA . THR B 1 382 ? 6.875 -34.781 2.229 1 95.75 382 THR B CA 1
ATOM 6479 C C . THR B 1 382 ? 5.898 -35.469 3.18 1 95.75 382 THR B C 1
ATOM 6481 O O . THR B 1 382 ? 5.465 -34.875 4.168 1 95.75 382 THR B O 1
ATOM 6484 N N . VAL B 1 383 ? 5.523 -36.625 2.883 1 95.06 383 VAL B N 1
ATOM 6485 C CA . VAL B 1 383 ? 4.621 -37.375 3.74 1 95.06 383 VAL B CA 1
ATOM 6486 C C . VAL B 1 383 ? 5.242 -37.531 5.125 1 95.06 383 VAL B C 1
ATOM 6488 O O . VAL B 1 383 ? 4.57 -37.344 6.141 1 95.06 383 VAL B O 1
ATOM 6491 N N . ARG B 1 384 ? 6.43 -37.938 5.09 1 96.06 384 ARG B N 1
ATOM 6492 C CA . ARG B 1 384 ? 7.125 -38.156 6.352 1 96.06 384 ARG B CA 1
ATOM 6493 C C . ARG B 1 384 ? 7.168 -36.906 7.199 1 96.06 384 ARG B C 1
ATOM 6495 O O . ARG B 1 384 ? 7.129 -36.969 8.43 1 96.06 384 ARG B O 1
ATOM 6502 N N . ALA B 1 385 ? 7.445 -35.812 6.496 1 92.81 385 ALA B N 1
ATOM 6503 C CA . ALA B 1 385 ? 7.551 -34.531 7.199 1 92.81 385 ALA B CA 1
ATOM 6504 C C . ALA B 1 385 ? 6.184 -34.062 7.688 1 92.81 385 ALA B C 1
ATOM 6506 O O . ALA B 1 385 ? 6.094 -33.25 8.617 1 92.81 385 ALA B O 1
ATOM 6507 N N . THR B 1 386 ? 5.152 -34.438 7.055 1 92.62 386 THR B N 1
ATOM 6508 C CA . THR B 1 386 ? 3.82 -33.875 7.258 1 92.62 386 THR B CA 1
ATOM 6509 C C . THR B 1 386 ? 3.016 -34.75 8.234 1 92.62 386 THR B C 1
ATOM 6511 O O . THR B 1 386 ? 2.188 -34.219 8.984 1 92.62 386 THR B O 1
ATOM 6514 N N . TYR B 1 387 ? 3.131 -36.062 8.164 1 90.88 387 TYR B N 1
ATOM 6515 C CA . TYR B 1 387 ? 2.26 -36.969 8.906 1 90.88 387 TYR B CA 1
ATOM 6516 C C . TYR B 1 387 ? 3.055 -37.781 9.93 1 90.88 387 TYR B C 1
ATOM 6518 O O . TYR B 1 387 ? 4.258 -37.969 9.766 1 90.88 387 TYR B O 1
ATOM 6526 N N . PRO B 1 388 ? 2.42 -38.188 10.953 1 94.56 388 PRO B N 1
ATOM 6527 C CA . PRO B 1 388 ? 3.111 -39.031 11.93 1 94.56 388 PRO B CA 1
ATOM 6528 C C . PRO B 1 388 ? 3.52 -40.406 11.344 1 94.56 388 PRO B C 1
ATOM 6530 O O . PRO B 1 388 ? 2.918 -40.875 10.375 1 94.56 388 PRO B O 1
ATOM 6533 N N . VAL B 1 389 ? 4.395 -41.062 11.883 1 94.94 389 VAL B N 1
ATOM 6534 C CA . VAL B 1 389 ? 5.094 -42.25 11.359 1 94.94 389 VAL B CA 1
ATOM 6535 C C . VAL B 1 389 ? 4.094 -43.375 11.094 1 94.94 389 VAL B C 1
ATOM 6537 O O . VAL B 1 389 ? 4.16 -44.031 10.055 1 94.94 389 VAL B O 1
ATOM 6540 N N . HIS B 1 390 ? 3.195 -43.406 12 1 85.69 390 HIS B N 1
ATOM 6541 C CA . HIS B 1 390 ? 2.299 -44.531 11.898 1 85.69 390 HIS B CA 1
ATOM 6542 C C . HIS B 1 390 ? 1.322 -44.375 10.742 1 85.69 390 HIS B C 1
ATOM 6544 O O . HIS B 1 390 ? 0.633 -45.344 10.367 1 85.69 390 HIS B O 1
ATOM 6550 N N . GLU B 1 391 ? 1.423 -43.312 10.047 1 91.38 391 GLU B N 1
ATOM 6551 C CA . GLU B 1 391 ? 0.507 -43.062 8.938 1 91.38 391 GLU B CA 1
ATOM 6552 C C . GLU B 1 391 ? 1.261 -42.938 7.613 1 91.38 391 GLU B C 1
ATOM 6554 O O . GLU B 1 391 ? 0.65 -42.75 6.559 1 91.38 391 GLU B O 1
ATOM 6559 N N . HIS B 1 392 ? 2.383 -43.156 7.637 1 94.5 392 HIS B N 1
ATOM 6560 C CA . HIS B 1 392 ? 3.211 -42.906 6.457 1 94.5 392 HIS B CA 1
ATOM 6561 C C . HIS B 1 392 ? 2.803 -43.844 5.312 1 94.5 392 HIS B C 1
ATOM 6563 O O . HIS B 1 392 ? 2.641 -43.406 4.176 1 94.5 392 HIS B O 1
ATOM 6569 N N . GLU B 1 393 ? 2.678 -44.938 5.613 1 95.44 393 GLU B N 1
ATOM 6570 C CA . GLU B 1 393 ? 2.344 -45.906 4.57 1 95.44 393 GLU B CA 1
ATOM 6571 C C . GLU B 1 393 ? 0.996 -45.594 3.93 1 95.44 393 GLU B C 1
ATOM 6573 O O . GLU B 1 393 ? 0.851 -45.656 2.707 1 95.44 393 GLU B O 1
ATOM 6578 N N . LYS B 1 394 ? 0.314 -45.281 4.875 1 92.06 394 LYS B N 1
ATOM 6579 C CA . LYS B 1 394 ? -1.034 -44.969 4.406 1 92.06 394 LYS B CA 1
ATOM 6580 C C . LYS B 1 394 ? -1.029 -43.781 3.467 1 92.06 394 LYS B C 1
ATOM 6582 O O . LYS B 1 394 ? -1.571 -43.844 2.361 1 92.06 394 LYS B O 1
ATOM 6587 N N . PHE B 1 395 ? -0.524 -42.844 3.887 1 95.5 395 PHE B N 1
ATOM 6588 C CA . PHE B 1 395 ? -0.587 -41.625 3.104 1 95.5 395 PHE B CA 1
ATOM 6589 C C . PHE B 1 395 ? 0.328 -41.688 1.888 1 95.5 395 PHE B C 1
ATOM 6591 O O . PHE B 1 395 ? 0.047 -41.094 0.849 1 95.5 395 PHE B O 1
ATOM 6598 N N . LEU B 1 396 ? 1.439 -42.375 1.94 1 95.19 396 LEU B N 1
ATOM 6599 C CA . LEU B 1 396 ? 2.238 -42.594 0.743 1 95.19 396 LEU B CA 1
ATOM 6600 C C . LEU B 1 396 ? 1.417 -43.312 -0.326 1 95.19 396 LEU B C 1
ATOM 6602 O O . LEU B 1 396 ? 1.478 -42.969 -1.504 1 95.19 396 LEU B O 1
ATOM 6606 N N . ALA B 1 397 ? 0.799 -44.281 0.162 1 93.25 397 ALA B N 1
ATOM 6607 C CA . ALA B 1 397 ? -0.043 -45.031 -0.772 1 93.25 397 ALA B CA 1
ATOM 6608 C C . ALA B 1 397 ? -1.127 -44.156 -1.365 1 93.25 397 ALA B C 1
ATOM 6610 O O . ALA B 1 397 ? -1.404 -44.219 -2.564 1 93.25 397 ALA B O 1
ATOM 6611 N N . HIS B 1 398 ? -1.627 -43.406 -0.472 1 94.06 398 HIS B N 1
ATOM 6612 C CA . HIS B 1 398 ? -2.703 -42.531 -0.886 1 94.06 398 HIS B CA 1
ATOM 6613 C C . HIS B 1 398 ? -2.229 -41.562 -1.959 1 94.06 398 HIS B C 1
ATOM 6615 O O . HIS B 1 398 ? -2.826 -41.469 -3.033 1 94.06 398 HIS B O 1
ATOM 6621 N N . PHE B 1 399 ? -1.29 -40.906 -1.679 1 97.06 399 PHE B N 1
ATOM 6622 C CA . PHE B 1 399 ? -0.828 -39.906 -2.609 1 97.06 399 PHE B CA 1
ATOM 6623 C C . PHE B 1 399 ? -0.219 -40.531 -3.854 1 97.06 399 PHE B C 1
ATOM 6625 O O . PHE B 1 399 ? -0.342 -40 -4.957 1 97.06 399 PHE B O 1
ATOM 6632 N N . THR B 1 400 ? 0.426 -41.625 -3.748 1 96.62 400 THR B N 1
ATOM 6633 C CA . THR B 1 400 ? 0.928 -42.344 -4.918 1 96.62 400 THR B CA 1
ATOM 6634 C C . THR B 1 400 ? -0.214 -42.688 -5.859 1 96.62 400 THR B C 1
ATOM 6636 O O . THR B 1 400 ? -0.083 -42.594 -7.078 1 96.62 400 THR B O 1
ATOM 6639 N N . GLY B 1 401 ? -1.165 -43.188 -5.219 1 88.56 401 GLY B N 1
ATOM 6640 C CA . GLY B 1 401 ? -2.336 -43.531 -6.012 1 88.56 401 GLY B CA 1
ATOM 6641 C C . GLY B 1 401 ? -2.867 -42.375 -6.828 1 88.56 401 GLY B C 1
ATOM 6642 O O . GLY B 1 401 ? -3.244 -42.562 -7.988 1 88.56 401 GLY B O 1
ATOM 6643 N N . LEU B 1 402 ? -2.859 -41.375 -6.074 1 96.5 402 LEU B N 1
ATOM 6644 C CA . LEU B 1 402 ? -3.393 -40.219 -6.754 1 96.5 402 LEU B CA 1
ATOM 6645 C C . LEU B 1 402 ? -2.436 -39.719 -7.84 1 96.5 402 LEU B C 1
ATOM 6647 O O . LEU B 1 402 ? -2.873 -39.281 -8.906 1 96.5 402 LEU B O 1
ATOM 6651 N N . ILE B 1 403 ? -1.229 -39.719 -7.625 1 96.06 403 ILE B N 1
ATOM 6652 C CA . ILE B 1 403 ? -0.24 -39.344 -8.633 1 96.06 403 ILE B CA 1
ATOM 6653 C C . ILE B 1 403 ? -0.308 -40.344 -9.797 1 96.06 403 ILE B C 1
ATOM 6655 O O . ILE B 1 403 ? -0.216 -39.938 -10.961 1 96.06 403 ILE B O 1
ATOM 6659 N N . ASP B 1 404 ? -0.384 -41.594 -9.477 1 96.31 404 ASP B N 1
ATOM 6660 C CA . ASP B 1 404 ? -0.538 -42.625 -10.516 1 96.31 404 ASP B CA 1
ATOM 6661 C C . ASP B 1 404 ? -1.749 -42.312 -11.391 1 96.31 404 ASP B C 1
ATOM 6663 O O . ASP B 1 404 ? -1.715 -42.562 -12.602 1 96.31 404 ASP B O 1
ATOM 6667 N N . ALA B 1 405 ? -2.758 -41.938 -10.672 1 91.19 405 ALA B N 1
ATOM 6668 C CA . ALA B 1 405 ? -3.947 -41.562 -11.43 1 91.19 405 ALA B CA 1
ATOM 6669 C C . ALA B 1 405 ? -3.637 -40.438 -12.422 1 91.19 405 ALA B C 1
ATOM 6671 O O . ALA B 1 405 ? -4.082 -40.469 -13.57 1 91.19 405 ALA B O 1
ATOM 6672 N N . TRP B 1 406 ? -2.992 -39.531 -11.945 1 96.56 406 TRP B N 1
ATOM 6673 C CA . TRP B 1 406 ? -2.58 -38.469 -12.852 1 96.56 406 TRP B CA 1
ATOM 6674 C C . TRP B 1 406 ? -1.774 -39.031 -14.023 1 96.56 406 TRP B C 1
ATOM 6676 O O . TRP B 1 406 ? -2.002 -38.656 -15.18 1 96.56 406 TRP B O 1
ATOM 6686 N N . ILE B 1 407 ? -0.789 -39.844 -13.82 1 94.75 407 ILE B N 1
ATOM 6687 C CA . ILE B 1 407 ? 0.058 -40.438 -14.852 1 94.75 407 ILE B CA 1
ATOM 6688 C C . ILE B 1 407 ? -0.81 -41.156 -15.891 1 94.75 407 ILE B C 1
ATOM 6690 O O . ILE B 1 407 ? -0.6 -40.969 -17.094 1 94.75 407 ILE B O 1
ATOM 6694 N N . ARG B 1 408 ? -1.733 -41.875 -15.328 1 90.5 408 ARG B N 1
ATOM 6695 C CA . ARG B 1 408 ? -2.611 -42.594 -16.234 1 90.5 408 ARG B CA 1
ATOM 6696 C C . ARG B 1 408 ? -3.389 -41.656 -17.141 1 90.5 408 ARG B C 1
ATOM 6698 O O . ARG B 1 408 ? -3.615 -41.938 -18.312 1 90.5 408 ARG B O 1
ATOM 6705 N N . ASP B 1 409 ? -3.705 -40.656 -16.547 1 91.69 409 ASP B N 1
ATOM 6706 C CA . ASP B 1 409 ? -4.535 -39.688 -17.281 1 91.69 409 ASP B CA 1
ATOM 6707 C C . ASP B 1 409 ? -3.721 -38.938 -18.328 1 91.69 409 ASP B C 1
ATOM 6709 O O . ASP B 1 409 ? -4.285 -38.344 -19.234 1 91.69 409 ASP B O 1
ATOM 6713 N N . GLN B 1 410 ? -2.35 -38.969 -18.188 1 86.44 410 GLN B N 1
ATOM 6714 C CA . GLN B 1 410 ? -1.504 -38.344 -19.203 1 86.44 410 GLN B CA 1
ATOM 6715 C C . GLN B 1 410 ? -1.503 -39.156 -20.5 1 86.44 410 GLN B C 1
ATOM 6717 O O . GLN B 1 410 ? -1.278 -38.625 -21.578 1 86.44 410 GLN B O 1
ATOM 6722 N N . ASN B 1 411 ? -1.153 -40.75 -20.469 1 79.75 411 ASN B N 1
ATOM 6723 C CA . ASN B 1 411 ? -1.049 -41.719 -21.578 1 79.75 411 ASN B CA 1
ATOM 6724 C C . ASN B 1 411 ? -2.385 -41.875 -22.297 1 79.75 411 ASN B C 1
ATOM 6726 O O . ASN B 1 411 ? -2.523 -42.75 -23.156 1 79.75 411 ASN B O 1
ATOM 6730 N N . ARG B 1 412 ? -3.391 -41.469 -21.938 1 59.88 412 ARG B N 1
ATOM 6731 C CA . ARG B 1 412 ? -4.684 -41.594 -22.609 1 59.88 412 ARG B CA 1
ATOM 6732 C C . ARG B 1 412 ? -4.934 -40.406 -23.531 1 59.88 412 ARG B C 1
ATOM 6734 O O . ARG B 1 412 ? -4.434 -39.281 -23.281 1 59.88 412 ARG B O 1
#

Organism: Actinoplanes teichomyceticus (NCBI:txid1867)

Secondary structure (DSSP, 8-state):
--SEEEEEEEE-SS--HHHHHHHHHHHHH-EEE-TTS-EEEEEEEEPPB--EETTPPPS-SEEEESSTTT-HHHHHHHHHHHHHH--EEES-HHHHHHS-HHHHHHHHHHTT--PPPEEEE--SS--S-TTHHHHHHHHBPP--HHHHHHHH-SSEEEEESS-STTTT-EEE-SHHHHHHHHHHTTT--EEEEE---S-SEEEEEEEETTEEEEEEE-TTS-GGGSEE--S-SS-HHHHHHHHHHHHHHHHHHT-SEEEEEEEEETTEEEEEEEEESS----HHHHGGGHHHHHHHHHHHHHHHHHHTPPP--S--HHHHHHHHT-TT--HHHHHHHHHHHHHHHTTHHHHHHHHHHHSTTHHHHHHHHHTSHHHHHHHHHHHHHHS-GGGHHHHHHHHHHHHHHHHHHH--/--SEEEEEEEE-SS--HHHHHHHHHHHHH-EEE-TTS-EEEEEEEEPPB--EETTPPPS-SEEEESSTTT-HHHHHHHHHHHHHH--EEES-HHHHHHS-HHHHHHHHHHTT--PPPEEEE--SS--S-TTHHHHHHHHBPP--HHHHHHHH-SSEEEEESS-STTTT-EEE-SHHHHHHHHHHTTT--EEEEE---S-SEEEEEEEETTEEEEEEE-TTS-GGGSEE--S--S-HHHHHHHHHHHHHHHHHHT-SEEEEEEEEETTEEEEEEEEESS----HHHHGGGHHHHHHHHHHHHHHHHHHTPPPP-S--HHHHHHHHT-TT--HHHHHHHHHHHHHHHTTHHHHHHHHHHHSTTHHHHHHHHHTSHHHHHHHHHHHHHHS-GGGHHHHHHHHHHHHHHHHHHH--

Sequence (824 aa):
MADVEHTIGLLLGTEDDWPRAFEALLRRLGTVTGPDGLSHRTRPVRVTIEPFNLRDKPKHELVIDRLAYWYYHPREWLKKIALMDDVYLLNSPFTFQSMEKHAAYCAMMRLGLKVPDTVLVPFKNPLDNSRWAYTAARYNRPFDLEATAASIGYPLYMKPYDGGAWVGVSKIRSQEDLHAAYDASGERLMHLQASVEDYDAFARSLTIGPETMVMRFQPDQPMHARYQVDHNFLSDCAGEEVVTISRVVNAFFRWEFNSCESLVRGDEVYPIDYANACPDVALTSLHYYFPWAMTALLRWTVFCVVTGRRMRLDTDTADYFAVADDPALSYPEKLARYRALADRYFEVERYQEFCDKHLSTVDGIVYDWVTSEEFASLLRETVRATYPVHEHEKFLAHFTGLIDAWIRDQNRMADVEHTIGLLLGTEDDWPRAFEALLRRLGTVTGPDGLSHRTRPVRVTIEPFNLRDKPKHELVIDRLAYWYYHPREWLKKIALMDDVYLLNSPFTFQSMEKHAAYCAMMRLGLKVPDTVLVPFKNPLDNSRWAYTAARYNRPFDLEATAASIGYPLYMKPYDGGAWVGVSKIRSQEDLHAAYDASGERLMHLQASVEDYDAFARSLTIGPETMVMRFQPDQPMHARYQVDHNFLSDCAGEEVVTISRVVNAFFRWEFNSCESLVRGDEVYPIDYANACPDVALTSLHYYFPWAMTALLRWTVFCVVTGRRMRLDTDTADYFAVADDPALSYPEKLARYRALADRYFEVERYQEFCDKHLSTVDGIVYDWVTSEEFASLLRETVRATYPVHEHEKFLAHFTGLIDAWIRDQNR